Protein AF-0000000079705972 (afdb_homodimer)

pLDDT: mean 87.99, std 16.89, range [21.72, 98.88]

Secondary structure (DSSP, 8-state):
------TT---TTTTTT----S---SS---SS--TTTS-HHHHEEEEEEETT----TTPPP-----EEEEEEETEEEEEEEEEEESB---SSSSSEEEEEEE--EEETTS-EE-BTTTEEEEEEEEETTEEEEEEEPPSSEEEEEEPTT--EEEEEEEEEPTTPPSEEEEEEEEEEEE-THHHHTTTS--HHHHHHHHHHHHHHHHHHSTTTT--HHHHHHHHHHHHHHHHHHHTSTTTGGG---S-S--TTHHHHHHHH-EEEEEEEEEEEEE--SS-SS-EEEEEEHHHHHHHHTPPTTSHHHHHHHHHHHHHHHTTT-EEEEEEE-GGGBEEEES-SS-TTSHHHHHHHT-TT-S-EEPPSS-SS--TTTTTTHHHHHHHHHTTSGGGGGEEEE-BSS--SHHHHHHHHHHHHHHHHH-TTPPEEEEESS--SSS-SSSSHHHHHHHHHHHHTTT-SEEEEEHHHHTT-HHHHHHHHHH--GGGT-EEEEE-SS-S-TTSS---TT--HHHHHHHHHHHHHHT-SEEEES-SB-BPP-SSTTBPP-BPTTS-TTTTB-EE-GGGTSS--S-EEEHHHHHHHHHHHHHHHHHHHHHHH-HHHHHHHHHHTTSEEETTEE-SSHHHHHHHHHHHHHHHHTT-/------TT---TTTTTT----S---SS---SS--TTTS-GGGTEEEEEEETT----TTPPP-----EEEEEEETEEEEEEEEEEESB---SSSSSEEEEEEE--EEETTS-EE-BTTTEEEEEEEEETTEEEEEEEPPSSEEEEEEPTT--EEEEEEEEEPTTPPSEEEEEEEEEEEE-THHHHTTTS--HHHHHHHHHHHHHHHHHHSTTTT--HHHHHHHHHHHHHHHHHHHTSTTTGGG-----S--TTHHHHHHHH-EEEEEEEEEEEEE--SS-SS-EEEEEEHHHHHHHHTPPTTSHHHHHHHHHHHHHHHTTT-EEEEEEE-GGGBEEEES-SS-TTSHHHHHHHT-TT-S-EE--SS-SS--TTTTTTHHHHHHHHHTTSGGGGGEEEE-BSS--SHHHHHHHHHHHHHHHHH-TTPPEEEEESS--SSS-SSSSHHHHHHHHHHHHTTT-SEEEEEHHHHTT-HHHHHHHHHH--GGGT-EEEEE-SS-S-TTSS---TT--HHHHHHHHHHHHHHT-SEEEES-SB-BPP-SSTTBPP-BPTTS-TTTTB-EE-GGGTSS--S-EEEHHHHHHHHHHHHHHHHHHHHHHH-HHHHHHHHHHTTSEEETTEE-SSHHHHHHHHHHHHHHHHTT-

Foldseek 3Di:
DPPDDDDPPPPPVVPPPPPPPPLPQVDPCPDQHAQLPGFVVSFKAKAKAALLDFFAFQRDGDDHDAAEAEDEAQAKGKIKMKMATPAANAPDQFSFKKKKAWAWWAFPVGFTQGPPRFKFKFWFDDDVRTGWWTFGADPRIGMDTHHHNTMTMIMIMGGHHNPGDFDKIKTKMKMGTHHRCPPCQLADQPPVSVVVVVVLVVVLCVLQPPCPPDDPVSNVVSVVVSVVSVVCNCVDSSNVVPPCCVDPPPCVVVVVSVVRIDMHMYMYGYFHDHQDLAFQAAEEEEAELVQVCQAAVDDQPDPVSQVSLVQVCVVLLSLLYHYWYWDADPPQWIFIWSHLDALPDPVNCVRLVRRSHQATEDGLAHRDDDPPCGPCSLLVRCVNLVPDPSQVRYEYETGAADAAPVSLVVLLVSLVVNCVNPVPHAYEYEYAFAHPVDAPDDDGLVSSLCVVVVCPPSHQEYEYEPQNCVFPLVSLVSNVVSHDVVSNHFYEYEYFLDDDPPFQDLFGPHGLLSLLVVLVACLLSVHRYYYAHAACQFDGHNHLQDRTHHDPPGGHPGRHAWHQSNVPDPDRRIIGISSSVSNSVSSVVSSLLVLLCVPPNSVVSSVLCVVLQQDDTRNGGDSDCVSVVVSSVVSSVVNSVVD/DPPDDDDPPPDPVVPPPPPPPPLPQVDPCPDQHALLPGFVVSFKAKAKAALLDFFAFQRDGDDHDAAEAEDEAQAKGKIKMKMATPAANAPDQFSFKKKKAWAWWAFPVGFTQGKPRFKFKFWFDDDVRTGWWTFGADPRIGMDTHHHNTMTMIMIMGGHHNPGDFDKIKTKMKMGTHHRCPPPQLAPQPPVSVVVVVVLVVVLCVLQPPCPPPDPVSNVVSVVVSVVSVVCNCVDSSNVVVPCCVDDPPCPVVVVSVVRIDMHMYMYGYFHDHQDLAFQAAEEEEAELVQVCQAAVDDQPDPVSQVSLVQVQVVLLSLLYHYWYWDADPPQWIFIWSHLDALVDPVNCVRLVRRSHQATEDGLAHRDDDPPCRPCSLLVSCVRLVVDPSQVRYEYETGAADAAPVSLVVLLVSLVVNCVRPVPHAYEYEYAFAHPVDAPDDDGLVSRLCVVVVCPPSHQEYEYEPQNCVFPLVSLVSNVVSDDVVSNHFYEYEYFLDDDPPFQDLFGPHGLLSLLVVLVACLLSVHRYYYAHAACQFDGHNHLQDRTHHDPPGGHPGRHAWHQSNVPDPDRRIIGISSSVSNSVSSVVSSLLVLLCVVVNSVVSSVLCVVLQQDDTRNGGDSDCVSVVVSSVVSSVVNSVVD

Nearest PDB structures (foldseek):
  8k2h-assembly1_B  TM=9.665E-01  e=1.115E-96  Arabidopsis thaliana
  8k2i-assembly1_B  TM=9.690E-01  e=1.887E-95  Arabidopsis thaliana x Arabidopsis lyrata
  8k2m-assembly1_A  TM=6.759E-01  e=4.217E-25  Paenibacillus sp. TS12
  8k2n-assembly1_B  TM=6.410E-01  e=5.501E-26  Lacticaseibacillus yichunensis
  2btq-assembly1_A-2  TM=4.941E-01  e=9.091E+00  Prosthecobacter dejongeii

Structure (mmCIF, N/CA/C/O backbone):
data_AF-0000000079705972-model_v1
#
loop_
_entity.id
_entity.type
_entity.pdbx_description
1 polymer 'Glycoside hydrolase 123 catalytic domain-containing protein'
#
loop_
_atom_site.group_PDB
_atom_site.id
_atom_site.type_symbol
_atom_site.label_atom_id
_atom_site.label_alt_id
_atom_site.label_comp_id
_atom_site.label_asym_id
_atom_site.label_entity_id
_atom_site.label_seq_id
_atom_site.pdbx_PDB_ins_code
_atom_site.Cartn_x
_atom_site.Cartn_y
_atom_site.Cartn_z
_atom_site.occupancy
_atom_site.B_iso_or_equiv
_atom_site.auth_seq_id
_atom_site.auth_comp_id
_atom_site.auth_asym_id
_atom_site.auth_atom_id
_atom_site.pdbx_PDB_model_num
ATOM 1 N N . MET A 1 1 ? -22.734 -9.125 -24.344 1 21.72 1 MET A N 1
ATOM 2 C CA . MET A 1 1 ? -22.016 -9.766 -25.438 1 21.72 1 MET A CA 1
ATOM 3 C C . MET A 1 1 ? -20.516 -9.758 -25.172 1 21.72 1 MET A C 1
ATOM 5 O O . MET A 1 1 ? -19.906 -8.688 -25.031 1 21.72 1 MET A O 1
ATOM 9 N N . ALA A 1 2 ? -19.984 -10.836 -24.734 1 35.22 2 ALA A N 1
ATOM 10 C CA . ALA A 1 2 ? -18.547 -10.883 -24.453 1 35.22 2 ALA A CA 1
ATOM 11 C C . ALA A 1 2 ? -17.734 -10.539 -25.703 1 35.22 2 ALA A C 1
ATOM 13 O O . ALA A 1 2 ? -17.984 -11.086 -26.781 1 35.22 2 ALA A O 1
ATOM 14 N N . VAL A 1 3 ? -17.281 -9.281 -25.781 1 36.94 3 VAL A N 1
ATOM 15 C CA . VAL A 1 3 ? -16.422 -8.859 -26.875 1 36.94 3 VAL A CA 1
ATOM 16 C C . VAL A 1 3 ? -15.344 -9.906 -27.125 1 36.94 3 VAL A C 1
ATOM 18 O O . VAL A 1 3 ? -14.664 -10.352 -26.188 1 36.94 3 VAL A O 1
ATOM 21 N N . PRO A 1 4 ? -15.609 -10.547 -28.25 1 43.19 4 PRO A N 1
ATOM 22 C CA . PRO A 1 4 ? -14.547 -11.508 -28.578 1 43.19 4 PRO A CA 1
ATOM 23 C C . PRO A 1 4 ? -13.148 -10.938 -28.344 1 43.19 4 PRO A C 1
ATOM 25 O O . PRO A 1 4 ? -12.961 -9.719 -28.344 1 43.19 4 PRO A O 1
ATOM 28 N N . PRO A 1 5 ? -12.305 -11.602 -27.781 1 46.19 5 PRO A N 1
ATOM 29 C CA . PRO A 1 5 ? -10.938 -11.109 -27.641 1 46.19 5 PRO A CA 1
ATOM 30 C C . PRO A 1 5 ? -10.469 -10.328 -28.875 1 46.19 5 PRO A C 1
ATOM 32 O O . PRO A 1 5 ? -10.883 -10.625 -30 1 46.19 5 PRO A O 1
ATOM 35 N N . VAL A 1 6 ? -10.281 -9.062 -28.797 1 38.97 6 VAL A N 1
ATOM 36 C CA . VAL A 1 6 ? -9.789 -8.219 -29.891 1 38.97 6 VAL A CA 1
ATOM 37 C C . VAL A 1 6 ? -8.734 -8.977 -30.688 1 38.97 6 VAL A C 1
ATOM 39 O O . VAL A 1 6 ? -7.863 -9.625 -30.109 1 38.97 6 VAL A O 1
ATOM 42 N N . GLU A 1 7 ? -9 -9.023 -31.969 1 36.84 7 GLU A N 1
ATOM 43 C CA . GLU A 1 7 ? -8.203 -9.453 -33.094 1 36.84 7 GLU A CA 1
ATOM 44 C C . GLU A 1 7 ? -6.809 -8.844 -33.062 1 36.84 7 GLU A C 1
ATOM 46 O O . GLU A 1 7 ? -6.66 -7.637 -32.844 1 36.84 7 GLU A O 1
ATOM 51 N N . GLY A 1 8 ? -5.664 -9.57 -32.938 1 39.06 8 GLY A N 1
ATOM 52 C CA . GLY A 1 8 ? -4.262 -9.211 -33.094 1 39.06 8 GLY A CA 1
ATOM 53 C C . GLY A 1 8 ? -3.525 -9.109 -31.766 1 39.06 8 GLY A C 1
ATOM 54 O O . GLY A 1 8 ? -2.414 -8.578 -31.719 1 39.06 8 GLY A O 1
ATOM 55 N N . VAL A 1 9 ? -4.207 -8.938 -30.719 1 42.97 9 VAL A N 1
ATOM 56 C CA . VAL A 1 9 ? -3.344 -8.906 -29.531 1 42.97 9 VAL A CA 1
ATOM 57 C C . VAL A 1 9 ? -2.5 -10.172 -29.469 1 42.97 9 VAL A C 1
ATOM 59 O O . VAL A 1 9 ? -3.037 -11.281 -29.375 1 42.97 9 VAL A O 1
ATOM 62 N N . ALA A 1 10 ? -1.46 -10.203 -30.203 1 44.84 10 ALA A N 1
ATOM 63 C CA . ALA A 1 10 ? -0.44 -11.242 -30.141 1 44.84 10 ALA A CA 1
ATOM 64 C C . ALA A 1 10 ? -0.429 -11.906 -28.766 1 44.84 10 ALA A C 1
ATOM 66 O O . ALA A 1 10 ? -0.586 -11.234 -27.734 1 44.84 10 ALA A O 1
ATOM 67 N N . GLY A 1 11 ? -0.814 -13.125 -28.766 1 51.41 11 GLY A N 1
ATOM 68 C CA . GLY A 1 11 ? -0.733 -13.953 -27.562 1 51.41 11 GLY A CA 1
ATOM 69 C C . GLY A 1 11 ? 0.397 -13.547 -26.641 1 51.41 11 GLY A C 1
ATOM 70 O O . GLY A 1 11 ? 1.327 -12.852 -27.047 1 51.41 11 GLY A O 1
ATOM 71 N N . GLY A 1 12 ? 0.223 -13.516 -25.359 1 52.16 12 GLY A N 1
ATOM 72 C CA . GLY A 1 12 ? 1.134 -13.156 -24.281 1 52.16 12 GLY A CA 1
ATOM 73 C C . GLY A 1 12 ? 2.568 -13.578 -24.562 1 52.16 12 GLY A C 1
ATOM 74 O O . GLY A 1 12 ? 3.506 -12.938 -24.078 1 52.16 12 GLY A O 1
ATOM 75 N N . GLY A 1 13 ? 2.828 -14.586 -25.469 1 55 13 GLY A N 1
ATOM 76 C CA . GLY A 1 13 ? 4.176 -15.062 -25.734 1 55 13 GLY A CA 1
ATOM 77 C C . GLY A 1 13 ? 4.977 -14.133 -26.625 1 55 13 GLY A C 1
ATOM 78 O O . GLY A 1 13 ? 6.199 -14.047 -26.5 1 55 13 GLY A O 1
ATOM 79 N N . THR A 1 14 ? 4.258 -13.398 -27.531 1 54.53 14 THR A N 1
ATOM 80 C CA . THR A 1 14 ? 4.965 -12.594 -28.516 1 54.53 14 THR A CA 1
ATOM 81 C C . THR A 1 14 ? 5.312 -11.219 -27.953 1 54.53 14 THR A C 1
ATOM 83 O O . THR A 1 14 ? 6.09 -10.477 -28.547 1 54.53 14 THR A O 1
ATOM 86 N N . ALA A 1 15 ? 4.727 -10.859 -26.844 1 55.28 15 ALA A N 1
ATOM 87 C CA . ALA A 1 15 ? 4.957 -9.523 -26.297 1 55.28 15 ALA A CA 1
ATOM 88 C C . ALA A 1 15 ? 6.277 -9.469 -25.531 1 55.28 15 ALA A C 1
ATOM 90 O O . ALA A 1 15 ? 6.629 -8.43 -24.969 1 55.28 15 ALA A O 1
ATOM 91 N N . TYR A 1 16 ? 7.043 -10.492 -25.703 1 61.69 16 TYR A N 1
ATOM 92 C CA . TYR A 1 16 ? 8.273 -10.547 -24.922 1 61.69 16 TYR A CA 1
ATOM 93 C C . TYR A 1 16 ? 9.383 -9.734 -25.594 1 61.69 16 TYR A C 1
ATOM 95 O O . TYR A 1 16 ? 9.656 -9.906 -26.781 1 61.69 16 TYR A O 1
ATOM 103 N N . GLY A 1 17 ? 10.062 -8.922 -24.953 1 50.03 17 GLY A N 1
ATOM 104 C CA . GLY A 1 17 ? 11.289 -8.234 -25.344 1 50.03 17 GLY A CA 1
ATOM 105 C C . GLY A 1 17 ? 11.031 -6.906 -26.031 1 50.03 17 GLY A C 1
ATOM 106 O O . GLY A 1 17 ? 11.961 -6.258 -26.516 1 50.03 17 GLY A O 1
ATOM 107 N N . TRP A 1 18 ? 9.852 -6.488 -26.469 1 44.06 18 TRP A N 1
ATOM 108 C CA . TRP A 1 18 ? 9.609 -5.285 -27.266 1 44.06 18 TRP A CA 1
ATOM 109 C C . TRP A 1 18 ? 9.922 -4.031 -26.453 1 44.06 18 TRP A C 1
ATOM 111 O O . TRP A 1 18 ? 9.953 -2.926 -27 1 44.06 18 TRP A O 1
ATOM 121 N N . ASN A 1 19 ? 9.695 -4.008 -25.234 1 47.09 19 ASN A N 1
ATOM 122 C CA . ASN A 1 19 ? 9.906 -2.691 -24.641 1 47.09 19 ASN A CA 1
ATOM 123 C C . ASN A 1 19 ? 11.367 -2.455 -24.297 1 47.09 19 ASN A C 1
ATOM 125 O O . ASN A 1 19 ? 12.008 -3.299 -23.656 1 47.09 19 ASN A O 1
ATOM 129 N N . ASP A 1 20 ? 12.078 -1.792 -25.203 1 43.59 20 ASP A N 1
ATOM 130 C CA . ASP A 1 20 ? 13.422 -1.245 -25.062 1 43.59 20 ASP A CA 1
ATOM 131 C C . ASP A 1 20 ? 13.664 -0.762 -23.625 1 43.59 20 ASP A C 1
ATOM 133 O O . ASP A 1 20 ? 14.688 -0.144 -23.344 1 43.59 20 ASP A O 1
ATOM 137 N N . GLY A 1 21 ? 12.805 -0.431 -22.844 1 44.94 21 GLY A N 1
ATOM 138 C CA . GLY A 1 21 ? 13.117 0.232 -21.578 1 44.94 21 GLY A CA 1
ATOM 139 C C . GLY A 1 21 ? 13.844 -0.662 -20.594 1 44.94 21 GLY A C 1
ATOM 140 O O . GLY A 1 21 ? 13.719 -0.494 -19.391 1 44.94 21 GLY A O 1
ATOM 141 N N . GLY A 1 22 ? 14.336 -1.752 -21.156 1 47.47 22 GLY A N 1
ATOM 142 C CA . GLY A 1 22 ? 15.062 -2.656 -20.266 1 47.47 22 GLY A CA 1
ATOM 143 C C . GLY A 1 22 ? 16.156 -1.971 -19.484 1 47.47 22 GLY A C 1
ATOM 144 O O . GLY A 1 22 ? 16.594 -0.873 -19.828 1 47.47 22 GLY A O 1
ATOM 145 N N . LEU A 1 23 ? 16.281 -2.297 -18.219 1 51.44 23 LEU A N 1
ATOM 146 C CA . LEU A 1 23 ? 17.391 -1.844 -17.375 1 51.44 23 LEU A CA 1
ATOM 147 C C . LEU A 1 23 ? 18.719 -1.957 -18.109 1 51.44 23 LEU A C 1
ATOM 149 O O . LEU A 1 23 ? 19.172 -3.061 -18.422 1 51.44 23 LEU A O 1
ATOM 153 N N . ASN A 1 24 ? 19.062 -1.037 -19.031 1 46.81 24 ASN A N 1
ATOM 154 C CA . ASN A 1 24 ? 20.422 -1.027 -19.547 1 46.81 24 ASN A CA 1
ATOM 155 C C . ASN A 1 24 ? 21.438 -0.877 -18.406 1 46.81 24 ASN A C 1
ATOM 157 O O . ASN A 1 24 ? 21.562 0.199 -17.812 1 46.81 24 ASN A O 1
ATOM 161 N N . VAL A 1 25 ? 21.594 -1.902 -17.672 1 49.78 25 VAL A N 1
ATOM 162 C CA . VAL A 1 25 ? 22.703 -1.846 -16.719 1 49.78 25 VAL A CA 1
ATOM 163 C C . VAL A 1 25 ? 24.031 -1.86 -17.469 1 49.78 25 VAL A C 1
ATOM 165 O O . VAL A 1 25 ? 24.234 -2.67 -18.375 1 49.78 25 VAL A O 1
ATOM 168 N N . SER A 1 26 ? 24.719 -0.777 -17.578 1 45.28 26 SER A N 1
ATOM 169 C CA . SER A 1 26 ? 26 -0.663 -18.281 1 45.28 26 SER A CA 1
ATOM 170 C C . SER A 1 26 ? 26.828 -1.93 -18.109 1 45.28 26 SER A C 1
ATOM 172 O O . SER A 1 26 ? 27.453 -2.395 -19.078 1 45.28 26 SER A O 1
ATOM 174 N N . ASN A 1 27 ? 27.281 -2.279 -16.75 1 48.12 27 ASN A N 1
ATOM 175 C CA . ASN A 1 27 ? 28.125 -3.439 -16.484 1 48.12 27 ASN A CA 1
ATOM 176 C C . ASN A 1 27 ? 27.297 -4.633 -16 1 48.12 27 ASN A C 1
ATOM 178 O O . ASN A 1 27 ? 26.391 -4.477 -15.195 1 48.12 27 ASN A O 1
ATOM 182 N N . PRO A 1 28 ? 27.312 -5.738 -16.75 1 52.31 28 PRO A N 1
ATOM 183 C CA . PRO A 1 28 ? 26.516 -6.938 -16.453 1 52.31 28 PRO A CA 1
ATOM 184 C C . PRO A 1 28 ? 26.5 -7.293 -14.977 1 52.31 28 PRO A C 1
ATOM 186 O O . PRO A 1 28 ? 27.562 -7.477 -14.367 1 52.31 28 PRO A O 1
ATOM 189 N N . LEU A 1 29 ? 25.578 -6.773 -14.117 1 59.22 29 LEU A N 1
ATOM 190 C CA . LEU A 1 29 ? 25.344 -7.141 -12.719 1 59.22 29 LEU A CA 1
ATOM 191 C C . LEU A 1 29 ? 25.188 -8.648 -12.57 1 59.22 29 LEU A C 1
ATOM 193 O O . LEU A 1 29 ? 24.062 -9.164 -12.602 1 59.22 29 LEU A O 1
ATOM 197 N N . LYS A 1 30 ? 26.203 -9.445 -13.211 1 57.03 30 LYS A N 1
ATOM 198 C CA . LYS A 1 30 ? 26.156 -10.891 -13.055 1 57.03 30 LYS A CA 1
ATOM 199 C C . LYS A 1 30 ? 26.484 -11.305 -11.625 1 57.03 30 LYS A C 1
ATOM 201 O O . LYS A 1 30 ? 27.484 -10.852 -11.055 1 57.03 30 LYS A O 1
ATOM 206 N N . GLY A 1 31 ? 25.625 -12.062 -10.883 1 61.81 31 GLY A N 1
ATOM 207 C CA . GLY A 1 31 ? 25.844 -12.602 -9.547 1 61.81 31 GLY A CA 1
ATOM 208 C C . GLY A 1 31 ? 25.359 -11.688 -8.445 1 61.81 31 GLY A C 1
ATOM 209 O O . GLY A 1 31 ? 24.328 -11.016 -8.602 1 61.81 31 GLY A O 1
ATOM 210 N N . SER A 1 32 ? 25.953 -11.758 -7.285 1 72.81 32 SER A N 1
ATOM 211 C CA . SER A 1 32 ? 25.672 -10.906 -6.133 1 72.81 32 SER A CA 1
ATOM 212 C C . SER A 1 32 ? 26.125 -9.469 -6.379 1 72.81 32 SER A C 1
ATOM 214 O O . SER A 1 32 ? 27.25 -9.242 -6.836 1 72.81 32 SER A O 1
ATOM 216 N N . ILE A 1 33 ? 25.25 -8.578 -6.344 1 84.62 33 ILE A N 1
ATOM 217 C CA . ILE A 1 33 ? 25.516 -7.172 -6.637 1 84.62 33 ILE A CA 1
ATOM 218 C C . ILE A 1 33 ? 26.156 -6.504 -5.422 1 84.62 33 ILE A C 1
ATOM 220 O O . ILE A 1 33 ? 25.609 -6.547 -4.32 1 84.62 33 ILE A O 1
ATOM 224 N N . ASP A 1 34 ? 27.344 -6.012 -5.582 1 85.12 34 ASP A N 1
ATOM 225 C CA . ASP A 1 34 ? 28 -5.16 -4.594 1 85.12 34 ASP A CA 1
ATOM 226 C C . ASP A 1 34 ? 27.734 -3.684 -4.875 1 85.12 34 ASP A C 1
ATOM 228 O O . ASP A 1 34 ? 28.312 -3.111 -5.809 1 85.12 34 ASP A O 1
ATOM 232 N N . PRO A 1 35 ? 26.906 -3.107 -4.121 1 88.81 35 PRO A N 1
ATOM 233 C CA . PRO A 1 35 ? 26.5 -1.733 -4.418 1 88.81 35 PRO A CA 1
ATOM 234 C C . PRO A 1 35 ? 27.656 -0.747 -4.371 1 88.81 35 PRO A C 1
ATOM 236 O O . PRO A 1 35 ? 27.547 0.369 -4.887 1 88.81 35 PRO A O 1
ATOM 239 N N . THR A 1 36 ? 28.781 -1.089 -3.785 1 83.06 36 THR A N 1
ATOM 240 C CA . THR A 1 36 ? 29.922 -0.181 -3.684 1 83.06 36 THR A CA 1
ATOM 241 C C . THR A 1 36 ? 30.734 -0.177 -4.977 1 83.06 36 THR A C 1
ATOM 243 O O . THR A 1 36 ? 31.594 0.68 -5.176 1 83.06 36 THR A O 1
ATOM 246 N N . GLU A 1 37 ? 30.406 -1.107 -5.852 1 85.44 37 GLU A N 1
ATOM 247 C CA . GLU A 1 37 ? 31.172 -1.223 -7.098 1 85.44 37 GLU A CA 1
ATOM 248 C C . GLU A 1 37 ? 30.297 -0.855 -8.305 1 85.44 37 GLU A C 1
ATOM 250 O O . GLU A 1 37 ? 30.766 -0.896 -9.445 1 85.44 37 GLU A O 1
ATOM 255 N N . VAL A 1 38 ? 29.172 -0.583 -8.055 1 88.88 38 VAL A N 1
ATOM 256 C CA . VAL A 1 38 ? 28.219 -0.274 -9.125 1 88.88 38 VAL A CA 1
ATOM 257 C C . VAL A 1 38 ? 27.641 1.117 -8.914 1 88.88 38 VAL A C 1
ATOM 259 O O . VAL A 1 38 ? 27.328 1.499 -7.781 1 88.88 38 VAL A O 1
ATOM 262 N N . PRO A 1 39 ? 27.609 1.905 -10.031 1 92.94 39 PRO A N 1
ATOM 263 C CA . PRO A 1 39 ? 26.969 3.211 -9.875 1 92.94 39 PRO A CA 1
ATOM 264 C C . PRO A 1 39 ? 25.562 3.105 -9.273 1 92.94 39 PRO A C 1
ATOM 266 O O . PRO A 1 39 ? 24.766 2.258 -9.688 1 92.94 39 PRO A O 1
ATOM 269 N N . THR A 1 40 ? 25.234 3.893 -8.352 1 95.31 40 THR A N 1
ATOM 270 C CA . THR A 1 40 ? 23.938 3.908 -7.699 1 95.31 40 THR A CA 1
ATOM 271 C C . THR A 1 40 ? 22.812 4.086 -8.727 1 95.31 40 THR A C 1
ATOM 273 O O . THR A 1 40 ? 21.734 3.518 -8.578 1 95.31 40 THR A O 1
ATOM 276 N N . ALA A 1 41 ? 23.078 4.809 -9.797 1 95.31 41 ALA A N 1
ATOM 277 C CA . ALA A 1 41 ? 22.094 5.078 -10.844 1 95.31 41 ALA A CA 1
ATOM 278 C C . ALA A 1 41 ? 21.656 3.787 -11.539 1 95.31 41 ALA A C 1
ATOM 280 O O . ALA A 1 41 ? 20.594 3.732 -12.148 1 95.31 41 ALA A O 1
ATOM 281 N N . ASP A 1 42 ? 22.469 2.744 -11.438 1 93.69 42 ASP A N 1
ATOM 282 C CA . ASP A 1 42 ? 22.125 1.457 -12.039 1 93.69 42 ASP A CA 1
ATOM 283 C C . ASP A 1 42 ? 21.266 0.623 -11.094 1 93.69 42 ASP A C 1
ATOM 285 O O . ASP A 1 42 ? 20.656 -0.357 -11.508 1 93.69 42 ASP A O 1
ATOM 289 N N . LEU A 1 43 ? 21.219 1.005 -9.844 1 95.62 43 LEU A N 1
ATOM 290 C CA . LEU A 1 43 ? 20.531 0.205 -8.836 1 95.62 43 LEU A CA 1
ATOM 291 C C . LEU A 1 43 ? 19.172 0.814 -8.484 1 95.62 43 LEU A C 1
ATOM 293 O O . LEU A 1 43 ? 18.266 0.107 -8.039 1 95.62 43 LEU A O 1
ATOM 297 N N . VAL A 1 44 ? 19.109 2.172 -8.68 1 97.5 44 VAL A N 1
ATOM 298 C CA . VAL A 1 44 ? 17.859 2.812 -8.258 1 97.5 44 VAL A CA 1
ATOM 299 C C . VAL A 1 44 ? 17.438 3.85 -9.297 1 97.5 44 VAL A C 1
ATOM 301 O O . VAL A 1 44 ? 18.281 4.379 -10.031 1 97.5 44 VAL A O 1
ATOM 304 N N . HIS A 1 45 ? 16.109 4.043 -9.406 1 97.75 45 HIS A N 1
ATOM 305 C CA . HIS A 1 45 ? 15.547 5.242 -10.016 1 97.75 45 HIS A CA 1
ATOM 306 C C . HIS A 1 45 ? 15.438 6.375 -9.008 1 97.75 45 HIS A C 1
ATOM 308 O O . HIS A 1 45 ? 15.023 6.156 -7.863 1 97.75 45 HIS A O 1
ATOM 314 N N . VAL A 1 46 ? 15.883 7.566 -9.383 1 98.44 46 VAL A N 1
ATOM 315 C CA . VAL A 1 46 ? 15.734 8.758 -8.562 1 98.44 46 VAL A CA 1
ATOM 316 C C . VAL A 1 46 ? 15.102 9.875 -9.383 1 98.44 46 VAL A C 1
ATOM 318 O O . VAL A 1 46 ? 15.508 10.125 -10.523 1 98.44 46 VAL A O 1
ATOM 321 N N . TRP A 1 47 ? 14.07 10.508 -8.883 1 98.56 47 TRP A N 1
ATOM 322 C CA . TRP A 1 47 ? 13.461 11.664 -9.539 1 98.56 47 TRP A CA 1
ATOM 323 C C . TRP A 1 47 ? 12.758 12.555 -8.531 1 98.56 47 TRP A C 1
ATOM 325 O O . TRP A 1 47 ? 12.711 12.242 -7.336 1 98.56 47 TRP A O 1
ATOM 335 N N . CYS A 1 48 ? 12.336 13.703 -8.961 1 98.38 48 CYS A N 1
ATOM 336 C CA . CYS A 1 48 ? 11.711 14.664 -8.055 1 98.38 48 CYS A CA 1
ATOM 337 C C . CYS A 1 48 ? 10.281 14.961 -8.484 1 98.38 48 CYS A C 1
ATOM 339 O O . CYS A 1 48 ? 9.938 14.828 -9.656 1 98.38 48 CYS A O 1
ATOM 341 N N . LEU A 1 49 ? 9.484 15.242 -7.512 1 98.25 49 LEU A N 1
ATOM 342 C CA . LEU A 1 49 ? 8.102 15.656 -7.715 1 98.25 49 LEU A CA 1
ATOM 343 C C . LEU A 1 49 ? 7.773 16.891 -6.875 1 98.25 49 LEU A C 1
ATOM 345 O O . LEU A 1 49 ? 8.398 17.125 -5.836 1 98.25 49 LEU A O 1
ATOM 349 N N . PRO A 1 50 ? 6.809 17.703 -7.355 1 98.12 50 PRO A N 1
ATOM 350 C CA . PRO A 1 50 ? 6.434 18.875 -6.574 1 98.12 50 PRO A CA 1
ATOM 351 C C . PRO A 1 50 ? 5.73 18.516 -5.266 1 98.12 50 PRO A C 1
ATOM 353 O O . PRO A 1 50 ? 5.32 17.375 -5.078 1 98.12 50 PRO A O 1
ATOM 356 N N . SER A 1 51 ? 5.641 19.484 -4.375 1 98.19 51 SER A N 1
ATOM 357 C CA . SER A 1 51 ? 5.051 19.297 -3.055 1 98.19 51 SER A CA 1
ATOM 358 C C . SER A 1 51 ? 3.561 19 -3.152 1 98.19 51 SER A C 1
ATOM 360 O O . SER A 1 51 ? 2.953 18.516 -2.195 1 98.19 51 SER A O 1
ATOM 362 N N . THR A 1 52 ? 2.895 19.219 -4.293 1 98.44 52 THR A N 1
ATOM 363 C CA . THR A 1 52 ? 1.459 19 -4.441 1 98.44 52 THR A CA 1
ATOM 364 C C . THR A 1 52 ? 1.169 17.562 -4.875 1 98.44 52 THR A C 1
ATOM 366 O O . THR A 1 52 ? 0.015 17.141 -4.875 1 98.44 52 THR A O 1
ATOM 369 N N . ALA A 1 53 ? 2.195 16.828 -5.176 1 98.06 53 ALA A N 1
ATOM 370 C CA . ALA A 1 53 ? 1.987 15.461 -5.668 1 98.06 53 ALA A CA 1
ATOM 371 C C . ALA A 1 53 ? 1.795 14.484 -4.516 1 98.06 53 ALA A C 1
ATOM 373 O O . ALA A 1 53 ? 2.473 14.586 -3.49 1 98.06 53 ALA A O 1
ATOM 374 N N . ASN A 1 54 ? 0.781 13.609 -4.652 1 97.69 54 ASN A N 1
ATOM 375 C CA . ASN A 1 54 ? 0.715 12.43 -3.795 1 97.69 54 ASN A CA 1
ATOM 376 C C . ASN A 1 54 ? 1.584 11.297 -4.332 1 97.69 54 ASN A C 1
ATOM 378 O O . ASN A 1 54 ? 1.265 10.695 -5.363 1 97.69 54 ASN A O 1
ATOM 382 N N . VAL A 1 55 ? 2.676 11.008 -3.68 1 98 55 VAL A N 1
ATOM 383 C CA . VAL A 1 55 ? 3.617 9.992 -4.148 1 98 55 VAL A CA 1
ATOM 384 C C . VAL A 1 55 ? 3.396 8.688 -3.389 1 98 55 VAL A C 1
ATOM 386 O O . VAL A 1 55 ? 3.859 8.539 -2.256 1 98 55 VAL A O 1
ATOM 389 N N . GLY A 1 56 ? 2.727 7.734 -3.992 1 95.5 56 GLY A N 1
ATOM 390 C CA . GLY A 1 56 ? 2.498 6.43 -3.391 1 95.5 56 GLY A CA 1
ATOM 391 C C . GLY A 1 56 ? 3.559 5.41 -3.758 1 95.5 56 GLY A C 1
ATOM 392 O O . GLY A 1 56 ? 4.449 5.695 -4.562 1 95.5 56 GLY A O 1
ATOM 393 N N . PRO A 1 57 ? 3.402 4.219 -3.213 1 95.19 57 PRO A N 1
ATOM 394 C CA . PRO A 1 57 ? 4.398 3.172 -3.451 1 95.19 57 PRO A CA 1
ATOM 395 C C . PRO A 1 57 ? 4.449 2.73 -4.914 1 95.19 57 PRO A C 1
ATOM 397 O O . PRO A 1 57 ? 5.449 2.152 -5.352 1 95.19 57 PRO A O 1
ATOM 400 N N . GLN A 1 58 ? 3.455 2.979 -5.68 1 95.19 58 GLN A N 1
ATOM 401 C CA . GLN A 1 58 ? 3.43 2.498 -7.055 1 95.19 58 GLN A CA 1
ATOM 402 C C . GLN A 1 58 ? 3.674 3.637 -8.039 1 95.19 58 GLN A C 1
ATOM 404 O O . GLN A 1 58 ? 3.398 3.504 -9.234 1 95.19 58 GLN A O 1
ATOM 409 N N . GLU A 1 59 ? 4.113 4.754 -7.445 1 96.56 59 GLU A N 1
ATOM 410 C CA . GLU A 1 59 ? 4.484 5.859 -8.32 1 96.56 59 GLU A CA 1
ATOM 411 C C . GLU A 1 59 ? 5.523 5.422 -9.352 1 96.56 59 GLU A C 1
ATOM 413 O O . GLU A 1 59 ? 6.492 4.738 -9.008 1 96.56 59 GLU A O 1
ATOM 418 N N . VAL A 1 60 ? 5.359 5.809 -10.641 1 94.94 60 VAL A N 1
ATOM 419 C CA . VAL A 1 60 ? 6.195 5.355 -11.742 1 94.94 60 VAL A CA 1
ATOM 420 C C . VAL A 1 60 ? 7.418 6.258 -11.875 1 94.94 60 VAL A C 1
ATOM 422 O O . VAL A 1 60 ? 7.297 7.488 -11.836 1 94.94 60 VAL A O 1
ATOM 425 N N . PRO A 1 61 ? 8.57 5.648 -11.992 1 96.62 61 PRO A N 1
ATOM 426 C CA . PRO A 1 61 ? 9.805 6.43 -12.117 1 96.62 61 PRO A CA 1
ATOM 427 C C . PRO A 1 61 ? 9.797 7.352 -13.336 1 96.62 61 PRO A C 1
ATOM 429 O O . PRO A 1 61 ? 9.219 7.008 -14.375 1 96.62 61 PRO A O 1
ATOM 432 N N . ARG A 1 62 ? 10.445 8.445 -13.203 1 96.56 62 ARG A N 1
ATOM 433 C CA . ARG A 1 62 ? 10.695 9.43 -14.25 1 96.56 62 ARG A CA 1
ATOM 434 C C . ARG A 1 62 ? 12.172 9.812 -14.297 1 96.56 62 ARG A C 1
ATOM 436 O O . ARG A 1 62 ? 12.984 9.266 -13.539 1 96.56 62 ARG A O 1
ATOM 443 N N . ASN A 1 63 ? 12.484 10.672 -15.242 1 95.75 63 ASN A N 1
ATOM 444 C CA . ASN A 1 63 ? 13.859 11.148 -15.328 1 95.75 63 ASN A CA 1
ATOM 445 C C . ASN A 1 63 ? 14.172 12.156 -14.227 1 95.75 63 ASN A C 1
ATOM 447 O O . ASN A 1 63 ? 13.312 12.953 -13.844 1 95.75 63 ASN A O 1
ATOM 451 N N . LEU A 1 64 ? 15.391 12.078 -13.773 1 96.94 64 LEU A N 1
ATOM 452 C CA . LEU A 1 64 ? 15.836 13.031 -12.766 1 96.94 64 LEU A CA 1
ATOM 453 C C . LEU A 1 64 ? 16.078 14.406 -13.383 1 96.94 64 LEU A C 1
ATOM 455 O O . LEU A 1 64 ? 16.844 14.539 -14.344 1 96.94 64 LEU A O 1
ATOM 459 N N . GLU A 1 65 ? 15.375 15.359 -12.961 1 95.19 65 GLU A N 1
ATOM 460 C CA . GLU A 1 65 ? 15.555 16.75 -13.367 1 95.19 65 GLU A CA 1
ATOM 461 C C . GLU A 1 65 ? 15.984 17.625 -12.188 1 95.19 65 GLU A C 1
ATOM 463 O O . GLU A 1 65 ? 15.672 17.312 -11.031 1 95.19 65 GLU A O 1
ATOM 468 N N . PRO A 1 66 ? 16.781 18.656 -12.5 1 94.31 66 PRO A N 1
ATOM 469 C CA . PRO A 1 66 ? 17.109 19.578 -11.414 1 94.31 66 PRO A CA 1
ATOM 470 C C . PRO A 1 66 ? 15.883 20.25 -10.797 1 94.31 66 PRO A C 1
ATOM 472 O O . PRO A 1 66 ? 14.875 20.438 -11.484 1 94.31 66 PRO A O 1
ATOM 475 N N . VAL A 1 67 ? 16.062 20.594 -9.578 1 97.12 67 VAL A N 1
ATOM 476 C CA . VAL A 1 67 ? 14.969 21.234 -8.859 1 97.12 67 VAL A CA 1
ATOM 477 C C . VAL A 1 67 ? 15.227 22.734 -8.742 1 97.12 67 VAL A C 1
ATOM 479 O O . VAL A 1 67 ? 16.281 23.141 -8.258 1 97.12 67 VAL A O 1
ATOM 482 N N . ASN A 1 68 ? 14.352 23.516 -9.234 1 97.25 68 ASN A N 1
ATOM 483 C CA . ASN A 1 68 ? 14.383 24.969 -9.094 1 97.25 68 ASN A CA 1
ATOM 484 C C . ASN A 1 68 ? 13.211 25.469 -8.266 1 97.25 68 ASN A C 1
ATOM 486 O O . ASN A 1 68 ? 12.055 25.281 -8.633 1 97.25 68 ASN A O 1
ATOM 490 N N . LEU A 1 69 ? 13.547 26.172 -7.195 1 98.06 69 LEU A N 1
ATOM 491 C CA . LEU A 1 69 ? 12.523 26.688 -6.293 1 98.06 69 LEU A CA 1
ATOM 492 C C . LEU A 1 69 ? 12.617 28.203 -6.148 1 98.06 69 LEU A C 1
ATOM 494 O O . LEU A 1 69 ? 13.68 28.781 -6.379 1 98.06 69 LEU A O 1
ATOM 498 N N . LEU A 1 70 ? 11.555 28.812 -5.879 1 97.56 70 LEU A N 1
ATOM 499 C CA . LEU A 1 70 ? 11.422 30.219 -5.555 1 97.56 70 LEU A CA 1
ATOM 500 C C . LEU A 1 70 ? 10.797 30.406 -4.176 1 97.56 70 LEU A C 1
ATOM 502 O O . LEU A 1 70 ? 9.781 29.781 -3.859 1 97.56 70 LEU A O 1
ATOM 506 N N . ALA A 1 71 ? 11.461 31.219 -3.281 1 98.19 71 ALA A N 1
ATOM 507 C CA . ALA A 1 71 ? 10.906 31.469 -1.954 1 98.19 71 ALA A CA 1
ATOM 508 C C . ALA A 1 71 ? 11.188 32.875 -1.489 1 98.19 71 ALA A C 1
ATOM 510 O O . ALA A 1 71 ? 12.25 33.438 -1.775 1 98.19 71 ALA A O 1
ATOM 511 N N . ALA A 1 72 ? 10.227 33.469 -0.8 1 97.88 72 ALA A N 1
ATOM 512 C CA . ALA A 1 72 ? 10.453 34.719 -0.061 1 97.88 72 ALA A CA 1
ATOM 513 C C . ALA A 1 72 ? 11.211 34.469 1.235 1 97.88 72 ALA A C 1
ATOM 515 O O . ALA A 1 72 ? 11.484 33.312 1.58 1 97.88 72 ALA A O 1
ATOM 516 N N . ARG A 1 73 ? 11.672 35.531 1.822 1 97.88 73 ARG A N 1
ATOM 517 C CA . ARG A 1 73 ? 12.195 35.438 3.178 1 97.88 73 ARG A CA 1
ATOM 518 C C . ARG A 1 73 ? 11.078 35.156 4.18 1 97.88 73 ARG A C 1
ATOM 520 O O . ARG A 1 73 ? 9.969 35.656 4.027 1 97.88 73 ARG A O 1
ATOM 527 N N . ASN A 1 74 ? 11.391 34.281 5.211 1 98 74 ASN A N 1
ATOM 528 C CA . ASN A 1 74 ? 10.43 33.812 6.195 1 98 74 ASN A CA 1
ATOM 529 C C . ASN A 1 74 ? 9.398 32.875 5.562 1 98 74 ASN A C 1
ATOM 531 O O . ASN A 1 74 ? 8.219 32.906 5.926 1 98 74 ASN A O 1
ATOM 535 N N . GLU A 1 75 ? 9.781 32.188 4.562 1 98.44 75 GLU A N 1
ATOM 536 C CA . GLU A 1 75 ? 8.93 31.234 3.855 1 98.44 75 GLU A CA 1
ATOM 537 C C . GLU A 1 75 ? 9.539 29.828 3.846 1 98.44 75 GLU A C 1
ATOM 539 O O . GLU A 1 75 ? 10.766 29.688 3.936 1 98.44 75 GLU A O 1
ATOM 544 N N . ARG A 1 76 ? 8.711 28.828 3.854 1 98.56 76 ARG A N 1
ATOM 545 C CA . ARG A 1 76 ? 9.117 27.438 3.66 1 98.56 76 ARG A CA 1
ATOM 546 C C . ARG A 1 76 ? 8.68 26.922 2.295 1 98.56 76 ARG A C 1
ATOM 548 O O . ARG A 1 76 ? 7.52 27.094 1.904 1 98.56 76 ARG A O 1
ATOM 555 N N . GLU A 1 77 ? 9.523 26.391 1.583 1 98.31 77 GLU A N 1
ATOM 556 C CA . GLU A 1 77 ? 9.219 25.703 0.332 1 98.31 77 GLU A CA 1
ATOM 557 C C . GLU A 1 77 ? 9.688 24.25 0.375 1 98.31 77 GLU A C 1
ATOM 559 O O . GLU A 1 77 ? 10.648 23.922 1.071 1 98.31 77 GLU A O 1
ATOM 564 N N . SER A 1 78 ? 8.93 23.406 -0.324 1 98.56 78 SER A N 1
ATOM 565 C CA . SER A 1 78 ? 9.234 21.984 -0.225 1 98.56 78 SER A CA 1
ATOM 566 C C . SER A 1 78 ? 9.18 21.312 -1.593 1 98.56 78 SER A C 1
ATOM 568 O O . SER A 1 78 ? 8.57 21.828 -2.525 1 98.56 78 SER A O 1
ATOM 570 N N . VAL A 1 79 ? 9.836 20.234 -1.742 1 98.5 79 VAL A N 1
ATOM 571 C CA . VAL A 1 79 ? 9.852 19.344 -2.898 1 98.5 79 VAL A CA 1
ATOM 572 C C . VAL A 1 79 ? 9.977 17.906 -2.432 1 98.5 79 VAL A C 1
ATOM 574 O O . VAL A 1 79 ? 10.25 17.641 -1.258 1 98.5 79 VAL A O 1
ATOM 577 N N . GLN A 1 80 ? 9.656 16.984 -3.285 1 98.62 80 GLN A N 1
ATOM 578 C CA . GLN A 1 80 ? 9.742 15.578 -2.914 1 98.62 80 GLN A CA 1
ATOM 579 C C . GLN A 1 80 ? 10.781 14.852 -3.766 1 98.62 80 GLN A C 1
ATOM 581 O O . GLN A 1 80 ? 10.891 15.102 -4.969 1 98.62 80 GLN A O 1
ATOM 586 N N . LEU A 1 81 ? 11.539 14.047 -3.145 1 98.5 81 LEU A N 1
ATOM 587 C CA . LEU A 1 81 ? 12.477 13.125 -3.781 1 98.5 81 LEU A CA 1
ATOM 588 C C . LEU A 1 81 ? 11.938 11.695 -3.758 1 98.5 81 LEU A C 1
ATOM 590 O O . LEU A 1 81 ? 11.547 11.195 -2.701 1 98.5 81 LEU A O 1
ATOM 594 N N . ALA A 1 82 ? 11.828 11.047 -4.902 1 98.75 82 ALA A N 1
ATOM 595 C CA . ALA A 1 82 ? 11.344 9.672 -5.008 1 98.75 82 ALA A CA 1
ATOM 596 C C . ALA A 1 82 ? 12.469 8.719 -5.395 1 98.75 82 ALA A C 1
ATOM 598 O O . ALA A 1 82 ? 13.312 9.055 -6.227 1 98.75 82 ALA A O 1
ATOM 599 N N . ILE A 1 83 ? 12.562 7.559 -4.734 1 98.69 83 ILE A N 1
ATOM 600 C CA . ILE A 1 83 ? 13.578 6.539 -4.98 1 98.69 83 ILE A CA 1
ATOM 601 C C . ILE A 1 83 ? 12.906 5.176 -5.148 1 98.69 83 ILE A C 1
ATOM 603 O O . ILE A 1 83 ? 12.055 4.793 -4.344 1 98.69 83 ILE A O 1
ATOM 607 N N . ARG A 1 84 ? 13.242 4.465 -6.156 1 98.12 84 ARG A N 1
ATOM 608 C CA . ARG A 1 84 ? 12.727 3.123 -6.398 1 98.12 84 ARG A CA 1
ATOM 609 C C . ARG A 1 84 ? 13.828 2.178 -6.852 1 98.12 84 ARG A C 1
ATOM 611 O O . ARG A 1 84 ? 14.586 2.496 -7.773 1 98.12 84 ARG A O 1
ATOM 618 N N . PRO A 1 85 ? 13.961 1.033 -6.277 1 97 85 PRO A N 1
ATOM 619 C CA . PRO A 1 85 ? 15.016 0.112 -6.703 1 97 85 PRO A CA 1
ATOM 620 C C . PRO A 1 85 ? 14.766 -0.476 -8.086 1 97 85 PRO A C 1
ATOM 622 O O . PRO A 1 85 ? 13.633 -0.84 -8.414 1 97 85 PRO A O 1
ATOM 625 N N . LYS A 1 86 ? 15.82 -0.512 -8.859 1 96.19 86 LYS A N 1
ATOM 626 C CA . LYS A 1 86 ? 15.805 -1.221 -10.141 1 96.19 86 LYS A CA 1
ATOM 627 C C . LYS A 1 86 ? 16.062 -2.713 -9.938 1 96.19 86 LYS A C 1
ATOM 629 O O . LYS A 1 86 ? 15.516 -3.543 -10.672 1 96.19 86 LYS A O 1
ATOM 634 N N . VAL A 1 87 ? 16.922 -3 -8.992 1 95.19 87 VAL A N 1
ATOM 635 C CA . VAL A 1 87 ? 17.344 -4.352 -8.641 1 95.19 87 VAL A CA 1
ATOM 636 C C . VAL A 1 87 ? 17.469 -4.473 -7.125 1 95.19 87 VAL A C 1
ATOM 638 O O . VAL A 1 87 ? 17.625 -3.471 -6.422 1 95.19 87 VAL A O 1
ATOM 641 N N . SER A 1 88 ? 17.266 -5.66 -6.664 1 94.69 88 SER A N 1
ATOM 642 C CA . SER A 1 88 ? 17.562 -5.93 -5.258 1 94.69 88 SER A CA 1
ATOM 643 C C . SER A 1 88 ? 19.031 -6.281 -5.055 1 94.69 88 SER A C 1
ATOM 645 O O . SER A 1 88 ? 19.609 -7.031 -5.844 1 94.69 88 SER A O 1
ATOM 647 N N . TRP A 1 89 ? 19.641 -5.633 -4.082 1 92.44 89 TRP A N 1
ATOM 648 C CA . TRP A 1 89 ? 21.047 -5.945 -3.85 1 92.44 89 TRP A CA 1
ATOM 649 C C . TRP A 1 89 ? 21.297 -6.352 -2.398 1 92.44 89 TRP A C 1
ATOM 651 O O . TRP A 1 89 ? 22.422 -6.59 -1.99 1 92.44 89 TRP A O 1
ATOM 661 N N . SER A 1 90 ? 20.094 -6.367 -1.662 1 83.44 90 SER A N 1
ATOM 662 C CA . SER A 1 90 ? 20.219 -6.805 -0.276 1 83.44 90 SER A CA 1
ATOM 663 C C . SER A 1 90 ? 19.812 -8.273 -0.123 1 83.44 90 SER A C 1
ATOM 665 O O . SER A 1 90 ? 19.078 -8.812 -0.952 1 83.44 90 SER A O 1
ATOM 667 N N . GLY A 1 91 ? 20.484 -9.102 0.696 1 69.44 91 GLY A N 1
ATOM 668 C CA . GLY A 1 91 ? 20.188 -10.508 0.908 1 69.44 91 GLY A CA 1
ATOM 669 C C . GLY A 1 91 ? 19.062 -10.742 1.895 1 69.44 91 GLY A C 1
ATOM 670 O O . GLY A 1 91 ? 18.828 -11.875 2.318 1 69.44 91 GLY A O 1
ATOM 671 N N . SER A 1 92 ? 18.406 -9.641 2.305 1 70.75 92 SER A N 1
ATOM 672 C CA . SER A 1 92 ? 17.375 -9.797 3.32 1 70.75 92 SER A CA 1
ATOM 673 C C . SER A 1 92 ? 16 -9.367 2.791 1 70.75 92 SER A C 1
ATOM 675 O O . SER A 1 92 ? 15.789 -9.336 1.578 1 70.75 92 SER A O 1
ATOM 677 N N . SER A 1 93 ? 15.016 -9.047 3.721 1 76.44 93 SER A N 1
ATOM 678 C CA . SER A 1 93 ? 13.594 -8.758 3.52 1 76.44 93 SER A CA 1
ATOM 679 C C . SER A 1 93 ? 13.398 -7.449 2.76 1 76.44 93 SER A C 1
ATOM 681 O O . SER A 1 93 ? 12.289 -7.152 2.307 1 76.44 93 SER A O 1
ATOM 683 N N . VAL A 1 94 ? 14.539 -6.703 2.416 1 87.88 94 VAL A N 1
ATOM 684 C CA . VAL A 1 94 ? 14.406 -5.453 1.671 1 87.88 94 VAL A CA 1
ATOM 685 C C . VAL A 1 94 ? 15.188 -5.555 0.362 1 87.88 94 VAL A C 1
ATOM 687 O O . VAL A 1 94 ? 16.047 -6.426 0.205 1 87.88 94 VAL A O 1
ATOM 690 N N . ALA A 1 95 ? 14.875 -4.711 -0.637 1 93.69 95 ALA A N 1
ATOM 691 C CA . ALA A 1 95 ? 15.625 -4.664 -1.889 1 93.69 95 ALA A CA 1
ATOM 692 C C . ALA A 1 95 ? 17.047 -4.164 -1.656 1 93.69 95 ALA A C 1
ATOM 694 O O . ALA A 1 95 ? 18 -4.68 -2.244 1 93.69 95 ALA A O 1
ATOM 695 N N . GLY A 1 96 ? 17.141 -3.113 -0.848 1 93.62 96 GLY A N 1
ATOM 696 C CA . GLY A 1 96 ? 18.422 -2.52 -0.511 1 93.62 96 GLY A CA 1
ATOM 697 C C . GLY A 1 96 ? 18.297 -1.281 0.356 1 93.62 96 GLY A C 1
ATOM 698 O O . GLY A 1 96 ? 17.203 -0.89 0.734 1 93.62 96 GLY A O 1
ATOM 699 N N . VAL A 1 97 ? 19.5 -0.769 0.783 1 93.25 97 VAL A N 1
ATOM 700 C CA . VAL A 1 97 ? 19.547 0.428 1.616 1 93.25 97 VAL A CA 1
ATOM 701 C C . VAL A 1 97 ? 20.297 1.537 0.886 1 93.25 97 VAL A C 1
ATOM 703 O O . VAL A 1 97 ? 21.328 1.285 0.251 1 93.25 97 VAL A O 1
ATOM 706 N N . VAL A 1 98 ? 19.75 2.697 0.93 1 95.62 98 VAL A N 1
ATOM 707 C CA . VAL A 1 98 ? 20.438 3.848 0.366 1 95.62 98 VAL A CA 1
ATOM 708 C C . VAL A 1 98 ? 20.781 4.844 1.475 1 95.62 98 VAL A C 1
ATOM 710 O O . VAL A 1 98 ? 20.047 4.953 2.461 1 95.62 98 VAL A O 1
ATOM 713 N N . GLN A 1 99 ? 21.891 5.449 1.321 1 94 99 GLN A N 1
ATOM 714 C CA . GLN A 1 99 ? 22.281 6.598 2.137 1 94 99 GLN A CA 1
ATOM 715 C C . GLN A 1 99 ? 21.938 7.906 1.437 1 94 99 GLN A C 1
ATOM 717 O O . GLN A 1 99 ? 22.281 8.102 0.268 1 94 99 GLN A O 1
ATOM 722 N N . VAL A 1 100 ? 21.266 8.75 2.1 1 95.88 100 VAL A N 1
ATOM 723 C CA . VAL A 1 100 ? 20.891 10.062 1.581 1 95.88 100 VAL A CA 1
ATOM 724 C C . VAL A 1 100 ? 21.594 11.156 2.381 1 95.88 100 VAL A C 1
ATOM 726 O O . VAL A 1 100 ? 21.406 11.273 3.592 1 95.88 100 VAL A O 1
ATOM 729 N N . GLN A 1 101 ? 22.422 11.883 1.718 1 93.25 101 GLN A N 1
ATOM 730 C CA . GLN A 1 101 ? 23.172 12.961 2.346 1 93.25 101 GLN A CA 1
ATOM 731 C C . GLN A 1 101 ? 22.703 14.32 1.832 1 93.25 101 GLN A C 1
ATOM 733 O O . GLN A 1 101 ? 22.688 14.562 0.624 1 93.25 101 GLN A O 1
ATOM 738 N N . CYS A 1 102 ? 22.328 15.133 2.721 1 94.19 102 CYS A N 1
ATOM 739 C CA . CYS A 1 102 ? 21.891 16.484 2.396 1 94.19 102 CYS A CA 1
ATOM 740 C C . CYS A 1 102 ? 23 17.5 2.656 1 94.19 102 CYS A C 1
ATOM 742 O O . CYS A 1 102 ? 23.656 17.453 3.699 1 94.19 102 CYS A O 1
ATOM 744 N N . CYS A 1 103 ? 23.219 18.406 1.694 1 93.25 103 CYS A N 1
ATOM 745 C CA . CYS A 1 103 ? 24.219 19.453 1.83 1 93.25 103 CYS A CA 1
ATOM 746 C C . CYS A 1 103 ? 23.578 20.828 2.012 1 93.25 103 CYS A C 1
ATOM 748 O O . CYS A 1 103 ? 22.422 21.016 1.661 1 93.25 103 CYS A O 1
ATOM 750 N N . ASP A 1 104 ? 24.375 21.734 2.6 1 96.31 104 ASP A N 1
ATOM 751 C CA . ASP A 1 104 ? 23.906 23.109 2.715 1 96.31 104 ASP A CA 1
ATOM 752 C C . ASP A 1 104 ? 23.656 23.734 1.338 1 96.31 104 ASP A C 1
ATOM 754 O O . ASP A 1 104 ? 24.266 23.297 0.347 1 96.31 104 ASP A O 1
ATOM 758 N N . LEU A 1 105 ? 22.734 24.625 1.284 1 98.12 105 LEU A N 1
ATOM 759 C CA . LEU A 1 105 ? 22.625 25.469 0.105 1 98.12 105 LEU A CA 1
ATOM 760 C C . LEU A 1 105 ? 23.469 26.734 0.264 1 98.12 105 LEU A C 1
ATOM 762 O O . LEU A 1 105 ? 23.406 27.406 1.298 1 98.12 105 LEU A O 1
ATOM 766 N N . CYS A 1 106 ? 24.25 27.047 -0.746 1 97.56 106 CYS A N 1
ATOM 767 C CA . CYS A 1 106 ? 25.188 28.156 -0.647 1 97.56 106 CYS A CA 1
ATOM 768 C C . CYS A 1 106 ? 24.969 29.156 -1.775 1 97.56 106 CYS A C 1
ATOM 770 O O . CYS A 1 106 ? 24.656 28.766 -2.902 1 97.56 106 CYS A O 1
ATOM 772 N N . SER A 1 107 ? 25.172 30.375 -1.412 1 97.06 107 SER A N 1
ATOM 773 C CA . SER A 1 107 ? 25.156 31.438 -2.428 1 97.06 107 SER A CA 1
ATOM 774 C C . SER A 1 107 ? 26.562 31.75 -2.914 1 97.06 107 SER A C 1
ATOM 776 O O . SER A 1 107 ? 27.547 31.328 -2.307 1 97.06 107 SER A O 1
ATOM 778 N N . ALA A 1 108 ? 26.641 32.562 -3.953 1 93.75 108 ALA A N 1
ATOM 779 C CA . ALA A 1 108 ? 27.938 32.969 -4.484 1 93.75 108 ALA A CA 1
ATOM 780 C C . ALA A 1 108 ? 28.656 33.875 -3.496 1 93.75 108 ALA A C 1
ATOM 782 O O . ALA A 1 108 ? 29.891 33.906 -3.449 1 93.75 108 ALA A O 1
ATOM 783 N N . SER A 1 109 ? 27.938 34.594 -2.701 1 93.38 109 SER A N 1
ATOM 784 C CA . SER A 1 109 ? 28.5 35.531 -1.741 1 93.38 109 SER A CA 1
ATOM 785 C C . SER A 1 109 ? 28.953 34.812 -0.469 1 93.38 109 SER A C 1
ATOM 787 O O . SER A 1 109 ? 29.594 35.406 0.391 1 93.38 109 SER A O 1
ATOM 789 N N . GLY A 1 110 ? 28.531 33.562 -0.326 1 93.12 110 GLY A N 1
ATOM 790 C CA . GLY A 1 110 ? 28.984 32.781 0.817 1 93.12 110 GLY A CA 1
ATOM 791 C C . GLY A 1 110 ? 27.906 32.562 1.857 1 93.12 110 GLY A C 1
ATOM 792 O O . GLY A 1 110 ? 28.141 31.875 2.857 1 93.12 110 GLY A O 1
ATOM 793 N N . ASP A 1 111 ? 26.766 33.125 1.719 1 96.25 111 ASP A N 1
ATOM 794 C CA . ASP A 1 111 ? 25.641 32.875 2.619 1 96.25 111 ASP A CA 1
ATOM 795 C C . ASP A 1 111 ? 25.156 31.438 2.496 1 96.25 111 ASP A C 1
ATOM 797 O O . ASP A 1 111 ? 25.266 30.812 1.431 1 96.25 111 ASP A O 1
ATOM 801 N N . ARG A 1 112 ? 24.625 30.922 3.613 1 96.5 112 ARG A N 1
ATOM 802 C CA . ARG A 1 112 ? 24.281 29.5 3.6 1 96.5 112 ARG A CA 1
ATOM 803 C C . ARG A 1 112 ? 22.906 29.25 4.223 1 96.5 112 ARG A C 1
ATOM 805 O O . ARG A 1 112 ? 22.484 29.984 5.121 1 96.5 112 ARG A O 1
ATOM 812 N N . LEU A 1 113 ? 22.156 28.391 3.707 1 97.88 113 LEU A N 1
ATOM 813 C CA . LEU A 1 113 ? 21.031 27.703 4.352 1 97.88 113 LEU A CA 1
ATOM 814 C C . LEU A 1 113 ? 21.469 26.344 4.883 1 97.88 113 LEU A C 1
ATOM 816 O O . LEU A 1 113 ? 21.719 25.422 4.109 1 97.88 113 LEU A O 1
ATOM 820 N N . ILE A 1 114 ? 21.469 26.172 6.156 1 96.06 114 ILE A N 1
ATOM 821 C CA . ILE A 1 114 ? 22.203 25.109 6.828 1 96.06 114 ILE A CA 1
ATOM 822 C C . ILE A 1 114 ? 21.312 23.906 7.023 1 96.06 114 ILE A C 1
ATOM 824 O O . ILE A 1 114 ? 20.156 24.031 7.453 1 96.06 114 ILE A O 1
ATOM 828 N N . VAL A 1 115 ? 21.891 22.734 6.773 1 95.12 115 VAL A N 1
ATOM 829 C CA . VAL A 1 115 ? 21.203 21.453 7.008 1 95.12 115 VAL A CA 1
ATOM 830 C C . VAL A 1 115 ? 20.875 21.328 8.492 1 95.12 115 VAL A C 1
ATOM 832 O O . VAL A 1 115 ? 21.703 21.609 9.352 1 95.12 115 VAL A O 1
ATOM 835 N N . GLY A 1 116 ? 19.672 20.922 8.828 1 93.44 116 GLY A N 1
ATOM 836 C CA . GLY A 1 116 ? 19.234 20.766 10.203 1 93.44 116 GLY A CA 1
ATOM 837 C C . GLY A 1 116 ? 18.531 22 10.734 1 93.44 116 GLY A C 1
ATOM 838 O O . GLY A 1 116 ? 17.672 21.891 11.625 1 93.44 116 GLY A O 1
ATOM 839 N N . GLN A 1 117 ? 18.859 23.109 10.188 1 94.31 117 GLN A N 1
ATOM 840 C CA . GLN A 1 117 ? 18.219 24.359 10.586 1 94.31 117 GLN A CA 1
ATOM 841 C C . GLN A 1 117 ? 17.25 24.844 9.516 1 94.31 117 GLN A C 1
ATOM 843 O O . GLN A 1 117 ? 16.062 25.016 9.781 1 94.31 117 GLN A O 1
ATOM 848 N N . SER A 1 118 ? 17.734 24.938 8.289 1 97.5 118 SER A N 1
ATOM 849 C CA . SER A 1 118 ? 16.906 25.422 7.18 1 97.5 118 SER A CA 1
ATOM 850 C C . SER A 1 118 ? 16.438 24.266 6.293 1 97.5 118 SER A C 1
ATOM 852 O O . SER A 1 118 ? 15.367 24.344 5.703 1 97.5 118 SER A O 1
ATOM 854 N N . LEU A 1 119 ? 17.328 23.297 6.18 1 97.31 119 LEU A N 1
ATOM 855 C CA . LEU A 1 119 ? 17 22.156 5.32 1 97.31 119 LEU A CA 1
ATOM 856 C C . LEU A 1 119 ? 16.641 20.938 6.152 1 97.31 119 LEU A C 1
ATOM 858 O O . LEU A 1 119 ? 17.422 20.516 7.012 1 97.31 119 LEU A O 1
ATOM 862 N N . LYS A 1 120 ? 15.469 20.328 5.879 1 97.38 120 LYS A N 1
ATOM 863 C CA . LYS A 1 120 ? 15 19.141 6.586 1 97.38 120 LYS A CA 1
ATOM 864 C C . LYS A 1 120 ? 14.547 18.062 5.605 1 97.38 120 LYS A C 1
ATOM 866 O O . LYS A 1 120 ? 13.984 18.375 4.551 1 97.38 120 LYS A O 1
ATOM 871 N N . LEU A 1 121 ? 14.867 16.859 5.941 1 97.88 121 LEU A N 1
ATOM 872 C CA . LEU A 1 121 ? 14.398 15.695 5.199 1 97.88 121 LEU A CA 1
ATOM 873 C C . LEU A 1 121 ? 13.453 14.852 6.051 1 97.88 121 LEU A C 1
ATOM 875 O O . LEU A 1 121 ? 13.734 14.594 7.227 1 97.88 121 LEU A O 1
ATOM 879 N N . ARG A 1 122 ? 12.336 14.484 5.492 1 97.94 122 ARG A N 1
ATOM 880 C CA . ARG A 1 122 ? 11.375 13.617 6.164 1 97.94 122 ARG A CA 1
ATOM 881 C C . ARG A 1 122 ? 10.883 12.516 5.23 1 97.94 122 ARG A C 1
ATOM 883 O O . ARG A 1 122 ? 10.672 12.75 4.039 1 97.94 122 ARG A O 1
ATOM 890 N N . ARG A 1 123 ? 10.758 11.359 5.75 1 97.12 123 ARG A N 1
ATOM 891 C CA . ARG A 1 123 ? 10.188 10.258 4.988 1 97.12 123 ARG A CA 1
ATOM 892 C C . ARG A 1 123 ? 8.664 10.352 4.945 1 97.12 123 ARG A C 1
ATOM 894 O O . ARG A 1 123 ? 8.023 10.609 5.965 1 97.12 123 ARG A O 1
ATOM 901 N N . VAL A 1 124 ? 8.086 10.164 3.768 1 98 124 VAL A N 1
ATOM 902 C CA . VAL A 1 124 ? 6.629 10.156 3.633 1 98 124 VAL A CA 1
ATOM 903 C C . VAL A 1 124 ? 6.094 8.766 3.965 1 98 124 VAL A C 1
ATOM 905 O O . VAL A 1 124 ? 6.387 7.793 3.262 1 98 124 VAL A O 1
ATOM 908 N N . VAL A 1 125 ? 5.355 8.656 5.004 1 96.69 125 VAL A N 1
ATOM 909 C CA . VAL A 1 125 ? 4.816 7.383 5.477 1 96.69 125 VAL A CA 1
ATOM 910 C C . VAL A 1 125 ? 3.301 7.359 5.285 1 96.69 125 VAL A C 1
ATOM 912 O O . VAL A 1 125 ? 2.621 8.359 5.551 1 96.69 125 VAL A O 1
ATOM 915 N N . PRO A 1 126 ? 2.766 6.27 4.859 1 95.06 126 PRO A N 1
ATOM 916 C CA . PRO A 1 126 ? 1.322 6.219 4.621 1 95.06 126 PRO A CA 1
ATOM 917 C C . PRO A 1 126 ? 0.513 6.125 5.91 1 95.06 126 PRO A C 1
ATOM 919 O O . PRO A 1 126 ? 0.957 5.504 6.879 1 95.06 126 PRO A O 1
ATOM 922 N N . ILE A 1 127 ? -0.591 6.754 5.953 1 96.69 127 ILE A N 1
ATOM 923 C CA . ILE A 1 127 ? -1.667 6.617 6.93 1 96.69 127 ILE A CA 1
ATOM 924 C C . ILE A 1 127 ? -2.922 6.082 6.242 1 96.69 127 ILE A C 1
ATOM 926 O O . ILE A 1 127 ? -3.463 6.727 5.34 1 96.69 127 ILE A O 1
ATOM 930 N N . LEU A 1 128 ? -3.361 4.926 6.637 1 94.69 128 LEU A N 1
ATOM 931 C CA . LEU A 1 128 ? -4.473 4.246 5.977 1 94.69 128 LEU A CA 1
ATOM 932 C C . LEU A 1 128 ? -4.168 4.016 4.5 1 94.69 128 LEU A C 1
ATOM 934 O O . LEU A 1 128 ? -5.031 4.223 3.646 1 94.69 128 LEU A O 1
ATOM 938 N N . GLY A 1 129 ? -2.953 3.791 4.25 1 92.81 129 GLY A N 1
ATOM 939 C CA . GLY A 1 129 ? -2.549 3.455 2.893 1 92.81 129 GLY A CA 1
ATOM 940 C C . GLY A 1 129 ? -2.303 4.676 2.025 1 92.81 129 GLY A C 1
ATOM 941 O O . GLY A 1 129 ? -1.928 4.547 0.858 1 92.81 129 GLY A O 1
ATOM 942 N N . VAL A 1 130 ? -2.449 5.867 2.557 1 95.5 130 VAL A N 1
ATOM 943 C CA . VAL A 1 130 ? -2.295 7.117 1.817 1 95.5 130 VAL A CA 1
ATOM 944 C C . VAL A 1 130 ? -1.083 7.883 2.342 1 95.5 130 VAL A C 1
ATOM 946 O O . VAL A 1 130 ? -0.928 8.062 3.551 1 95.5 130 VAL A O 1
ATOM 949 N N . PRO A 1 131 ? -0.193 8.352 1.408 1 97.44 131 PRO A N 1
ATOM 950 C CA . PRO A 1 131 ? 0.94 9.133 1.899 1 97.44 131 PRO A CA 1
ATOM 951 C C . PRO A 1 131 ? 0.504 10.367 2.691 1 97.44 131 PRO A C 1
ATOM 953 O O . PRO A 1 131 ? -0.28 11.18 2.193 1 97.44 131 PRO A O 1
ATOM 956 N N . ASP A 1 132 ? 1.047 10.469 3.965 1 98.25 132 ASP A N 1
ATOM 957 C CA . ASP A 1 132 ? 0.56 11.625 4.719 1 98.25 132 ASP A CA 1
ATOM 958 C C . ASP A 1 132 ? 1.535 12.008 5.828 1 98.25 132 ASP A C 1
ATOM 960 O O . ASP A 1 132 ? 1.896 13.18 5.969 1 98.25 132 ASP A O 1
ATOM 964 N N . ALA A 1 133 ? 2.01 11.109 6.645 1 97.88 133 ALA A N 1
ATOM 965 C CA . ALA A 1 133 ? 2.883 11.414 7.773 1 97.88 133 ALA A CA 1
ATOM 966 C C . ALA A 1 133 ? 4.297 11.742 7.301 1 97.88 133 ALA A C 1
ATOM 968 O O . ALA A 1 133 ? 4.867 11.016 6.484 1 97.88 133 ALA A O 1
ATOM 969 N N . LEU A 1 134 ? 4.859 12.773 7.762 1 98.25 134 LEU A N 1
ATOM 970 C CA . LEU A 1 134 ? 6.219 13.195 7.426 1 98.25 134 LEU A CA 1
ATOM 971 C C . LEU A 1 134 ? 7.172 12.914 8.578 1 98.25 134 LEU A C 1
ATOM 973 O O . LEU A 1 134 ? 7.418 13.789 9.414 1 98.25 134 LEU A O 1
ATOM 977 N N . VAL A 1 135 ? 7.734 11.773 8.578 1 97.06 135 VAL A N 1
ATOM 978 C CA . VAL A 1 135 ? 8.57 11.305 9.688 1 97.06 135 VAL A CA 1
ATOM 979 C C . VAL A 1 135 ? 10 11.812 9.5 1 97.06 135 VAL A C 1
ATOM 981 O O . VAL A 1 135 ? 10.633 11.539 8.484 1 97.06 135 VAL A O 1
ATOM 984 N N . PRO A 1 136 ? 10.57 12.5 10.422 1 96.12 136 PRO A N 1
ATOM 985 C CA . PRO A 1 136 ? 11.898 13.094 10.273 1 96.12 136 PRO A CA 1
ATOM 986 C C . PRO A 1 136 ? 12.984 12.047 10.016 1 96.12 136 PRO A C 1
ATOM 988 O O . PRO A 1 136 ? 12.945 10.953 10.586 1 96.12 136 PRO A O 1
ATOM 991 N N . LEU A 1 137 ? 13.883 12.359 9.156 1 94.56 137 LEU A N 1
ATOM 992 C CA . LEU A 1 137 ? 15.094 11.578 8.922 1 94.56 137 LEU A CA 1
ATOM 993 C C . LEU A 1 137 ? 16.297 12.203 9.625 1 94.56 137 LEU A C 1
ATOM 995 O O . LEU A 1 137 ? 16.312 13.414 9.852 1 94.56 137 LEU A O 1
ATOM 999 N N . ASP A 1 138 ? 17.234 11.375 9.898 1 89.19 138 ASP A N 1
ATOM 1000 C CA . ASP A 1 138 ? 18.484 11.898 10.469 1 89.19 138 ASP A CA 1
ATOM 1001 C C . ASP A 1 138 ? 19.203 12.805 9.469 1 89.19 138 ASP A C 1
ATOM 1003 O O . ASP A 1 138 ? 19.172 12.547 8.266 1 89.19 138 ASP A O 1
ATOM 1007 N N . LEU A 1 139 ? 19.75 13.828 9.93 1 90.69 139 LEU A N 1
ATOM 1008 C CA . LEU A 1 139 ? 20.547 14.75 9.117 1 90.69 139 LEU A CA 1
ATOM 1009 C C . LEU A 1 139 ? 21.969 14.867 9.648 1 90.69 139 LEU A C 1
ATOM 1011 O O . LEU A 1 139 ? 22.188 14.742 10.859 1 90.69 139 LEU A O 1
ATOM 1015 N N . PRO A 1 140 ? 22.969 15.062 8.867 1 92.44 140 PRO A N 1
ATOM 1016 C CA . PRO A 1 140 ? 22.891 15.32 7.426 1 92.44 140 PRO A CA 1
ATOM 1017 C C . PRO A 1 140 ? 22.812 14.031 6.605 1 92.44 140 PRO A C 1
ATOM 1019 O O . PRO A 1 140 ? 22.578 14.078 5.395 1 92.44 140 PRO A O 1
ATOM 1022 N N . ILE A 1 141 ? 23.078 12.859 7.277 1 91.19 141 ILE A N 1
ATOM 1023 C CA . ILE A 1 141 ? 23.094 11.578 6.59 1 91.19 141 ILE A CA 1
ATOM 1024 C C . ILE A 1 141 ? 22.016 10.664 7.172 1 91.19 141 ILE A C 1
ATOM 1026 O O . ILE A 1 141 ? 21.875 10.555 8.391 1 91.19 141 ILE A O 1
ATOM 1030 N N . SER A 1 142 ? 21.219 10.141 6.305 1 91.19 142 SER A N 1
ATOM 1031 C CA . SER A 1 142 ? 20.188 9.18 6.707 1 91.19 142 SER A CA 1
ATOM 1032 C C . SER A 1 142 ? 20.25 7.922 5.848 1 91.19 142 SER A C 1
ATOM 1034 O O . SER A 1 142 ? 20.766 7.949 4.73 1 91.19 142 SER A O 1
ATOM 1036 N N . GLN A 1 143 ? 19.812 6.82 6.398 1 90.75 143 GLN A N 1
ATOM 1037 C CA . GLN A 1 143 ? 19.656 5.57 5.664 1 90.75 143 GLN A CA 1
ATOM 1038 C C . GLN A 1 143 ? 18.188 5.234 5.445 1 90.75 143 GLN A C 1
ATOM 1040 O O . GLN A 1 143 ? 17.359 5.414 6.344 1 90.75 143 GLN A O 1
ATOM 1045 N N . ILE A 1 144 ? 17.875 4.809 4.27 1 93.69 144 ILE A N 1
ATOM 1046 C CA . ILE A 1 144 ? 16.5 4.438 3.918 1 93.69 144 ILE A CA 1
ATOM 1047 C C . ILE A 1 144 ? 16.484 3.035 3.314 1 93.69 144 ILE A C 1
ATOM 1049 O O . ILE A 1 144 ? 17.219 2.754 2.363 1 93.69 144 ILE A O 1
ATOM 1053 N N . SER A 1 145 ? 15.703 2.117 3.889 1 92.06 145 SER A N 1
ATOM 1054 C CA . SER A 1 145 ? 15.492 0.79 3.318 1 92.06 145 SER A CA 1
ATOM 1055 C C . SER A 1 145 ? 14.453 0.824 2.205 1 92.06 145 SER A C 1
ATOM 1057 O O . SER A 1 145 ? 13.367 1.386 2.377 1 92.06 145 SER A O 1
ATOM 1059 N N . LEU A 1 146 ? 14.828 0.252 1.081 1 95.5 146 LEU A N 1
ATOM 1060 C CA . LEU A 1 146 ? 13.93 0.213 -0.071 1 95.5 146 LEU A CA 1
ATOM 1061 C C . LEU A 1 146 ? 13.305 -1.168 -0.224 1 95.5 146 LEU A C 1
ATOM 1063 O O . LEU A 1 146 ? 13.969 -2.184 -0.008 1 95.5 146 LEU A O 1
ATOM 1067 N N . GLN A 1 147 ? 12.031 -1.188 -0.555 1 93.69 147 GLN A N 1
ATOM 1068 C CA . GLN A 1 147 ? 11.32 -2.441 -0.787 1 93.69 147 GLN A CA 1
ATOM 1069 C C . GLN A 1 147 ? 11.25 -2.764 -2.277 1 93.69 147 GLN A C 1
ATOM 1071 O O . GLN A 1 147 ? 11.094 -1.864 -3.105 1 93.69 147 GLN A O 1
ATOM 1076 N N . PRO A 1 148 ? 11.32 -4.035 -2.607 1 94.62 148 PRO A N 1
ATOM 1077 C CA . PRO A 1 148 ? 11.227 -4.387 -4.027 1 94.62 148 PRO A CA 1
ATOM 1078 C C . PRO A 1 148 ? 9.914 -3.924 -4.66 1 94.62 148 PRO A C 1
ATOM 1080 O O . PRO A 1 148 ? 8.836 -4.219 -4.141 1 94.62 148 PRO A O 1
ATOM 1083 N N . GLY A 1 149 ? 10.07 -3.184 -5.703 1 94.38 149 GLY A N 1
ATOM 1084 C CA . GLY A 1 149 ? 8.914 -2.803 -6.496 1 94.38 149 GLY A CA 1
ATOM 1085 C C . GLY A 1 149 ? 8.164 -1.612 -5.926 1 94.38 149 GLY A C 1
ATOM 1086 O O . GLY A 1 149 ? 7.078 -1.271 -6.398 1 94.38 149 GLY A O 1
ATOM 1087 N N . GLU A 1 150 ? 8.727 -0.975 -4.922 1 95.94 150 GLU A N 1
ATOM 1088 C CA . GLU A 1 150 ? 7.992 0.118 -4.289 1 95.94 150 GLU A CA 1
ATOM 1089 C C . GLU A 1 150 ? 8.781 1.424 -4.363 1 95.94 150 GLU A C 1
ATOM 1091 O O . GLU A 1 150 ? 10.008 1.423 -4.25 1 95.94 150 GLU A O 1
ATOM 1096 N N . THR A 1 151 ? 8.062 2.514 -4.559 1 98.12 151 THR A N 1
ATOM 1097 C CA . THR A 1 151 ? 8.641 3.855 -4.547 1 98.12 151 THR A CA 1
ATOM 1098 C C . THR A 1 151 ? 8.617 4.438 -3.137 1 98.12 151 THR A C 1
ATOM 1100 O O . THR A 1 151 ? 7.602 4.363 -2.443 1 98.12 151 THR A O 1
ATOM 1103 N N . THR A 1 152 ? 9.758 4.938 -2.699 1 97.75 152 THR A N 1
ATOM 1104 C CA . THR A 1 152 ? 9.875 5.656 -1.437 1 97.75 152 THR A CA 1
ATOM 1105 C C . THR A 1 152 ? 10.008 7.156 -1.682 1 97.75 152 THR A C 1
ATOM 1107 O O . THR A 1 152 ? 10.766 7.582 -2.561 1 97.75 152 THR A O 1
ATOM 1110 N N . ALA A 1 153 ? 9.258 7.918 -0.91 1 98.38 153 ALA A N 1
ATOM 1111 C CA . ALA A 1 153 ? 9.297 9.367 -1.085 1 98.38 153 ALA A CA 1
ATOM 1112 C C . ALA A 1 153 ? 9.93 10.055 0.123 1 98.38 153 ALA A C 1
ATOM 1114 O O . ALA A 1 153 ? 9.688 9.656 1.267 1 98.38 153 ALA A O 1
ATOM 1115 N N . VAL A 1 154 ? 10.734 11.039 -0.119 1 98.5 154 VAL A N 1
ATOM 1116 C CA . VAL A 1 154 ? 11.344 11.906 0.886 1 98.5 154 VAL A CA 1
ATOM 1117 C C . VAL A 1 154 ? 10.883 13.344 0.675 1 98.5 154 VAL A C 1
ATOM 1119 O O . VAL A 1 154 ? 11.031 13.898 -0.417 1 98.5 154 VAL A O 1
ATOM 1122 N N . TRP A 1 155 ? 10.312 13.906 1.684 1 98.69 155 TRP A N 1
ATOM 1123 C CA . TRP A 1 155 ? 9.875 15.305 1.687 1 98.69 155 TRP A CA 1
ATOM 1124 C C . TRP A 1 155 ? 11.023 16.234 2.086 1 98.69 155 TRP A C 1
ATOM 1126 O O . TRP A 1 155 ? 11.547 16.141 3.199 1 98.69 155 TRP A O 1
ATOM 1136 N N . VAL A 1 156 ? 11.391 17.109 1.21 1 98.56 156 VAL A N 1
ATOM 1137 C CA . VAL A 1 156 ? 12.469 18.062 1.446 1 98.56 156 VAL A CA 1
ATOM 1138 C C . VAL A 1 156 ? 11.891 19.453 1.698 1 98.56 156 VAL A C 1
ATOM 1140 O O . VAL A 1 156 ? 11.242 20.031 0.822 1 98.56 156 VAL A O 1
ATOM 1143 N N . SER A 1 157 ? 12.148 19.969 2.871 1 98.44 157 SER A N 1
ATOM 1144 C CA . SER A 1 157 ? 11.68 21.297 3.207 1 98.44 157 SER A CA 1
ATOM 1145 C C . SER A 1 157 ? 12.844 22.266 3.379 1 98.44 157 SER A C 1
ATOM 1147 O O . SER A 1 157 ? 13.867 21.922 3.975 1 98.44 157 SER A O 1
ATOM 1149 N N . ILE A 1 158 ? 12.719 23.438 2.855 1 98.69 158 ILE A N 1
ATOM 1150 C CA . ILE A 1 158 ? 13.688 24.5 3.02 1 98.69 158 ILE A CA 1
ATOM 1151 C C . ILE A 1 158 ? 13.023 25.703 3.691 1 98.69 158 ILE A C 1
ATOM 1153 O O . ILE A 1 158 ? 12.148 26.344 3.104 1 98.69 158 ILE A O 1
ATOM 1157 N N . ASP A 1 159 ? 13.453 26.016 4.902 1 98.44 159 ASP A N 1
ATOM 1158 C CA . ASP A 1 159 ? 13.016 27.203 5.625 1 98.44 159 ASP A CA 1
ATOM 1159 C C . ASP A 1 159 ? 13.977 28.375 5.383 1 98.44 159 ASP A C 1
ATOM 1161 O O . ASP A 1 159 ? 15.156 28.297 5.73 1 98.44 159 ASP A O 1
ATOM 1165 N N . VAL A 1 160 ? 13.477 29.422 4.848 1 98.62 160 VAL A N 1
ATOM 1166 C CA . VAL A 1 160 ? 14.281 30.609 4.609 1 98.62 160 VAL A CA 1
ATOM 1167 C C . VAL A 1 160 ? 14.117 31.578 5.77 1 98.62 160 VAL A C 1
ATOM 1169 O O . VAL A 1 160 ? 13.023 32.094 6.004 1 98.62 160 VAL A O 1
ATOM 1172 N N . PRO A 1 161 ? 15.164 31.875 6.457 1 97.5 161 PRO A N 1
ATOM 1173 C CA . PRO A 1 161 ? 15.055 32.812 7.57 1 97.5 161 PRO A CA 1
ATOM 1174 C C . PRO A 1 161 ? 14.711 34.219 7.117 1 97.5 161 PRO A C 1
ATOM 1176 O O . PRO A 1 161 ? 14.953 34.594 5.965 1 97.5 161 PRO A O 1
ATOM 1179 N N . ASN A 1 162 ? 14.289 35.062 8.078 1 95.44 162 ASN A N 1
ATOM 1180 C CA . ASN A 1 162 ? 13.922 36.438 7.836 1 95.44 162 ASN A CA 1
ATOM 1181 C C . ASN A 1 162 ? 15.109 37.25 7.332 1 95.44 162 ASN A C 1
ATOM 1183 O O . ASN A 1 162 ? 14.945 38.156 6.488 1 95.44 162 ASN A O 1
ATOM 1187 N N . GLU A 1 163 ? 16.25 36.938 7.828 1 95.44 163 GLU A N 1
ATOM 1188 C CA . GLU A 1 163 ? 17.438 37.781 7.574 1 95.44 163 GLU A CA 1
ATOM 1189 C C . GLU A 1 163 ? 18.25 37.219 6.41 1 95.44 163 GLU A C 1
ATOM 1191 O O . GLU A 1 163 ? 19.297 37.781 6.07 1 95.44 163 GLU A O 1
ATOM 1196 N N . GLN A 1 164 ? 17.781 36.188 5.801 1 96.69 164 GLN A N 1
ATOM 1197 C CA . GLN A 1 164 ? 18.547 35.562 4.73 1 96.69 164 GLN A CA 1
ATOM 1198 C C . GLN A 1 164 ? 18.719 36.5 3.547 1 96.69 164 GLN A C 1
ATOM 1200 O O . GLN A 1 164 ? 17.734 37 3.004 1 96.69 164 GLN A O 1
ATOM 1205 N N . PRO A 1 165 ? 19.953 36.812 3.082 1 97.06 165 PRO A N 1
ATOM 1206 C CA . PRO A 1 165 ? 20.125 37.688 1.915 1 97.06 165 PRO A CA 1
ATOM 1207 C C . PRO A 1 165 ? 19.5 37.125 0.65 1 97.06 165 PRO A C 1
ATOM 1209 O O . PRO A 1 165 ? 19.578 35.906 0.413 1 97.06 165 PRO A O 1
ATOM 1212 N N . PRO A 1 166 ? 18.781 38 -0.096 1 96.75 166 PRO A N 1
ATOM 1213 C CA . PRO A 1 166 ? 18.266 37.531 -1.376 1 96.75 166 PRO A CA 1
ATOM 1214 C C . PRO A 1 166 ? 19.359 37.031 -2.322 1 96.75 166 PRO A C 1
ATOM 1216 O O . PRO A 1 166 ? 20.484 37.531 -2.271 1 96.75 166 PRO A O 1
ATOM 1219 N N . GLY A 1 167 ? 19.047 36.062 -3.154 1 96.81 167 GLY A N 1
ATOM 1220 C CA . GLY A 1 167 ? 20 35.531 -4.109 1 96.81 167 GLY A CA 1
ATOM 1221 C C . GLY A 1 167 ? 19.734 34.062 -4.453 1 96.81 167 GLY A C 1
ATOM 1222 O O . GLY A 1 167 ? 18.703 33.5 -4.07 1 96.81 167 GLY A O 1
ATOM 1223 N N . LEU A 1 168 ? 20.594 33.625 -5.309 1 97.94 168 LEU A N 1
ATOM 1224 C CA . LEU A 1 168 ? 20.516 32.25 -5.727 1 97.94 168 LEU A CA 1
ATOM 1225 C C . LEU A 1 168 ? 21.344 31.344 -4.793 1 97.94 168 LEU A C 1
ATOM 1227 O O . LEU A 1 168 ? 22.5 31.641 -4.523 1 97.94 168 LEU A O 1
ATOM 1231 N N . TYR A 1 169 ? 20.734 30.359 -4.234 1 98.56 169 TYR A N 1
ATOM 1232 C CA . TYR A 1 169 ? 21.375 29.375 -3.367 1 98.56 169 TYR A CA 1
ATOM 1233 C C . TYR A 1 169 ? 21.375 28 -4.02 1 98.56 169 TYR A C 1
ATOM 1235 O O . TYR A 1 169 ? 20.344 27.531 -4.512 1 98.56 169 TYR A O 1
ATOM 1243 N N . GLU A 1 170 ? 22.484 27.344 -4.035 1 98.06 170 GLU A N 1
ATOM 1244 C CA . GLU A 1 170 ? 22.609 26.062 -4.703 1 98.06 170 GLU A CA 1
ATOM 1245 C C . GLU A 1 170 ? 23.219 25 -3.77 1 98.06 170 GLU A C 1
ATOM 1247 O O . GLU A 1 170 ? 24.047 25.328 -2.914 1 98.06 170 GLU A O 1
ATOM 1252 N N . GLY A 1 171 ? 22.719 23.781 -3.914 1 97.31 171 GLY A N 1
ATOM 1253 C CA . GLY A 1 171 ? 23.203 22.625 -3.186 1 97.31 171 GLY A CA 1
ATOM 1254 C C . GLY A 1 171 ? 22.766 21.312 -3.809 1 97.31 171 GLY A C 1
ATOM 1255 O O . GLY A 1 171 ? 22.344 21.266 -4.961 1 97.31 171 GLY A O 1
ATOM 1256 N N . GLU A 1 172 ? 23.078 20.266 -3.086 1 96.38 172 GLU A N 1
ATOM 1257 C CA . GLU A 1 172 ? 22.75 18.969 -3.666 1 96.38 172 GLU A CA 1
ATOM 1258 C C . GLU A 1 172 ? 22.359 17.953 -2.582 1 96.38 172 GLU A C 1
ATOM 1260 O O . GLU A 1 172 ? 22.688 18.141 -1.41 1 96.38 172 GLU A O 1
ATOM 1265 N N . ILE A 1 173 ? 21.609 17.031 -2.908 1 97.75 173 ILE A N 1
ATOM 1266 C CA . ILE A 1 173 ? 21.359 15.812 -2.145 1 97.75 173 ILE A CA 1
ATOM 1267 C C . ILE A 1 173 ? 22.047 14.633 -2.818 1 97.75 173 ILE A C 1
ATOM 1269 O O . ILE A 1 173 ? 21.859 14.391 -4.012 1 97.75 173 ILE A O 1
ATOM 1273 N N . ILE A 1 174 ? 22.875 13.914 -2.082 1 96.44 174 ILE A N 1
ATOM 1274 C CA . ILE A 1 174 ? 23.656 12.812 -2.615 1 96.44 174 ILE A CA 1
ATOM 1275 C C . ILE A 1 174 ? 23.062 11.484 -2.156 1 96.44 174 ILE A C 1
ATOM 1277 O O . ILE A 1 174 ? 22.844 11.273 -0.961 1 96.44 174 ILE A O 1
ATOM 1281 N N . ILE A 1 175 ? 22.797 10.602 -3.053 1 97.62 175 ILE A N 1
ATOM 1282 C CA . ILE A 1 175 ? 22.234 9.289 -2.766 1 97.62 175 ILE A CA 1
ATOM 1283 C C . ILE A 1 175 ? 23.234 8.195 -3.141 1 97.62 175 ILE A C 1
ATOM 1285 O O . ILE A 1 175 ? 23.734 8.164 -4.27 1 97.62 175 ILE A O 1
ATOM 1289 N N . ASN A 1 176 ? 23.516 7.312 -2.238 1 94.44 176 ASN A N 1
ATOM 1290 C CA . ASN A 1 176 ? 24.422 6.195 -2.451 1 94.44 176 ASN A CA 1
ATOM 1291 C C . ASN A 1 176 ? 23.812 4.875 -1.999 1 94.44 176 ASN A C 1
ATOM 1293 O O . ASN A 1 176 ? 23.312 4.77 -0.882 1 94.44 176 ASN A O 1
ATOM 1297 N N . ALA A 1 177 ? 23.797 3.943 -2.885 1 94.69 177 ALA A N 1
ATOM 1298 C CA . ALA A 1 177 ? 23.453 2.592 -2.457 1 94.69 177 ALA A CA 1
ATOM 1299 C C . ALA A 1 177 ? 24.516 2.008 -1.544 1 94.69 177 ALA A C 1
ATOM 1301 O O . ALA A 1 177 ? 25.719 2.189 -1.785 1 94.69 177 ALA A O 1
ATOM 1302 N N . THR A 1 178 ? 24.031 1.363 -0.454 1 89.75 178 THR A N 1
ATOM 1303 C CA . THR A 1 178 ? 25 0.837 0.507 1 89.75 178 THR A CA 1
ATOM 1304 C C . THR A 1 178 ? 24.766 -0.653 0.741 1 89.75 178 THR A C 1
ATOM 1306 O O . THR A 1 178 ? 23.734 -1.195 0.354 1 89.75 178 THR A O 1
ATOM 1309 N N . LYS A 1 179 ? 25.719 -1.406 1.097 1 78.25 179 LYS A N 1
ATOM 1310 C CA . LYS A 1 179 ? 25.578 -2.812 1.463 1 78.25 179 LYS A CA 1
ATOM 1311 C C . LYS A 1 179 ? 24.766 -2.973 2.744 1 78.25 179 LYS A C 1
ATOM 1313 O O . LYS A 1 179 ? 24.859 -2.146 3.654 1 78.25 179 LYS A O 1
ATOM 1318 N N . ALA A 1 180 ? 23.531 -3.502 2.59 1 60.41 180 ALA A N 1
ATOM 1319 C CA . ALA A 1 180 ? 22.594 -3.68 3.691 1 60.41 180 ALA A CA 1
ATOM 1320 C C . ALA A 1 180 ? 23.328 -3.846 5.02 1 60.41 180 ALA A C 1
ATOM 1322 O O . ALA A 1 180 ? 22.828 -3.436 6.066 1 60.41 180 ALA A O 1
ATOM 1323 N N . ASP A 1 181 ? 24.391 -4.648 4.977 1 49.66 181 ASP A N 1
ATOM 1324 C CA . ASP A 1 181 ? 25.031 -4.996 6.238 1 49.66 181 ASP A CA 1
ATOM 1325 C C . ASP A 1 181 ? 25.547 -3.754 6.953 1 49.66 181 ASP A C 1
ATOM 1327 O O . ASP A 1 181 ? 26.156 -3.852 8.023 1 49.66 181 ASP A O 1
ATOM 1331 N N . THR A 1 182 ? 25.703 -2.707 6.148 1 39.66 182 THR A N 1
ATOM 1332 C CA . THR A 1 182 ? 26.391 -1.585 6.773 1 39.66 182 THR A CA 1
ATOM 1333 C C . THR A 1 182 ? 25.562 -1.005 7.914 1 39.66 182 THR A C 1
ATOM 1335 O O . THR A 1 182 ? 26.047 -0.173 8.688 1 39.66 182 THR A O 1
ATOM 1338 N N . GLU A 1 183 ? 24.344 -0.975 7.609 1 37.91 183 GLU A N 1
ATOM 1339 C CA . GLU A 1 183 ? 23.766 -0.295 8.766 1 37.91 183 GLU A CA 1
ATOM 1340 C C . GLU A 1 183 ? 24.281 -0.899 10.07 1 37.91 183 GLU A C 1
ATOM 1342 O O . GLU A 1 183 ? 24.734 -0.174 10.969 1 37.91 183 GLU A O 1
ATOM 1347 N N . SER A 1 184 ? 23.547 -2.152 10.336 1 35.81 184 SER A N 1
ATOM 1348 C CA . SER A 1 184 ? 23.812 -2.66 11.68 1 35.81 184 SER A CA 1
ATOM 1349 C C . SER A 1 184 ? 25.219 -3.225 11.797 1 35.81 184 SER A C 1
ATOM 1351 O O . SER A 1 184 ? 25.766 -3.348 12.898 1 35.81 184 SER A O 1
ATOM 1353 N N . SER A 1 185 ? 25.688 -3.857 10.695 1 33.66 185 SER A N 1
ATOM 1354 C CA . SER A 1 185 ? 26.859 -4.719 10.844 1 33.66 185 SER A CA 1
ATOM 1355 C C . SER A 1 185 ? 28.141 -3.895 10.977 1 33.66 185 SER A C 1
ATOM 1357 O O . SER A 1 185 ? 29.172 -4.402 11.438 1 33.66 185 SER A O 1
ATOM 1359 N N . SER A 1 186 ? 28.344 -2.979 10.07 1 34.25 186 SER A N 1
ATOM 1360 C CA . SER A 1 186 ? 29.656 -2.4 10.266 1 34.25 186 SER A CA 1
ATOM 1361 C C . SER A 1 186 ? 29.906 -2.047 11.727 1 34.25 186 SER A C 1
ATOM 1363 O O . SER A 1 186 ? 31.047 -1.934 12.164 1 34.25 186 SER A O 1
ATOM 1365 N N . GLN A 1 187 ? 28.828 -1.564 12.266 1 37.62 187 GLN A N 1
ATOM 1366 C CA . GLN A 1 187 ? 29.094 -1.169 13.641 1 37.62 187 GLN A CA 1
ATOM 1367 C C . GLN A 1 187 ? 28.875 -2.334 14.602 1 37.62 187 GLN A C 1
ATOM 1369 O O . GLN A 1 187 ? 29.234 -2.254 15.781 1 37.62 187 GLN A O 1
ATOM 1374 N N . CYS A 1 188 ? 28.062 -3.336 14.172 1 39.5 188 CYS A N 1
ATOM 1375 C CA . CYS A 1 188 ? 27.781 -4.359 15.172 1 39.5 188 CYS A CA 1
ATOM 1376 C C . CYS A 1 188 ? 28.484 -5.668 14.836 1 39.5 188 CYS A C 1
ATOM 1378 O O . CYS A 1 188 ? 28.594 -6.035 13.664 1 39.5 188 CYS A O 1
ATOM 1380 N N . LEU A 1 189 ? 29.359 -6.102 15.531 1 47.72 189 LEU A N 1
ATOM 1381 C CA . LEU A 1 189 ? 29.969 -7.422 15.477 1 47.72 189 LEU A CA 1
ATOM 1382 C C . LEU A 1 189 ? 28.922 -8.516 15.391 1 47.72 189 LEU A C 1
ATOM 1384 O O . LEU A 1 189 ? 28.078 -8.648 16.281 1 47.72 189 LEU A O 1
ATOM 1388 N N . GLY A 1 190 ? 28.531 -9.031 14.219 1 46.69 190 GLY A N 1
ATOM 1389 C CA . GLY A 1 190 ? 27.625 -10.164 14.109 1 46.69 190 GLY A CA 1
ATOM 1390 C C . GLY A 1 190 ? 27.828 -11.211 15.188 1 46.69 190 GLY A C 1
ATOM 1391 O O . GLY A 1 190 ? 28.844 -11.195 15.891 1 46.69 190 GLY A O 1
ATOM 1392 N N . LYS A 1 191 ? 26.906 -12.148 15.352 1 50.19 191 LYS A N 1
ATOM 1393 C CA . LYS A 1 191 ? 27.031 -13.141 16.406 1 50.19 191 LYS A CA 1
ATOM 1394 C C . LYS A 1 191 ? 28.281 -13.992 16.219 1 50.19 191 LYS A C 1
ATOM 1396 O O . LYS A 1 191 ? 29 -14.273 17.188 1 50.19 191 LYS A O 1
ATOM 1401 N N . ALA A 1 192 ? 28.484 -14.336 15 1 53.56 192 ALA A N 1
ATOM 1402 C CA . ALA A 1 192 ? 29.672 -15.156 14.742 1 53.56 192 ALA A CA 1
ATOM 1403 C C . ALA A 1 192 ? 30.953 -14.352 14.977 1 53.56 192 ALA A C 1
ATOM 1405 O O . ALA A 1 192 ? 31.906 -14.852 15.57 1 53.56 192 ALA A O 1
ATOM 1406 N N . GLU A 1 193 ? 30.75 -13.141 14.453 1 60.31 193 GLU A N 1
ATOM 1407 C CA . GLU A 1 193 ? 31.906 -12.273 14.656 1 60.31 193 GLU A CA 1
ATOM 1408 C C . GLU A 1 193 ? 32.031 -11.875 16.125 1 60.31 193 GLU A C 1
ATOM 1410 O O . GLU A 1 193 ? 33.156 -11.805 16.656 1 60.31 193 GLU A O 1
ATOM 1415 N N . LYS A 1 194 ? 30.984 -11.656 16.672 1 61.75 194 LYS A N 1
ATOM 1416 C CA . LYS A 1 194 ? 30.953 -11.375 18.109 1 61.75 194 LYS A CA 1
ATOM 1417 C C . LYS A 1 194 ? 31.438 -12.578 18.922 1 61.75 194 LYS A C 1
ATOM 1419 O O . LYS A 1 194 ? 32.188 -12.422 19.891 1 61.75 194 LYS A O 1
ATOM 1424 N N . HIS A 1 195 ? 30.875 -13.641 18.422 1 67.12 195 HIS A N 1
ATOM 1425 C CA . HIS A 1 195 ? 31.328 -14.867 19.062 1 67.12 195 HIS A CA 1
ATOM 1426 C C . HIS A 1 195 ? 32.812 -15.094 18.844 1 67.12 195 HIS A C 1
ATOM 1428 O O . HIS A 1 195 ? 33.531 -15.492 19.75 1 67.12 195 HIS A O 1
ATOM 1434 N N . GLN A 1 196 ? 33.125 -14.82 17.625 1 71.19 196 GLN A N 1
ATOM 1435 C CA . GLN A 1 196 ? 34.562 -14.922 17.328 1 71.19 196 GLN A CA 1
ATOM 1436 C C . GLN A 1 196 ? 35.344 -13.922 18.156 1 71.19 196 GLN A C 1
ATOM 1438 O O . GLN A 1 196 ? 36.406 -14.266 18.688 1 71.19 196 GLN A O 1
ATOM 1443 N N . LEU A 1 197 ? 34.75 -12.758 18.25 1 71.94 197 LEU A N 1
ATOM 1444 C CA . LEU A 1 197 ? 35.406 -11.727 19.062 1 71.94 197 LEU A CA 1
ATOM 1445 C C . LEU A 1 197 ? 35.406 -12.117 20.531 1 71.94 197 LEU A C 1
ATOM 1447 O O . LEU A 1 197 ? 36.438 -11.977 21.219 1 71.94 197 LEU A O 1
ATOM 1451 N N . PHE A 1 198 ? 34.344 -12.633 20.891 1 73.06 198 PHE A N 1
ATOM 1452 C CA . PHE A 1 198 ? 34.219 -13.125 22.266 1 73.06 198 PHE A CA 1
ATOM 1453 C C . PHE A 1 198 ? 35.219 -14.242 22.531 1 73.06 198 PHE A C 1
ATOM 1455 O O . PHE A 1 198 ? 35.938 -14.234 23.531 1 73.06 198 PHE A O 1
ATOM 1462 N N . THR A 1 199 ? 35.188 -15.141 21.578 1 76.44 199 THR A N 1
ATOM 1463 C CA . THR A 1 199 ? 36.094 -16.281 21.719 1 76.44 199 THR A CA 1
ATOM 1464 C C . THR A 1 199 ? 37.531 -15.836 21.703 1 76.44 199 THR A C 1
ATOM 1466 O O . THR A 1 199 ? 38.344 -16.312 22.516 1 76.44 199 THR A O 1
ATOM 1469 N N . GLU A 1 200 ? 37.781 -14.883 20.891 1 77.06 200 GLU A N 1
ATOM 1470 C CA . GLU A 1 200 ? 39.156 -14.391 20.797 1 77.06 200 GLU A CA 1
ATOM 1471 C C . GLU A 1 200 ? 39.531 -13.609 22.047 1 77.06 200 GLU A C 1
ATOM 1473 O O . GLU A 1 200 ? 40.656 -13.766 22.547 1 77.06 200 GLU A O 1
ATOM 1478 N N . LEU A 1 201 ? 38.594 -12.898 22.5 1 79 201 LEU A N 1
ATOM 1479 C CA . LEU A 1 201 ? 38.875 -12.109 23.703 1 79 201 LEU A CA 1
ATOM 1480 C C . LEU A 1 201 ? 38.938 -13 24.938 1 79 201 LEU A C 1
ATOM 1482 O O . LEU A 1 201 ? 39.75 -12.773 25.828 1 79 201 LEU A O 1
ATOM 1486 N N . ARG A 1 202 ? 38.094 -13.977 24.906 1 78.69 202 ARG A N 1
ATOM 1487 C CA . ARG A 1 202 ? 38.125 -14.953 25.984 1 78.69 202 ARG A CA 1
ATOM 1488 C C . ARG A 1 202 ? 39.438 -15.727 25.969 1 78.69 202 ARG A C 1
ATOM 1490 O O . ARG A 1 202 ? 40.031 -15.969 27.016 1 78.69 202 ARG A O 1
ATOM 1497 N N . ASN A 1 203 ? 39.875 -16.078 24.828 1 78.81 203 ASN A N 1
ATOM 1498 C CA . ASN A 1 203 ? 41.156 -16.75 24.688 1 78.81 203 ASN A CA 1
ATOM 1499 C C . ASN A 1 203 ? 42.312 -15.867 25.172 1 78.81 203 ASN A C 1
ATOM 1501 O O . ASN A 1 203 ? 43.25 -16.359 25.812 1 78.81 203 ASN A O 1
ATOM 1505 N N . CYS A 1 204 ? 42.188 -14.578 24.875 1 79 204 CYS A N 1
ATOM 1506 C CA . CYS A 1 204 ? 43.156 -13.625 25.359 1 79 204 CYS A CA 1
ATOM 1507 C C . CYS A 1 204 ? 43.188 -13.555 26.875 1 79 204 CYS A C 1
ATOM 1509 O O . CYS A 1 204 ? 44.25 -13.547 27.5 1 79 204 CYS A O 1
ATOM 1511 N N . LEU A 1 205 ? 42 -13.578 27.391 1 79.75 205 LEU A N 1
ATOM 1512 C CA . LEU A 1 205 ? 41.875 -13.523 28.844 1 79.75 205 LEU A CA 1
ATOM 1513 C C . LEU A 1 205 ? 42.406 -14.781 29.5 1 79.75 205 LEU A C 1
ATOM 1515 O O . LEU A 1 205 ? 43.125 -14.711 30.5 1 79.75 205 LEU A O 1
ATOM 1519 N N . ASP A 1 206 ? 42.094 -15.883 28.922 1 80.62 206 ASP A N 1
ATOM 1520 C CA . ASP A 1 206 ? 42.531 -17.172 29.453 1 80.62 206 ASP A CA 1
ATOM 1521 C C . ASP A 1 206 ? 44.062 -17.281 29.375 1 80.62 206 ASP A C 1
ATOM 1523 O O . ASP A 1 206 ? 44.656 -17.938 30.219 1 80.62 206 ASP A O 1
ATOM 1527 N N . ALA A 1 207 ? 44.594 -16.625 28.453 1 80.75 207 ALA A N 1
ATOM 1528 C CA . ALA A 1 207 ? 46.062 -16.641 28.297 1 80.75 207 ALA A CA 1
ATOM 1529 C C . ALA A 1 207 ? 46.719 -15.719 29.312 1 80.75 207 ALA A C 1
ATOM 1531 O O . ALA A 1 207 ? 47.812 -16.016 29.797 1 80.75 207 ALA A O 1
ATOM 1532 N N . LEU A 1 208 ? 46 -14.664 29.656 1 80.81 208 LEU A N 1
ATOM 1533 C CA . LEU A 1 208 ? 46.625 -13.625 30.469 1 80.81 208 LEU A CA 1
ATOM 1534 C C . LEU A 1 208 ? 46.344 -13.875 31.953 1 80.81 208 LEU A C 1
ATOM 1536 O O . LEU A 1 208 ? 47.094 -13.422 32.812 1 80.81 208 LEU A O 1
ATOM 1540 N N . GLU A 1 209 ? 45.344 -14.641 32.312 1 77.31 209 GLU A N 1
ATOM 1541 C CA . GLU A 1 209 ? 44.875 -14.758 33.688 1 77.31 209 GLU A CA 1
ATOM 1542 C C . GLU A 1 209 ? 45.844 -15.578 34.531 1 77.31 209 GLU A C 1
ATOM 1544 O O . GLU A 1 209 ? 46.219 -15.188 35.625 1 77.31 209 GLU A O 1
ATOM 1549 N N . PRO A 1 210 ? 46.281 -16.719 34.062 1 77.25 210 PRO A N 1
ATOM 1550 C CA . PRO A 1 210 ? 47.156 -17.516 34.938 1 77.25 210 PRO A CA 1
ATOM 1551 C C . PRO A 1 210 ? 48.625 -17 34.906 1 77.25 210 PRO A C 1
ATOM 1553 O O . PRO A 1 210 ? 49.5 -17.688 34.375 1 77.25 210 PRO A O 1
ATOM 1556 N N . ILE A 1 211 ? 48.875 -15.75 35.406 1 74.5 211 ILE A N 1
ATOM 1557 C CA . ILE A 1 211 ? 50.219 -15.219 35.312 1 74.5 211 ILE A CA 1
ATOM 1558 C C . ILE A 1 211 ? 50.844 -15.148 36.688 1 74.5 211 ILE A C 1
ATOM 1560 O O . ILE A 1 211 ? 52.062 -14.953 36.812 1 74.5 211 ILE A O 1
ATOM 1564 N N . ASP A 1 212 ? 50.125 -15.43 37.781 1 74.88 212 ASP A N 1
ATOM 1565 C CA . ASP A 1 212 ? 50.688 -15.344 39.125 1 74.88 212 ASP A CA 1
ATOM 1566 C C . ASP A 1 212 ? 51.75 -16.438 39.344 1 74.88 212 ASP A C 1
ATOM 1568 O O . ASP A 1 212 ? 51.5 -17.609 39.094 1 74.88 212 ASP A O 1
ATOM 1572 N N . GLY A 1 213 ? 53.031 -16.125 39.75 1 75.94 213 GLY A N 1
ATOM 1573 C CA . GLY A 1 213 ? 54.125 -17.031 40.094 1 75.94 213 GLY A CA 1
ATOM 1574 C C . GLY A 1 213 ? 54.938 -17.469 38.875 1 75.94 213 GLY A C 1
ATOM 1575 O O . GLY A 1 213 ? 55.875 -18.266 39.031 1 75.94 213 GLY A O 1
ATOM 1576 N N . LYS A 1 214 ? 54.594 -16.969 37.688 1 81.06 214 LYS A N 1
ATOM 1577 C CA . LYS A 1 214 ? 55.344 -17.359 36.5 1 81.06 214 LYS A CA 1
ATOM 1578 C C . LYS A 1 214 ? 56.531 -16.438 36.25 1 81.06 214 LYS A C 1
ATOM 1580 O O . LYS A 1 214 ? 56.531 -15.281 36.656 1 81.06 214 LYS A O 1
ATOM 1585 N N . PRO A 1 215 ? 57.625 -17.047 35.75 1 83.81 215 PRO A N 1
ATOM 1586 C CA . PRO A 1 215 ? 58.812 -16.234 35.469 1 83.81 215 PRO A CA 1
ATOM 1587 C C . PRO A 1 215 ? 58.562 -15.156 34.438 1 83.81 215 PRO A C 1
ATOM 1589 O O . PRO A 1 215 ? 57.594 -15.25 33.656 1 83.81 215 PRO A O 1
ATOM 1592 N N . LEU A 1 216 ? 59.25 -14.094 34.469 1 83.56 216 LEU A N 1
ATOM 1593 C CA . LEU A 1 216 ? 59.094 -12.906 33.625 1 83.56 216 LEU A CA 1
ATOM 1594 C C . LEU A 1 216 ? 59.062 -13.281 32.156 1 83.56 216 LEU A C 1
ATOM 1596 O O . LEU A 1 216 ? 58.25 -12.766 31.391 1 83.56 216 LEU A O 1
ATOM 1600 N N . ASP A 1 217 ? 59.938 -14.156 31.75 1 81.5 217 ASP A N 1
ATOM 1601 C CA . ASP A 1 217 ? 60.031 -14.531 30.344 1 81.5 217 ASP A CA 1
ATOM 1602 C C . ASP A 1 217 ? 58.75 -15.188 29.875 1 81.5 217 ASP A C 1
ATOM 1604 O O . ASP A 1 217 ? 58.281 -14.93 28.75 1 81.5 217 ASP A O 1
ATOM 1608 N N . GLU A 1 218 ? 58.125 -15.852 30.688 1 82 218 GLU A N 1
ATOM 1609 C CA . GLU A 1 218 ? 56.875 -16.516 30.359 1 82 218 GLU A CA 1
ATOM 1610 C C . GLU A 1 218 ? 55.719 -15.523 30.344 1 82 218 GLU A C 1
ATOM 1612 O O . GLU A 1 218 ? 54.844 -15.594 29.469 1 82 218 GLU A O 1
ATOM 1617 N N . VAL A 1 219 ? 55.781 -14.688 31.234 1 83.12 219 VAL A N 1
ATOM 1618 C CA . VAL A 1 219 ? 54.75 -13.664 31.297 1 83.12 219 VAL A CA 1
ATOM 1619 C C . VAL A 1 219 ? 54.812 -12.766 30.062 1 83.12 219 VAL A C 1
ATOM 1621 O O . VAL A 1 219 ? 53.812 -12.445 29.453 1 83.12 219 VAL A O 1
ATOM 1624 N N . VAL A 1 220 ? 55.938 -12.508 29.75 1 83 220 VAL A N 1
ATOM 1625 C CA . VAL A 1 220 ? 56.156 -11.641 28.594 1 83 220 VAL A CA 1
ATOM 1626 C C . VAL A 1 220 ? 55.719 -12.352 27.328 1 83 220 VAL A C 1
ATOM 1628 O O . VAL A 1 220 ? 55.094 -11.742 26.453 1 83 220 VAL A O 1
ATOM 1631 N N . GLU A 1 221 ? 56 -13.531 27.25 1 81.56 221 GLU A N 1
ATOM 1632 C CA . GLU A 1 221 ? 55.562 -14.312 26.078 1 81.56 221 GLU A CA 1
ATOM 1633 C C . GLU A 1 221 ? 54.062 -14.391 26 1 81.56 221 GLU A C 1
ATOM 1635 O O . GLU A 1 221 ? 53.5 -14.273 24.906 1 81.56 221 GLU A O 1
ATOM 1640 N N . ARG A 1 222 ? 53.406 -14.531 27 1 82 222 ARG A N 1
ATOM 1641 C CA . ARG A 1 222 ? 51.938 -14.57 27.047 1 82 222 ARG A CA 1
ATOM 1642 C C . ARG A 1 222 ? 51.344 -13.211 26.688 1 82 222 ARG A C 1
ATOM 1644 O O . ARG A 1 222 ? 50.344 -13.133 25.984 1 82 222 ARG A O 1
ATOM 1651 N N . VAL A 1 223 ? 51.969 -12.273 27.188 1 83.94 223 VAL A N 1
ATOM 1652 C CA . VAL A 1 223 ? 51.5 -10.922 26.891 1 83.94 223 VAL A CA 1
ATOM 1653 C C . VAL A 1 223 ? 51.688 -10.625 25.406 1 83.94 223 VAL A C 1
ATOM 1655 O O . VAL A 1 223 ? 50.812 -10.062 24.75 1 83.94 223 VAL A O 1
ATOM 1658 N N . LYS A 1 224 ? 52.812 -11 24.938 1 81.12 224 LYS A N 1
ATOM 1659 C CA . LYS A 1 224 ? 53.094 -10.773 23.516 1 81.12 224 LYS A CA 1
ATOM 1660 C C . LYS A 1 224 ? 52.094 -11.539 22.641 1 81.12 224 LYS A C 1
ATOM 1662 O O . LYS A 1 224 ? 51.594 -11.008 21.641 1 81.12 224 LYS A O 1
ATOM 1667 N N . SER A 1 225 ? 51.875 -12.695 23.016 1 80.94 225 SER A N 1
ATOM 1668 C CA . SER A 1 225 ? 50.875 -13.5 22.297 1 80.94 225 SER A CA 1
ATOM 1669 C C . SER A 1 225 ? 49.5 -12.875 22.375 1 80.94 225 SER A C 1
ATOM 1671 O O . SER A 1 225 ? 48.781 -12.805 21.375 1 80.94 225 SER A O 1
ATOM 1673 N N . SER A 1 226 ? 49.125 -12.438 23.5 1 82.12 226 SER A N 1
ATOM 1674 C CA . SER A 1 226 ? 47.812 -11.82 23.703 1 82.12 226 SER A CA 1
ATOM 1675 C C . SER A 1 226 ? 47.719 -10.477 23 1 82.12 226 SER A C 1
ATOM 1677 O O . SER A 1 226 ? 46.688 -10.133 22.438 1 82.12 226 SER A O 1
ATOM 1679 N N . THR A 1 227 ? 48.75 -9.727 23.031 1 82.62 227 THR A N 1
ATOM 1680 C CA . THR A 1 227 ? 48.781 -8.445 22.328 1 82.62 227 THR A CA 1
ATOM 1681 C C . THR A 1 227 ? 48.656 -8.648 20.828 1 82.62 227 THR A C 1
ATOM 1683 O O . THR A 1 227 ? 48 -7.863 20.141 1 82.62 227 THR A O 1
ATOM 1686 N N . THR A 1 228 ? 49.312 -9.625 20.344 1 80.19 228 THR A N 1
ATOM 1687 C CA . THR A 1 228 ? 49.156 -9.961 18.938 1 80.19 228 THR A CA 1
ATOM 1688 C C . THR A 1 228 ? 47.719 -10.312 18.594 1 80.19 228 THR A C 1
ATOM 1690 O O . THR A 1 228 ? 47.188 -9.875 17.562 1 80.19 228 THR A O 1
ATOM 1693 N N . SER A 1 229 ? 47.125 -11.031 19.406 1 79.19 229 SER A N 1
ATOM 1694 C CA . SER A 1 229 ? 45.719 -11.406 19.219 1 79.19 229 SER A CA 1
ATOM 1695 C C . SER A 1 229 ? 44.812 -10.188 19.312 1 79.19 229 SER A C 1
ATOM 1697 O O . SER A 1 229 ? 43.875 -10.047 18.516 1 79.19 229 SER A O 1
ATOM 1699 N N . LEU A 1 230 ? 45 -9.398 20.234 1 79.88 230 LEU A N 1
ATOM 1700 C CA . LEU A 1 230 ? 44.219 -8.188 20.422 1 79.88 230 LEU A CA 1
ATOM 1701 C C . LEU A 1 230 ? 44.406 -7.242 19.234 1 79.88 230 LEU A C 1
ATOM 1703 O O . LEU A 1 230 ? 43.438 -6.621 18.781 1 79.88 230 LEU A O 1
ATOM 1707 N N . ARG A 1 231 ? 45.625 -7.109 18.781 1 77.94 231 ARG A N 1
ATOM 1708 C CA . ARG A 1 231 ? 45.875 -6.328 17.578 1 77.94 231 ARG A CA 1
ATOM 1709 C C . ARG A 1 231 ? 45.094 -6.871 16.391 1 77.94 231 ARG A C 1
ATOM 1711 O O . ARG A 1 231 ? 44.531 -6.102 15.602 1 77.94 231 ARG A O 1
ATOM 1718 N N . LYS A 1 232 ? 45.125 -8.094 16.281 1 77.25 232 LYS A N 1
ATOM 1719 C CA . LYS A 1 232 ? 44.375 -8.75 15.211 1 77.25 232 LYS A CA 1
ATOM 1720 C C . LYS A 1 232 ? 42.906 -8.461 15.32 1 77.25 232 LYS A C 1
ATOM 1722 O O . LYS A 1 232 ? 42.219 -8.211 14.312 1 77.25 232 LYS A O 1
ATOM 1727 N N . VAL A 1 233 ? 42.406 -8.547 16.484 1 76.56 233 VAL A N 1
ATOM 1728 C CA . VAL A 1 233 ? 41 -8.258 16.734 1 76.56 233 VAL A CA 1
ATOM 1729 C C . VAL A 1 233 ? 40.688 -6.805 16.375 1 76.56 233 VAL A C 1
ATOM 1731 O O . VAL A 1 233 ? 39.688 -6.52 15.719 1 76.56 233 VAL A O 1
ATOM 1734 N N . LEU A 1 234 ? 41.531 -5.938 16.844 1 74.69 234 LEU A N 1
ATOM 1735 C CA . LEU A 1 234 ? 41.312 -4.508 16.625 1 74.69 234 LEU A CA 1
ATOM 1736 C C . LEU A 1 234 ? 41.469 -4.156 15.156 1 74.69 234 LEU A C 1
ATOM 1738 O O . LEU A 1 234 ? 40.844 -3.193 14.68 1 74.69 234 LEU A O 1
ATOM 1742 N N . LEU A 1 235 ? 42.281 -4.906 14.477 1 66 235 LEU A N 1
ATOM 1743 C CA . LEU A 1 235 ? 42.531 -4.68 13.055 1 66 235 LEU A CA 1
ATOM 1744 C C . LEU A 1 235 ? 41.5 -5.43 12.203 1 66 235 LEU A C 1
ATOM 1746 O O . LEU A 1 235 ? 41.5 -5.332 10.977 1 66 235 LEU A O 1
ATOM 1750 N N . SER A 1 236 ? 40.75 -6.102 12.898 1 66.19 236 SER A N 1
ATOM 1751 C CA . SER A 1 236 ? 39.719 -6.855 12.18 1 66.19 236 SER A CA 1
ATOM 1752 C C . SER A 1 236 ? 38.75 -5.922 11.477 1 66.19 236 SER A C 1
ATOM 1754 O O . SER A 1 236 ? 38.625 -4.754 11.836 1 66.19 236 SER A O 1
ATOM 1756 N N . SER A 1 237 ? 38.156 -6.41 10.5 1 64.69 237 SER A N 1
ATOM 1757 C CA . SER A 1 237 ? 37.219 -5.641 9.688 1 64.69 237 SER A CA 1
ATOM 1758 C C . SER A 1 237 ? 36.094 -5.066 10.531 1 64.69 237 SER A C 1
ATOM 1760 O O . SER A 1 237 ? 35.531 -4.023 10.195 1 64.69 237 SER A O 1
ATOM 1762 N N . SER A 1 238 ? 35.969 -5.617 11.703 1 61.25 238 SER A N 1
ATOM 1763 C CA . SER A 1 238 ? 34.875 -5.215 12.609 1 61.25 238 SER A CA 1
ATOM 1764 C C . SER A 1 238 ? 35.188 -3.861 13.242 1 61.25 238 SER A C 1
ATOM 1766 O O . SER A 1 238 ? 34.25 -3.127 13.602 1 61.25 238 SER A O 1
ATOM 1768 N N . PHE A 1 239 ? 36.531 -3.621 13.438 1 61.31 239 PHE A N 1
ATOM 1769 C CA . PHE A 1 239 ? 36.938 -2.395 14.109 1 61.31 239 PHE A CA 1
ATOM 1770 C C . PHE A 1 239 ? 37.625 -1.442 13.141 1 61.31 239 PHE A C 1
ATOM 1772 O O . PHE A 1 239 ? 38.25 -0.455 13.555 1 61.31 239 PHE A O 1
ATOM 1779 N N . SER A 1 240 ? 37.688 -1.801 11.953 1 58.75 240 SER A N 1
ATOM 1780 C CA . SER A 1 240 ? 38.469 -1.054 10.961 1 58.75 240 SER A CA 1
ATOM 1781 C C . SER A 1 240 ? 38.062 0.418 10.945 1 58.75 240 SER A C 1
ATOM 1783 O O . SER A 1 240 ? 38.875 1.288 10.656 1 58.75 240 SER A O 1
ATOM 1785 N N . GLU A 1 241 ? 36.906 0.65 11.367 1 55.41 241 GLU A N 1
ATOM 1786 C CA . GLU A 1 241 ? 36.406 2.018 11.312 1 55.41 241 GLU A CA 1
ATOM 1787 C C . GLU A 1 241 ? 37.062 2.893 12.375 1 55.41 241 GLU A C 1
ATOM 1789 O O . GLU A 1 241 ? 37.031 4.121 12.273 1 55.41 241 GLU A O 1
ATOM 1794 N N . PHE A 1 242 ? 37.625 2.328 13.352 1 51.84 242 PHE A N 1
ATOM 1795 C CA . PHE A 1 242 ? 38.156 3.107 14.461 1 51.84 242 PHE A CA 1
ATOM 1796 C C . PHE A 1 242 ? 39.656 3.334 14.297 1 51.84 242 PHE A C 1
ATOM 1798 O O . PHE A 1 242 ? 40.25 4.027 15.102 1 51.84 242 PHE A O 1
ATOM 1805 N N . PHE A 1 243 ? 40.344 2.629 13.5 1 43.75 243 PHE A N 1
ATOM 1806 C CA . PHE A 1 243 ? 41.781 2.814 13.281 1 43.75 243 PHE A CA 1
ATOM 1807 C C . PHE A 1 243 ? 42.031 4.07 12.453 1 43.75 243 PHE A C 1
ATOM 1809 O O . PHE A 1 243 ? 43.188 4.406 12.172 1 43.75 243 PHE A O 1
ATOM 1816 N N . SER A 1 244 ? 41.125 4.766 11.906 1 38.06 244 SER A N 1
ATOM 1817 C CA . SER A 1 244 ? 41.656 5.797 11.016 1 38.06 244 SER A CA 1
ATOM 1818 C C . SER A 1 244 ? 42.625 6.707 11.758 1 38.06 244 SER A C 1
ATOM 1820 O O . SER A 1 244 ? 42.219 7.516 12.594 1 38.06 244 SER A O 1
ATOM 1822 N N . ASP A 1 245 ? 43.656 6.328 12.43 1 34.06 245 ASP A N 1
ATOM 1823 C CA . ASP A 1 245 ? 44.625 7.391 12.25 1 34.06 245 ASP A CA 1
ATOM 1824 C C . ASP A 1 245 ? 44.562 7.953 10.828 1 34.06 245 ASP A C 1
ATOM 1826 O O . ASP A 1 245 ? 45.562 8.539 10.352 1 34.06 245 ASP A O 1
ATOM 1830 N N . ASN A 1 246 ? 44.062 7.094 9.984 1 31.27 246 ASN A N 1
ATOM 1831 C CA . ASN A 1 246 ? 44.188 7.59 8.625 1 31.27 246 ASN A CA 1
ATOM 1832 C C . ASN A 1 246 ? 43.781 9.047 8.508 1 31.27 246 ASN A C 1
ATOM 1834 O O . ASN A 1 246 ? 42.844 9.484 9.172 1 31.27 246 ASN A O 1
ATOM 1838 N N . GLY A 1 247 ? 44.75 9.938 8.43 1 30.45 247 GLY A N 1
ATOM 1839 C CA . GLY A 1 247 ? 44.5 11.273 7.914 1 30.45 247 GLY A CA 1
ATOM 1840 C C . GLY A 1 247 ? 43.156 11.406 7.215 1 30.45 247 GLY A C 1
ATOM 1841 O O . GLY A 1 247 ? 42.469 10.414 7.023 1 30.45 247 GLY A O 1
ATOM 1842 N N . PRO A 1 248 ? 42.75 12.672 7.016 1 28.36 248 PRO A N 1
ATOM 1843 C CA . PRO A 1 248 ? 41.5 12.891 6.266 1 28.36 248 PRO A CA 1
ATOM 1844 C C . PRO A 1 248 ? 41.281 11.836 5.184 1 28.36 248 PRO A C 1
ATOM 1846 O O . PRO A 1 248 ? 42.25 11.352 4.582 1 28.36 248 PRO A O 1
ATOM 1849 N N . VAL A 1 249 ? 40.469 10.891 5.375 1 31.03 249 VAL A N 1
ATOM 1850 C CA . VAL A 1 249 ? 40.125 10.086 4.199 1 31.03 249 VAL A CA 1
ATOM 1851 C C . VAL A 1 249 ? 40.625 10.797 2.938 1 31.03 249 VAL A C 1
ATOM 1853 O O . VAL A 1 249 ? 40.281 11.961 2.699 1 31.03 249 VAL A O 1
ATOM 1856 N N . ASP A 1 250 ? 41.781 10.578 2.604 1 29.75 250 ASP A N 1
ATOM 1857 C CA . ASP A 1 250 ? 42.312 11.156 1.362 1 29.75 250 ASP A CA 1
ATOM 1858 C C . ASP A 1 250 ? 41.156 11.414 0.373 1 29.75 250 ASP A C 1
ATOM 1860 O O . ASP A 1 250 ? 40.281 10.578 0.219 1 29.75 250 ASP A O 1
ATOM 1864 N N . MET A 1 251 ? 40.812 12.625 0.026 1 30.75 251 MET A N 1
ATOM 1865 C CA . MET A 1 251 ? 39.969 13.289 -0.967 1 30.75 251 MET A CA 1
ATOM 1866 C C . MET A 1 251 ? 39.906 12.492 -2.266 1 30.75 251 MET A C 1
ATOM 1868 O O . MET A 1 251 ? 39.219 12.875 -3.213 1 30.75 251 MET A O 1
ATOM 1872 N N . MET A 1 252 ? 40.844 11.672 -2.539 1 31.34 252 MET A N 1
ATOM 1873 C CA . MET A 1 252 ? 40.875 10.93 -3.795 1 31.34 252 MET A CA 1
ATOM 1874 C C . MET A 1 252 ? 39.812 9.852 -3.832 1 31.34 252 MET A C 1
ATOM 1876 O O . MET A 1 252 ? 39.375 9.438 -4.906 1 31.34 252 MET A O 1
ATOM 1880 N N . ASP A 1 253 ? 39.531 9.094 -2.809 1 34.31 253 ASP A N 1
ATOM 1881 C CA . ASP A 1 253 ? 38.469 8.086 -2.809 1 34.31 253 ASP A CA 1
ATOM 1882 C C . ASP A 1 253 ? 37.094 8.742 -2.736 1 34.31 253 ASP A C 1
ATOM 1884 O O . ASP A 1 253 ? 36.062 8.047 -2.74 1 34.31 253 ASP A O 1
ATOM 1888 N N . GLU A 1 254 ? 36.969 9.797 -2.197 1 38.03 254 GLU A N 1
ATOM 1889 C CA . GLU A 1 254 ? 35.844 10.703 -2.408 1 38.03 254 GLU A CA 1
ATOM 1890 C C . GLU A 1 254 ? 35.5 10.828 -3.891 1 38.03 254 GLU A C 1
ATOM 1892 O O . GLU A 1 254 ? 34.344 10.977 -4.258 1 38.03 254 GLU A O 1
ATOM 1897 N N . ASP A 1 255 ? 36.531 10.805 -4.574 1 37.25 255 ASP A N 1
ATOM 1898 C CA . ASP A 1 255 ? 36.312 10.898 -6.012 1 37.25 255 ASP A CA 1
ATOM 1899 C C . ASP A 1 255 ? 35.594 9.648 -6.531 1 37.25 255 ASP A C 1
ATOM 1901 O O . ASP A 1 255 ? 34.75 9.727 -7.43 1 37.25 255 ASP A O 1
ATOM 1905 N N . ALA A 1 256 ? 36.062 8.461 -6.09 1 37.38 256 ALA A N 1
ATOM 1906 C CA . ALA A 1 256 ? 35.469 7.227 -6.59 1 37.38 256 ALA A CA 1
ATOM 1907 C C . ALA A 1 256 ? 34 7.09 -6.105 1 37.38 256 ALA A C 1
ATOM 1909 O O . ALA A 1 256 ? 33.125 6.652 -6.859 1 37.38 256 ALA A O 1
ATOM 1910 N N . ILE A 1 257 ? 33.75 7.25 -4.719 1 49.75 257 ILE A N 1
ATOM 1911 C CA . ILE A 1 257 ? 32.375 7.242 -4.242 1 49.75 257 ILE A CA 1
ATOM 1912 C C . ILE A 1 257 ? 31.562 8.305 -4.98 1 49.75 257 ILE A C 1
ATOM 1914 O O . ILE A 1 257 ? 30.391 8.086 -5.316 1 49.75 257 ILE A O 1
ATOM 1918 N N . SER A 1 258 ? 32.25 9.469 -5.227 1 57.34 258 SER A N 1
ATOM 1919 C CA . SER A 1 258 ? 31.578 10.586 -5.875 1 57.34 258 SER A CA 1
ATOM 1920 C C . SER A 1 258 ? 31.062 10.188 -7.258 1 57.34 258 SER A C 1
ATOM 1922 O O . SER A 1 258 ? 29.969 10.578 -7.648 1 57.34 258 SER A O 1
ATOM 1924 N N . ASN A 1 259 ? 31.828 9.18 -7.812 1 68.12 259 ASN A N 1
ATOM 1925 C CA . ASN A 1 259 ? 31.438 8.898 -9.188 1 68.12 259 ASN A CA 1
ATOM 1926 C C . ASN A 1 259 ? 30.297 7.887 -9.25 1 68.12 259 ASN A C 1
ATOM 1928 O O . ASN A 1 259 ? 29.641 7.758 -10.281 1 68.12 259 ASN A O 1
ATOM 1932 N N . LEU A 1 260 ? 30 7.348 -8.078 1 85.5 260 LEU A N 1
ATOM 1933 C CA . LEU A 1 260 ? 28.984 6.305 -8.109 1 85.5 260 LEU A CA 1
ATOM 1934 C C . LEU A 1 260 ? 27.641 6.824 -7.578 1 85.5 260 LEU A C 1
ATOM 1936 O O . LEU A 1 260 ? 26.609 6.191 -7.77 1 85.5 260 LEU A O 1
ATOM 1940 N N . SER A 1 261 ? 27.734 8.062 -7.133 1 92.75 261 SER A N 1
ATOM 1941 C CA . SER A 1 261 ? 26.562 8.586 -6.445 1 92.75 261 SER A CA 1
ATOM 1942 C C . SER A 1 261 ? 25.594 9.234 -7.426 1 92.75 261 SER A C 1
ATOM 1944 O O . SER A 1 261 ? 25.984 9.672 -8.508 1 92.75 261 SER A O 1
ATOM 1946 N N . VAL A 1 262 ? 24.328 9.148 -7.082 1 96.62 262 VAL A N 1
ATOM 1947 C CA . VAL A 1 262 ? 23.344 9.992 -7.754 1 96.62 262 VAL A CA 1
ATOM 1948 C C . VAL A 1 262 ? 23.25 11.344 -7.047 1 96.62 262 VAL A C 1
ATOM 1950 O O . VAL A 1 262 ? 23.078 11.398 -5.824 1 96.62 262 VAL A O 1
ATOM 1953 N N . ARG A 1 263 ? 23.422 12.438 -7.766 1 96.31 263 ARG A N 1
ATOM 1954 C CA . ARG A 1 263 ? 23.391 13.781 -7.195 1 96.31 263 ARG A CA 1
ATOM 1955 C C . ARG A 1 263 ? 22.156 14.547 -7.668 1 96.31 263 ARG A C 1
ATOM 1957 O O . ARG A 1 263 ? 21.953 14.727 -8.867 1 96.31 263 ARG A O 1
ATOM 1964 N N . VAL A 1 264 ? 21.359 14.93 -6.773 1 97.81 264 VAL A N 1
ATOM 1965 C CA . VAL A 1 264 ? 20.188 15.75 -7.051 1 97.81 264 VAL A CA 1
ATOM 1966 C C . VAL A 1 264 ? 20.516 17.219 -6.801 1 97.81 264 VAL A C 1
ATOM 1968 O O . VAL A 1 264 ? 20.719 17.625 -5.656 1 97.81 264 VAL A O 1
ATOM 1971 N N . LYS A 1 265 ? 20.484 18.016 -7.82 1 97.62 265 LYS A N 1
ATOM 1972 C CA . LYS A 1 265 ? 20.812 19.438 -7.711 1 97.62 265 LYS A CA 1
ATOM 1973 C C . LYS A 1 265 ? 19.609 20.25 -7.266 1 97.62 265 LYS A C 1
ATOM 1975 O O . LYS A 1 265 ? 18.516 20.094 -7.82 1 97.62 265 LYS A O 1
ATOM 1980 N N . LEU A 1 266 ? 19.812 21.016 -6.281 1 97.88 266 LEU A N 1
ATOM 1981 C CA . LEU A 1 266 ? 18.781 21.922 -5.762 1 97.88 266 LEU A CA 1
ATOM 1982 C C . LEU A 1 266 ? 19.188 23.375 -5.949 1 97.88 266 LEU A C 1
ATOM 1984 O O . LEU A 1 266 ? 20.312 23.75 -5.629 1 97.88 266 LEU A O 1
ATOM 1988 N N . SER A 1 267 ? 18.344 24.109 -6.539 1 98 267 SER A N 1
ATOM 1989 C CA . SER A 1 267 ? 18.5 25.547 -6.676 1 98 267 SER A CA 1
ATOM 1990 C C . SER A 1 267 ? 17.328 26.297 -6.082 1 98 267 SER A C 1
ATOM 1992 O O . SER A 1 267 ? 16.172 26 -6.391 1 98 267 SER A O 1
ATOM 1994 N N . LEU A 1 268 ? 17.625 27.219 -5.188 1 98.44 268 LEU A N 1
ATOM 1995 C CA . LEU A 1 268 ? 16.609 28.047 -4.57 1 98.44 268 LEU A CA 1
ATOM 1996 C C . LEU A 1 268 ? 16.891 29.531 -4.801 1 98.44 268 LEU A C 1
ATOM 1998 O O . LEU A 1 268 ? 17.969 30.016 -4.453 1 98.44 268 LEU A O 1
ATOM 2002 N N . THR A 1 269 ? 16 30.203 -5.445 1 98 269 THR A N 1
ATOM 2003 C CA . THR A 1 269 ? 16.047 31.656 -5.539 1 98 269 THR A CA 1
ATOM 2004 C C . THR A 1 269 ? 15.32 32.312 -4.371 1 98 269 THR A C 1
ATOM 2006 O O . THR A 1 269 ? 14.102 32.156 -4.23 1 98 269 THR A O 1
ATOM 2009 N N . VAL A 1 270 ? 16.031 33 -3.51 1 97.81 270 VAL A N 1
ATOM 2010 C CA . VAL A 1 270 ? 15.43 33.781 -2.432 1 97.81 270 VAL A CA 1
ATOM 2011 C C . VAL A 1 270 ? 15.188 35.219 -2.898 1 97.81 270 VAL A C 1
ATOM 2013 O O . VAL A 1 270 ? 16.125 35.906 -3.268 1 97.81 270 VAL A O 1
ATOM 2016 N N . TRP A 1 271 ? 13.961 35.625 -2.949 1 93.62 271 TRP A N 1
ATOM 2017 C CA . TRP A 1 271 ? 13.695 36.969 -3.449 1 93.62 271 TRP A CA 1
ATOM 2018 C C . TRP A 1 271 ? 13.531 37.969 -2.297 1 93.62 271 TRP A C 1
ATOM 2020 O O . TRP A 1 271 ? 13.461 37.562 -1.133 1 93.62 271 TRP A O 1
ATOM 2030 N N . ASP A 1 272 ? 13.578 39.219 -2.602 1 93.12 272 ASP A N 1
ATOM 2031 C CA . ASP A 1 272 ? 13.586 40.281 -1.598 1 93.12 272 ASP A CA 1
ATOM 2032 C C . ASP A 1 272 ? 12.172 40.656 -1.185 1 93.12 272 ASP A C 1
ATOM 2034 O O . ASP A 1 272 ? 11.742 41.812 -1.393 1 93.12 272 ASP A O 1
ATOM 2038 N N . PHE A 1 273 ? 11.461 39.875 -0.724 1 94.62 273 PHE A N 1
ATOM 2039 C CA . PHE A 1 273 ? 10.148 40 -0.087 1 94.62 273 PHE A CA 1
ATOM 2040 C C . PHE A 1 273 ? 10.117 39.219 1.219 1 94.62 273 PHE A C 1
ATOM 2042 O O . PHE A 1 273 ? 10.461 38.031 1.249 1 94.62 273 PHE A O 1
ATOM 2049 N N . ILE A 1 274 ? 9.766 39.844 2.225 1 96.75 274 ILE A N 1
ATOM 2050 C CA . ILE A 1 274 ? 9.664 39.188 3.514 1 96.75 274 ILE A CA 1
ATOM 2051 C C . ILE A 1 274 ? 8.195 38.938 3.846 1 96.75 274 ILE A C 1
ATOM 2053 O O . ILE A 1 274 ? 7.41 39.875 3.99 1 96.75 274 ILE A O 1
ATOM 2057 N N . ILE A 1 275 ? 7.836 37.688 3.916 1 97.12 275 ILE A N 1
ATOM 2058 C CA . ILE A 1 275 ? 6.496 37.344 4.391 1 97.12 275 ILE A CA 1
ATOM 2059 C C . ILE A 1 275 ? 6.32 37.844 5.824 1 97.12 275 ILE A C 1
ATOM 2061 O O . ILE A 1 275 ? 7.18 37.594 6.68 1 97.12 275 ILE A O 1
ATOM 2065 N N . PRO A 1 276 ? 5.254 38.5 6.066 1 97.75 276 PRO A N 1
ATOM 2066 C CA . PRO A 1 276 ? 5.055 39.031 7.41 1 97.75 276 PRO A CA 1
ATOM 2067 C C . PRO A 1 276 ? 5.051 37.969 8.492 1 97.75 276 PRO A C 1
ATOM 2069 O O . PRO A 1 276 ? 4.523 36.875 8.266 1 97.75 276 PRO A O 1
ATOM 2072 N N . THR A 1 277 ? 5.598 38.344 9.602 1 97.44 277 THR A N 1
ATOM 2073 C CA . THR A 1 277 ? 5.629 37.406 10.727 1 97.44 277 THR A CA 1
ATOM 2074 C C . THR A 1 277 ? 4.219 37.094 11.219 1 97.44 277 THR A C 1
ATOM 2076 O O . THR A 1 277 ? 3.883 35.938 11.508 1 97.44 277 THR A O 1
ATOM 2079 N N . THR A 1 278 ? 3.436 38.188 11.422 1 98.19 278 THR A N 1
ATOM 2080 C CA . THR A 1 278 ? 2.021 37.969 11.727 1 98.19 278 THR A CA 1
ATOM 2081 C C . THR A 1 278 ? 1.227 37.719 10.453 1 98.19 278 THR A C 1
ATOM 2083 O O . THR A 1 278 ? 1.216 38.531 9.531 1 98.19 278 THR A O 1
ATOM 2086 N N . PRO A 1 279 ? 0.64 36.594 10.383 1 98.38 279 PRO A N 1
ATOM 2087 C CA . PRO A 1 279 ? -0.128 36.281 9.172 1 98.38 279 PRO A CA 1
ATOM 2088 C C . PRO A 1 279 ? -1.202 37.344 8.875 1 98.38 279 PRO A C 1
ATOM 2090 O O . PRO A 1 279 ? -1.85 37.844 9.789 1 98.38 279 PRO A O 1
ATOM 2093 N N . SER A 1 280 ? -1.36 37.625 7.602 1 97.88 280 SER A N 1
ATOM 2094 C CA . SER A 1 280 ? -2.373 38.594 7.168 1 97.88 280 SER A CA 1
ATOM 2095 C C . SER A 1 280 ? -3.777 38 7.328 1 97.88 280 SER A C 1
ATOM 2097 O O . SER A 1 280 ? -4.746 38.75 7.48 1 97.88 280 SER A O 1
ATOM 2099 N N . LEU A 1 281 ? -3.855 36.75 7.23 1 98.31 281 LEU A N 1
ATOM 2100 C CA . LEU A 1 281 ? -5.113 36.031 7.453 1 98.31 281 LEU A CA 1
ATOM 2101 C C . LEU A 1 281 ? -5.082 35.281 8.773 1 98.31 281 LEU A C 1
ATOM 2103 O O . LEU A 1 281 ? -4.348 34.312 8.914 1 98.31 281 LEU A O 1
ATOM 2107 N N . PRO A 1 282 ? -5.891 35.75 9.758 1 98.5 282 PRO A N 1
ATOM 2108 C CA . PRO A 1 282 ? -6 34.906 10.953 1 98.5 282 PRO A CA 1
ATOM 2109 C C . PRO A 1 282 ? -6.551 33.5 10.648 1 98.5 282 PRO A C 1
ATOM 2111 O O . PRO A 1 282 ? -7.703 33.375 10.234 1 98.5 282 PRO A O 1
ATOM 2114 N N . ALA A 1 283 ? -5.727 32.531 10.727 1 98.81 283 ALA A N 1
ATOM 2115 C CA . ALA A 1 283 ? -6.121 31.141 10.648 1 98.81 283 ALA A CA 1
ATOM 2116 C C . ALA A 1 283 ? -6.051 30.469 12.016 1 98.81 283 ALA A C 1
ATOM 2118 O O . ALA A 1 283 ? -4.965 30.234 12.539 1 98.81 283 ALA A O 1
ATOM 2119 N N . VAL A 1 284 ? -7.219 30.188 12.594 1 98.75 284 VAL A N 1
ATOM 2120 C CA . VAL A 1 284 ? -7.25 29.625 13.938 1 98.75 284 VAL A CA 1
ATOM 2121 C C . VAL A 1 284 ? -7.613 28.141 13.867 1 98.75 284 VAL A C 1
ATOM 2123 O O . VAL A 1 284 ? -8.57 27.766 13.195 1 98.75 284 VAL A O 1
ATOM 2126 N N . PHE A 1 285 ? -6.805 27.281 14.477 1 98.69 285 PHE A N 1
ATOM 2127 C CA . PHE A 1 285 ? -7 25.828 14.445 1 98.69 285 PHE A CA 1
ATOM 2128 C C . PHE A 1 285 ? -7.141 25.281 15.852 1 98.69 285 PHE A C 1
ATOM 2130 O O . PHE A 1 285 ? -6.348 25.594 16.734 1 98.69 285 PHE A O 1
ATOM 2137 N N . GLY A 1 286 ? -8.117 24.422 15.992 1 97.75 286 GLY A N 1
ATOM 2138 C CA . GLY A 1 286 ? -8.375 23.844 17.297 1 97.75 286 GLY A CA 1
ATOM 2139 C C . GLY A 1 286 ? -7.453 22.672 17.625 1 97.75 286 GLY A C 1
ATOM 2140 O O . GLY A 1 286 ? -7.102 21.891 16.75 1 97.75 286 GLY A O 1
ATOM 2141 N N . ILE A 1 287 ? -7.02 22.625 18.906 1 98 287 ILE A N 1
ATOM 2142 C CA . ILE A 1 287 ? -6.32 21.484 19.5 1 98 287 ILE A CA 1
ATOM 2143 C C . ILE A 1 287 ? -7.121 20.953 20.688 1 98 287 ILE A C 1
ATOM 2145 O O . ILE A 1 287 ? -7.395 21.688 21.641 1 98 287 ILE A O 1
ATOM 2149 N N . SER A 1 288 ? -7.453 19.734 20.625 1 96.31 288 SER A N 1
ATOM 2150 C CA . SER A 1 288 ? -8.203 19.172 21.734 1 96.31 288 SER A CA 1
ATOM 2151 C C . SER A 1 288 ? -7.289 18.859 22.922 1 96.31 288 SER A C 1
ATOM 2153 O O . SER A 1 288 ? -6.445 17.953 22.828 1 96.31 288 SER A O 1
ATOM 2155 N N . ASP A 1 289 ? -7.523 19.562 24 1 96 289 ASP A N 1
ATOM 2156 C CA . ASP A 1 289 ? -6.684 19.297 25.172 1 96 289 ASP A CA 1
ATOM 2157 C C . ASP A 1 289 ? -7.051 17.969 25.828 1 96 289 ASP A C 1
ATOM 2159 O O . ASP A 1 289 ? -6.211 17.344 26.484 1 96 289 ASP A O 1
ATOM 2163 N N . THR A 1 290 ? -8.32 17.5 25.641 1 93.94 290 THR A N 1
ATOM 2164 C CA . THR A 1 290 ? -8.734 16.203 26.156 1 93.94 290 THR A CA 1
ATOM 2165 C C . THR A 1 290 ? -7.965 15.078 25.469 1 93.94 290 THR A C 1
ATOM 2167 O O . THR A 1 290 ? -7.598 14.094 26.109 1 93.94 290 THR A O 1
ATOM 2170 N N . VAL A 1 291 ? -7.75 15.195 24.188 1 95.44 291 VAL A N 1
ATOM 2171 C CA . VAL A 1 291 ? -6.988 14.203 23.438 1 95.44 291 VAL A CA 1
ATOM 2172 C C . VAL A 1 291 ? -5.551 14.156 23.953 1 95.44 291 VAL A C 1
ATOM 2174 O O . VAL A 1 291 ? -4.961 13.086 24.078 1 95.44 291 VAL A O 1
ATOM 2177 N N . ILE A 1 292 ? -4.992 15.359 24.234 1 96.75 292 ILE A N 1
ATOM 2178 C CA . ILE A 1 292 ? -3.646 15.422 24.797 1 96.75 292 ILE A CA 1
ATOM 2179 C C . ILE A 1 292 ? -3.602 14.688 26.141 1 96.75 292 ILE A C 1
ATOM 2181 O O . ILE A 1 292 ? -2.693 13.891 26.375 1 96.75 292 ILE A O 1
ATOM 2185 N N . GLU A 1 293 ? -4.59 14.961 27 1 95.44 293 GLU A N 1
ATOM 2186 C CA . GLU A 1 293 ? -4.648 14.32 28.297 1 95.44 293 GLU A CA 1
ATOM 2187 C C . GLU A 1 293 ? -4.691 12.797 28.172 1 95.44 293 GLU A C 1
ATOM 2189 O O . GLU A 1 293 ? -3.898 12.094 28.797 1 95.44 293 GLU A O 1
ATOM 2194 N N . ASP A 1 294 ? -5.547 12.32 27.375 1 93.75 294 ASP A N 1
ATOM 2195 C CA . ASP A 1 294 ? -5.742 10.875 27.219 1 93.75 294 ASP A CA 1
ATOM 2196 C C . ASP A 1 294 ? -4.543 10.227 26.547 1 93.75 294 ASP A C 1
ATOM 2198 O O . ASP A 1 294 ? -4.008 9.234 27.031 1 93.75 294 ASP A O 1
ATOM 2202 N N . ARG A 1 295 ? -4.074 10.742 25.438 1 94.5 295 ARG A N 1
ATOM 2203 C CA . ARG A 1 295 ? -3.035 10.141 24.609 1 94.5 295 ARG A CA 1
ATOM 2204 C C . ARG A 1 295 ? -1.706 10.086 25.359 1 94.5 295 ARG A C 1
ATOM 2206 O O . ARG A 1 295 ? -0.979 9.094 25.266 1 94.5 295 ARG A O 1
ATOM 2213 N N . PHE A 1 296 ? -1.425 11.141 26.109 1 94.5 296 PHE A N 1
ATOM 2214 C CA . PHE A 1 296 ? -0.111 11.242 26.734 1 94.5 296 PHE A CA 1
ATOM 2215 C C . PHE A 1 296 ? -0.198 10.969 28.234 1 94.5 296 PHE A C 1
ATOM 2217 O O . PHE A 1 296 ? 0.811 11.023 28.938 1 94.5 296 PHE A O 1
ATOM 2224 N N . GLY A 1 297 ? -1.373 10.719 28.781 1 92.25 297 GLY A N 1
ATOM 2225 C CA . GLY A 1 297 ? -1.57 10.344 30.172 1 92.25 297 GLY A CA 1
ATOM 2226 C C . GLY A 1 297 ? -1.206 11.453 31.141 1 92.25 297 GLY A C 1
ATOM 2227 O O . GLY A 1 297 ? -0.613 11.195 32.188 1 92.25 297 GLY A O 1
ATOM 2228 N N . VAL A 1 298 ? -1.479 12.648 30.734 1 94.19 298 VAL A N 1
ATOM 2229 C CA . VAL A 1 298 ? -1.144 13.766 31.609 1 94.19 298 VAL A CA 1
ATOM 2230 C C . VAL A 1 298 ? -2.4 14.258 32.312 1 94.19 298 VAL A C 1
ATOM 2232 O O . VAL A 1 298 ? -3.479 14.312 31.734 1 94.19 298 VAL A O 1
ATOM 2235 N N . GLY A 1 299 ? -2.268 14.586 33.594 1 94.5 299 GLY A N 1
ATOM 2236 C CA . GLY A 1 299 ? -3.391 15.086 34.375 1 94.5 299 GLY A CA 1
ATOM 2237 C C . GLY A 1 299 ? -3.717 16.531 34.062 1 94.5 299 GLY A C 1
ATOM 2238 O O . GLY A 1 299 ? -2.816 17.375 33.938 1 94.5 299 GLY A O 1
ATOM 2239 N N . HIS A 1 300 ? -4.969 16.875 34 1 94.88 300 HIS A N 1
ATOM 2240 C CA . HIS A 1 300 ? -5.434 18.234 33.75 1 94.88 300 HIS A CA 1
ATOM 2241 C C . HIS A 1 300 ? -4.875 19.203 34.781 1 94.88 300 HIS A C 1
ATOM 2243 O O . HIS A 1 300 ? -5.012 18.984 35.969 1 94.88 300 HIS A O 1
ATOM 2249 N N . GLY A 1 301 ? -4.234 20.203 34.312 1 95 301 GLY A N 1
ATOM 2250 C CA . GLY A 1 301 ? -3.699 21.219 35.219 1 95 301 GLY A CA 1
ATOM 2251 C C . GLY A 1 301 ? -2.355 20.844 35.812 1 95 301 GLY A C 1
ATOM 2252 O O . GLY A 1 301 ? -1.788 21.609 36.594 1 95 301 GLY A O 1
ATOM 2253 N N . SER A 1 302 ? -1.804 19.688 35.531 1 95.94 302 SER A N 1
ATOM 2254 C CA . SER A 1 302 ? -0.483 19.281 36 1 95.94 302 SER A CA 1
ATOM 2255 C C . SER A 1 302 ? 0.622 20 35.219 1 95.94 302 SER A C 1
ATOM 2257 O O . SER A 1 302 ? 0.361 20.641 34.219 1 95.94 302 SER A O 1
ATOM 2259 N N . SER A 1 303 ? 1.834 20 35.781 1 96.31 303 SER A N 1
ATOM 2260 C CA . SER A 1 303 ? 2.971 20.625 35.125 1 96.31 303 SER A CA 1
ATOM 2261 C C . SER A 1 303 ? 3.205 20 33.75 1 96.31 303 SER A C 1
ATOM 2263 O O . SER A 1 303 ? 3.51 20.719 32.781 1 96.31 303 SER A O 1
ATOM 2265 N N . GLU A 1 304 ? 3.002 18.688 33.656 1 96.06 304 GLU A N 1
ATOM 2266 C CA . GLU A 1 304 ? 3.186 18 32.375 1 96.06 304 GLU A CA 1
ATOM 2267 C C . GLU A 1 304 ? 2.117 18.406 31.375 1 96.06 304 GLU A C 1
ATOM 2269 O O . GLU A 1 304 ? 2.377 18.438 30.172 1 96.06 304 GLU A O 1
ATOM 2274 N N . TRP A 1 305 ? 0.955 18.688 31.891 1 97.12 305 TRP A N 1
ATOM 2275 C CA . TRP A 1 305 ? -0.141 19.141 31.047 1 97.12 305 TRP A CA 1
ATOM 2276 C C . TRP A 1 305 ? 0.192 20.484 30.406 1 97.12 305 TRP A C 1
ATOM 2278 O O . TRP A 1 305 ? 0.058 20.641 29.188 1 97.12 305 TRP A O 1
ATOM 2288 N N . TYR A 1 306 ? 0.685 21.438 31.156 1 97.5 306 TYR A N 1
ATOM 2289 C CA . TYR A 1 306 ? 1.067 22.734 30.641 1 97.5 306 TYR A CA 1
ATOM 2290 C C . TYR A 1 306 ? 2.186 22.609 29.609 1 97.5 306 TYR A C 1
ATOM 2292 O O . TYR A 1 306 ? 2.162 23.281 28.578 1 97.5 306 TYR A O 1
ATOM 2300 N N . ASP A 1 307 ? 3.113 21.734 29.953 1 97.19 307 ASP A N 1
ATOM 2301 C CA . ASP A 1 307 ? 4.227 21.516 29.031 1 97.19 307 ASP A CA 1
ATOM 2302 C C . ASP A 1 307 ? 3.732 20.953 27.703 1 97.19 307 ASP A C 1
ATOM 2304 O O . ASP A 1 307 ? 4.191 21.375 26.641 1 97.19 307 ASP A O 1
ATOM 2308 N N . ALA A 1 308 ? 2.84 19.969 27.797 1 97.56 308 ALA A N 1
ATOM 2309 C CA . ALA A 1 308 ? 2.289 19.359 26.578 1 97.56 308 ALA A CA 1
ATOM 2310 C C . ALA A 1 308 ? 1.538 20.391 25.75 1 97.56 308 ALA A C 1
ATOM 2312 O O . ALA A 1 308 ? 1.687 20.438 24.516 1 97.56 308 ALA A O 1
ATOM 2313 N N . LEU A 1 309 ? 0.736 21.234 26.344 1 98.19 309 LEU A N 1
ATOM 2314 C CA . LEU A 1 309 ? 0.001 22.266 25.625 1 98.19 309 LEU A CA 1
ATOM 2315 C C . LEU A 1 309 ? 0.958 23.234 24.938 1 98.19 309 LEU A C 1
ATOM 2317 O O . LEU A 1 309 ? 0.736 23.625 23.797 1 98.19 309 LEU A O 1
ATOM 2321 N N . GLU A 1 310 ? 1.974 23.594 25.672 1 97.69 310 GLU A N 1
ATOM 2322 C CA . GLU A 1 310 ? 2.949 24.516 25.094 1 97.69 310 GLU A CA 1
ATOM 2323 C C . GLU A 1 310 ? 3.617 23.938 23.859 1 97.69 310 GLU A C 1
ATOM 2325 O O . GLU A 1 310 ? 3.859 24.641 22.875 1 97.69 310 GLU A O 1
ATOM 2330 N N . GLN A 1 311 ? 3.934 22.672 23.938 1 97.44 311 GLN A N 1
ATOM 2331 C CA . GLN A 1 311 ? 4.551 22 22.797 1 97.44 311 GLN A CA 1
ATOM 2332 C C . GLN A 1 311 ? 3.641 22.047 21.562 1 97.44 311 GLN A C 1
ATOM 2334 O O . GLN A 1 311 ? 4.094 22.344 20.469 1 97.44 311 GLN A O 1
ATOM 2339 N N . HIS A 1 312 ? 2.406 21.75 21.766 1 98.19 312 HIS A N 1
ATOM 2340 C CA . HIS A 1 312 ? 1.457 21.719 20.656 1 98.19 312 HIS A CA 1
ATOM 2341 C C . HIS A 1 312 ? 1.178 23.125 20.141 1 98.19 312 HIS A C 1
ATOM 2343 O O . HIS A 1 312 ? 0.999 23.328 18.938 1 98.19 312 HIS A O 1
ATOM 2349 N N . PHE A 1 313 ? 1.171 24.109 21.109 1 98.25 313 PHE A N 1
ATOM 2350 C CA . PHE A 1 313 ? 1.02 25.516 20.734 1 98.25 313 PHE A CA 1
ATOM 2351 C C . PHE A 1 313 ? 2.15 25.953 19.812 1 98.25 313 PHE A C 1
ATOM 2353 O O . PHE A 1 313 ? 1.904 26.469 18.719 1 98.25 313 PHE A O 1
ATOM 2360 N N . LYS A 1 314 ? 3.328 25.656 20.203 1 97.69 314 LYS A N 1
ATOM 2361 C CA . LYS A 1 314 ? 4.504 26.047 19.422 1 97.69 314 LYS A CA 1
ATOM 2362 C C . LYS A 1 314 ? 4.562 25.297 18.094 1 97.69 314 LYS A C 1
ATOM 2364 O O . LYS A 1 314 ? 5.027 25.844 17.094 1 97.69 314 LYS A O 1
ATOM 2369 N N . TRP A 1 315 ? 4.094 24.109 18.109 1 97.94 315 TRP A N 1
ATOM 2370 C CA . TRP A 1 315 ? 4.09 23.281 16.906 1 97.94 315 TRP A CA 1
ATOM 2371 C C . TRP A 1 315 ? 3.281 23.938 15.789 1 97.94 315 TRP A C 1
ATOM 2373 O O . TRP A 1 315 ? 3.766 24.078 14.664 1 97.94 315 TRP A O 1
ATOM 2383 N N . LEU A 1 316 ? 2.094 24.406 16.047 1 98.5 316 LEU A N 1
ATOM 2384 C CA . LEU A 1 316 ? 1.223 24.938 15.008 1 98.5 316 LEU A CA 1
ATOM 2385 C C . LEU A 1 316 ? 1.648 26.359 14.617 1 98.5 316 LEU A C 1
ATOM 2387 O O . LEU A 1 316 ? 1.432 26.781 13.484 1 98.5 316 LEU A O 1
ATOM 2391 N N . LEU A 1 317 ? 2.303 27.094 15.531 1 98 317 LEU A N 1
ATOM 2392 C CA . LEU A 1 317 ? 2.758 28.438 15.219 1 98 317 LEU A CA 1
ATOM 2393 C C . LEU A 1 317 ? 3.734 28.422 14.047 1 98 317 LEU A C 1
ATOM 2395 O O . LEU A 1 317 ? 3.777 29.375 13.258 1 98 317 LEU A O 1
ATOM 2399 N N . GLN A 1 318 ? 4.453 27.328 13.891 1 96.31 318 GLN A N 1
ATOM 2400 C CA . GLN A 1 318 ? 5.453 27.234 12.828 1 96.31 318 GLN A CA 1
ATOM 2401 C C . GLN A 1 318 ? 4.789 27.125 11.453 1 96.31 318 GLN A C 1
ATOM 2403 O O . GLN A 1 318 ? 5.445 27.297 10.43 1 96.31 318 GLN A O 1
ATOM 2408 N N . TYR A 1 319 ? 3.561 26.891 11.414 1 98.56 319 TYR A N 1
ATOM 2409 C CA . TYR A 1 319 ? 2.838 26.719 10.156 1 98.56 319 TYR A CA 1
ATOM 2410 C C . TYR A 1 319 ? 1.933 27.906 9.875 1 98.56 319 TYR A C 1
ATOM 2412 O O . TYR A 1 319 ? 0.982 27.812 9.094 1 98.56 319 TYR A O 1
ATOM 2420 N N . ARG A 1 320 ? 2.168 29.016 10.578 1 98.44 320 ARG A N 1
ATOM 2421 C CA . ARG A 1 320 ? 1.437 30.266 10.414 1 98.44 320 ARG A CA 1
ATOM 2422 C C . ARG A 1 320 ? -0.018 30.109 10.844 1 98.44 320 ARG A C 1
ATOM 2424 O O . ARG A 1 320 ? -0.915 30.703 10.242 1 98.44 320 ARG A O 1
ATOM 2431 N N . ILE A 1 321 ? -0.199 29.219 11.812 1 98.75 321 ILE A N 1
ATOM 2432 C CA . ILE A 1 321 ? -1.514 28.938 12.375 1 98.75 321 ILE A CA 1
ATOM 2433 C C . ILE A 1 321 ? -1.585 29.484 13.805 1 98.75 321 ILE A C 1
ATOM 2435 O O . ILE A 1 321 ? -0.617 29.375 14.562 1 98.75 321 ILE A O 1
ATOM 2439 N N . SER A 1 322 ? -2.688 30.172 14.109 1 98.75 322 SER A N 1
ATOM 2440 C CA . SER A 1 322 ? -2.975 30.578 15.477 1 98.75 322 SER A CA 1
ATOM 2441 C C . SER A 1 322 ? -3.793 29.516 16.203 1 98.75 322 SER A C 1
ATOM 2443 O O . SER A 1 322 ? -5.016 29.453 16.062 1 98.75 322 SER A O 1
ATOM 2445 N N . PRO A 1 323 ? -3.131 28.734 17.047 1 98.56 323 PRO A N 1
ATOM 2446 C CA . PRO A 1 323 ? -3.852 27.625 17.672 1 98.56 323 PRO A CA 1
ATOM 2447 C C . PRO A 1 323 ? -4.754 28.078 18.828 1 98.56 323 PRO A C 1
ATOM 2449 O O . PRO A 1 323 ? -4.457 29.078 19.484 1 98.56 323 PRO A O 1
ATOM 2452 N N . TYR A 1 324 ? -5.805 27.453 19.016 1 98.31 324 TYR A N 1
ATOM 2453 C CA . TYR A 1 324 ? -6.59 27.516 20.25 1 98.31 324 TYR A CA 1
ATOM 2454 C C . TYR A 1 324 ? -6.867 26.125 20.797 1 98.31 324 TYR A C 1
ATOM 2456 O O . TYR A 1 324 ? -7.012 25.172 20.031 1 98.31 324 TYR A O 1
ATOM 2464 N N . PHE A 1 325 ? -6.867 26.031 22.062 1 98.06 325 PHE A N 1
ATOM 2465 C CA . PHE A 1 325 ? -7.242 24.781 22.719 1 98.06 325 PHE A CA 1
ATOM 2466 C C . PHE A 1 325 ? -8.75 24.703 22.922 1 98.06 325 PHE A C 1
ATOM 2468 O O . PHE A 1 325 ? -9.406 25.734 23.109 1 98.06 325 PHE A O 1
ATOM 2475 N N . CYS A 1 326 ? -9.25 23.516 22.844 1 94.12 326 CYS A N 1
ATOM 2476 C CA . CYS A 1 326 ? -10.688 23.375 23.031 1 94.12 326 CYS A CA 1
ATOM 2477 C C . CYS A 1 326 ? -11.016 22.156 23.875 1 94.12 326 CYS A C 1
ATOM 2479 O O . CYS A 1 326 ? -10.297 21.156 23.828 1 94.12 326 CYS A O 1
ATOM 2481 N N . ARG A 1 327 ? -11.961 22.266 24.672 1 89.81 327 ARG A N 1
ATOM 2482 C CA . ARG A 1 327 ? -12.562 21.219 25.484 1 89.81 327 ARG A CA 1
ATOM 2483 C C . ARG A 1 327 ? -14.078 21.172 25.281 1 89.81 327 ARG A C 1
ATOM 2485 O O . ARG A 1 327 ? -14.781 22.141 25.578 1 89.81 327 ARG A O 1
ATOM 2492 N N . TRP A 1 328 ? -14.484 20.016 24.766 1 81.56 328 TRP A N 1
ATOM 2493 C CA . TRP A 1 328 ? -15.898 19.906 24.422 1 81.56 328 TRP A CA 1
ATOM 2494 C C . TRP A 1 328 ? -16.719 19.516 25.641 1 81.56 328 TRP A C 1
ATOM 2496 O O . TRP A 1 328 ? -16.297 18.688 26.453 1 81.56 328 TRP A O 1
ATOM 2506 N N . GLY A 1 329 ? -17.719 20.328 25.922 1 70.69 329 GLY A N 1
ATOM 2507 C CA . GLY A 1 329 ? -18.656 20.047 27 1 70.69 329 GLY A CA 1
ATOM 2508 C C . GLY A 1 329 ? -19.953 19.438 26.531 1 70.69 329 GLY A C 1
ATOM 2509 O O . GLY A 1 329 ? -19.984 18.75 25.5 1 70.69 329 GLY A O 1
ATOM 2510 N N . ASP A 1 330 ? -20.953 19.594 27.406 1 63.62 330 ASP A N 1
ATOM 2511 C CA . ASP A 1 330 ? -22.281 19.094 27.062 1 63.62 330 ASP A CA 1
ATOM 2512 C C . ASP A 1 330 ? -22.906 19.938 25.938 1 63.62 330 ASP A C 1
ATOM 2514 O O . ASP A 1 330 ? -22.703 21.141 25.875 1 63.62 330 ASP A O 1
ATOM 2518 N N . SER A 1 331 ? -23.688 19.406 25.109 1 57.62 331 SER A N 1
ATOM 2519 C CA . SER A 1 331 ? -24.531 20 24.078 1 57.62 331 SER A CA 1
ATOM 2520 C C . SER A 1 331 ? -23.719 20.906 23.156 1 57.62 331 SER A C 1
ATOM 2522 O O . SER A 1 331 ? -24.125 22.031 22.859 1 57.62 331 SER A O 1
ATOM 2524 N N . MET A 1 332 ? -22.547 20.688 22.875 1 65.5 332 MET A N 1
ATOM 2525 C CA . MET A 1 332 ? -21.688 21.359 21.906 1 65.5 332 MET A CA 1
ATOM 2526 C C . MET A 1 332 ? -21.109 22.641 22.484 1 65.5 332 MET A C 1
ATOM 2528 O O . MET A 1 332 ? -20.594 23.484 21.75 1 65.5 332 MET A O 1
ATOM 2532 N N . ARG A 1 333 ? -21.391 22.891 23.75 1 71.56 333 ARG A N 1
ATOM 2533 C CA . ARG A 1 333 ? -20.625 23.938 24.406 1 71.56 333 ARG A CA 1
ATOM 2534 C C . ARG A 1 333 ? -19.125 23.625 24.344 1 71.56 333 ARG A C 1
ATOM 2536 O O . ARG A 1 333 ? -18.719 22.469 24.422 1 71.56 333 ARG A O 1
ATOM 2543 N N . VAL A 1 334 ? -18.438 24.734 23.984 1 84.44 334 VAL A N 1
ATOM 2544 C CA . VAL A 1 334 ? -17 24.5 23.844 1 84.44 334 VAL A CA 1
ATOM 2545 C C . VAL A 1 334 ? -16.234 25.547 24.625 1 84.44 334 VAL A C 1
ATOM 2547 O O . VAL A 1 334 ? -16.578 26.734 24.609 1 84.44 334 VAL A O 1
ATOM 2550 N N . LEU A 1 335 ? -15.43 25.109 25.5 1 91.88 335 LEU A N 1
ATOM 2551 C CA . LEU A 1 335 ? -14.453 26 26.109 1 91.88 335 LEU A CA 1
ATOM 2552 C C . LEU A 1 335 ? -13.219 26.156 25.219 1 91.88 335 LEU A C 1
ATOM 2554 O O . LEU A 1 335 ? -12.562 25.172 24.906 1 91.88 335 LEU A O 1
ATOM 2558 N N . THR A 1 336 ? -12.992 27.359 24.766 1 96.44 336 THR A N 1
ATOM 2559 C CA . THR A 1 336 ? -11.852 27.625 23.891 1 96.44 336 THR A CA 1
ATOM 2560 C C . THR A 1 336 ? -10.891 28.609 24.562 1 96.44 336 THR A C 1
ATOM 2562 O O . THR A 1 336 ? -11.32 29.531 25.266 1 96.44 336 THR A O 1
ATOM 2565 N N . TYR A 1 337 ? -9.625 28.391 24.391 1 97.56 337 TYR A N 1
ATOM 2566 C CA . TYR A 1 337 ? -8.602 29.266 24.938 1 97.56 337 TYR A CA 1
ATOM 2567 C C . TYR A 1 337 ? -7.277 29.094 24.219 1 97.56 337 TYR A C 1
ATOM 2569 O O . TYR A 1 337 ? -6.996 28.016 23.672 1 97.56 337 TYR A O 1
ATOM 2577 N N . THR A 1 338 ? -6.539 30.141 24.109 1 98.44 338 THR A N 1
ATOM 2578 C CA . THR A 1 338 ? -5.199 30.047 23.547 1 98.44 338 THR A CA 1
ATOM 2579 C C . THR A 1 338 ? -4.156 29.875 24.641 1 98.44 338 THR A C 1
ATOM 2581 O O . THR A 1 338 ? -3.254 29.047 24.531 1 98.44 338 THR A O 1
ATOM 2584 N N . SER A 1 339 ? -4.316 30.609 25.734 1 97.88 339 SER A N 1
ATOM 2585 C CA . SER A 1 339 ? -3.436 30.453 26.875 1 97.88 339 SER A CA 1
ATOM 2586 C C . SER A 1 339 ? -4.109 29.656 27.984 1 97.88 339 SER A C 1
ATOM 2588 O O . SER A 1 339 ? -5.219 29.984 28.422 1 97.88 339 SER A O 1
ATOM 2590 N N . PRO A 1 340 ? -3.406 28.609 28.453 1 96.81 340 PRO A N 1
ATOM 2591 C CA . PRO A 1 340 ? -3.982 27.875 29.578 1 96.81 340 PRO A CA 1
ATOM 2592 C C . PRO A 1 340 ? -3.799 28.594 30.922 1 96.81 340 PRO A C 1
ATOM 2594 O O . PRO A 1 340 ? -4.375 28.188 31.922 1 96.81 340 PRO A O 1
ATOM 2597 N N . TRP A 1 341 ? -3.07 29.641 30.969 1 95.5 341 TRP A N 1
ATOM 2598 C CA . TRP A 1 341 ? -2.875 30.469 32.156 1 95.5 341 TRP A CA 1
ATOM 2599 C C . TRP A 1 341 ? -3.844 31.656 32.156 1 95.5 341 TRP A C 1
ATOM 2601 O O . TRP A 1 341 ? -4.195 32.188 31.109 1 95.5 341 TRP A O 1
ATOM 2611 N N . PRO A 1 342 ? -4.242 32.062 33.344 1 94.19 342 PRO A N 1
ATOM 2612 C CA . PRO A 1 342 ? -5.062 33.281 33.406 1 94.19 342 PRO A CA 1
ATOM 2613 C C . PRO A 1 342 ? -4.309 34.531 32.969 1 94.19 342 PRO A C 1
ATOM 2615 O O . PRO A 1 342 ? -3.074 34.531 32.938 1 94.19 342 PRO A O 1
ATOM 2618 N N . ALA A 1 343 ? -5.02 35.562 32.688 1 95.06 343 ALA A N 1
ATOM 2619 C CA . ALA A 1 343 ? -4.484 36.781 32.062 1 95.06 343 ALA A CA 1
ATOM 2620 C C . ALA A 1 343 ? -3.451 37.438 32.969 1 95.06 343 ALA A C 1
ATOM 2622 O O . ALA A 1 343 ? -2.566 38.156 32.469 1 95.06 343 ALA A O 1
ATOM 2623 N N . ASP A 1 344 ? -3.553 37.281 34.25 1 92.94 344 ASP A N 1
ATOM 2624 C CA . ASP A 1 344 ? -2.643 37.938 35.188 1 92.94 344 ASP A CA 1
ATOM 2625 C C . ASP A 1 344 ? -1.336 37.188 35.312 1 92.94 344 ASP A C 1
ATOM 2627 O O . ASP A 1 344 ? -0.384 37.656 35.938 1 92.94 344 ASP A O 1
ATOM 2631 N N . HIS A 1 345 ? -1.295 35.969 34.844 1 94.12 345 HIS A N 1
ATOM 2632 C CA . HIS A 1 345 ? -0.066 35.188 34.844 1 94.12 345 HIS A CA 1
ATOM 2633 C C . HIS A 1 345 ? 0.897 35.656 33.781 1 94.12 345 HIS A C 1
ATOM 2635 O O . HIS A 1 345 ? 0.483 35.906 32.625 1 94.12 345 HIS A O 1
ATOM 2641 N N . PRO A 1 346 ? 2.217 35.688 33.969 1 94.5 346 PRO A N 1
ATOM 2642 C CA . PRO A 1 346 ? 3.199 36.156 33 1 94.5 346 PRO A CA 1
ATOM 2643 C C . PRO A 1 346 ? 3.244 35.281 31.75 1 94.5 346 PRO A C 1
ATOM 2645 O O . PRO A 1 346 ? 3.492 35.812 30.656 1 94.5 346 PRO A O 1
ATOM 2648 N N . LYS A 1 347 ? 2.984 34.094 31.922 1 95.81 347 LYS A N 1
ATOM 2649 C CA . LYS A 1 347 ? 3.025 33.156 30.781 1 95.81 347 LYS A CA 1
ATOM 2650 C C . LYS A 1 347 ? 1.915 33.5 29.781 1 95.81 347 LYS A C 1
ATOM 2652 O O . LYS A 1 347 ? 2.066 33.25 28.578 1 95.81 347 LYS A O 1
ATOM 2657 N N . SER A 1 348 ? 0.847 33.969 30.266 1 96.12 348 SER A N 1
ATOM 2658 C CA . SER A 1 348 ? -0.241 34.344 29.375 1 96.12 348 SER A CA 1
ATOM 2659 C C . SER A 1 348 ? 0.185 35.469 28.438 1 96.12 348 SER A C 1
ATOM 2661 O O . SER A 1 348 ? -0.142 35.438 27.234 1 96.12 348 SER A O 1
ATOM 2663 N N . ASP A 1 349 ? 0.912 36.406 28.953 1 95.25 349 ASP A N 1
ATOM 2664 C CA . ASP A 1 349 ? 1.396 37.5 28.125 1 95.25 349 ASP A CA 1
ATOM 2665 C C . ASP A 1 349 ? 2.391 37 27.078 1 95.25 349 ASP A C 1
ATOM 2667 O O . ASP A 1 349 ? 2.428 37.531 25.953 1 95.25 349 ASP A O 1
ATOM 2671 N N . GLU A 1 350 ? 3.146 36.094 27.5 1 95.44 350 GLU A N 1
ATOM 2672 C CA . GLU A 1 350 ? 4.078 35.5 26.562 1 95.44 350 GLU A CA 1
ATOM 2673 C C . GLU A 1 350 ? 3.338 34.844 25.391 1 95.44 350 GLU A C 1
ATOM 2675 O O . GLU A 1 350 ? 3.746 35 24.234 1 95.44 350 GLU A O 1
ATOM 2680 N N . TYR A 1 351 ? 2.285 34.125 25.672 1 96.69 351 TYR A N 1
ATOM 2681 C CA . TYR A 1 351 ? 1.463 33.5 24.625 1 96.69 351 TYR A CA 1
ATOM 2682 C C . TYR A 1 351 ? 0.859 34.531 23.719 1 96.69 351 TYR A C 1
ATOM 2684 O O . TYR A 1 351 ? 1.12 34.531 22.5 1 96.69 351 TYR A O 1
ATOM 2692 N N . PHE A 1 352 ? 0.186 35.531 24.266 1 97.62 352 PHE A N 1
ATOM 2693 C CA . PHE A 1 352 ? -0.651 36.469 23.5 1 97.62 352 PHE A CA 1
ATOM 2694 C C . PHE A 1 352 ? 0.204 37.469 22.734 1 97.62 352 PHE A C 1
ATOM 2696 O O . PHE A 1 352 ? -0.237 38.031 21.734 1 97.62 352 PHE A O 1
ATOM 2703 N N . SER A 1 353 ? 1.455 37.719 23.156 1 96.31 353 SER A N 1
ATOM 2704 C CA . SER A 1 353 ? 2.301 38.719 22.531 1 96.31 353 SER A CA 1
ATOM 2705 C C . SER A 1 353 ? 3.154 38.125 21.422 1 96.31 353 SER A C 1
ATOM 2707 O O . SER A 1 353 ? 3.902 38.844 20.75 1 96.31 353 SER A O 1
ATOM 2709 N N . ASP A 1 354 ? 3.078 36.781 21.312 1 97.12 354 ASP A N 1
ATOM 2710 C CA . ASP A 1 354 ? 3.834 36.188 20.219 1 97.12 354 ASP A CA 1
ATOM 2711 C C . ASP A 1 354 ? 3.436 36.781 18.875 1 97.12 354 ASP A C 1
ATOM 2713 O O . ASP A 1 354 ? 2.268 36.719 18.484 1 97.12 354 ASP A O 1
ATOM 2717 N N . PRO A 1 355 ? 4.336 37.312 18.141 1 96.69 355 PRO A N 1
ATOM 2718 C CA . PRO A 1 355 ? 3.977 37.969 16.875 1 96.69 355 PRO A CA 1
ATOM 2719 C C . PRO A 1 355 ? 3.43 37 15.828 1 96.69 355 PRO A C 1
ATOM 2721 O O . PRO A 1 355 ? 2.787 37.438 14.867 1 96.69 355 PRO A O 1
ATOM 2724 N N . ARG A 1 356 ? 3.711 35.844 15.992 1 97.25 356 ARG A N 1
ATOM 2725 C CA . ARG A 1 356 ? 3.238 34.875 15.031 1 97.25 356 ARG A CA 1
ATOM 2726 C C . ARG A 1 356 ? 1.747 34.594 15.203 1 97.25 356 ARG A C 1
ATOM 2728 O O . ARG A 1 356 ? 1.117 33.969 14.344 1 97.25 356 ARG A O 1
ATOM 2735 N N . LEU A 1 357 ? 1.168 35.031 16.234 1 97.88 357 LEU A N 1
ATOM 2736 C CA . LEU A 1 357 ? -0.261 34.875 16.484 1 97.88 357 LEU A CA 1
ATOM 2737 C C . LEU A 1 357 ? -1.05 36 15.805 1 97.88 357 LEU A C 1
ATOM 2739 O O . LEU A 1 357 ? -0.806 37.188 16.047 1 97.88 357 LEU A O 1
ATOM 2743 N N . ALA A 1 358 ? -1.993 35.562 14.984 1 98.31 358 ALA A N 1
ATOM 2744 C CA . ALA A 1 358 ? -2.832 36.562 14.312 1 98.31 358 ALA A CA 1
ATOM 2745 C C . ALA A 1 358 ? -4.121 36.812 15.094 1 98.31 358 ALA A C 1
ATOM 2747 O O . ALA A 1 358 ? -4.734 37.875 14.969 1 98.31 358 ALA A O 1
ATOM 2748 N N . ALA A 1 359 ? -4.539 35.906 15.867 1 98.56 359 ALA A N 1
ATOM 2749 C CA . ALA A 1 359 ? -5.723 35.969 16.719 1 98.56 359 ALA A CA 1
ATOM 2750 C C . ALA A 1 359 ? -5.617 34.969 17.875 1 98.56 359 ALA A C 1
ATOM 2752 O O . ALA A 1 359 ? -4.863 33.969 17.797 1 98.56 359 ALA A O 1
ATOM 2753 N N . TYR A 1 360 ? -6.258 35.281 18.984 1 98.5 360 TYR A N 1
ATOM 2754 C CA . TYR A 1 360 ? -6.238 34.312 20.078 1 98.5 360 TYR A CA 1
ATOM 2755 C C . TYR A 1 360 ? -7.59 34.281 20.781 1 98.5 360 TYR A C 1
ATOM 2757 O O . TYR A 1 360 ? -8.289 35.281 20.875 1 98.5 360 TYR A O 1
ATOM 2765 N N . ALA A 1 361 ? -7.934 33.125 21.281 1 98.5 361 ALA A N 1
ATOM 2766 C CA . ALA A 1 361 ? -9.203 32.906 21.969 1 98.5 361 ALA A CA 1
ATOM 2767 C C . ALA A 1 361 ? -9.078 33.188 23.469 1 98.5 361 ALA A C 1
ATOM 2769 O O . ALA A 1 361 ? -8.102 32.781 24.094 1 98.5 361 ALA A O 1
ATOM 2770 N N . VAL A 1 362 ? -10.055 33.875 23.984 1 97.75 362 VAL A N 1
ATOM 2771 C CA . VAL A 1 362 ? -10.148 34.156 25.406 1 97.75 362 VAL A CA 1
ATOM 2772 C C . VAL A 1 362 ? -11.203 33.25 26.047 1 97.75 362 VAL A C 1
ATOM 2774 O O . VAL A 1 362 ? -12.32 33.125 25.531 1 97.75 362 VAL A O 1
ATOM 2777 N N . PRO A 1 363 ? -10.812 32.594 27.125 1 95.69 363 PRO A N 1
ATOM 2778 C CA . PRO A 1 363 ? -11.781 31.672 27.734 1 95.69 363 PRO A CA 1
ATOM 2779 C C . PRO A 1 363 ? -12.906 32.406 28.453 1 95.69 363 PRO A C 1
ATOM 2781 O O . PRO A 1 363 ? -12.664 33.406 29.125 1 95.69 363 PRO A O 1
ATOM 2784 N N . HIS A 1 364 ? -14.109 31.875 28.281 1 92.81 364 HIS A N 1
ATOM 2785 C CA . HIS A 1 364 ? -15.281 32.406 28.938 1 92.81 364 HIS A CA 1
ATOM 2786 C C . HIS A 1 364 ? -15.32 32.031 30.406 1 92.81 364 HIS A C 1
ATOM 2788 O O . HIS A 1 364 ? -15.93 32.719 31.234 1 92.81 364 HIS A O 1
ATOM 2794 N N . SER A 1 365 ? -14.766 30.922 30.688 1 90.88 365 SER A N 1
ATOM 2795 C CA . SER A 1 365 ? -14.672 30.375 32.031 1 90.88 365 SER A CA 1
ATOM 2796 C C . SER A 1 365 ? -13.258 29.875 32.344 1 90.88 365 SER A C 1
ATOM 2798 O O . SER A 1 365 ? -12.461 29.672 31.422 1 90.88 365 SER A O 1
ATOM 2800 N N . PRO A 1 366 ? -12.984 29.719 33.625 1 91.69 366 PRO A N 1
ATOM 2801 C CA . PRO A 1 366 ? -11.625 29.281 33.938 1 91.69 366 PRO A CA 1
ATOM 2802 C C . PRO A 1 366 ? -11.273 27.938 33.312 1 91.69 366 PRO A C 1
ATOM 2804 O O . PRO A 1 366 ? -12.094 27.016 33.312 1 91.69 366 PRO A O 1
ATOM 2807 N N . VAL A 1 367 ? -10.055 27.875 32.781 1 92.5 367 VAL A N 1
ATOM 2808 C CA . VAL A 1 367 ? -9.562 26.656 32.125 1 92.5 367 VAL A CA 1
ATOM 2809 C C . VAL A 1 367 ? -9.281 25.594 33.188 1 92.5 367 VAL A C 1
ATOM 2811 O O . VAL A 1 367 ? -9.617 24.422 33 1 92.5 367 VAL A O 1
ATOM 2814 N N . VAL A 1 368 ? -8.562 25.969 34.219 1 90.62 368 VAL A N 1
ATOM 2815 C CA . VAL A 1 368 ? -8.297 25.078 35.344 1 90.62 368 VAL A CA 1
ATOM 2816 C C . VAL A 1 368 ? -9.047 25.578 36.594 1 90.62 368 VAL A C 1
ATOM 2818 O O . VAL A 1 368 ? -9.023 26.766 36.906 1 90.62 368 VAL A O 1
ATOM 2821 N N . SER A 1 369 ? -9.938 24.625 37.188 1 77.88 369 SER A N 1
ATOM 2822 C CA . SER A 1 369 ? -10.781 25 38.312 1 77.88 369 SER A CA 1
ATOM 2823 C C . SER A 1 369 ? -9.953 25.328 39.531 1 77.88 369 SER A C 1
ATOM 2825 O O . SER A 1 369 ? -9.047 24.562 39.906 1 77.88 369 SER A O 1
ATOM 2827 N N . CYS A 1 370 ? -9.797 26.578 39.875 1 61.41 370 CYS A N 1
ATOM 2828 C CA . CYS A 1 370 ? -9.289 26.891 41.219 1 61.41 370 CYS A CA 1
ATOM 2829 C C . CYS A 1 370 ? -10.414 27.359 42.125 1 61.41 370 CYS A C 1
ATOM 2831 O O . CYS A 1 370 ? -11.375 28 41.656 1 61.41 370 CYS A O 1
ATOM 2833 N N . ASN A 1 371 ? -10.789 26.672 43.188 1 53.59 371 ASN A N 1
ATOM 2834 C CA . ASN A 1 371 ? -11.836 26.906 44.188 1 53.59 371 ASN A CA 1
ATOM 2835 C C . ASN A 1 371 ? -12.312 28.359 44.156 1 53.59 371 ASN A C 1
ATOM 2837 O O . ASN A 1 371 ? -13.516 28.609 44.125 1 53.59 371 ASN A O 1
ATOM 2841 N N . ASP A 1 372 ? -11.523 29.281 44.594 1 49.81 372 ASP A N 1
ATOM 2842 C CA . ASP A 1 372 ? -11.914 30.641 44.938 1 49.81 372 ASP A CA 1
ATOM 2843 C C . ASP A 1 372 ? -12.125 31.5 43.719 1 49.81 372 ASP A C 1
ATOM 2845 O O . ASP A 1 372 ? -12.719 32.562 43.781 1 49.81 372 ASP A O 1
ATOM 2849 N N . ALA A 1 373 ? -11.672 31.219 42.531 1 54.53 373 ALA A N 1
ATOM 2850 C CA . ALA A 1 373 ? -11.453 32.156 41.438 1 54.53 373 ALA A CA 1
ATOM 2851 C C . ALA A 1 373 ? -12.672 32.25 40.531 1 54.53 373 ALA A C 1
ATOM 2853 O O . ALA A 1 373 ? -12.711 33.031 39.594 1 54.53 373 ALA A O 1
ATOM 2854 N N . ALA A 1 374 ? -13.719 31.5 40.844 1 60.12 374 ALA A N 1
ATOM 2855 C CA . ALA A 1 374 ? -14.773 31.375 39.844 1 60.12 374 ALA A CA 1
ATOM 2856 C C . ALA A 1 374 ? -15.625 32.656 39.75 1 60.12 374 ALA A C 1
ATOM 2858 O O . ALA A 1 374 ? -16.062 33.031 38.688 1 60.12 374 ALA A O 1
ATOM 2859 N N . LYS A 1 375 ? -15.617 33.312 41 1 63.69 375 LYS A N 1
ATOM 2860 C CA . LYS A 1 375 ? -16.5 34.5 41 1 63.69 375 LYS A CA 1
ATOM 2861 C C . LYS A 1 375 ? -15.812 35.688 40.344 1 63.69 375 LYS A C 1
ATOM 2863 O O . LYS A 1 375 ? -14.664 36 40.656 1 63.69 375 LYS A O 1
ATOM 2868 N N . ASP A 1 376 ? -16.203 36.156 39.125 1 85.19 376 ASP A N 1
ATOM 2869 C CA . ASP A 1 376 ? -15.797 37.375 38.406 1 85.19 376 ASP A CA 1
ATOM 2870 C C . ASP A 1 376 ? -14.625 37.094 37.469 1 85.19 376 ASP A C 1
ATOM 2872 O O . ASP A 1 376 ? -13.875 38 37.125 1 85.19 376 ASP A O 1
ATOM 2876 N N . TYR A 1 377 ? -14.305 35.812 37.281 1 90.56 377 TYR A N 1
ATOM 2877 C CA . TYR A 1 377 ? -13.188 35.406 36.438 1 90.56 377 TYR A CA 1
ATOM 2878 C C . TYR A 1 377 ? -13.227 36.188 35.094 1 90.56 377 TYR A C 1
ATOM 2880 O O . TYR A 1 377 ? -12.242 36.812 34.719 1 90.56 377 TYR A O 1
ATOM 2888 N N . LEU A 1 378 ? -14.312 36.156 34.469 1 94.19 378 LEU A N 1
ATOM 2889 C CA . LEU A 1 378 ? -14.445 36.75 33.156 1 94.19 378 LEU A CA 1
ATOM 2890 C C . LEU A 1 378 ? -14.164 38.25 33.188 1 94.19 378 LEU A C 1
ATOM 2892 O O . LEU A 1 378 ? -13.453 38.781 32.344 1 94.19 378 LEU A O 1
ATOM 2896 N N . GLN A 1 379 ? -14.68 38.844 34.188 1 94.88 379 GLN A N 1
ATOM 2897 C CA . GLN A 1 379 ? -14.461 40.281 34.375 1 94.88 379 GLN A CA 1
ATOM 2898 C C . GLN A 1 379 ? -12.977 40.594 34.531 1 94.88 379 GLN A C 1
ATOM 2900 O O . GLN A 1 379 ? -12.445 41.5 33.875 1 94.88 379 GLN A O 1
ATOM 2905 N N . LYS A 1 380 ? -12.367 39.875 35.406 1 94.12 380 LYS A N 1
ATOM 2906 C CA . LYS A 1 380 ? -10.953 40.062 35.688 1 94.12 380 LYS A CA 1
ATOM 2907 C C . LYS A 1 380 ? -10.117 39.844 34.438 1 94.12 380 LYS A C 1
ATOM 2909 O O . LYS A 1 380 ? -9.195 40.594 34.125 1 94.12 380 LYS A O 1
ATOM 2914 N N . GLU A 1 381 ? -10.398 38.719 33.75 1 95.19 381 GLU A N 1
ATOM 2915 C CA . GLU A 1 381 ? -9.688 38.375 32.5 1 95.19 381 GLU A CA 1
ATOM 2916 C C . GLU A 1 381 ? -9.789 39.531 31.5 1 95.19 381 GLU A C 1
ATOM 2918 O O . GLU A 1 381 ? -8.773 39.938 30.922 1 95.19 381 GLU A O 1
ATOM 2923 N N . ILE A 1 382 ? -10.961 40.062 31.312 1 96.75 382 ILE A N 1
ATOM 2924 C CA . ILE A 1 382 ? -11.242 41.062 30.312 1 96.75 382 ILE A CA 1
ATOM 2925 C C . ILE A 1 382 ? -10.578 42.375 30.703 1 96.75 382 ILE A C 1
ATOM 2927 O O . ILE A 1 382 ? -9.969 43.062 29.875 1 96.75 382 ILE A O 1
ATOM 2931 N N . GLU A 1 383 ? -10.641 42.75 31.953 1 96.31 383 GLU A N 1
ATOM 2932 C CA . GLU A 1 383 ? -10.07 44 32.438 1 96.31 383 GLU A CA 1
ATOM 2933 C C . GLU A 1 383 ? -8.57 44.031 32.188 1 96.31 383 GLU A C 1
ATOM 2935 O O . GLU A 1 383 ? -8.031 45.094 31.797 1 96.31 383 GLU A O 1
ATOM 2940 N N . ILE A 1 384 ? -7.977 42.969 32.375 1 97.06 384 ILE A N 1
ATOM 2941 C CA . ILE A 1 384 ? -6.531 42.875 32.219 1 97.06 384 ILE A CA 1
ATOM 2942 C C . ILE A 1 384 ? -6.199 42.906 30.719 1 97.06 384 ILE A C 1
ATOM 2944 O O . ILE A 1 384 ? -5.367 43.688 30.266 1 97.06 384 ILE A O 1
ATOM 2948 N N . LEU A 1 385 ? -6.84 42.094 29.938 1 97.75 385 LEU A N 1
ATOM 2949 C CA . LEU A 1 385 ? -6.512 41.906 28.531 1 97.75 385 LEU A CA 1
ATOM 2950 C C . LEU A 1 385 ? -6.809 43.188 27.734 1 97.75 385 LEU A C 1
ATOM 2952 O O . LEU A 1 385 ? -6.105 43.5 26.781 1 97.75 385 LEU A O 1
ATOM 2956 N N . ARG A 1 386 ? -7.816 43.938 28.109 1 97 386 ARG A N 1
ATOM 2957 C CA . ARG A 1 386 ? -8.211 45.156 27.406 1 97 386 ARG A CA 1
ATOM 2958 C C . ARG A 1 386 ? -7.133 46.219 27.5 1 97 386 ARG A C 1
ATOM 2960 O O . ARG A 1 386 ? -7.09 47.156 26.688 1 97 386 ARG A O 1
ATOM 2967 N N . THR A 1 387 ? -6.273 46.125 28.5 1 96.5 387 THR A N 1
ATOM 2968 C CA . THR A 1 387 ? -5.207 47.094 28.688 1 96.5 387 THR A CA 1
ATOM 2969 C C . THR A 1 387 ? -4.012 46.75 27.797 1 96.5 387 THR A C 1
ATOM 2971 O O . THR A 1 387 ? -3.084 47.562 27.672 1 96.5 387 THR A O 1
ATOM 2974 N N . LYS A 1 388 ? -3.99 45.656 27.25 1 96.75 388 LYS A N 1
ATOM 2975 C CA . LYS A 1 388 ? -2.854 45.188 26.469 1 96.75 388 LYS A CA 1
ATOM 2976 C C . LYS A 1 388 ? -2.996 45.594 25 1 96.75 388 LYS A C 1
ATOM 2978 O O . LYS A 1 388 ? -4.109 45.656 24.484 1 96.75 388 LYS A O 1
ATOM 2983 N N . SER A 1 389 ? -1.871 45.75 24.344 1 95.31 389 SER A N 1
ATOM 2984 C CA . SER A 1 389 ? -1.865 46.156 22.953 1 95.31 389 SER A CA 1
ATOM 2985 C C . SER A 1 389 ? -2.41 45.062 22.031 1 95.31 389 SER A C 1
ATOM 2987 O O . SER A 1 389 ? -2.928 45.344 20.953 1 95.31 389 SER A O 1
ATOM 2989 N N . HIS A 1 390 ? -2.361 43.844 22.469 1 96.38 390 HIS A N 1
ATOM 2990 C CA . HIS A 1 390 ? -2.777 42.719 21.609 1 96.38 390 HIS A CA 1
ATOM 2991 C C . HIS A 1 390 ? -4.27 42.469 21.75 1 96.38 390 HIS A C 1
ATOM 2993 O O . HIS A 1 390 ? -4.789 41.5 21.156 1 96.38 390 HIS A O 1
ATOM 2999 N N . TRP A 1 391 ? -5.016 43.219 22.484 1 97 391 TRP A N 1
ATOM 3000 C CA . TRP A 1 391 ? -6.441 43 22.703 1 97 391 TRP A CA 1
ATOM 3001 C C . TRP A 1 391 ? -7.195 42.938 21.375 1 97 391 TRP A C 1
ATOM 3003 O O . TRP A 1 391 ? -8.172 42.219 21.234 1 97 391 TRP A O 1
ATOM 3013 N N . LYS A 1 392 ? -6.699 43.625 20.391 1 95.56 392 LYS A N 1
ATOM 3014 C CA . LYS A 1 392 ? -7.355 43.656 19.094 1 95.56 392 LYS A CA 1
ATOM 3015 C C . LYS A 1 392 ? -7.359 42.281 18.438 1 95.56 392 LYS A C 1
ATOM 3017 O O . LYS A 1 392 ? -8.141 42.031 17.516 1 95.56 392 LYS A O 1
ATOM 3022 N N . LYS A 1 393 ? -6.484 41.406 18.875 1 97.81 393 LYS A N 1
ATOM 3023 C CA . LYS A 1 393 ? -6.379 40.031 18.328 1 97.81 393 LYS A CA 1
ATOM 3024 C C . LYS A 1 393 ? -7.348 39.094 19.016 1 97.81 393 LYS A C 1
ATOM 3026 O O . LYS A 1 393 ? -7.527 37.969 18.594 1 97.81 393 LYS A O 1
ATOM 3031 N N . ALA A 1 394 ? -7.988 39.531 20.062 1 98.31 394 ALA A N 1
ATOM 3032 C CA . ALA A 1 394 ? -8.773 38.656 20.938 1 98.31 394 ALA A CA 1
ATOM 3033 C C . ALA A 1 394 ? -10.141 38.344 20.312 1 98.31 394 ALA A C 1
ATOM 3035 O O . ALA A 1 394 ? -10.742 39.219 19.672 1 98.31 394 ALA A O 1
ATOM 3036 N N . TYR A 1 395 ? -10.562 37.188 20.5 1 98.31 395 TYR A N 1
ATOM 3037 C CA . TYR A 1 395 ? -11.93 36.812 20.156 1 98.31 395 TYR A CA 1
ATOM 3038 C C . TYR A 1 395 ? -12.477 35.781 21.156 1 98.31 395 TYR A C 1
ATOM 3040 O O . TYR A 1 395 ? -11.703 35.156 21.875 1 98.31 395 TYR A O 1
ATOM 3048 N N . PHE A 1 396 ? -13.789 35.75 21.281 1 97.75 396 PHE A N 1
ATOM 3049 C CA . PHE A 1 396 ? -14.484 34.75 22.125 1 97.75 396 PHE A CA 1
ATOM 3050 C C . PHE A 1 396 ? -15.258 33.781 21.266 1 97.75 396 PHE A C 1
ATOM 3052 O O . PHE A 1 396 ? -16.109 34.156 20.469 1 97.75 396 PHE A O 1
ATOM 3059 N N . TYR A 1 397 ? -14.906 32.562 21.266 1 96.88 397 TYR A N 1
ATOM 3060 C CA . TYR A 1 397 ? -15.609 31.453 20.625 1 96.88 397 TYR A CA 1
ATOM 3061 C C . TYR A 1 397 ? -16.438 30.672 21.641 1 96.88 397 TYR A C 1
ATOM 3063 O O . TYR A 1 397 ? -15.898 29.812 22.344 1 96.88 397 TYR A O 1
ATOM 3071 N N . LEU A 1 398 ? -17.719 30.891 21.672 1 93.38 398 LEU A N 1
ATOM 3072 C CA . LEU A 1 398 ? -18.547 30.531 22.828 1 93.38 398 LEU A CA 1
ATOM 3073 C C . LEU A 1 398 ? -19.375 29.297 22.547 1 93.38 398 LEU A C 1
ATOM 3075 O O . LEU A 1 398 ? -19.719 28.547 23.484 1 93.38 398 LEU A O 1
ATOM 3079 N N . TRP A 1 399 ? -19.766 29.125 21.359 1 91.31 399 TRP A N 1
ATOM 3080 C CA . TRP A 1 399 ? -20.672 28.047 20.969 1 91.31 399 TRP A CA 1
ATOM 3081 C C . TRP A 1 399 ? -20.391 27.562 19.562 1 91.31 399 TRP A C 1
ATOM 3083 O O . TRP A 1 399 ? -20.156 28.375 18.656 1 91.31 399 TRP A O 1
ATOM 3093 N N . ASP A 1 400 ? -20.344 26.219 19.469 1 91.06 400 ASP A N 1
ATOM 3094 C CA . ASP A 1 400 ? -20.094 25.641 18.141 1 91.06 400 ASP A CA 1
ATOM 3095 C C . ASP A 1 400 ? -21.406 25.312 17.438 1 91.06 400 ASP A C 1
ATOM 3097 O O . ASP A 1 400 ? -22.203 24.5 17.922 1 91.06 400 ASP A O 1
ATOM 3101 N N . GLU A 1 401 ? -21.719 25.906 16.359 1 91.25 401 GLU A N 1
ATOM 3102 C CA . GLU A 1 401 ? -22.781 25.609 15.406 1 91.25 401 GLU A CA 1
ATOM 3103 C C . GLU A 1 401 ? -24.141 25.469 16.109 1 91.25 401 GLU A C 1
ATOM 3105 O O . GLU A 1 401 ? -24.734 24.406 16.094 1 91.25 401 GLU A O 1
ATOM 3110 N N . PRO A 1 402 ? -24.625 26.531 16.625 1 91.44 402 PRO A N 1
ATOM 3111 C CA . PRO A 1 402 ? -25.969 26.469 17.203 1 91.44 402 PRO A CA 1
ATOM 3112 C C . PRO A 1 402 ? -27.016 26 16.188 1 91.44 402 PRO A C 1
ATOM 3114 O O . PRO A 1 402 ? -26.969 26.375 15.023 1 91.44 402 PRO A O 1
ATOM 3117 N N . LEU A 1 403 ? -28.031 25.234 16.688 1 90.31 403 LEU A N 1
ATOM 3118 C CA . LEU A 1 403 ? -28.953 24.578 15.766 1 90.31 403 LEU A CA 1
ATOM 3119 C C . LEU A 1 403 ? -30.391 25.047 16.016 1 90.31 403 LEU A C 1
ATOM 3121 O O . LEU A 1 403 ? -31.234 25 15.102 1 90.31 403 LEU A O 1
ATOM 3125 N N . ASN A 1 404 ? -30.734 25.344 17.188 1 91.75 4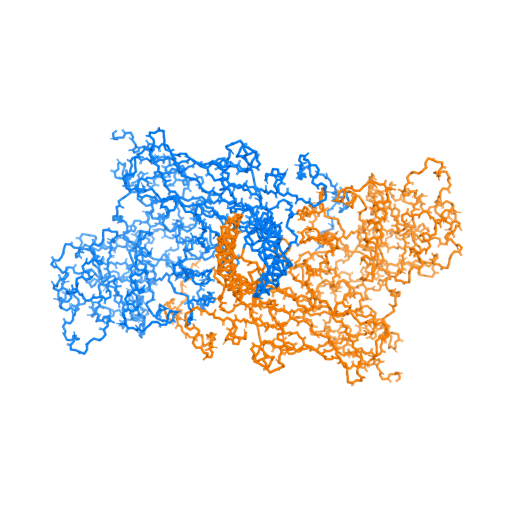04 ASN A N 1
ATOM 3126 C CA . ASN A 1 404 ? -32.094 25.719 17.547 1 91.75 404 ASN A CA 1
ATOM 3127 C C . ASN A 1 404 ? -32.125 27.031 18.312 1 91.75 404 ASN A C 1
ATOM 3129 O O . ASN A 1 404 ? -31.094 27.594 18.641 1 91.75 404 ASN A O 1
ATOM 3133 N N . MET A 1 405 ? -33.344 27.516 18.578 1 94.12 405 MET A N 1
ATOM 3134 C CA . MET A 1 405 ? -33.5 28.844 19.172 1 94.12 405 MET A CA 1
ATOM 3135 C C . MET A 1 405 ? -32.875 28.891 20.578 1 94.12 405 MET A C 1
ATOM 3137 O O . MET A 1 405 ? -32.312 29.906 20.969 1 94.12 405 MET A O 1
ATOM 3141 N N . GLU A 1 406 ? -33.062 27.828 21.234 1 93.12 406 GLU A N 1
ATOM 3142 C CA . GLU A 1 406 ? -32.5 27.781 22.578 1 93.12 406 GLU A CA 1
ATOM 3143 C C . GLU A 1 406 ? -30.984 27.969 22.547 1 93.12 406 GLU A C 1
ATOM 3145 O O . GLU A 1 406 ? -30.422 28.703 23.375 1 93.12 406 GLU A O 1
ATOM 3150 N N . GLN A 1 407 ? -30.297 27.312 21.656 1 92.25 407 GLN A N 1
ATOM 3151 C CA . GLN A 1 407 ? -28.844 27.406 21.516 1 92.25 407 GLN A CA 1
ATOM 3152 C C . GLN A 1 407 ? -28.438 28.797 21.062 1 92.25 407 GLN A C 1
ATOM 3154 O O . GLN A 1 407 ? -27.469 29.375 21.594 1 92.25 407 GLN A O 1
ATOM 3159 N N . TYR A 1 408 ? -29.125 29.422 20.188 1 94.62 408 TYR A N 1
ATOM 3160 C CA . TYR A 1 408 ? -28.859 30.781 19.719 1 94.62 408 TYR A CA 1
ATOM 3161 C C . TYR A 1 408 ? -29.031 31.797 20.859 1 94.62 408 TYR A C 1
ATOM 3163 O O . TYR A 1 408 ? -28.234 32.719 21 1 94.62 408 TYR A O 1
ATOM 3171 N N . GLU A 1 409 ? -30.078 31.547 21.594 1 94.56 409 GLU A N 1
ATOM 3172 C CA . GLU A 1 409 ? -30.328 32.438 22.719 1 94.56 409 GLU A CA 1
ATOM 3173 C C . GLU A 1 409 ? -29.234 32.312 23.781 1 94.56 409 GLU A C 1
ATOM 3175 O O . GLU A 1 409 ? -28.828 33.312 24.375 1 94.56 409 GLU A O 1
ATOM 3180 N N . SER A 1 410 ? -28.891 31.078 24 1 92.88 410 SER A N 1
ATOM 3181 C CA . SER A 1 410 ? -27.797 30.859 24.953 1 92.88 410 SER A CA 1
ATOM 3182 C C . SER A 1 410 ? -26.531 31.562 24.5 1 92.88 410 SER A C 1
ATOM 3184 O O . SER A 1 410 ? -25.812 32.125 25.328 1 92.88 410 SER A O 1
ATOM 3186 N N . LEU A 1 411 ? -26.219 31.438 23.281 1 94.5 411 LEU A N 1
ATOM 3187 C CA . LEU A 1 411 ? -25.078 32.125 22.703 1 94.5 411 LEU A CA 1
ATOM 3188 C C . LEU A 1 411 ? -25.172 33.625 22.906 1 94.5 411 LEU A C 1
ATOM 3190 O O . LEU A 1 411 ? -24.219 34.25 23.328 1 94.5 411 LEU A O 1
ATOM 3194 N N . CYS A 1 412 ? -26.344 34.219 22.672 1 96.62 412 CYS A N 1
ATOM 3195 C CA . CYS A 1 412 ? -26.547 35.656 22.828 1 96.62 412 CYS A CA 1
ATOM 3196 C C . CYS A 1 412 ? -26.406 36.062 24.281 1 96.62 412 CYS A C 1
ATOM 3198 O O . CYS A 1 412 ? -25.859 37.125 24.578 1 96.62 412 CYS A O 1
ATOM 3200 N N . ASN A 1 413 ? -26.859 35.188 25.141 1 95.44 413 ASN A N 1
ATOM 3201 C CA . ASN A 1 413 ? -26.719 35.469 26.562 1 95.44 413 ASN A CA 1
ATOM 3202 C C . ASN A 1 413 ? -25.266 35.5 26.984 1 95.44 413 ASN A C 1
ATOM 3204 O O . ASN A 1 413 ? -24.844 36.406 27.719 1 95.44 413 ASN A O 1
ATOM 3208 N N . MET A 1 414 ? -24.5 34.594 26.531 1 94.56 414 MET A N 1
ATOM 3209 C CA . MET A 1 414 ? -23.078 34.531 26.844 1 94.56 414 MET A CA 1
ATOM 3210 C C . MET A 1 414 ? -22.344 35.75 26.25 1 94.56 414 MET A C 1
ATOM 3212 O O . MET A 1 414 ? -21.5 36.344 26.906 1 94.56 414 MET A O 1
ATOM 3216 N N . ALA A 1 415 ? -22.719 36.062 25.062 1 97.06 415 ALA A N 1
ATOM 3217 C CA . ALA A 1 415 ? -22.109 37.219 24.406 1 97.06 415 ALA A CA 1
ATOM 3218 C C . ALA A 1 415 ? -22.406 38.5 25.156 1 97.06 415 ALA A C 1
ATOM 3220 O O . ALA A 1 415 ? -21.547 39.375 25.281 1 97.06 415 ALA A O 1
ATOM 3221 N N . SER A 1 416 ? -23.625 38.625 25.625 1 97 416 SER A N 1
ATOM 3222 C CA . SER A 1 416 ? -24.031 39.781 26.391 1 97 416 SER A CA 1
ATOM 3223 C C . SER A 1 416 ? -23.219 39.938 27.672 1 97 416 SER A C 1
ATOM 3225 O O . SER A 1 416 ? -22.875 41.062 28.062 1 97 416 SER A O 1
ATOM 3227 N N . GLU A 1 417 ? -22.969 38.844 28.219 1 95.19 417 GLU A N 1
ATOM 3228 C CA . GLU A 1 417 ? -22.125 38.844 29.406 1 95.19 417 GLU A CA 1
ATOM 3229 C C . GLU A 1 417 ? -20.734 39.375 29.094 1 95.19 417 GLU A C 1
ATOM 3231 O O . GLU A 1 417 ? -20.172 40.188 29.844 1 95.19 417 GLU A O 1
ATOM 3236 N N . VAL A 1 418 ? -20.141 38.938 28.016 1 96.75 418 VAL A N 1
ATOM 3237 C CA . VAL A 1 418 ? -18.828 39.375 27.578 1 96.75 418 VAL A CA 1
ATOM 3238 C C . VAL A 1 418 ? -18.859 40.875 27.297 1 96.75 418 VAL A C 1
ATOM 3240 O O . VAL A 1 418 ? -18 41.625 27.75 1 96.75 418 VAL A O 1
ATOM 3243 N N . HIS A 1 419 ? -19.906 41.375 26.625 1 97 419 HIS A N 1
ATOM 3244 C CA . HIS A 1 419 ? -20.016 42.75 26.172 1 97 419 HIS A CA 1
ATOM 3245 C C . HIS A 1 419 ? -20.312 43.688 27.344 1 97 419 HIS A C 1
ATOM 3247 O O . HIS A 1 419 ? -20.062 44.906 27.25 1 97 419 HIS A O 1
ATOM 3253 N N . ALA A 1 420 ? -20.828 43.094 28.391 1 96.06 420 ALA A N 1
ATOM 3254 C CA . ALA A 1 420 ? -21.031 43.906 29.594 1 96.06 420 ALA A CA 1
ATOM 3255 C C . ALA A 1 420 ? -19.719 44.438 30.141 1 96.06 420 ALA A C 1
ATOM 3257 O O . ALA A 1 420 ? -19.656 45.562 30.672 1 96.06 420 ALA A O 1
ATOM 3258 N N . TYR A 1 421 ? -18.719 43.688 29.953 1 95.38 421 TYR A N 1
ATOM 3259 C CA . TYR A 1 421 ? -17.406 44.062 30.469 1 95.38 421 TYR A CA 1
ATOM 3260 C C . TYR A 1 421 ? -16.547 44.688 29.359 1 95.38 421 TYR A C 1
ATOM 3262 O O . TYR A 1 421 ? -15.656 45.469 29.625 1 95.38 421 TYR A O 1
ATOM 3270 N N . ALA A 1 422 ? -16.766 44.312 28.188 1 96.75 422 ALA A N 1
ATOM 3271 C CA . ALA A 1 422 ? -16 44.781 27.047 1 96.75 422 ALA A CA 1
ATOM 3272 C C . ALA A 1 422 ? -16.891 44.938 25.812 1 96.75 422 ALA A C 1
ATOM 3274 O O . ALA A 1 422 ? -17 44.031 24.984 1 96.75 422 ALA A O 1
ATOM 3275 N N . PRO A 1 423 ? -17.422 46.125 25.594 1 94.94 423 PRO A N 1
ATOM 3276 C CA . PRO A 1 423 ? -18.312 46.344 24.453 1 94.94 423 PRO A CA 1
ATOM 3277 C C . PRO A 1 423 ? -17.609 46.156 23.109 1 94.94 423 PRO A C 1
ATOM 3279 O O . PRO A 1 423 ? -18.266 45.938 22.094 1 94.94 423 PRO A O 1
ATOM 3282 N N . ASP A 1 424 ? -16.281 46.25 23.141 1 94.88 424 ASP A N 1
ATOM 3283 C CA . ASP A 1 424 ? -15.516 46.156 21.891 1 94.88 424 ASP A CA 1
ATOM 3284 C C . ASP A 1 424 ? -15.031 44.719 21.672 1 94.88 424 ASP A C 1
ATOM 3286 O O . ASP A 1 424 ? -14.328 44.438 20.688 1 94.88 424 ASP A O 1
ATOM 3290 N N . ALA A 1 425 ? -15.438 43.781 22.562 1 96.88 425 ALA A N 1
ATOM 3291 C CA . ALA A 1 425 ? -15.016 42.406 22.438 1 96.88 425 ALA A CA 1
ATOM 3292 C C . ALA A 1 425 ? -15.594 41.781 21.172 1 96.88 425 ALA A C 1
ATOM 3294 O O . ALA A 1 425 ? -16.75 42.031 20.797 1 96.88 425 ALA A O 1
ATOM 3295 N N . ARG A 1 426 ? -14.797 41 20.469 1 97.81 426 ARG A N 1
ATOM 3296 C CA . ARG A 1 426 ? -15.25 40.281 19.281 1 97.81 426 ARG A CA 1
ATOM 3297 C C . ARG A 1 426 ? -15.695 38.875 19.609 1 97.81 426 ARG A C 1
ATOM 3299 O O . ARG A 1 426 ? -14.898 38.062 20.109 1 97.81 426 ARG A O 1
ATOM 3306 N N . VAL A 1 427 ? -16.938 38.562 19.328 1 98.06 427 VAL A N 1
ATOM 3307 C CA . VAL A 1 427 ? -17.469 37.219 19.5 1 98.06 427 VAL A CA 1
ATOM 3308 C C . VAL A 1 427 ? -17.547 36.531 18.156 1 98.06 427 VAL A C 1
ATOM 3310 O O . VAL A 1 427 ? -18.078 37.062 17.188 1 98.06 427 VAL A O 1
ATOM 3313 N N . LEU A 1 428 ? -16.922 35.312 18.094 1 98.25 428 LEU A N 1
ATOM 3314 C CA . LEU A 1 428 ? -16.922 34.469 16.906 1 98.25 428 LEU A CA 1
ATOM 3315 C C . LEU A 1 428 ? -18.031 33.438 17 1 98.25 428 LEU A C 1
ATOM 3317 O O . LEU A 1 428 ? -18.141 32.719 18 1 98.25 428 LEU A O 1
ATOM 3321 N N . THR A 1 429 ? -18.859 33.344 15.969 1 96.94 429 THR A N 1
ATOM 3322 C CA . THR A 1 429 ? -19.922 32.344 15.922 1 96.94 429 THR A CA 1
ATOM 3323 C C . THR A 1 429 ? -19.844 31.531 14.625 1 96.94 429 THR A C 1
ATOM 3325 O O . THR A 1 429 ? -19.953 32.094 13.531 1 96.94 429 THR A O 1
ATOM 3328 N N . THR A 1 430 ? -19.609 30.219 14.75 1 95.69 430 THR A N 1
ATOM 3329 C CA . THR A 1 430 ? -19.703 29.312 13.609 1 95.69 430 THR A CA 1
ATOM 3330 C C . THR A 1 430 ? -21.141 28.906 13.359 1 95.69 430 THR A C 1
ATOM 3332 O O . THR A 1 430 ? -21.891 28.656 14.297 1 95.69 430 THR A O 1
ATOM 3335 N N . TYR A 1 431 ? -21.578 28.922 12.102 1 93.5 431 TYR A N 1
ATOM 3336 C CA . TYR A 1 431 ? -22.922 28.469 11.805 1 93.5 431 TYR A CA 1
ATOM 3337 C C . TYR A 1 431 ? -23.031 28.016 10.344 1 93.5 431 TYR A C 1
ATOM 3339 O O . TYR A 1 431 ? -22.266 28.469 9.492 1 93.5 431 TYR A O 1
ATOM 3347 N N . TYR A 1 432 ? -23.953 27.062 10.094 1 92.31 432 TYR A N 1
ATOM 3348 C CA . TYR A 1 432 ? -24.234 26.625 8.727 1 92.31 432 TYR A CA 1
ATOM 3349 C C . TYR A 1 432 ? -25.734 26.656 8.438 1 92.31 432 TYR A C 1
ATOM 3351 O O . TYR A 1 432 ? -26.172 26.297 7.34 1 92.31 432 TYR A O 1
ATOM 3359 N N . CYS A 1 433 ? -26.484 27.062 9.492 1 91.62 433 CYS A N 1
ATOM 3360 C CA . CYS A 1 433 ? -27.938 27.203 9.352 1 91.62 433 CYS A CA 1
ATOM 3361 C C . CYS A 1 433 ? -28.5 28.125 10.422 1 91.62 433 CYS A C 1
ATOM 3363 O O . CYS A 1 433 ? -27.797 28.469 11.383 1 91.62 433 CYS A O 1
ATOM 3365 N N . GLY A 1 434 ? -29.703 28.672 10.18 1 91.62 434 GLY A N 1
ATOM 3366 C CA . GLY A 1 434 ? -30.438 29.344 11.234 1 91.62 434 GLY A CA 1
ATOM 3367 C C . GLY A 1 434 ? -31.109 28.375 12.195 1 91.62 434 GLY A C 1
ATOM 3368 O O . GLY A 1 434 ? -31 27.156 12.047 1 91.62 434 GLY A O 1
ATOM 3369 N N . PRO A 1 435 ? -31.797 28.984 13.164 1 92.81 435 PRO A N 1
ATOM 3370 C CA . PRO A 1 435 ? -32.5 28.094 14.086 1 92.81 435 PRO A CA 1
ATOM 3371 C C . PRO A 1 435 ? -33.562 27.234 13.398 1 92.81 435 PRO A C 1
ATOM 3373 O O . PRO A 1 435 ? -34.469 27.781 12.734 1 92.81 435 PRO A O 1
ATOM 3376 N N . SER A 1 436 ? -33.469 25.969 13.562 1 90.62 436 SER A N 1
ATOM 3377 C CA . SER A 1 436 ? -34.312 25.031 12.852 1 90.62 436 SER A CA 1
ATOM 3378 C C . SER A 1 436 ? -35.781 25.094 13.344 1 90.62 436 SER A C 1
ATOM 3380 O O . SER A 1 436 ? -36.688 24.859 12.578 1 90.62 436 SER A O 1
ATOM 3382 N N . ASP A 1 437 ? -35.969 25.344 14.633 1 92.44 437 ASP A N 1
ATOM 3383 C CA . ASP A 1 437 ? -37.312 25.312 15.242 1 92.44 437 ASP A CA 1
ATOM 3384 C C . ASP A 1 437 ? -38 26.672 15.109 1 92.44 437 ASP A C 1
ATOM 3386 O O . ASP A 1 437 ? -39.188 26.797 15.359 1 92.44 437 ASP A O 1
ATOM 3390 N N . ALA A 1 438 ? -37.312 27.719 14.758 1 89.5 438 ALA A N 1
ATOM 3391 C CA . ALA A 1 438 ? -37.844 29.047 14.516 1 89.5 438 ALA A CA 1
ATOM 3392 C C . ALA A 1 438 ? -37.156 29.703 13.312 1 89.5 438 ALA A C 1
ATOM 3394 O O . ALA A 1 438 ? -36.344 30.609 13.469 1 89.5 438 ALA A O 1
ATOM 3395 N N . PRO A 1 439 ? -37.688 29.344 12.18 1 88 439 PRO A N 1
ATOM 3396 C CA . PRO A 1 439 ? -37 29.797 10.969 1 88 439 PRO A CA 1
ATOM 3397 C C . PRO A 1 439 ? -37.031 31.312 10.789 1 88 439 PRO A C 1
ATOM 3399 O O . PRO A 1 439 ? -38.094 31.922 10.977 1 88 439 PRO A O 1
ATOM 3402 N N . LEU A 1 440 ? -35.906 31.844 10.469 1 89.62 440 LEU A N 1
ATOM 3403 C CA . LEU A 1 440 ? -35.75 33.281 10.297 1 89.62 440 LEU A CA 1
ATOM 3404 C C . LEU A 1 440 ? -36.281 33.719 8.945 1 89.62 440 LEU A C 1
ATOM 3406 O O . LEU A 1 440 ? -36.5 34.906 8.719 1 89.62 440 LEU A O 1
ATOM 3410 N N . ALA A 1 441 ? -36.469 32.812 8.078 1 91.19 441 ALA A N 1
ATOM 3411 C CA . ALA A 1 441 ? -37 33.031 6.73 1 91.19 441 ALA A CA 1
ATOM 3412 C C . ALA A 1 441 ? -37.688 31.781 6.207 1 91.19 441 ALA A C 1
ATOM 3414 O O . ALA A 1 441 ? -37.594 30.703 6.809 1 91.19 441 ALA A O 1
ATOM 3415 N N . PRO A 1 442 ? -38.375 31.891 5.051 1 90.44 442 PRO A N 1
ATOM 3416 C CA . PRO A 1 442 ? -39.188 30.766 4.551 1 90.44 442 PRO A CA 1
ATOM 3417 C C . PRO A 1 442 ? -38.312 29.609 4.082 1 90.44 442 PRO A C 1
ATOM 3419 O O . PRO A 1 442 ? -38.75 28.453 4.152 1 90.44 442 PRO A O 1
ATOM 3422 N N . THR A 1 443 ? -37.125 29.844 3.502 1 88.62 443 THR A N 1
ATOM 3423 C CA . THR A 1 443 ? -36.25 28.781 3.043 1 88.62 443 THR A CA 1
ATOM 3424 C C . THR A 1 443 ? -34.969 28.703 3.904 1 88.62 443 THR A C 1
ATOM 3426 O O . THR A 1 443 ? -34.562 29.703 4.469 1 88.62 443 THR A O 1
ATOM 3429 N N . PRO A 1 444 ? -34.375 27.5 3.959 1 86.62 444 PRO A N 1
ATOM 3430 C CA . PRO A 1 444 ? -33.188 27.328 4.773 1 86.62 444 PRO A CA 1
ATOM 3431 C C . PRO A 1 444 ? -32.031 28.25 4.348 1 86.62 444 PRO A C 1
ATOM 3433 O O . PRO A 1 444 ? -31.312 28.766 5.195 1 86.62 444 PRO A O 1
ATOM 3436 N N . PHE A 1 445 ? -31.938 28.516 3.121 1 87.69 445 PHE A N 1
ATOM 3437 C CA . PHE A 1 445 ? -30.859 29.375 2.613 1 87.69 445 PHE A CA 1
ATOM 3438 C C . PHE A 1 445 ? -31.094 30.828 3.008 1 87.69 445 PHE A C 1
ATOM 3440 O O . PHE A 1 445 ? -30.156 31.516 3.396 1 87.69 445 PHE A O 1
ATOM 3447 N N . GLU A 1 446 ? -32.344 31.188 2.842 1 89.62 446 GLU A N 1
ATOM 3448 C CA . GLU A 1 446 ? -32.656 32.531 3.252 1 89.62 446 GLU A CA 1
ATOM 3449 C C . GLU A 1 446 ? -32.469 32.719 4.758 1 89.62 446 GLU A C 1
ATOM 3451 O O . GLU A 1 446 ? -32.031 33.781 5.207 1 89.62 446 GLU A O 1
ATOM 3456 N N . ALA A 1 447 ? -32.875 31.688 5.426 1 91.81 447 ALA A N 1
ATOM 3457 C CA . ALA A 1 447 ? -32.688 31.719 6.871 1 91.81 447 ALA A CA 1
ATOM 3458 C C . ALA A 1 447 ? -31.219 31.828 7.234 1 91.81 447 ALA A C 1
ATOM 3460 O O . ALA A 1 447 ? -30.844 32.562 8.156 1 91.81 447 ALA A O 1
ATOM 3461 N N . PHE A 1 448 ? -30.422 31.094 6.57 1 92.94 448 PHE A N 1
ATOM 3462 C CA . PHE A 1 448 ? -28.969 31.125 6.73 1 92.94 448 PHE A CA 1
ATOM 3463 C C . PHE A 1 448 ? -28.422 32.531 6.504 1 92.94 448 PHE A C 1
ATOM 3465 O O . PHE A 1 448 ? -27.578 33 7.27 1 92.94 448 PHE A O 1
ATOM 3472 N N . LEU A 1 449 ? -28.969 33.219 5.504 1 93.56 449 LEU A N 1
ATOM 3473 C CA . LEU A 1 449 ? -28.5 34.562 5.129 1 93.56 449 LEU A CA 1
ATOM 3474 C C . LEU A 1 449 ? -28.922 35.594 6.172 1 93.56 449 LEU A C 1
ATOM 3476 O O . LEU A 1 449 ? -28.297 36.656 6.281 1 93.56 449 LEU A O 1
ATOM 3480 N N . LYS A 1 450 ? -29.906 35.281 6.996 1 94.31 450 LYS A N 1
ATOM 3481 C CA . LYS A 1 450 ? -30.453 36.25 7.949 1 94.31 450 LYS A CA 1
ATOM 3482 C C . LYS A 1 450 ? -29.812 36.094 9.32 1 94.31 450 LYS A C 1
ATOM 3484 O O . LYS A 1 450 ? -30.047 36.906 10.219 1 94.31 450 LYS A O 1
ATOM 3489 N N . VAL A 1 451 ? -28.984 35.156 9.469 1 95.81 451 VAL A N 1
ATOM 3490 C CA . VAL A 1 451 ? -28.375 34.875 10.758 1 95.81 451 VAL A CA 1
ATOM 3491 C C . VAL A 1 451 ? -27.594 36.062 11.266 1 95.81 451 VAL A C 1
ATOM 3493 O O . VAL A 1 451 ? -27.672 36.406 12.453 1 95.81 451 VAL A O 1
ATOM 3496 N N . PRO A 1 452 ? -26.828 36.781 10.398 1 96 452 PRO A N 1
ATOM 3497 C CA . PRO A 1 452 ? -26.109 37.969 10.914 1 96 452 PRO A CA 1
ATOM 3498 C C . PRO A 1 452 ? -27.031 39 11.523 1 96 452 PRO A C 1
ATOM 3500 O O . PRO A 1 452 ? -26.734 39.531 12.586 1 96 452 PRO A O 1
ATOM 3503 N N . LYS A 1 453 ? -28.141 39.25 10.828 1 95 453 LYS A N 1
ATOM 3504 C CA . LYS A 1 453 ? -29.109 40.188 11.367 1 95 453 LYS A CA 1
ATOM 3505 C C . LYS A 1 453 ? -29.641 39.719 12.719 1 95 453 LYS A C 1
ATOM 3507 O O . LYS A 1 453 ? -29.812 40.531 13.641 1 95 453 LYS A O 1
ATOM 3512 N N . PHE A 1 454 ? -29.875 38.5 12.82 1 95.81 454 PHE A N 1
ATOM 3513 C CA . PHE A 1 454 ? -30.422 37.906 14.031 1 95.81 454 PHE A CA 1
ATOM 3514 C C . PHE A 1 454 ? -29.422 38 15.18 1 95.81 454 PHE A C 1
ATOM 3516 O O . PHE A 1 454 ? -29.797 38.188 16.328 1 95.81 454 PHE A O 1
ATOM 3523 N N . LEU A 1 455 ? -28.156 37.875 14.961 1 96.81 455 LEU A N 1
ATOM 3524 C CA . LEU A 1 455 ? -27.125 37.75 15.984 1 96.81 455 LEU A CA 1
ATOM 3525 C C . LEU A 1 455 ? -26.578 39.125 16.344 1 96.81 455 LEU A C 1
ATOM 3527 O O . LEU A 1 455 ? -25.828 39.281 17.312 1 96.81 455 LEU A O 1
ATOM 3531 N N . ARG A 1 456 ? -26.922 40.156 15.57 1 94.81 456 ARG A N 1
ATOM 3532 C CA . ARG A 1 456 ? -26.484 41.5 15.883 1 94.81 456 ARG A CA 1
ATOM 3533 C C . ARG A 1 456 ? -27.125 42 17.172 1 94.81 456 ARG A C 1
ATOM 3535 O O . ARG A 1 456 ? -28.328 41.844 17.375 1 94.81 456 ARG A O 1
ATOM 3542 N N . PRO A 1 457 ? -26.406 42.625 18.078 1 95.5 457 PRO A N 1
ATOM 3543 C CA . PRO A 1 457 ? -24.984 43 18.047 1 95.5 457 PRO A CA 1
ATOM 3544 C C . PRO A 1 457 ? -24.094 42 18.75 1 95.5 457 PRO A C 1
ATOM 3546 O O . PRO A 1 457 ? -22.953 42.312 19.094 1 95.5 457 PRO A O 1
ATOM 3549 N N . HIS A 1 458 ? -24.609 40.875 19 1 96.75 458 HIS A N 1
ATOM 3550 C CA . HIS A 1 458 ? -23.969 39.906 19.906 1 96.75 458 HIS A CA 1
ATOM 3551 C C . HIS A 1 458 ? -22.781 39.219 19.25 1 96.75 458 HIS A C 1
ATOM 3553 O O . HIS A 1 458 ? -21.938 38.625 19.922 1 96.75 458 HIS A O 1
ATOM 3559 N N . THR A 1 459 ? -22.672 39.219 17.922 1 97.38 459 THR A N 1
ATOM 3560 C CA . THR A 1 459 ? -21.594 38.562 17.188 1 97.38 459 THR A CA 1
ATOM 3561 C C . THR A 1 459 ? -20.875 39.562 16.281 1 97.38 459 THR A C 1
ATOM 3563 O O . THR A 1 459 ? -21.531 40.406 15.664 1 97.38 459 THR A O 1
ATOM 3566 N N . GLN A 1 460 ? -19.594 39.438 16.188 1 97.88 460 GLN A N 1
ATOM 3567 C CA . GLN A 1 460 ? -18.812 40.312 15.336 1 97.88 460 GLN A CA 1
ATOM 3568 C C . GLN A 1 460 ? -18.078 39.531 14.258 1 97.88 460 GLN A C 1
ATOM 3570 O O . GLN A 1 460 ? -17.766 40.094 13.188 1 97.88 460 GLN A O 1
ATOM 3575 N N . ILE A 1 461 ? -17.688 38.312 14.477 1 98.25 461 ILE A N 1
ATOM 3576 C CA . ILE A 1 461 ? -17.062 37.438 13.492 1 98.25 461 ILE A CA 1
ATOM 3577 C C . ILE A 1 461 ? -18.047 36.312 13.086 1 98.25 461 ILE A C 1
ATOM 3579 O O . ILE A 1 461 ? -18.266 35.375 13.836 1 98.25 461 ILE A O 1
ATOM 3583 N N . TYR A 1 462 ? -18.609 36.5 11.945 1 98 462 TYR A N 1
ATOM 3584 C CA . TYR A 1 462 ? -19.516 35.5 11.383 1 98 462 TYR A CA 1
ATOM 3585 C C . TYR A 1 462 ? -18.734 34.469 10.594 1 98 462 TYR A C 1
ATOM 3587 O O . TYR A 1 462 ? -18.234 34.75 9.508 1 98 462 TYR A O 1
ATOM 3595 N N . CYS A 1 463 ? -18.641 33.25 11.141 1 97.81 463 CYS A N 1
ATOM 3596 C CA . CYS A 1 463 ? -17.859 32.156 10.57 1 97.81 463 CYS A CA 1
ATOM 3597 C C . CYS A 1 463 ? -18.75 31.109 9.93 1 97.81 463 CYS A C 1
ATOM 3599 O O . CYS A 1 463 ? -19.406 30.344 10.633 1 97.81 463 CYS A O 1
ATOM 3601 N N . THR A 1 464 ? -18.703 31.031 8.633 1 96.5 464 THR A N 1
ATOM 3602 C CA . THR A 1 464 ? -19.656 30.172 7.93 1 96.5 464 THR A CA 1
ATOM 3603 C C . THR A 1 464 ? -18.938 28.984 7.297 1 96.5 464 THR A C 1
ATOM 3605 O O . THR A 1 464 ? -17.797 29.094 6.879 1 96.5 464 THR A O 1
ATOM 3608 N N . SER A 1 465 ? -19.672 27.891 7.207 1 93.88 465 SER A N 1
ATOM 3609 C CA . SER A 1 465 ? -19.172 26.688 6.559 1 93.88 465 SER A CA 1
ATOM 3610 C C . SER A 1 465 ? -19.109 26.859 5.043 1 93.88 465 SER A C 1
ATOM 3612 O O . SER A 1 465 ? -20.062 27.312 4.426 1 93.88 465 SER A O 1
ATOM 3614 N N . GLU A 1 466 ? -18 26.406 4.449 1 94.19 466 GLU A N 1
ATOM 3615 C CA . GLU A 1 466 ? -17.891 26.453 2.994 1 94.19 466 GLU A CA 1
ATOM 3616 C C . GLU A 1 466 ? -18.797 25.422 2.336 1 94.19 466 GLU A C 1
ATOM 3618 O O . GLU A 1 466 ? -19.109 25.531 1.148 1 94.19 466 GLU A O 1
ATOM 3623 N N . TRP A 1 467 ? -19.219 24.484 3.078 1 91.38 467 TRP A N 1
ATOM 3624 C CA . TRP A 1 467 ? -20.094 23.422 2.588 1 91.38 467 TRP A CA 1
ATOM 3625 C C . TRP A 1 467 ? -21.438 23.969 2.139 1 91.38 467 TRP A C 1
ATOM 3627 O O . TRP A 1 467 ? -22.031 23.484 1.179 1 91.38 467 TRP A O 1
ATOM 3637 N N . VAL A 1 468 ? -21.891 24.969 2.793 1 91.31 468 VAL A N 1
ATOM 3638 C CA . VAL A 1 468 ? -23.203 25.547 2.518 1 91.31 468 VAL A CA 1
ATOM 3639 C C . VAL A 1 468 ? -23.188 26.25 1.161 1 91.31 468 VAL A C 1
ATOM 3641 O O . VAL A 1 468 ? -24.188 26.25 0.444 1 91.31 468 VAL A O 1
ATOM 3644 N N . PHE A 1 469 ? -22.078 26.781 0.831 1 92.44 469 PHE A N 1
ATOM 3645 C CA . PHE A 1 469 ? -21.984 27.594 -0.383 1 92.44 469 PHE A CA 1
ATOM 3646 C C . PHE A 1 469 ? -21.844 26.688 -1.611 1 92.44 469 PHE A C 1
ATOM 3648 O O . PHE A 1 469 ? -22.281 27.062 -2.705 1 92.44 469 PHE A O 1
ATOM 3655 N N . GLY A 1 470 ? -21.234 25.516 -1.416 1 90.62 470 GLY A N 1
ATOM 3656 C CA . GLY A 1 470 ? -20.953 24.703 -2.584 1 90.62 470 GLY A CA 1
ATOM 3657 C C . GLY A 1 470 ? -20.281 25.469 -3.703 1 90.62 470 GLY A C 1
ATOM 3658 O O . GLY A 1 470 ? -19.25 26.125 -3.484 1 90.62 470 GLY A O 1
ATOM 3659 N N . ASN A 1 471 ? -20.969 25.516 -4.867 1 91.31 471 ASN A N 1
ATOM 3660 C CA . ASN A 1 471 ? -20.438 26.25 -6.008 1 91.31 471 ASN A CA 1
ATOM 3661 C C . ASN A 1 471 ? -21.141 27.594 -6.184 1 91.31 471 ASN A C 1
ATOM 3663 O O . ASN A 1 471 ? -20.906 28.297 -7.172 1 91.31 471 ASN A O 1
ATOM 3667 N N . ARG A 1 472 ? -21.828 27.984 -5.219 1 90 472 ARG A N 1
ATOM 3668 C CA . ARG A 1 472 ? -22.672 29.172 -5.348 1 90 472 ARG A CA 1
ATOM 3669 C C . ARG A 1 472 ? -21.938 30.422 -4.883 1 90 472 ARG A C 1
ATOM 3671 O O . ARG A 1 472 ? -22.109 30.859 -3.744 1 90 472 ARG A O 1
ATOM 3678 N N . GLU A 1 473 ? -21.328 31.062 -5.754 1 88.06 473 GLU A N 1
ATOM 3679 C CA . GLU A 1 473 ? -20.594 32.281 -5.449 1 88.06 473 GLU A CA 1
ATOM 3680 C C . GLU A 1 473 ? -21.547 33.438 -5.184 1 88.06 473 GLU A C 1
ATOM 3682 O O . GLU A 1 473 ? -21.188 34.375 -4.469 1 88.06 473 GLU A O 1
ATOM 3687 N N . ASP A 1 474 ? -22.734 33.375 -5.758 1 90.75 474 ASP A N 1
ATOM 3688 C CA . ASP A 1 474 ? -23.75 34.406 -5.523 1 90.75 474 ASP A CA 1
ATOM 3689 C C . ASP A 1 474 ? -24.172 34.438 -4.055 1 90.75 474 ASP A C 1
ATOM 3691 O O . ASP A 1 474 ? -24.422 35.5 -3.494 1 90.75 474 ASP A O 1
ATOM 3695 N N . LEU A 1 475 ? -24.219 33.25 -3.516 1 91 475 LEU A N 1
ATOM 3696 C CA . LEU A 1 475 ? -24.562 33.156 -2.104 1 91 475 LEU A CA 1
ATOM 3697 C C . LEU A 1 475 ? -23.516 33.812 -1.233 1 91 475 LEU A C 1
ATOM 3699 O O . LEU A 1 475 ? -23.844 34.406 -0.187 1 91 475 LEU A O 1
ATOM 3703 N N . VAL A 1 476 ? -22.328 33.75 -1.627 1 93.31 476 VAL A N 1
ATOM 3704 C CA . VAL A 1 476 ? -21.234 34.406 -0.921 1 93.31 476 VAL A CA 1
ATOM 3705 C C . VAL A 1 476 ? -21.438 35.938 -0.945 1 93.31 476 VAL A C 1
ATOM 3707 O O . VAL A 1 476 ? -21.297 36.594 0.08 1 93.31 476 VAL A O 1
ATOM 3710 N N . LYS A 1 477 ? -21.797 36.406 -2.086 1 92.25 477 LYS A N 1
ATOM 3711 C CA . LYS A 1 477 ? -22.062 37.844 -2.221 1 92.25 477 LYS A CA 1
ATOM 3712 C C . LYS A 1 477 ? -23.219 38.281 -1.325 1 92.25 477 LYS A C 1
ATOM 3714 O O . LYS A 1 477 ? -23.188 39.375 -0.761 1 92.25 477 LYS A O 1
ATOM 3719 N N . ASP A 1 478 ? -24.141 37.406 -1.227 1 93.44 478 ASP A N 1
ATOM 3720 C CA . ASP A 1 478 ? -25.297 37.688 -0.379 1 93.44 478 ASP A CA 1
ATOM 3721 C C . ASP A 1 478 ? -24.891 37.781 1.089 1 93.44 478 ASP A C 1
ATOM 3723 O O . ASP A 1 478 ? -25.359 38.656 1.814 1 93.44 478 ASP A O 1
ATOM 3727 N N . VAL A 1 479 ? -24.047 36.906 1.521 1 91.56 479 VAL A N 1
ATOM 3728 C CA . VAL A 1 479 ? -23.578 36.906 2.906 1 91.56 479 VAL A CA 1
ATOM 3729 C C . VAL A 1 479 ? -22.797 38.188 3.191 1 91.56 479 VAL A C 1
ATOM 3731 O O . VAL A 1 479 ? -23 38.844 4.215 1 91.56 479 VAL A O 1
ATOM 3734 N N . ILE A 1 480 ? -21.953 38.562 2.309 1 90.81 480 ILE A N 1
ATOM 3735 C CA . ILE A 1 480 ? -21.094 39.719 2.486 1 90.81 480 ILE A CA 1
ATOM 3736 C C . ILE A 1 480 ? -21.938 40.969 2.525 1 90.81 480 ILE A C 1
ATOM 3738 O O . ILE A 1 480 ? -21.656 41.906 3.297 1 90.81 480 ILE A O 1
ATOM 3742 N N . SER A 1 481 ? -22.984 41 1.746 1 92.44 481 SER A N 1
ATOM 3743 C CA . SER A 1 481 ? -23.859 42.156 1.677 1 92.44 481 SER A CA 1
ATOM 3744 C C . SER A 1 481 ? -24.641 42.344 2.975 1 92.44 481 SER A C 1
ATOM 3746 O O . SER A 1 481 ? -25.078 43.469 3.287 1 92.44 481 SER A O 1
ATOM 3748 N N . GLU A 1 482 ? -24.812 41.281 3.686 1 93.31 482 GLU A N 1
ATOM 3749 C CA . GLU A 1 482 ? -25.562 41.344 4.941 1 93.31 482 GLU A CA 1
ATOM 3750 C C . GLU A 1 482 ? -24.688 41.875 6.078 1 93.31 482 GLU A C 1
ATOM 3752 O O . GLU A 1 482 ? -25.203 42.281 7.125 1 93.31 482 GLU A O 1
ATOM 3757 N N . LEU A 1 483 ? -23.391 41.938 5.918 1 95.56 483 LEU A N 1
ATOM 3758 C CA . LEU A 1 483 ? -22.469 42.281 6.984 1 95.56 483 LEU A CA 1
ATOM 3759 C C . LEU A 1 483 ? -22.25 43.812 7.023 1 95.56 483 LEU A C 1
ATOM 3761 O O . LEU A 1 483 ? -22.484 44.5 6.031 1 95.56 483 LEU A O 1
ATOM 3765 N N . HIS A 1 484 ? -21.891 44.281 8.172 1 95.25 484 HIS A N 1
ATOM 3766 C CA . HIS A 1 484 ? -21.562 45.688 8.406 1 95.25 484 HIS A CA 1
ATOM 3767 C C . HIS A 1 484 ? -20.109 45.875 8.812 1 95.25 484 HIS A C 1
ATOM 3769 O O . HIS A 1 484 ? -19.812 46.094 9.984 1 95.25 484 HIS A O 1
ATOM 3775 N N . PRO A 1 485 ? -19.281 45.906 7.77 1 92.44 485 PRO A N 1
ATOM 3776 C CA . PRO A 1 485 ? -17.859 46.031 8.086 1 92.44 485 PRO A CA 1
ATOM 3777 C C . PRO A 1 485 ? -17.516 47.312 8.828 1 92.44 485 PRO A C 1
ATOM 3779 O O . PRO A 1 485 ? -16.547 47.344 9.602 1 92.44 485 PRO A O 1
ATOM 3782 N N . GLU A 1 486 ? -18.25 48.344 8.672 1 92.38 486 GLU A N 1
ATOM 3783 C CA . GLU A 1 486 ? -18.031 49.594 9.344 1 92.38 486 GLU A CA 1
ATOM 3784 C C . GLU A 1 486 ? -18.219 49.469 10.852 1 92.38 486 GLU A C 1
ATOM 3786 O O . GLU A 1 486 ? -17.656 50.25 11.625 1 92.38 486 GLU A O 1
ATOM 3791 N N . ASN A 1 487 ? -19.016 48.438 11.195 1 92 487 ASN A N 1
ATOM 3792 C CA . ASN A 1 487 ? -19.219 48.188 12.617 1 92 487 ASN A CA 1
ATOM 3793 C C . ASN A 1 487 ? -18.266 47.125 13.141 1 92 487 ASN A C 1
ATOM 3795 O O . ASN A 1 487 ? -18.484 46.562 14.227 1 92 487 ASN A O 1
ATOM 3799 N N . GLY A 1 488 ? -17.312 46.812 12.32 1 92.81 488 GLY A N 1
ATOM 3800 C CA . GLY A 1 488 ? -16.297 45.875 12.766 1 92.81 488 GLY A CA 1
ATOM 3801 C C . GLY A 1 488 ? -16.688 44.438 12.523 1 92.81 488 GLY A C 1
ATOM 3802 O O . GLY A 1 488 ? -16.047 43.531 13.039 1 92.81 488 GLY A O 1
ATOM 3803 N N . GLU A 1 489 ? -17.75 44.156 11.805 1 96.62 489 GLU A N 1
ATOM 3804 C CA . GLU A 1 489 ? -18.172 42.781 11.523 1 96.62 489 GLU A CA 1
ATOM 3805 C C . GLU A 1 489 ? -17.266 42.156 10.477 1 96.62 489 GLU A C 1
ATOM 3807 O O . GLU A 1 489 ? -16.828 42.812 9.523 1 96.62 489 GLU A O 1
ATOM 3812 N N . GLU A 1 490 ? -16.859 40.938 10.711 1 96.81 490 GLU A N 1
ATOM 3813 C CA . GLU A 1 490 ? -15.969 40.156 9.844 1 96.81 490 GLU A CA 1
ATOM 3814 C C . GLU A 1 490 ? -16.625 38.875 9.375 1 96.81 490 GLU A C 1
ATOM 3816 O O . GLU A 1 490 ? -17.531 38.344 10.031 1 96.81 490 GLU A O 1
ATOM 3821 N N . TRP A 1 491 ? -16.156 38.375 8.234 1 97.81 491 TRP A N 1
ATOM 3822 C CA . TRP A 1 491 ? -16.609 37.094 7.691 1 97.81 491 TRP A CA 1
ATOM 3823 C C . TRP A 1 491 ? -15.461 36.094 7.629 1 97.81 491 TRP A C 1
ATOM 3825 O O . TRP A 1 491 ? -14.461 36.344 6.945 1 97.81 491 TRP A O 1
ATOM 3835 N N . TRP A 1 492 ? -15.57 35.062 8.438 1 98.31 492 TRP A N 1
ATOM 3836 C CA . TRP A 1 492 ? -14.648 33.938 8.414 1 98.31 492 TRP A CA 1
ATOM 3837 C C . TRP A 1 492 ? -15.312 32.719 7.789 1 98.31 492 TRP A C 1
ATOM 3839 O O . TRP A 1 492 ? -16.531 32.656 7.641 1 98.31 492 TRP A O 1
ATOM 3849 N N . THR A 1 493 ? -14.5 31.766 7.324 1 97.69 493 THR A N 1
ATOM 3850 C CA . THR A 1 493 ? -15.031 30.516 6.805 1 97.69 493 THR A CA 1
ATOM 3851 C C . THR A 1 493 ? -14.312 29.328 7.426 1 97.69 493 THR A C 1
ATOM 3853 O O . THR A 1 493 ? -13.305 29.484 8.109 1 97.69 493 THR A O 1
ATOM 3856 N N . TYR A 1 494 ? -14.891 28.172 7.312 1 97.38 494 TYR A N 1
ATOM 3857 C CA . TYR A 1 494 ? -14.258 26.938 7.766 1 97.38 494 TYR A CA 1
ATOM 3858 C C . TYR A 1 494 ? -14.688 25.75 6.906 1 97.38 494 TYR A C 1
ATOM 3860 O O . TYR A 1 494 ? -15.68 25.828 6.184 1 97.38 494 TYR A O 1
ATOM 3868 N N . VAL A 1 495 ? -13.797 24.734 6.844 1 96.75 495 VAL A N 1
ATOM 3869 C CA . VAL A 1 495 ? -14.133 23.422 6.285 1 96.75 495 VAL A CA 1
ATOM 3870 C C . VAL A 1 495 ? -14.109 22.375 7.391 1 96.75 495 VAL A C 1
ATOM 3872 O O . VAL A 1 495 ? -13.516 22.578 8.453 1 96.75 495 VAL A O 1
ATOM 3875 N N . CYS A 1 496 ? -14.82 21.266 7.207 1 93.81 496 CYS A N 1
ATOM 3876 C CA . CYS A 1 496 ? -14.875 20.141 8.133 1 93.81 496 CYS A CA 1
ATOM 3877 C C . CYS A 1 496 ? -15.219 18.844 7.402 1 93.81 496 CYS A C 1
ATOM 3879 O O . CYS A 1 496 ? -14.516 18.438 6.477 1 93.81 496 CYS A O 1
ATOM 3881 N N . MET A 1 497 ? -16.359 18.219 7.754 1 90.62 497 MET A N 1
ATOM 3882 C CA . MET A 1 497 ? -16.797 17 7.082 1 90.62 497 MET A CA 1
ATOM 3883 C C . MET A 1 497 ? -17.062 17.25 5.602 1 90.62 497 MET A C 1
ATOM 3885 O O . MET A 1 497 ? -16.906 16.359 4.773 1 90.62 497 MET A O 1
ATOM 3889 N N . GLY A 1 498 ? -17.453 18.406 5.375 1 91.19 498 GLY A N 1
ATOM 3890 C CA . GLY A 1 498 ? -17.641 18.875 4.008 1 91.19 498 GLY A CA 1
ATOM 3891 C C . GLY A 1 498 ? -16.984 20.203 3.732 1 91.19 498 GLY A C 1
ATOM 3892 O O . GLY A 1 498 ? -16.562 20.891 4.66 1 91.19 498 GLY A O 1
ATOM 3893 N N . PRO A 1 499 ? -16.875 20.578 2.469 1 92.88 499 PRO A N 1
ATOM 3894 C CA . PRO A 1 499 ? -17.328 19.844 1.282 1 92.88 499 PRO A CA 1
ATOM 3895 C C . PRO A 1 499 ? -16.406 18.672 0.941 1 92.88 499 PRO A C 1
ATOM 3897 O O . PRO A 1 499 ? -15.312 18.547 1.506 1 92.88 499 PRO A O 1
ATOM 3900 N N . SER A 1 500 ? -16.953 17.797 0.092 1 92.12 500 SER A N 1
ATOM 3901 C CA . SER A 1 500 ? -16.172 16.641 -0.315 1 92.12 500 SER A CA 1
ATOM 3902 C C . SER A 1 500 ? -15.609 16.812 -1.723 1 92.12 500 SER A C 1
ATOM 3904 O O . SER A 1 500 ? -15.852 17.828 -2.373 1 92.12 500 SER A O 1
ATOM 3906 N N . ASP A 1 501 ? -14.812 15.883 -2.156 1 92.38 501 ASP A N 1
ATOM 3907 C CA . ASP A 1 501 ? -14.242 15.883 -3.504 1 92.38 501 ASP A CA 1
ATOM 3908 C C . ASP A 1 501 ? -15.328 16.109 -4.555 1 92.38 501 ASP A C 1
ATOM 3910 O O . ASP A 1 501 ? -16.391 15.484 -4.5 1 92.38 501 ASP A O 1
ATOM 3914 N N . PRO A 1 502 ? -15.109 17.047 -5.379 1 94.75 502 PRO A N 1
ATOM 3915 C CA . PRO A 1 502 ? -13.836 17.641 -5.77 1 94.75 502 PRO A CA 1
ATOM 3916 C C . PRO A 1 502 ? -13.578 18.984 -5.094 1 94.75 502 PRO A C 1
ATOM 3918 O O . PRO A 1 502 ? -12.594 19.656 -5.402 1 94.75 502 PRO A O 1
ATOM 3921 N N . HIS A 1 503 ? -14.422 19.516 -4.168 1 96.75 503 HIS A N 1
ATOM 3922 C CA . HIS A 1 503 ? -14.258 20.812 -3.523 1 96.75 503 HIS A CA 1
ATOM 3923 C C . HIS A 1 503 ? -13.008 20.828 -2.646 1 96.75 503 HIS A C 1
ATOM 3925 O O . HIS A 1 503 ? -12.547 19.781 -2.189 1 96.75 503 HIS A O 1
ATOM 3931 N N . PRO A 1 504 ? -12.414 22.016 -2.461 1 97.62 504 PRO A N 1
ATOM 3932 C CA . PRO A 1 504 ? -11.25 22.141 -1.586 1 97.62 504 PRO A CA 1
ATOM 3933 C C . PRO A 1 504 ? -11.539 21.703 -0.149 1 97.62 504 PRO A C 1
ATOM 3935 O O . PRO A 1 504 ? -12.578 22.078 0.408 1 97.62 504 PRO A O 1
ATOM 3938 N N . ASN A 1 505 ? -10.773 20.922 0.395 1 98.19 505 ASN A N 1
ATOM 3939 C CA . ASN A 1 505 ? -10.797 20.438 1.772 1 98.19 505 ASN A CA 1
ATOM 3940 C C . ASN A 1 505 ? -9.492 19.734 2.141 1 98.19 505 ASN A C 1
ATOM 3942 O O . ASN A 1 505 ? -8.547 19.734 1.355 1 98.19 505 ASN A O 1
ATOM 3946 N N . TRP A 1 506 ? -9.406 19.25 3.309 1 98.25 506 TRP A N 1
ATOM 3947 C CA . TRP A 1 506 ? -8.133 18.703 3.771 1 98.25 506 TRP A CA 1
ATOM 3948 C C . TRP A 1 506 ? -8.281 17.234 4.176 1 98.25 506 TRP A C 1
ATOM 3950 O O . TRP A 1 506 ? -7.625 16.781 5.109 1 98.25 506 TRP A O 1
ATOM 3960 N N . HIS A 1 507 ? -9.164 16.484 3.531 1 97.5 507 HIS A N 1
ATOM 3961 C CA . HIS A 1 507 ? -9.328 15.062 3.805 1 97.5 507 HIS A CA 1
ATOM 3962 C C . HIS A 1 507 ? -8.125 14.266 3.299 1 97.5 507 HIS A C 1
ATOM 3964 O O . HIS A 1 507 ? -7.457 14.68 2.352 1 97.5 507 HIS A O 1
ATOM 3970 N N . LEU A 1 508 ? -7.926 13.141 3.949 1 96.38 508 LEU A N 1
ATOM 3971 C CA . LEU A 1 508 ? -6.863 12.227 3.529 1 96.38 508 LEU A CA 1
ATOM 3972 C C . LEU A 1 508 ? -7.07 11.781 2.088 1 96.38 508 LEU A C 1
ATOM 3974 O O . LEU A 1 508 ? -8.188 11.414 1.702 1 96.38 508 LEU A O 1
ATOM 3978 N N . GLY A 1 509 ? -6.016 11.844 1.282 1 94.94 509 GLY A N 1
ATOM 3979 C CA . GLY A 1 509 ? -6.062 11.297 -0.064 1 94.94 509 GLY A CA 1
ATOM 3980 C C . GLY A 1 509 ? -6.422 12.328 -1.116 1 94.94 509 GLY A C 1
ATOM 3981 O O . GLY A 1 509 ? -6.266 12.086 -2.314 1 94.94 509 GLY A O 1
ATOM 3982 N N . MET A 1 510 ? -6.895 13.539 -0.69 1 97.44 510 MET A N 1
ATOM 3983 C CA . MET A 1 510 ? -7.16 14.602 -1.649 1 97.44 510 MET A CA 1
ATOM 3984 C C . MET A 1 510 ? -5.867 15.078 -2.303 1 97.44 510 MET A C 1
ATOM 3986 O O . MET A 1 510 ? -4.785 14.898 -1.75 1 97.44 510 MET A O 1
ATOM 3990 N N . ARG A 1 511 ? -6.02 15.695 -3.463 1 96.88 511 ARG A N 1
ATOM 3991 C CA . ARG A 1 511 ? -4.855 16.188 -4.188 1 96.88 511 ARG A CA 1
ATOM 3992 C C . ARG A 1 511 ? -4.195 17.344 -3.434 1 96.88 511 ARG A C 1
ATOM 3994 O O . ARG A 1 511 ? -4.859 18.078 -2.703 1 96.88 511 ARG A O 1
ATOM 4001 N N . GLY A 1 512 ? -2.885 17.469 -3.68 1 98.06 512 GLY A N 1
ATOM 4002 C CA . GLY A 1 512 ? -2.16 18.562 -3.031 1 98.06 512 GLY A CA 1
ATOM 4003 C C . GLY A 1 512 ? -2.689 19.938 -3.395 1 98.06 512 GLY A C 1
ATOM 4004 O O . GLY A 1 512 ? -2.74 20.828 -2.547 1 98.06 512 GLY A O 1
ATOM 4005 N N . THR A 1 513 ? -3.072 20.094 -4.645 1 98.44 513 THR A N 1
ATOM 4006 C CA . THR A 1 513 ? -3.625 21.375 -5.074 1 98.44 513 THR A CA 1
ATOM 4007 C C . THR A 1 513 ? -4.988 21.609 -4.434 1 98.44 513 THR A C 1
ATOM 4009 O O . THR A 1 513 ? -5.363 22.75 -4.176 1 98.44 513 THR A O 1
ATOM 4012 N N . GLN A 1 514 ? -5.684 20.547 -4.207 1 97.69 514 GLN A N 1
ATOM 4013 C CA . GLN A 1 514 ? -6.973 20.625 -3.525 1 97.69 514 GLN A CA 1
ATOM 4014 C C . GLN A 1 514 ? -6.809 21.141 -2.098 1 97.69 514 GLN A C 1
ATOM 4016 O O . GLN A 1 514 ? -7.613 21.953 -1.631 1 97.69 514 GLN A O 1
ATOM 4021 N N . HIS A 1 515 ? -5.801 20.734 -1.404 1 98.31 515 HIS A N 1
ATOM 4022 C CA . HIS A 1 515 ? -5.484 21.203 -0.062 1 98.31 515 HIS A CA 1
ATOM 4023 C C . HIS A 1 515 ? -5.164 22.688 -0.062 1 98.31 515 HIS A C 1
ATOM 4025 O O . HIS A 1 515 ? -5.656 23.438 0.787 1 98.31 515 HIS A O 1
ATOM 4031 N N . ARG A 1 516 ? -4.375 23.125 -1.024 1 98.25 516 ARG A N 1
ATOM 4032 C CA . ARG A 1 516 ? -3.965 24.516 -1.118 1 98.25 516 ARG A CA 1
ATOM 4033 C C . ARG A 1 516 ? -5.137 25.406 -1.525 1 98.25 516 ARG A C 1
ATOM 4035 O O . ARG A 1 516 ? -5.203 26.578 -1.133 1 98.25 516 ARG A O 1
ATOM 4042 N N . ALA A 1 517 ? -6.043 24.828 -2.268 1 98.5 517 ALA A N 1
ATOM 4043 C CA . ALA A 1 517 ? -7.152 25.578 -2.861 1 98.5 517 ALA A CA 1
ATOM 4044 C C . ALA A 1 517 ? -8.078 26.125 -1.783 1 98.5 517 ALA A C 1
ATOM 4046 O O . ALA A 1 517 ? -8.844 27.062 -2.033 1 98.5 517 ALA A O 1
ATOM 4047 N N . VAL A 1 518 ? -8.023 25.578 -0.578 1 98.5 518 VAL A N 1
ATOM 4048 C CA . VAL A 1 518 ? -8.836 26.109 0.51 1 98.5 518 VAL A CA 1
ATOM 4049 C C . VAL A 1 518 ? -8.516 27.594 0.717 1 98.5 518 VAL A C 1
ATOM 4051 O O . VAL A 1 518 ? -9.422 28.422 0.857 1 98.5 518 VAL A O 1
ATOM 4054 N N . MET A 1 519 ? -7.266 27.953 0.654 1 98.5 519 MET A N 1
ATOM 4055 C CA . MET A 1 519 ? -6.859 29.344 0.905 1 98.5 519 MET A CA 1
ATOM 4056 C C . MET A 1 519 ? -7.094 30.203 -0.326 1 98.5 519 MET A C 1
ATOM 4058 O O . MET A 1 519 ? -7.375 31.406 -0.204 1 98.5 519 MET A O 1
ATOM 4062 N N . TRP A 1 520 ? -6.992 29.578 -1.549 1 98.44 520 TRP A N 1
ATOM 4063 C CA . TRP A 1 520 ? -7.332 30.312 -2.758 1 98.44 520 TRP A CA 1
ATOM 4064 C C . TRP A 1 520 ? -8.797 30.734 -2.748 1 98.44 520 TRP A C 1
ATOM 4066 O O . TRP A 1 520 ? -9.141 31.844 -3.176 1 98.44 520 TRP A O 1
ATOM 4076 N N . ARG A 1 521 ? -9.57 29.828 -2.24 1 97.75 521 ARG A N 1
ATOM 4077 C CA . ARG A 1 521 ? -11 30.109 -2.145 1 97.75 521 ARG A CA 1
ATOM 4078 C C . ARG A 1 521 ? -11.266 31.25 -1.166 1 97.75 521 ARG A C 1
ATOM 4080 O O . ARG A 1 521 ? -12.031 32.156 -1.463 1 97.75 521 ARG A O 1
ATOM 4087 N N . VAL A 1 522 ? -10.648 31.188 -0.008 1 97.56 522 VAL A N 1
ATOM 4088 C CA . VAL A 1 522 ? -10.789 32.25 0.987 1 97.56 522 VAL A CA 1
ATOM 4089 C C . VAL A 1 522 ? -10.398 33.594 0.377 1 97.56 522 VAL A C 1
ATOM 4091 O O . VAL A 1 522 ? -11.109 34.594 0.543 1 97.56 522 VAL A O 1
ATOM 4094 N N . TRP A 1 523 ? -9.328 33.625 -0.38 1 97.38 523 TRP A N 1
ATOM 4095 C CA . TRP A 1 523 ? -8.844 34.875 -1.019 1 97.38 523 TRP A CA 1
ATOM 4096 C C . TRP A 1 523 ? -9.859 35.375 -2.029 1 97.38 523 TRP A C 1
ATOM 4098 O O . TRP A 1 523 ? -10.25 36.562 -1.984 1 97.38 523 TRP A O 1
ATOM 4108 N N . LYS A 1 524 ? -10.258 34.531 -2.9 1 96.75 524 LYS A N 1
ATOM 4109 C CA . LYS A 1 524 ? -11.148 34.938 -3.984 1 96.75 524 LYS A CA 1
ATOM 4110 C C . LYS A 1 524 ? -12.477 35.438 -3.441 1 96.75 524 LYS A C 1
ATOM 4112 O O . LYS A 1 524 ? -13 36.469 -3.914 1 96.75 524 LYS A O 1
ATOM 4117 N N . GLU A 1 525 ? -12.945 34.75 -2.422 1 95.5 525 GLU A N 1
ATOM 4118 C CA . GLU A 1 525 ? -14.297 35.031 -1.945 1 95.5 525 GLU A CA 1
ATOM 4119 C C . GLU A 1 525 ? -14.305 36.156 -0.92 1 95.5 525 GLU A C 1
ATOM 4121 O O . GLU A 1 525 ? -15.367 36.625 -0.529 1 95.5 525 GLU A O 1
ATOM 4126 N N . GLY A 1 526 ? -13.156 36.562 -0.456 1 94.25 526 GLY A N 1
ATOM 4127 C CA . GLY A 1 526 ? -13.039 37.75 0.372 1 94.25 526 GLY A CA 1
ATOM 4128 C C . GLY A 1 526 ? -13.117 37.438 1.857 1 94.25 526 GLY A C 1
ATOM 4129 O O . GLY A 1 526 ? -13.484 38.312 2.652 1 94.25 526 GLY A O 1
ATOM 4130 N N . GLY A 1 527 ? -12.852 36.219 2.246 1 95.44 527 GLY A N 1
ATOM 4131 C CA . GLY A 1 527 ? -12.781 35.906 3.66 1 95.44 527 GLY A CA 1
ATOM 4132 C C . GLY A 1 527 ? -11.664 36.625 4.391 1 95.44 527 GLY A C 1
ATOM 4133 O O . GLY A 1 527 ? -10.578 36.812 3.84 1 95.44 527 GLY A O 1
ATOM 4134 N N . THR A 1 528 ? -11.953 37 5.648 1 97.06 528 THR A N 1
ATOM 4135 C CA . THR A 1 528 ? -10.961 37.75 6.402 1 97.06 528 THR A CA 1
ATOM 4136 C C . THR A 1 528 ? -10.375 36.906 7.527 1 97.06 528 THR A C 1
ATOM 4138 O O . THR A 1 528 ? -9.562 37.406 8.32 1 97.06 528 THR A O 1
ATOM 4141 N N . GLY A 1 529 ? -10.727 35.688 7.598 1 98.19 529 GLY A N 1
ATOM 4142 C CA . GLY A 1 529 ? -10.219 34.719 8.562 1 98.19 529 GLY A CA 1
ATOM 4143 C C . GLY A 1 529 ? -10.672 33.312 8.273 1 98.19 529 GLY A C 1
ATOM 4144 O O . GLY A 1 529 ? -11.492 33.062 7.379 1 98.19 529 GLY A O 1
ATOM 4145 N N . PHE A 1 530 ? -10.07 32.406 8.961 1 98.75 530 PHE A N 1
ATOM 4146 C CA . PHE A 1 530 ? -10.359 31 8.727 1 98.75 530 PHE A CA 1
ATOM 4147 C C . PHE A 1 530 ? -10.297 30.219 10.031 1 98.75 530 PHE A C 1
ATOM 4149 O O . PHE A 1 530 ? -9.414 30.453 10.859 1 98.75 530 PHE A O 1
ATOM 4156 N N . LEU A 1 531 ? -11.258 29.328 10.18 1 98.44 531 LEU A N 1
ATOM 4157 C CA . LEU A 1 531 ? -11.289 28.5 11.375 1 98.44 531 LEU A CA 1
ATOM 4158 C C . LEU A 1 531 ? -11.258 27.016 11.008 1 98.44 531 LEU A C 1
ATOM 4160 O O . LEU A 1 531 ? -11.914 26.594 10.047 1 98.44 531 LEU A O 1
ATOM 4164 N N . TYR A 1 532 ? -10.445 26.234 11.656 1 98 532 TYR A N 1
ATOM 4165 C CA . TYR A 1 532 ? -10.492 24.781 11.594 1 98 532 TYR A CA 1
ATOM 4166 C C . TYR A 1 532 ? -10.711 24.172 12.984 1 98 532 TYR A C 1
ATOM 4168 O O . TYR A 1 532 ? -10.016 24.531 13.938 1 98 532 TYR A O 1
ATOM 4176 N N . TRP A 1 533 ? -11.586 23.281 13.062 1 95.38 533 TRP A N 1
ATOM 4177 C CA . TRP A 1 533 ? -12.156 22.891 14.352 1 95.38 533 TRP A CA 1
ATOM 4178 C C . TRP A 1 533 ? -11.172 22.047 15.141 1 95.38 533 TRP A C 1
ATOM 4180 O O . TRP A 1 533 ? -11.234 22 16.375 1 95.38 533 TRP A O 1
ATOM 4190 N N . GLY A 1 534 ? -10.312 21.328 14.367 1 95.94 534 GLY A N 1
ATOM 4191 C CA . GLY A 1 534 ? -9.43 20.406 15.062 1 95.94 534 GLY A CA 1
ATOM 4192 C C . GLY A 1 534 ? -8.18 20.078 14.273 1 95.94 534 GLY A C 1
ATOM 4193 O O . GLY A 1 534 ? -8.211 20.031 13.039 1 95.94 534 GLY A O 1
ATOM 4194 N N . ALA A 1 535 ? -7.098 19.75 15.047 1 98 535 ALA A N 1
ATOM 4195 C CA . ALA A 1 535 ? -5.844 19.391 14.383 1 98 535 ALA A CA 1
ATOM 4196 C C . ALA A 1 535 ? -5.277 18.094 14.93 1 98 535 ALA A C 1
ATOM 4198 O O . ALA A 1 535 ? -4.414 17.469 14.312 1 98 535 ALA A O 1
ATOM 4199 N N . ASN A 1 536 ? -5.699 17.672 16.125 1 97.69 536 ASN A N 1
ATOM 4200 C CA . ASN A 1 536 ? -5.203 16.453 16.75 1 97.69 536 ASN A CA 1
ATOM 4201 C C . ASN A 1 536 ? -6.348 15.531 17.172 1 97.69 536 ASN A C 1
ATOM 4203 O O . ASN A 1 536 ? -6.238 14.812 18.172 1 97.69 536 ASN A O 1
ATOM 4207 N N . CYS A 1 537 ? -7.445 15.594 16.422 1 95.38 537 CYS A N 1
ATOM 4208 C CA . CYS A 1 537 ? -8.664 14.922 16.859 1 95.38 537 CYS A CA 1
ATOM 4209 C C . CYS A 1 537 ? -8.734 13.5 16.297 1 95.38 537 CYS A C 1
ATOM 4211 O O . CYS A 1 537 ? -9.688 13.141 15.609 1 95.38 537 CYS A O 1
ATOM 4213 N N . TYR A 1 538 ? -7.727 12.703 16.656 1 91.06 538 TYR A N 1
ATOM 4214 C CA . TYR A 1 538 ? -7.766 11.258 16.422 1 91.06 538 TYR A CA 1
ATOM 4215 C C . TYR A 1 538 ? -8.648 10.578 17.469 1 91.06 538 TYR A C 1
ATOM 4217 O O . TYR A 1 538 ? -9.031 11.188 18.469 1 91.06 538 TYR A O 1
ATOM 4225 N N . GLU A 1 539 ? -8.867 9.297 17.234 1 92.31 539 GLU A N 1
ATOM 4226 C CA . GLU A 1 539 ? -9.633 8.492 18.172 1 92.31 539 GLU A CA 1
ATOM 4227 C C . GLU A 1 539 ? -8.898 8.336 19.5 1 92.31 539 GLU A C 1
ATOM 4229 O O . GLU A 1 539 ? -7.676 8.5 19.562 1 92.31 539 GLU A O 1
ATOM 4234 N N . LYS A 1 540 ? -9.633 8.062 20.531 1 92.81 540 LYS A N 1
ATOM 4235 C CA . LYS A 1 540 ? -9.086 8 21.875 1 92.81 540 LYS A CA 1
ATOM 4236 C C . LYS A 1 540 ? -8.039 6.895 22 1 92.81 540 LYS A C 1
ATOM 4238 O O . LYS A 1 540 ? -8.227 5.797 21.469 1 92.81 540 LYS A O 1
ATOM 4243 N N . ALA A 1 541 ? -6.941 7.18 22.609 1 92.44 541 ALA A N 1
ATOM 4244 C CA . ALA A 1 541 ? -5.879 6.262 23.016 1 92.44 541 ALA A CA 1
ATOM 4245 C C . ALA A 1 541 ? -5.234 6.699 24.328 1 92.44 541 ALA A C 1
ATOM 4247 O O . ALA A 1 541 ? -5.363 7.855 24.734 1 92.44 541 ALA A O 1
ATOM 4248 N N . THR A 1 542 ? -4.625 5.824 25.016 1 92 542 THR A N 1
ATOM 4249 C CA . THR A 1 542 ? -4.062 6.133 26.328 1 92 542 THR A CA 1
ATOM 4250 C C . THR A 1 542 ? -2.543 5.98 26.312 1 92 542 THR A C 1
ATOM 4252 O O . THR A 1 542 ? -1.897 6.047 27.359 1 92 542 THR A O 1
ATOM 4255 N N . VAL A 1 543 ? -2.041 5.668 25.141 1 91.94 543 VAL A N 1
ATOM 4256 C CA . VAL A 1 543 ? -0.6 5.539 24.953 1 91.94 543 VAL A CA 1
ATOM 4257 C C . VAL A 1 543 ? -0.153 6.375 23.75 1 91.94 543 VAL A C 1
ATOM 4259 O O . VAL A 1 543 ? -0.785 6.348 22.703 1 91.94 543 VAL A O 1
ATOM 4262 N N . PRO A 1 544 ? 0.966 7.16 23.922 1 93.75 544 PRO A N 1
ATOM 4263 C CA . PRO A 1 544 ? 1.391 8.047 22.844 1 93.75 544 PRO A CA 1
ATOM 4264 C C . PRO A 1 544 ? 1.7 7.301 21.547 1 93.75 544 PRO A C 1
ATOM 4266 O O . PRO A 1 544 ? 1.481 7.832 20.453 1 93.75 544 PRO A O 1
ATOM 4269 N N . SER A 1 545 ? 2.154 5.992 21.688 1 94.44 545 SER A N 1
ATOM 4270 C CA . SER A 1 545 ? 2.627 5.242 20.531 1 94.44 545 SER A CA 1
ATOM 4271 C C . SER A 1 545 ? 1.517 4.383 19.938 1 94.44 545 SER A C 1
ATOM 4273 O O . SER A 1 545 ? 1.763 3.574 19.031 1 94.44 545 SER A O 1
ATOM 4275 N N . ALA A 1 546 ? 0.292 4.535 20.375 1 94.88 546 ALA A N 1
ATOM 4276 C CA . ALA A 1 546 ? -0.834 3.758 19.859 1 94.88 546 ALA A CA 1
ATOM 4277 C C . ALA A 1 546 ? -1.081 4.051 18.391 1 94.88 546 ALA A C 1
ATOM 4279 O O . ALA A 1 546 ? -0.837 5.164 17.922 1 94.88 546 ALA A O 1
ATOM 4280 N N . GLU A 1 547 ? -1.569 3.084 17.703 1 95.19 547 GLU A N 1
ATOM 4281 C CA . GLU A 1 547 ? -1.947 3.258 16.297 1 95.19 547 GLU A CA 1
ATOM 4282 C C . GLU A 1 547 ? -2.893 4.445 16.125 1 95.19 547 GLU A C 1
ATOM 4284 O O . GLU A 1 547 ? -3.785 4.656 16.953 1 95.19 547 GLU A O 1
ATOM 4289 N N . ILE A 1 548 ? -2.701 5.188 15.062 1 95.88 548 ILE A N 1
ATOM 4290 C CA . ILE A 1 548 ? -3.584 6.312 14.766 1 95.88 548 ILE A CA 1
ATOM 4291 C C . ILE A 1 548 ? -4.895 5.793 14.172 1 95.88 548 ILE A C 1
ATOM 4293 O O . ILE A 1 548 ? -4.887 5.094 13.156 1 95.88 548 ILE A O 1
ATOM 4297 N N . ARG A 1 549 ? -5.957 6.09 14.766 1 93.19 549 ARG A N 1
ATOM 4298 C CA . ARG A 1 549 ? -7.297 5.816 14.25 1 93.19 549 ARG A CA 1
ATOM 4299 C C . ARG A 1 549 ? -8.117 7.094 14.148 1 93.19 549 ARG A C 1
ATOM 4301 O O . ARG A 1 549 ? -7.961 8.008 14.969 1 93.19 549 ARG A O 1
ATOM 4308 N N . PHE A 1 550 ? -8.891 7.156 13.18 1 93.19 550 PHE A N 1
ATOM 4309 C CA . PHE A 1 550 ? -9.727 8.328 12.969 1 93.19 550 PHE A CA 1
ATOM 4310 C C . PHE A 1 550 ? -11.102 8.125 13.578 1 93.19 550 PHE A C 1
ATOM 4312 O O . PHE A 1 550 ? -11.57 6.992 13.703 1 93.19 550 PHE A O 1
ATOM 4319 N N . ARG A 1 551 ? -11.695 9.18 13.922 1 90.44 551 ARG A N 1
ATOM 4320 C CA . ARG A 1 551 ? -13.008 9.133 14.562 1 90.44 551 ARG A CA 1
ATOM 4321 C C . ARG A 1 551 ? -14.07 8.617 13.602 1 90.44 551 ARG A C 1
ATOM 4323 O O . ARG A 1 551 ? -14.07 8.977 12.422 1 90.44 551 ARG A O 1
ATOM 4330 N N . ARG A 1 552 ? -14.898 7.77 14.07 1 86.62 552 ARG A N 1
ATOM 4331 C CA . ARG A 1 552 ? -15.961 7.188 13.266 1 86.62 552 ARG A CA 1
ATOM 4332 C C . ARG A 1 552 ? -16.953 8.258 12.805 1 86.62 552 ARG A C 1
ATOM 4334 O O . ARG A 1 552 ? -17.281 9.172 13.562 1 86.62 552 ARG A O 1
ATOM 4341 N N . GLY A 1 553 ? -17.375 8.172 11.664 1 84.94 553 GLY A N 1
ATOM 4342 C CA . GLY A 1 553 ? -18.359 9.094 11.141 1 84.94 553 GLY A CA 1
ATOM 4343 C C . GLY A 1 553 ? -17.75 10.297 10.438 1 84.94 553 GLY A C 1
ATOM 4344 O O . GLY A 1 553 ? -18.469 11.055 9.781 1 84.94 553 GLY A O 1
ATOM 4345 N N . LEU A 1 554 ? -16.5 10.508 10.602 1 91.38 554 LEU A N 1
ATOM 4346 C CA . LEU A 1 554 ? -15.805 11.602 9.922 1 91.38 554 LEU A CA 1
ATOM 4347 C C . LEU A 1 554 ? -14.945 11.07 8.781 1 91.38 554 LEU A C 1
ATOM 4349 O O . LEU A 1 554 ? -14.406 9.961 8.859 1 91.38 554 LEU A O 1
ATOM 4353 N N . PRO A 1 555 ? -14.891 11.852 7.734 1 93.38 555 PRO A N 1
ATOM 4354 C CA . PRO A 1 555 ? -13.914 11.461 6.719 1 93.38 555 PRO A CA 1
ATOM 4355 C C . PRO A 1 555 ? -12.492 11.367 7.277 1 93.38 555 PRO A C 1
ATOM 4357 O O . PRO A 1 555 ? -12.094 12.195 8.102 1 93.38 555 PRO A O 1
ATOM 4360 N N . PRO A 1 556 ? -11.758 10.383 6.852 1 94.19 556 PRO A N 1
ATOM 4361 C CA . PRO A 1 556 ? -10.383 10.289 7.344 1 94.19 556 PRO A CA 1
ATOM 4362 C C . PRO A 1 556 ? -9.578 11.562 7.094 1 94.19 556 PRO A C 1
ATOM 4364 O O . PRO A 1 556 ? -9.617 12.117 5.992 1 94.19 556 PRO A O 1
ATOM 4367 N N . GLY A 1 557 ? -8.93 12.016 8.117 1 95.06 557 GLY A N 1
ATOM 4368 C CA . GLY A 1 557 ? -8.117 13.211 8.023 1 95.06 557 GLY A CA 1
ATOM 4369 C C . GLY A 1 557 ? -8.797 14.445 8.594 1 95.06 557 GLY A C 1
ATOM 4370 O O . GLY A 1 557 ? -8.133 15.438 8.906 1 95.06 557 GLY A O 1
ATOM 4371 N N . ASP A 1 558 ? -10.109 14.453 8.617 1 96.19 558 ASP A N 1
ATOM 4372 C CA . ASP A 1 558 ? -10.836 15.586 9.188 1 96.19 558 ASP A CA 1
ATOM 4373 C C . ASP A 1 558 ? -10.508 15.758 10.672 1 96.19 558 ASP A C 1
ATOM 4375 O O . ASP A 1 558 ? -10.688 14.828 11.461 1 96.19 558 ASP A O 1
ATOM 4379 N N . GLY A 1 559 ? -9.992 16.891 10.969 1 96.38 559 GLY A N 1
ATOM 4380 C CA . GLY A 1 559 ? -9.68 17.203 12.352 1 96.38 559 GLY A CA 1
ATOM 4381 C C . GLY A 1 559 ? -8.32 16.688 12.789 1 96.38 559 GLY A C 1
ATOM 4382 O O . GLY A 1 559 ? -7.977 16.75 13.977 1 96.38 559 GLY A O 1
ATOM 4383 N N . VAL A 1 560 ? -7.539 16.094 11.867 1 97.62 560 VAL A N 1
ATOM 4384 C CA . VAL A 1 560 ? -6.219 15.555 12.172 1 97.62 560 VAL A CA 1
ATOM 4385 C C . VAL A 1 560 ? -5.199 16.094 11.172 1 97.62 560 VAL A C 1
ATOM 4387 O O . VAL A 1 560 ? -5.281 15.797 9.977 1 97.62 560 VAL A O 1
ATOM 4390 N N . LEU A 1 561 ? -4.199 16.828 11.695 1 98.62 561 LEU A N 1
ATOM 4391 C CA . LEU A 1 561 ? -3.244 17.438 10.781 1 98.62 561 LEU A CA 1
ATOM 4392 C C . LEU A 1 561 ? -1.812 17.078 11.156 1 98.62 561 LEU A C 1
ATOM 4394 O O . LEU A 1 561 ? -0.873 17.391 10.422 1 98.62 561 LEU A O 1
ATOM 4398 N N . TYR A 1 562 ? -1.622 16.516 12.281 1 98.56 562 TYR A N 1
ATOM 4399 C CA . TYR A 1 562 ? -0.326 16.016 12.727 1 98.56 562 TYR A CA 1
ATOM 4400 C C . TYR A 1 562 ? -0.494 14.836 13.68 1 98.56 562 TYR A C 1
ATOM 4402 O O . TYR A 1 562 ? -1.61 14.523 14.102 1 98.56 562 TYR A O 1
ATOM 4410 N N . TYR A 1 563 ? 0.584 14.133 13.969 1 97.94 563 TYR A N 1
ATOM 4411 C CA . TYR A 1 563 ? 0.547 12.859 14.688 1 97.94 563 TYR A CA 1
ATOM 4412 C C . TYR A 1 563 ? 1.561 12.852 15.82 1 97.94 563 TYR A C 1
ATOM 4414 O O . TYR A 1 563 ? 2.559 13.57 15.781 1 97.94 563 TYR A O 1
ATOM 4422 N N . PRO A 1 564 ? 1.271 11.992 16.875 1 96.62 564 PRO A N 1
ATOM 4423 C CA . PRO A 1 564 ? 2.316 11.797 17.891 1 96.62 564 PRO A CA 1
ATOM 4424 C C . PRO A 1 564 ? 3.586 11.18 17.312 1 96.62 564 PRO A C 1
ATOM 4426 O O . PRO A 1 564 ? 3.514 10.195 16.562 1 96.62 564 PRO A O 1
ATOM 4429 N N . GLY A 1 565 ? 4.719 11.766 17.656 1 95.81 565 GLY A N 1
ATOM 4430 C CA . GLY A 1 565 ? 5.984 11.258 17.141 1 95.81 565 GLY A CA 1
ATOM 4431 C C . GLY A 1 565 ? 6.277 9.836 17.578 1 95.81 565 GLY A C 1
ATOM 4432 O O . GLY A 1 565 ? 6.914 9.078 16.844 1 95.81 565 GLY A O 1
ATOM 4433 N N . GLU A 1 566 ? 5.727 9.383 18.703 1 93.75 566 GLU A N 1
ATOM 4434 C CA . GLU A 1 566 ? 6 8.086 19.328 1 93.75 566 GLU A CA 1
ATOM 4435 C C . GLU A 1 566 ? 5.434 6.945 18.484 1 93.75 566 GLU A C 1
ATOM 4437 O O . GLU A 1 566 ? 5.82 5.785 18.672 1 93.75 566 GLU A O 1
ATOM 4442 N N . VAL A 1 567 ? 4.523 7.254 17.594 1 95.38 567 VAL A N 1
ATOM 4443 C CA . VAL A 1 567 ? 3.941 6.234 16.734 1 95.38 567 VAL A CA 1
ATOM 4444 C C . VAL A 1 567 ? 4.984 5.758 15.727 1 95.38 567 VAL A C 1
ATOM 4446 O O . VAL A 1 567 ? 4.969 4.598 15.305 1 95.38 567 VAL A O 1
ATOM 4449 N N . PHE A 1 568 ? 5.953 6.648 15.375 1 94.44 568 PHE A N 1
ATOM 4450 C CA . PHE A 1 568 ? 6.824 6.387 14.234 1 94.44 568 PHE A CA 1
ATOM 4451 C C . PHE A 1 568 ? 8.273 6.227 14.688 1 94.44 568 PHE A C 1
ATOM 4453 O O . PHE A 1 568 ? 9.109 5.727 13.93 1 94.44 568 PHE A O 1
ATOM 4460 N N . SER A 1 569 ? 8.555 6.75 15.82 1 89.5 569 SER A N 1
ATOM 4461 C CA . SER A 1 569 ? 9.922 6.73 16.328 1 89.5 569 SER A CA 1
ATOM 4462 C C . SER A 1 569 ? 9.953 6.934 17.844 1 89.5 569 SER A C 1
ATOM 4464 O O . SER A 1 569 ? 8.906 6.934 18.5 1 89.5 569 SER A O 1
ATOM 4466 N N . SER A 1 570 ? 11.203 7.102 18.359 1 85.69 570 SER A N 1
ATOM 4467 C CA . SER A 1 570 ? 11.367 7.359 19.781 1 85.69 570 SER A CA 1
ATOM 4468 C C . SER A 1 570 ? 11.211 8.844 20.094 1 85.69 570 SER A C 1
ATOM 4470 O O . SER A 1 570 ? 11.172 9.234 21.266 1 85.69 570 SER A O 1
ATOM 4472 N N . SER A 1 571 ? 11.039 9.594 19.047 1 89.06 571 SER A N 1
ATOM 4473 C CA . SER A 1 571 ? 10.938 11.039 19.234 1 89.06 571 SER A CA 1
ATOM 4474 C C . SER A 1 571 ? 9.57 11.422 19.797 1 89.06 571 SER A C 1
ATOM 4476 O O . SER A 1 571 ? 8.547 10.852 19.391 1 89.06 571 SER A O 1
ATOM 4478 N N . LYS A 1 572 ? 9.523 12.453 20.641 1 91.94 572 LYS A N 1
ATOM 4479 C CA . LYS A 1 572 ? 8.273 12.977 21.188 1 91.94 572 LYS A CA 1
ATOM 4480 C C . LYS A 1 572 ? 7.777 14.164 20.359 1 91.94 572 LYS A C 1
ATOM 4482 O O . LYS A 1 572 ? 6.684 14.68 20.609 1 91.94 572 LYS A O 1
ATOM 4487 N N . GLN A 1 573 ? 8.578 14.578 19.453 1 94.19 573 GLN A N 1
ATOM 4488 C CA . GLN A 1 573 ? 8.156 15.68 18.594 1 94.19 573 GLN A CA 1
ATOM 4489 C C . GLN A 1 573 ? 7.039 15.242 17.641 1 94.19 573 GLN A C 1
ATOM 4491 O O . GLN A 1 573 ? 7.105 14.164 17.047 1 94.19 573 GLN A O 1
ATOM 4496 N N . PRO A 1 574 ? 5.98 16.062 17.547 1 97.81 574 PRO A N 1
ATOM 4497 C CA . PRO A 1 574 ? 4.91 15.703 16.609 1 97.81 574 PRO A CA 1
ATOM 4498 C C . PRO A 1 574 ? 5.41 15.516 15.18 1 97.81 574 PRO A C 1
ATOM 4500 O O . PRO A 1 574 ? 6.457 16.062 14.812 1 97.81 574 PRO A O 1
ATOM 4503 N N . VAL A 1 575 ? 4.711 14.68 14.484 1 97.62 575 VAL A N 1
ATOM 4504 C CA . VAL A 1 575 ? 4.977 14.438 13.07 1 97.62 575 VAL A CA 1
ATOM 4505 C C . VAL A 1 575 ? 3.916 15.125 12.211 1 97.62 575 VAL A C 1
ATOM 4507 O O . VAL A 1 575 ? 2.719 14.883 12.375 1 97.62 575 VAL A O 1
ATOM 4510 N N . ALA A 1 576 ? 4.383 15.977 11.328 1 98.62 576 ALA A N 1
ATOM 4511 C CA . ALA A 1 576 ? 3.455 16.719 10.477 1 98.62 576 ALA A CA 1
ATOM 4512 C C . ALA A 1 576 ? 2.828 15.797 9.43 1 98.62 576 ALA A C 1
ATOM 4514 O O . ALA A 1 576 ? 3.42 14.781 9.047 1 98.62 576 ALA A O 1
ATOM 4515 N N . SER A 1 577 ? 1.655 16.109 9.008 1 98.56 577 SER A N 1
ATOM 4516 C CA . SER A 1 577 ? 1.085 15.531 7.797 1 98.56 577 SER A CA 1
ATOM 4517 C C . SER A 1 577 ? 1.486 16.328 6.562 1 98.56 577 SER A C 1
ATOM 4519 O O . SER A 1 577 ? 1.843 17.5 6.66 1 98.56 577 SER A O 1
ATOM 4521 N N . LEU A 1 578 ? 1.424 15.672 5.438 1 98.06 578 LEU A N 1
ATOM 4522 C CA . LEU A 1 578 ? 1.617 16.391 4.18 1 98.06 578 LEU A CA 1
ATOM 4523 C C . LEU A 1 578 ? 0.558 17.469 4.004 1 98.06 578 LEU A C 1
ATOM 4525 O O . LEU A 1 578 ? 0.83 18.531 3.422 1 98.06 578 LEU A O 1
ATOM 4529 N N . ARG A 1 579 ? -0.614 17.234 4.527 1 98.69 579 ARG A N 1
ATOM 4530 C CA . ARG A 1 579 ? -1.705 18.203 4.441 1 98.69 579 ARG A CA 1
ATOM 4531 C C . ARG A 1 579 ? -1.374 19.469 5.215 1 98.69 579 ARG A C 1
ATOM 4533 O O . ARG A 1 579 ? -1.64 20.578 4.742 1 98.69 579 ARG A O 1
ATOM 4540 N N . LEU A 1 580 ? -0.785 19.266 6.41 1 98.88 580 LEU A N 1
ATOM 4541 C CA . LEU A 1 580 ? -0.388 20.438 7.199 1 98.88 580 LEU A CA 1
ATOM 4542 C C . LEU A 1 580 ? 0.627 21.281 6.445 1 98.88 580 LEU A C 1
ATOM 4544 O O . LEU A 1 580 ? 0.543 22.516 6.461 1 98.88 580 LEU A O 1
ATOM 4548 N N . GLU A 1 581 ? 1.579 20.641 5.781 1 98.81 581 GLU A N 1
ATOM 4549 C CA . GLU A 1 581 ? 2.549 21.359 4.961 1 98.81 581 GLU A CA 1
ATOM 4550 C C . GLU A 1 581 ? 1.865 22.094 3.809 1 98.81 581 GLU A C 1
ATOM 4552 O O . GLU A 1 581 ? 2.254 23.219 3.455 1 98.81 581 GLU A O 1
ATOM 4557 N N . ARG A 1 582 ? 0.924 21.469 3.264 1 98.81 582 ARG A N 1
ATOM 4558 C CA . ARG A 1 582 ? 0.23 22.062 2.125 1 98.81 582 ARG A CA 1
ATOM 4559 C C . ARG A 1 582 ? -0.678 23.203 2.57 1 98.81 582 ARG A C 1
ATOM 4561 O O . ARG A 1 582 ? -0.89 24.172 1.826 1 98.81 582 ARG A O 1
ATOM 4568 N N . ILE A 1 583 ? -1.201 23.109 3.809 1 98.81 583 ILE A N 1
ATOM 4569 C CA . ILE A 1 583 ? -1.923 24.234 4.406 1 98.81 583 ILE A CA 1
ATOM 4570 C C . ILE A 1 583 ? -0.991 25.438 4.543 1 98.81 583 ILE A C 1
ATOM 4572 O O . ILE A 1 583 ? -1.354 26.547 4.168 1 98.81 583 ILE A O 1
ATOM 4576 N N . LEU A 1 584 ? 0.202 25.172 5.043 1 98.88 584 LEU A N 1
ATOM 4577 C CA . LEU A 1 584 ? 1.193 26.25 5.129 1 98.88 584 LEU A CA 1
ATOM 4578 C C . LEU A 1 584 ? 1.425 26.891 3.766 1 98.88 584 LEU A C 1
ATOM 4580 O O . LEU A 1 584 ? 1.466 28.109 3.65 1 98.88 584 LEU A O 1
ATOM 4584 N N . SER A 1 585 ? 1.559 26.062 2.756 1 98.69 585 SER A N 1
ATOM 4585 C CA . SER A 1 585 ? 1.776 26.562 1.405 1 98.69 585 SER A CA 1
ATOM 4586 C C . SER A 1 585 ? 0.617 27.453 0.95 1 98.69 585 SER A C 1
ATOM 4588 O O . SER A 1 585 ? 0.83 28.484 0.319 1 98.69 585 SER A O 1
ATOM 4590 N N . GLY A 1 586 ? -0.55 27 1.258 1 98.62 586 GLY A N 1
ATOM 4591 C CA . GLY A 1 586 ? -1.711 27.812 0.917 1 98.62 586 GLY A CA 1
ATOM 4592 C C . GLY A 1 586 ? -1.732 29.156 1.621 1 98.62 586 GLY A C 1
ATOM 4593 O O . GLY A 1 586 ? -2.068 30.172 1.015 1 98.62 586 GLY A O 1
ATOM 4594 N N . LEU A 1 587 ? -1.389 29.141 2.879 1 98.75 587 LEU A N 1
ATOM 4595 C CA . LEU A 1 587 ? -1.346 30.375 3.656 1 98.75 587 LEU A CA 1
ATOM 4596 C C . LEU A 1 587 ? -0.265 31.312 3.129 1 98.75 587 LEU A C 1
ATOM 4598 O O . LEU A 1 587 ? -0.431 32.531 3.154 1 98.75 587 LEU A O 1
ATOM 4602 N N . GLN A 1 588 ? 0.812 30.766 2.658 1 98.56 588 GLN A N 1
ATOM 4603 C CA . GLN A 1 588 ? 1.866 31.578 2.051 1 98.56 588 GLN A CA 1
ATOM 4604 C C . GLN A 1 588 ? 1.419 32.156 0.708 1 98.56 588 GLN A C 1
ATOM 4606 O O . GLN A 1 588 ? 1.775 33.281 0.357 1 98.56 588 GLN A O 1
ATOM 4611 N N . ASP A 1 589 ? 0.669 31.359 -0.064 1 98.5 589 ASP A N 1
ATOM 4612 C CA . ASP A 1 589 ? 0.083 31.891 -1.294 1 98.5 589 ASP A CA 1
ATOM 4613 C C . ASP A 1 589 ? -0.764 33.125 -1.017 1 98.5 589 ASP A C 1
ATOM 4615 O O . ASP A 1 589 ? -0.763 34.062 -1.805 1 98.5 589 ASP A O 1
ATOM 4619 N N . PHE A 1 590 ? -1.466 33.094 0.082 1 98.38 590 PHE A N 1
ATOM 4620 C CA . PHE A 1 590 ? -2.299 34.219 0.478 1 98.38 590 PHE A CA 1
ATOM 4621 C C . PHE A 1 590 ? -1.46 35.5 0.628 1 98.38 590 PHE A C 1
ATOM 4623 O O . PHE A 1 590 ? -1.869 36.562 0.193 1 98.38 590 PHE A O 1
ATOM 4630 N N . GLU A 1 591 ? -0.302 35.375 1.229 1 98.25 591 GLU A N 1
ATOM 4631 C CA . GLU A 1 591 ? 0.591 36.531 1.418 1 98.25 591 GLU A CA 1
ATOM 4632 C C . GLU A 1 591 ? 1.105 37.062 0.081 1 98.25 591 GLU A C 1
ATOM 4634 O O . GLU A 1 591 ? 1.29 38.25 -0.088 1 98.25 591 GLU A O 1
ATOM 4639 N N . TYR A 1 592 ? 1.386 36.156 -0.867 1 97.88 592 TYR A N 1
ATOM 4640 C CA . TYR A 1 592 ? 1.806 36.531 -2.205 1 97.88 592 TYR A CA 1
ATOM 4641 C C . TYR A 1 592 ? 0.721 37.375 -2.898 1 97.88 592 TYR A C 1
ATOM 4643 O O . TYR A 1 592 ? 1.004 38.406 -3.496 1 97.88 592 TYR A O 1
ATOM 4651 N N . LEU A 1 593 ? -0.457 36.875 -2.799 1 98.06 593 LEU A N 1
ATOM 4652 C CA . LEU A 1 593 ? -1.579 37.562 -3.424 1 98.06 593 LEU A CA 1
ATOM 4653 C C . LEU A 1 593 ? -1.827 38.906 -2.76 1 98.06 593 LEU A C 1
ATOM 4655 O O . LEU A 1 593 ? -2.143 39.906 -3.438 1 98.06 593 LEU A O 1
ATOM 4659 N N . LYS A 1 594 ? -1.708 38.938 -1.479 1 97.62 594 LYS A N 1
ATOM 4660 C CA . LYS A 1 594 ? -1.861 40.188 -0.754 1 97.62 594 LYS A CA 1
ATOM 4661 C C . LYS A 1 594 ? -0.81 41.219 -1.188 1 97.62 594 LYS A C 1
ATOM 4663 O O . LYS A 1 594 ? -1.115 42.406 -1.362 1 97.62 594 LYS A O 1
ATOM 4668 N N . LEU A 1 595 ? 0.424 40.781 -1.312 1 97.12 595 LEU A N 1
ATOM 4669 C CA . LEU A 1 595 ? 1.488 41.625 -1.812 1 97.12 595 LEU A CA 1
ATOM 4670 C C . LEU A 1 595 ? 1.138 42.188 -3.189 1 97.12 595 LEU A C 1
ATOM 4672 O O . LEU A 1 595 ? 1.238 43.406 -3.422 1 97.12 595 LEU A O 1
ATOM 4676 N N . TYR A 1 596 ? 0.764 41.312 -4.094 1 97.56 596 TYR A N 1
ATOM 4677 C CA . TYR A 1 596 ? 0.407 41.75 -5.449 1 97.56 596 TYR A CA 1
ATOM 4678 C C . TYR A 1 596 ? -0.75 42.719 -5.43 1 97.56 596 TYR A C 1
ATOM 4680 O O . TYR 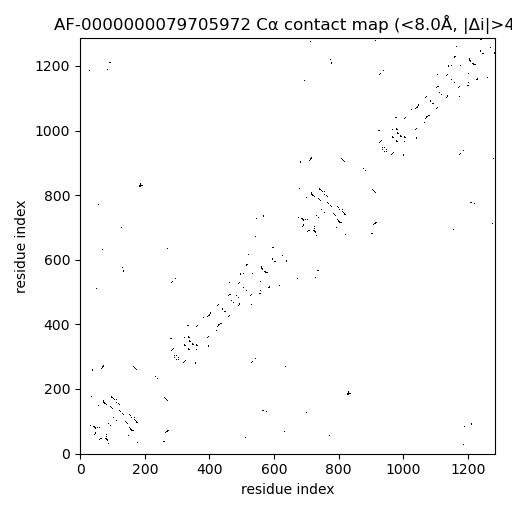A 1 596 ? -0.731 43.719 -6.152 1 97.56 596 TYR A O 1
ATOM 4688 N N . ALA A 1 597 ? -1.734 42.469 -4.613 1 97.56 597 ALA A N 1
ATOM 4689 C CA . ALA A 1 597 ? -2.906 43.344 -4.492 1 97.56 597 ALA A CA 1
ATOM 4690 C C . ALA A 1 597 ? -2.52 44.719 -3.953 1 97.56 597 ALA A C 1
ATOM 4692 O O . ALA A 1 597 ? -3.123 45.719 -4.32 1 97.56 597 ALA A O 1
ATOM 4693 N N . SER A 1 598 ? -1.602 44.719 -3.049 1 96.5 598 SER A N 1
ATOM 4694 C CA . SER A 1 598 ? -1.169 46 -2.469 1 96.5 598 SER A CA 1
ATOM 4695 C C . SER A 1 598 ? -0.544 46.906 -3.525 1 96.5 598 SER A C 1
ATOM 4697 O O . SER A 1 598 ? -0.593 48.125 -3.406 1 96.5 598 SER A O 1
ATOM 4699 N N . ARG A 1 599 ? -0.018 46.344 -4.555 1 95.81 599 ARG A N 1
ATOM 4700 C CA . ARG A 1 599 ? 0.664 47.125 -5.598 1 95.81 599 ARG A CA 1
ATOM 4701 C C . ARG A 1 599 ? -0.261 47.375 -6.781 1 95.81 599 ARG A C 1
ATOM 4703 O O . ARG A 1 599 ? -0.21 48.438 -7.395 1 95.81 599 ARG A O 1
ATOM 4710 N N . TYR A 1 600 ? -1.081 46.406 -7.086 1 96.38 600 TYR A N 1
ATOM 4711 C CA . TYR A 1 600 ? -1.81 46.469 -8.344 1 96.38 600 TYR A CA 1
ATOM 4712 C C . TYR A 1 600 ? -3.314 46.469 -8.109 1 96.38 600 TYR A C 1
ATOM 4714 O O . TYR A 1 600 ? -4.102 46.656 -9.039 1 96.38 600 TYR A O 1
ATOM 4722 N N . GLY A 1 601 ? -3.701 46.188 -6.926 1 96.69 601 GLY A N 1
ATOM 4723 C CA . GLY A 1 601 ? -5.117 46.156 -6.594 1 96.69 601 GLY A CA 1
ATOM 4724 C C . GLY A 1 601 ? -5.66 44.719 -6.469 1 96.69 601 GLY A C 1
ATOM 4725 O O . GLY A 1 601 ? -5.121 43.812 -7.07 1 96.69 601 GLY A O 1
ATOM 4726 N N . LYS A 1 602 ? -6.742 44.625 -5.742 1 96.19 602 LYS A N 1
ATOM 4727 C CA . LYS A 1 602 ? -7.371 43.344 -5.477 1 96.19 602 LYS A CA 1
ATOM 4728 C C . LYS A 1 602 ? -7.906 42.719 -6.762 1 96.19 602 LYS A C 1
ATOM 4730 O O . LYS A 1 602 ? -7.785 41.5 -6.969 1 96.19 602 LYS A O 1
ATOM 4735 N N . GLU A 1 603 ? -8.477 43.5 -7.648 1 96.69 603 GLU A N 1
ATOM 4736 C CA . GLU A 1 603 ? -9.047 43 -8.898 1 96.69 603 GLU A CA 1
ATOM 4737 C C . GLU A 1 603 ? -7.969 42.375 -9.789 1 96.69 603 GLU A C 1
ATOM 4739 O O . GLU A 1 603 ? -8.195 41.344 -10.43 1 96.69 603 GLU A O 1
ATOM 4744 N N . GLU A 1 604 ? -6.863 43 -9.805 1 97.12 604 GLU A N 1
ATOM 4745 C CA . GLU A 1 604 ? -5.758 42.469 -10.602 1 97.12 604 GLU A CA 1
ATOM 4746 C C . GLU A 1 604 ? -5.227 41.156 -10.023 1 97.12 604 GLU A C 1
ATOM 4748 O O . GLU A 1 604 ? -4.805 40.281 -10.773 1 97.12 604 GLU A O 1
ATOM 4753 N N . ALA A 1 605 ? -5.16 41.125 -8.742 1 97.56 605 ALA A N 1
ATOM 4754 C CA . ALA A 1 605 ? -4.723 39.875 -8.102 1 97.56 605 ALA A CA 1
ATOM 4755 C C . ALA A 1 605 ? -5.676 38.719 -8.414 1 97.56 605 ALA A C 1
ATOM 4757 O O . ALA A 1 605 ? -5.242 37.594 -8.609 1 97.56 605 ALA A O 1
ATOM 4758 N N . LEU A 1 606 ? -6.969 39.031 -8.438 1 96.94 606 LEU A N 1
ATOM 4759 C CA . LEU A 1 606 ? -7.973 38.031 -8.789 1 96.94 606 LEU A CA 1
ATOM 4760 C C . LEU A 1 606 ? -7.812 37.625 -10.242 1 96.94 606 LEU A C 1
ATOM 4762 O O . LEU A 1 606 ? -7.922 36.438 -10.562 1 96.94 606 LEU A O 1
ATOM 4766 N N . THR A 1 607 ? -7.562 38.531 -11.078 1 97.25 607 THR A N 1
ATOM 4767 C CA . THR A 1 607 ? -7.348 38.25 -12.492 1 97.25 607 THR A CA 1
ATOM 4768 C C . THR A 1 607 ? -6.113 37.375 -12.68 1 97.25 607 THR A C 1
ATOM 4770 O O . THR A 1 607 ? -6.105 36.469 -13.523 1 97.25 607 THR A O 1
ATOM 4773 N N . LEU A 1 608 ? -5.09 37.656 -11.906 1 97.44 608 LEU A N 1
ATOM 4774 C CA . LEU A 1 608 ? -3.869 36.844 -11.969 1 97.44 608 LEU A CA 1
ATOM 4775 C C . LEU A 1 608 ? -4.152 35.406 -11.617 1 97.44 608 LEU A C 1
ATOM 4777 O O . LEU A 1 608 ? -3.666 34.469 -12.289 1 97.44 608 LEU A O 1
ATOM 4781 N N . LEU A 1 609 ? -4.895 35.25 -10.547 1 96.81 609 LEU A N 1
ATOM 4782 C CA . LEU A 1 609 ? -5.285 33.906 -10.102 1 96.81 609 LEU A CA 1
ATOM 4783 C C . LEU A 1 609 ? -6.02 33.156 -11.211 1 96.81 609 LEU A C 1
ATOM 4785 O O . LEU A 1 609 ? -5.742 32 -11.461 1 96.81 609 LEU A O 1
ATOM 4789 N N . GLU A 1 610 ? -6.879 33.781 -11.922 1 96.19 610 GLU A N 1
ATOM 4790 C CA . GLU A 1 610 ? -7.676 33.219 -12.992 1 96.19 610 GLU A CA 1
ATOM 4791 C C . GLU A 1 610 ? -6.84 32.969 -14.242 1 96.19 610 GLU A C 1
ATOM 4793 O O . GLU A 1 610 ? -6.926 31.922 -14.875 1 96.19 610 GLU A O 1
ATOM 4798 N N . LYS A 1 611 ? -6.09 33.906 -14.594 1 96.81 611 LYS A N 1
ATOM 4799 C CA . LYS A 1 611 ? -5.285 33.875 -15.812 1 96.81 611 LYS A CA 1
ATOM 4800 C C . LYS A 1 611 ? -4.266 32.75 -15.758 1 96.81 611 LYS A C 1
ATOM 4802 O O . LYS A 1 611 ? -3.965 32.125 -16.781 1 96.81 611 LYS A O 1
ATOM 4807 N N . THR A 1 612 ? -3.711 32.5 -14.617 1 97.75 612 THR A N 1
ATOM 4808 C CA . THR A 1 612 ? -2.703 31.453 -14.469 1 97.75 612 THR A CA 1
ATOM 4809 C C . THR A 1 612 ? -3.357 30.078 -14.344 1 97.75 612 THR A C 1
ATOM 4811 O O . THR A 1 612 ? -2.68 29.062 -14.422 1 97.75 612 THR A O 1
ATOM 4814 N N . GLY A 1 613 ? -4.676 30.094 -14.102 1 97.56 613 GLY A N 1
ATOM 4815 C CA . GLY A 1 613 ? -5.41 28.844 -13.984 1 97.56 613 GLY A CA 1
ATOM 4816 C C . GLY A 1 613 ? -5.336 28.234 -12.594 1 97.56 613 GLY A C 1
ATOM 4817 O O . GLY A 1 613 ? -5.75 27.094 -12.391 1 97.56 613 GLY A O 1
ATOM 4818 N N . VAL A 1 614 ? -4.859 28.938 -11.664 1 98.31 614 VAL A N 1
ATOM 4819 C CA . VAL A 1 614 ? -4.668 28.406 -10.32 1 98.31 614 VAL A CA 1
ATOM 4820 C C . VAL A 1 614 ? -6.023 28.141 -9.672 1 98.31 614 VAL A C 1
ATOM 4822 O O . VAL A 1 614 ? -6.266 27.062 -9.148 1 98.31 614 VAL A O 1
ATOM 4825 N N . TYR A 1 615 ? -6.91 29.141 -9.758 1 98 615 TYR A N 1
ATOM 4826 C CA . TYR A 1 615 ? -8.203 28.984 -9.102 1 98 615 TYR A CA 1
ATOM 4827 C C . TYR A 1 615 ? -9.258 29.875 -9.766 1 98 615 TYR A C 1
ATOM 4829 O O . TYR A 1 615 ? -9.094 31.094 -9.836 1 98 615 TYR A O 1
ATOM 4837 N N . LEU A 1 616 ? -10.344 29.266 -10.172 1 96.75 616 LEU A N 1
ATOM 4838 C CA . LEU A 1 616 ? -11.477 29.984 -10.75 1 96.75 616 LEU A CA 1
ATOM 4839 C C . LEU A 1 616 ? -12.711 29.844 -9.867 1 96.75 616 LEU A C 1
ATOM 4841 O O . LEU A 1 616 ? -13.586 30.719 -9.867 1 96.75 616 LEU A O 1
ATOM 4845 N N . GLY A 1 617 ? -12.734 28.703 -9.203 1 95.19 617 GLY A N 1
ATOM 4846 C CA . GLY A 1 617 ? -13.852 28.391 -8.336 1 95.19 617 GLY A CA 1
ATOM 4847 C C . GLY A 1 617 ? -13.695 27.062 -7.621 1 95.19 617 GLY A C 1
ATOM 4848 O O . GLY A 1 617 ? -12.695 26.359 -7.805 1 95.19 617 GLY A O 1
ATOM 4849 N N . PRO A 1 618 ? -14.68 26.703 -6.793 1 94.62 618 PRO A N 1
ATOM 4850 C CA . PRO A 1 618 ? -14.531 25.531 -5.926 1 94.62 618 PRO A CA 1
ATOM 4851 C C . PRO A 1 618 ? -14.367 24.234 -6.711 1 94.62 618 PRO A C 1
ATOM 4853 O O . PRO A 1 618 ? -13.742 23.281 -6.223 1 94.62 618 PRO A O 1
ATOM 4856 N N . GLU A 1 619 ? -14.867 24.141 -7.93 1 95.69 619 GLU A N 1
ATOM 4857 C CA . GLU A 1 619 ? -14.734 22.922 -8.719 1 95.69 619 GLU A CA 1
ATOM 4858 C C . GLU A 1 619 ? -13.797 23.125 -9.906 1 95.69 619 GLU A C 1
ATOM 4860 O O . GLU A 1 619 ? -13.664 22.25 -10.758 1 95.69 619 GLU A O 1
ATOM 4865 N N . ARG A 1 620 ? -13.242 24.312 -10 1 95.88 620 ARG A N 1
ATOM 4866 C CA . ARG A 1 620 ? -12.391 24.656 -11.133 1 95.88 620 ARG A CA 1
ATOM 4867 C C . ARG A 1 620 ? -11.086 25.281 -10.656 1 95.88 620 ARG A C 1
ATOM 4869 O O . ARG A 1 620 ? -10.969 26.5 -10.547 1 95.88 620 ARG A O 1
ATOM 4876 N N . TYR A 1 621 ? -10.109 24.547 -10.469 1 97.31 621 TYR A N 1
ATOM 4877 C CA . TYR A 1 621 ? -8.766 24.953 -10.078 1 97.31 621 TYR A CA 1
ATOM 4878 C C . TYR A 1 621 ? -7.727 23.969 -10.594 1 97.31 621 TYR A C 1
ATOM 4880 O O . TYR A 1 621 ? -8.078 22.891 -11.078 1 97.31 621 TYR A O 1
ATOM 4888 N N . THR A 1 622 ? -6.547 24.266 -10.531 1 97.94 622 THR A N 1
ATOM 4889 C CA . THR A 1 622 ? -5.496 23.547 -11.227 1 97.94 622 THR A CA 1
ATOM 4890 C C . THR A 1 622 ? -5.242 22.188 -10.562 1 97.94 622 THR A C 1
ATOM 4892 O O . THR A 1 622 ? -5.309 22.078 -9.336 1 97.94 622 THR A O 1
ATOM 4895 N N . HIS A 1 623 ? -4.938 21.234 -11.367 1 96.38 623 HIS A N 1
ATOM 4896 C CA . HIS A 1 623 ? -4.457 19.953 -10.898 1 96.38 623 HIS A CA 1
ATOM 4897 C C . HIS A 1 623 ? -2.932 19.891 -10.922 1 96.38 623 HIS A C 1
ATOM 4899 O O . HIS A 1 623 ? -2.332 18.984 -10.328 1 96.38 623 HIS A O 1
ATOM 4905 N N . GLU A 1 624 ? -2.359 20.906 -11.562 1 96.5 624 GLU A N 1
ATOM 4906 C CA . GLU A 1 624 ? -0.924 20.875 -11.828 1 96.5 624 GLU A CA 1
ATOM 4907 C C . GLU A 1 624 ? -0.183 21.906 -10.984 1 96.5 624 GLU A C 1
ATOM 4909 O O . GLU A 1 624 ? -0.662 23.031 -10.82 1 96.5 624 GLU A O 1
ATOM 4914 N N . HIS A 1 625 ? 0.985 21.531 -10.555 1 97.88 625 HIS A N 1
ATOM 4915 C CA . HIS A 1 625 ? 1.806 22.422 -9.742 1 97.88 625 HIS A CA 1
ATOM 4916 C C . HIS A 1 625 ? 2.318 23.609 -10.562 1 97.88 625 HIS A C 1
ATOM 4918 O O . HIS A 1 625 ? 2.564 24.688 -10.016 1 97.88 625 HIS A O 1
ATOM 4924 N N . MET A 1 626 ? 2.436 23.438 -11.844 1 97.25 626 MET A N 1
ATOM 4925 C CA . MET A 1 626 ? 3.041 24.422 -12.727 1 97.25 626 MET A CA 1
ATOM 4926 C C . MET A 1 626 ? 2.271 25.75 -12.672 1 97.25 626 MET A C 1
ATOM 4928 O O . MET A 1 626 ? 2.867 26.828 -12.742 1 97.25 626 MET A O 1
ATOM 4932 N N . ALA A 1 627 ? 0.984 25.656 -12.609 1 98.38 627 ALA A N 1
ATOM 4933 C CA . ALA A 1 627 ? 0.167 26.859 -12.531 1 98.38 627 ALA A CA 1
ATOM 4934 C C . ALA A 1 627 ? 0.544 27.703 -11.312 1 98.38 627 ALA A C 1
ATOM 4936 O O . ALA A 1 627 ? 0.541 28.938 -11.375 1 98.38 627 ALA A O 1
ATOM 4937 N N . ILE A 1 628 ? 0.861 27.094 -10.203 1 98.56 628 ILE A N 1
ATOM 4938 C CA . ILE A 1 628 ? 1.247 27.781 -8.969 1 98.56 628 ILE A CA 1
ATOM 4939 C C . ILE A 1 628 ? 2.598 28.453 -9.164 1 98.56 628 ILE A C 1
ATOM 4941 O O . ILE A 1 628 ? 2.777 29.609 -8.766 1 98.56 628 ILE A O 1
ATOM 4945 N N . ASP A 1 629 ? 3.502 27.766 -9.844 1 97.56 629 ASP A N 1
ATOM 4946 C CA . ASP A 1 629 ? 4.816 28.344 -10.133 1 97.56 629 ASP A CA 1
ATOM 4947 C C . ASP A 1 629 ? 4.699 29.594 -11 1 97.56 629 ASP A C 1
ATOM 4949 O O . ASP A 1 629 ? 5.402 30.578 -10.773 1 97.56 629 ASP A O 1
ATOM 4953 N N . ILE A 1 630 ? 3.82 29.5 -11.945 1 97.69 630 ILE A N 1
ATOM 4954 C CA . ILE A 1 630 ? 3.633 30.609 -12.859 1 97.69 630 ILE A CA 1
ATOM 4955 C C . ILE A 1 630 ? 3.07 31.812 -12.102 1 97.69 630 ILE A C 1
ATOM 4957 O O . ILE A 1 630 ? 3.547 32.938 -12.266 1 97.69 630 ILE A O 1
ATOM 4961 N N . MET A 1 631 ? 2.094 31.578 -11.266 1 98.19 631 MET A N 1
ATOM 4962 C CA . MET A 1 631 ? 1.504 32.656 -10.477 1 98.19 631 MET A CA 1
ATOM 4963 C C . MET A 1 631 ? 2.549 33.312 -9.578 1 98.19 631 MET A C 1
ATOM 4965 O O . MET A 1 631 ? 2.689 34.531 -9.578 1 98.19 631 MET A O 1
ATOM 4969 N N . ARG A 1 632 ? 3.291 32.531 -8.836 1 97.19 632 ARG A N 1
ATOM 4970 C CA . ARG A 1 632 ? 4.305 33.062 -7.914 1 97.19 632 ARG A CA 1
ATOM 4971 C C . ARG A 1 632 ? 5.441 33.719 -8.672 1 97.19 632 ARG A C 1
ATOM 4973 O O . ARG A 1 632 ? 5.973 34.75 -8.219 1 97.19 632 ARG A O 1
ATOM 4980 N N . GLY A 1 633 ? 5.801 33.156 -9.828 1 96.44 633 GLY A N 1
ATOM 4981 C CA . GLY A 1 633 ? 6.805 33.781 -10.672 1 96.44 633 GLY A CA 1
ATOM 4982 C C . GLY A 1 633 ? 6.391 35.156 -11.18 1 96.44 633 GLY A C 1
ATOM 4983 O O . GLY A 1 633 ? 7.211 36.062 -11.227 1 96.44 633 GLY A O 1
ATOM 4984 N N . GLU A 1 634 ? 5.156 35.219 -11.523 1 96.62 634 GLU A N 1
ATOM 4985 C CA . GLU A 1 634 ? 4.641 36.5 -11.984 1 96.62 634 GLU A CA 1
ATOM 4986 C C . GLU A 1 634 ? 4.645 37.531 -10.859 1 96.62 634 GLU A C 1
ATOM 4988 O O . GLU A 1 634 ? 4.965 38.719 -11.086 1 96.62 634 GLU A O 1
ATOM 4993 N N . ILE A 1 635 ? 4.273 37.156 -9.703 1 97.19 635 ILE A N 1
ATOM 4994 C CA . ILE A 1 635 ? 4.289 38.062 -8.555 1 97.19 635 ILE A CA 1
ATOM 4995 C C . ILE A 1 635 ? 5.723 38.5 -8.258 1 97.19 635 ILE A C 1
ATOM 4997 O O . ILE A 1 635 ? 5.984 39.688 -8.039 1 97.19 635 ILE A O 1
ATOM 5001 N N . PHE A 1 636 ? 6.609 37.656 -8.312 1 94.44 636 PHE A N 1
ATOM 5002 C CA . PHE A 1 636 ? 8.031 37.906 -8.117 1 94.44 636 PHE A CA 1
ATOM 5003 C C . PHE A 1 636 ? 8.539 38.906 -9.133 1 94.44 636 PHE A C 1
ATOM 5005 O O . PHE A 1 636 ? 9.18 39.906 -8.766 1 94.44 636 PHE A O 1
ATOM 5012 N N . SER A 1 637 ? 8.227 38.656 -10.367 1 94.38 637 SER A N 1
ATOM 5013 C CA . SER A 1 637 ? 8.727 39.531 -11.438 1 94.38 637 SER A CA 1
ATOM 5014 C C . SER A 1 637 ? 8.109 40.906 -11.367 1 94.38 637 SER A C 1
ATOM 5016 O O . SER A 1 637 ? 8.789 41.906 -11.609 1 94.38 637 SER A O 1
ATOM 5018 N N . SER A 1 638 ? 6.887 40.938 -11.039 1 93.81 638 SER A N 1
ATOM 5019 C CA . SER A 1 638 ? 6.152 42.188 -11.031 1 93.81 638 SER A CA 1
ATOM 5020 C C . SER A 1 638 ? 6.477 43.031 -9.797 1 93.81 638 SER A C 1
ATOM 5022 O O . SER A 1 638 ? 6.43 44.25 -9.836 1 93.81 638 SER A O 1
ATOM 5024 N N . CYS A 1 639 ? 6.809 42.438 -8.695 1 89.12 639 CYS A N 1
ATOM 5025 C CA . CYS A 1 639 ? 6.961 43.156 -7.441 1 89.12 639 CYS A CA 1
ATOM 5026 C C . CYS A 1 639 ? 8.43 43.406 -7.129 1 89.12 639 CYS A C 1
ATOM 5028 O O . CYS A 1 639 ? 8.758 44.125 -6.188 1 89.12 639 CYS A O 1
ATOM 5030 N N . ARG A 1 640 ? 9.383 42.719 -7.793 1 80.62 640 ARG A N 1
ATOM 5031 C CA . ARG A 1 640 ? 10.805 43 -7.633 1 80.62 640 ARG A CA 1
ATOM 5032 C C . ARG A 1 640 ? 11.172 44.344 -8.203 1 80.62 640 ARG A C 1
ATOM 5034 O O . ARG A 1 640 ? 12.102 45 -7.723 1 80.62 640 ARG A O 1
ATOM 5041 N N . SER A 1 641 ? 10.727 44.781 -9.391 1 58.5 641 SER A N 1
ATOM 5042 C CA . SER A 1 641 ? 11.062 46 -10.125 1 58.5 641 SER A CA 1
ATOM 5043 C C . SER A 1 641 ? 10.742 47.25 -9.312 1 58.5 641 SER A C 1
ATOM 5045 O O . SER A 1 641 ? 11.352 48.312 -9.516 1 58.5 641 SER A O 1
ATOM 5047 N N . CYS A 1 642 ? 9.828 47.25 -8.391 1 46.47 642 CYS A N 1
ATOM 5048 C CA . CYS A 1 642 ? 9.508 48.531 -7.797 1 46.47 642 CYS A CA 1
ATOM 5049 C C . CYS A 1 642 ? 10.406 48.812 -6.594 1 46.47 642 CYS A C 1
ATOM 5051 O O . CYS A 1 642 ? 10.234 49.812 -5.906 1 46.47 642 CYS A O 1
ATOM 5053 N N . SER A 1 643 ? 11.258 47.844 -6.137 1 40.91 643 SER A N 1
ATOM 5054 C CA . SER A 1 643 ? 12.172 48.375 -5.141 1 40.91 643 SER A CA 1
ATOM 5055 C C . SER A 1 643 ? 13.391 49.031 -5.801 1 40.91 643 SER A C 1
ATOM 5057 O O . SER A 1 643 ? 13.906 48.531 -6.797 1 40.91 643 SER A O 1
ATOM 5059 N N . MET B 1 1 ? -27.766 19.141 -6.301 1 21.95 1 MET B N 1
ATOM 5060 C CA . MET B 1 1 ? -28.25 19.672 -5.027 1 21.95 1 MET B CA 1
ATOM 5061 C C . MET B 1 1 ? -27.359 19.203 -3.877 1 21.95 1 MET B C 1
ATOM 5063 O O . MET B 1 1 ? -27.234 18 -3.635 1 21.95 1 MET B O 1
ATOM 5067 N N . ALA B 1 2 ? -26.438 20 -3.469 1 35.5 2 ALA B N 1
ATOM 5068 C CA . ALA B 1 2 ? -25.562 19.656 -2.352 1 35.5 2 ALA B CA 1
ATOM 5069 C C . ALA B 1 2 ? -26.359 19.344 -1.097 1 35.5 2 ALA B C 1
ATOM 5071 O O . ALA B 1 2 ? -27.203 20.141 -0.675 1 35.5 2 ALA B O 1
ATOM 5072 N N . VAL B 1 3 ? -26.609 18 -0.866 1 37.78 3 VAL B N 1
ATOM 5073 C CA . VAL B 1 3 ? -27.297 17.578 0.352 1 37.78 3 VAL B CA 1
ATOM 5074 C C . VAL B 1 3 ? -26.734 18.328 1.553 1 37.78 3 VAL B C 1
ATOM 5076 O O . VAL B 1 3 ? -25.516 18.391 1.729 1 37.78 3 VAL B O 1
ATOM 5079 N N . PRO B 1 4 ? -27.562 19.219 2.039 1 44.97 4 PRO B N 1
ATOM 5080 C CA . PRO B 1 4 ? -27.125 19.891 3.266 1 44.97 4 PRO B CA 1
ATOM 5081 C C . PRO B 1 4 ? -26.484 18.922 4.262 1 44.97 4 PRO B C 1
ATOM 5083 O O . PRO B 1 4 ? -26.75 17.719 4.215 1 44.97 4 PRO B O 1
ATOM 5086 N N . PRO B 1 5 ? -25.453 19.25 4.844 1 45.78 5 PRO B N 1
ATOM 5087 C CA . PRO B 1 5 ? -24.891 18.375 5.867 1 45.78 5 PRO B CA 1
ATOM 5088 C C . PRO B 1 5 ? -25.953 17.672 6.715 1 45.78 5 PRO B C 1
ATOM 5090 O O . PRO B 1 5 ? -27.016 18.266 6.98 1 45.78 5 PRO B O 1
ATOM 5093 N N . VAL B 1 6 ? -26.172 16.453 6.602 1 39.28 6 VAL B N 1
ATOM 5094 C CA . VAL B 1 6 ? -27.141 15.688 7.383 1 39.28 6 VAL B CA 1
ATOM 5095 C C . VAL B 1 6 ? -27.172 16.219 8.82 1 39.28 6 VAL B C 1
ATOM 5097 O O . VAL B 1 6 ? -26.125 16.453 9.422 1 39.28 6 VAL B O 1
ATOM 5100 N N . GLU B 1 7 ? -28.359 16.578 9.227 1 36.94 7 GLU B N 1
ATOM 5101 C CA . GLU B 1 7 ? -28.891 16.938 10.547 1 36.94 7 GLU B CA 1
ATOM 5102 C C . GLU B 1 7 ? -28.469 15.922 11.602 1 36.94 7 GLU B C 1
ATOM 5104 O O . GLU B 1 7 ? -28.578 14.711 11.391 1 36.94 7 GLU B O 1
ATOM 5109 N N . GLY B 1 8 ? -27.656 16.219 12.664 1 39.47 8 GLY B N 1
ATOM 5110 C CA . GLY B 1 8 ?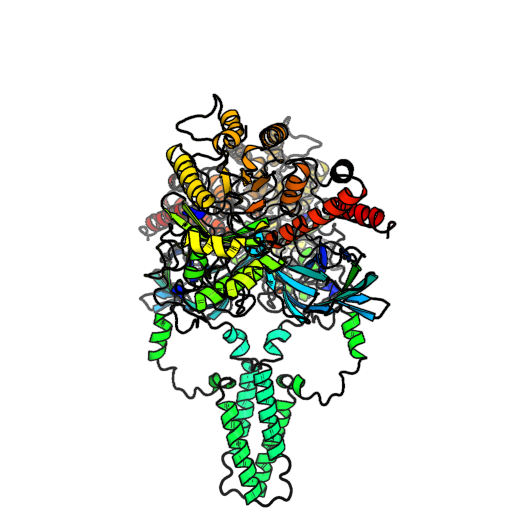 -27.312 15.484 13.867 1 39.47 8 GLY B CA 1
ATOM 5111 C C . GLY B 1 8 ? -25.891 14.953 13.844 1 39.47 8 GLY B C 1
ATOM 5112 O O . GLY B 1 8 ? -25.516 14.125 14.672 1 39.47 8 GLY B O 1
ATOM 5113 N N . VAL B 1 9 ? -25.328 14.844 12.766 1 42.81 9 VAL B N 1
ATOM 5114 C CA . VAL B 1 9 ? -23.953 14.359 12.922 1 42.81 9 VAL B CA 1
ATOM 5115 C C . VAL B 1 9 ? -23.156 15.336 13.797 1 42.81 9 VAL B C 1
ATOM 5117 O O . VAL B 1 9 ? -22.953 16.484 13.422 1 42.81 9 VAL B O 1
ATOM 5120 N N . ALA B 1 10 ? -23.312 15.227 15.055 1 44.03 10 ALA B N 1
ATOM 5121 C CA . ALA B 1 10 ? -22.5 15.914 16.062 1 44.03 10 ALA B CA 1
ATOM 5122 C C . ALA B 1 10 ? -21.141 16.297 15.516 1 44.03 10 ALA B C 1
ATOM 5124 O O . ALA B 1 10 ? -20.516 15.508 14.797 1 44.03 10 ALA B O 1
ATOM 5125 N N . GLY B 1 11 ? -20.922 17.5 15.43 1 50.78 11 GLY B N 1
ATOM 5126 C CA . GLY B 1 11 ? -19.625 18.031 15.078 1 50.78 11 GLY B CA 1
ATOM 5127 C C . GLY B 1 11 ? -18.469 17.141 15.516 1 50.78 11 GLY B C 1
ATOM 5128 O O . GLY B 1 11 ? -18.641 16.297 16.391 1 50.78 11 GLY B O 1
ATOM 5129 N N . GLY B 1 12 ? -17.484 16.891 14.703 1 51.53 12 GLY B N 1
ATOM 5130 C CA . GLY B 1 12 ? -16.297 16.094 14.898 1 51.53 12 GLY B CA 1
ATOM 5131 C C . GLY B 1 12 ? -15.797 16.109 16.328 1 51.53 12 GLY B C 1
ATOM 5132 O O . GLY B 1 12 ? -15.188 15.148 16.797 1 51.53 12 GLY B O 1
ATOM 5133 N N . GLY B 1 13 ? -16.141 17.172 17.156 1 54.28 13 GLY B N 1
ATOM 5134 C CA . GLY B 1 13 ? -15.648 17.266 18.531 1 54.28 13 GLY B CA 1
ATOM 5135 C C . GLY B 1 13 ? -16.344 16.328 19.484 1 54.28 13 GLY B C 1
ATOM 5136 O O . GLY B 1 13 ? -15.758 15.883 20.469 1 54.28 13 GLY B O 1
ATOM 5137 N N . THR B 1 14 ? -17.641 16.047 19.172 1 54.06 14 THR B N 1
ATOM 5138 C CA . THR B 1 14 ? -18.438 15.281 20.125 1 54.06 14 THR B CA 1
ATOM 5139 C C . THR B 1 14 ? -18.219 13.781 19.938 1 54.06 14 THR B C 1
ATOM 5141 O O . THR B 1 14 ? -18.641 12.977 20.781 1 54.06 14 THR B O 1
ATOM 5144 N N . ALA B 1 15 ? -17.656 13.359 18.844 1 55.56 15 ALA B N 1
ATOM 5145 C CA . ALA B 1 15 ? -17.5 11.93 18.578 1 55.56 15 ALA B CA 1
ATOM 5146 C C . ALA B 1 15 ? -16.297 11.359 19.312 1 55.56 15 ALA B C 1
ATOM 5148 O O . ALA B 1 15 ? -15.977 10.18 19.156 1 55.56 15 ALA B O 1
ATOM 5149 N N . TYR B 1 16 ? -15.805 12.141 20.219 1 61.78 16 TYR B N 1
ATOM 5150 C CA . TYR B 1 16 ? -14.594 11.688 20.891 1 61.78 16 TYR B CA 1
ATOM 5151 C C . TYR B 1 16 ? -14.93 10.734 22.031 1 61.78 16 TYR B C 1
ATOM 5153 O O . TYR B 1 16 ? -15.773 11.039 22.875 1 61.78 16 TYR B O 1
ATOM 5161 N N . GLY B 1 17 ? -14.352 9.656 22.172 1 49.59 17 GLY B N 1
ATOM 5162 C CA . GLY B 1 17 ? -14.383 8.734 23.297 1 49.59 17 GLY B CA 1
ATOM 5163 C C . GLY B 1 17 ? -15.469 7.68 23.172 1 49.59 17 GLY B C 1
ATOM 5164 O O . GLY B 1 17 ? -15.672 6.879 24.094 1 49.59 17 GLY B O 1
ATOM 5165 N N . TRP B 1 18 ? -16.453 7.695 22.297 1 43.22 18 TRP B N 1
ATOM 5166 C CA . TRP B 1 18 ? -17.594 6.789 22.281 1 43.22 18 TRP B CA 1
ATOM 5167 C C . TRP B 1 18 ? -17.156 5.371 21.922 1 43.22 18 TRP B C 1
ATOM 5169 O O . TRP B 1 18 ? -17.938 4.426 22.031 1 43.22 18 TRP B O 1
ATOM 5179 N N . ASN B 1 19 ? -16.219 5.184 21.125 1 46.97 19 ASN B N 1
ATOM 5180 C CA . ASN B 1 19 ? -16.016 3.779 20.797 1 46.97 19 ASN B CA 1
ATOM 5181 C C . ASN B 1 19 ? -15.164 3.07 21.844 1 46.97 19 ASN B C 1
ATOM 5183 O O . ASN B 1 19 ? -14.086 3.551 22.203 1 46.97 19 ASN B O 1
ATOM 5187 N N . ASP B 1 20 ? -15.836 2.41 22.766 1 43.22 20 ASP B N 1
ATOM 5188 C CA . ASP B 1 20 ? -15.297 1.484 23.766 1 43.22 20 ASP B CA 1
ATOM 5189 C C . ASP B 1 20 ? -14.125 0.686 23.188 1 43.22 20 ASP B C 1
ATOM 5191 O O . ASP B 1 20 ? -13.617 -0.23 23.828 1 43.22 20 ASP B O 1
ATOM 5195 N N . GLY B 1 21 ? -13.938 0.451 22.016 1 44.75 21 GLY B N 1
ATOM 5196 C CA . GLY B 1 21 ? -12.938 -0.506 21.562 1 44.75 21 GLY B CA 1
ATOM 5197 C C . GLY B 1 21 ? -11.516 -0.049 21.812 1 44.75 21 GLY B C 1
ATOM 5198 O O . GLY B 1 21 ? -10.602 -0.41 21.078 1 44.75 21 GLY B O 1
ATOM 5199 N N . GLY B 1 22 ? -11.445 0.956 22.656 1 47.44 22 GLY B N 1
ATOM 5200 C CA . GLY B 1 22 ? -10.102 1.438 22.953 1 47.44 22 GLY B CA 1
ATOM 5201 C C . GLY B 1 22 ? -9.164 0.337 23.406 1 47.44 22 GLY B C 1
ATOM 5202 O O . GLY B 1 22 ? -9.602 -0.749 23.797 1 47.44 22 GLY B O 1
ATOM 5203 N N . LEU B 1 23 ? -7.922 0.358 22.953 1 51.47 23 LEU B N 1
ATOM 5204 C CA . LEU B 1 23 ? -6.867 -0.544 23.406 1 51.47 23 LEU B CA 1
ATOM 5205 C C . LEU B 1 23 ? -6.879 -0.693 24.922 1 51.47 23 LEU B C 1
ATOM 5207 O O . LEU B 1 23 ? -6.617 0.269 25.641 1 51.47 23 LEU B O 1
ATOM 5211 N N . ASN B 1 24 ? -7.832 -1.453 25.531 1 46.56 24 ASN B N 1
ATOM 5212 C CA . ASN B 1 24 ? -7.676 -1.763 26.953 1 46.56 24 ASN B CA 1
ATOM 5213 C C . ASN B 1 24 ? -6.324 -2.412 27.234 1 46.56 24 ASN B C 1
ATOM 5215 O O . ASN B 1 24 ? -6.098 -3.568 26.875 1 46.56 24 ASN B O 1
ATOM 5219 N N . VAL B 1 25 ? -5.316 -1.646 27.172 1 49.56 25 VAL B N 1
ATOM 5220 C CA . VAL B 1 25 ? -4.055 -2.203 27.656 1 49.56 25 VAL B CA 1
ATOM 5221 C C . VAL B 1 25 ? -4.137 -2.451 29.156 1 49.56 25 VAL B C 1
ATOM 5223 O O . VAL B 1 25 ? -4.59 -1.587 29.906 1 49.56 25 VAL B O 1
ATOM 5226 N N . SER B 1 26 ? -4.277 -3.641 29.609 1 45.09 26 SER B N 1
ATOM 5227 C CA . SER B 1 26 ? -4.375 -3.998 31.016 1 45.09 26 SER B CA 1
ATOM 5228 C C . SER B 1 26 ? -3.5 -3.092 31.891 1 45.09 26 SER B C 1
ATOM 5230 O O . SER B 1 26 ? -3.916 -2.664 32.969 1 45.09 26 SER B O 1
ATOM 5232 N N . ASN B 1 27 ? -2.039 -3.135 31.641 1 47.94 27 ASN B N 1
ATOM 5233 C CA . ASN B 1 27 ? -1.116 -2.348 32.438 1 47.94 27 ASN B CA 1
ATOM 5234 C C . ASN B 1 27 ? -0.688 -1.071 31.719 1 47.94 27 ASN B C 1
ATOM 5236 O O . ASN B 1 27 ? -0.419 -1.092 30.531 1 47.94 27 ASN B O 1
ATOM 5240 N N . PRO B 1 28 ? -1.014 0.095 32.25 1 52.47 28 PRO B N 1
ATOM 5241 C CA . PRO B 1 28 ? -0.746 1.401 31.656 1 52.47 28 PRO B CA 1
ATOM 5242 C C . PRO B 1 28 ? 0.629 1.477 31 1 52.47 28 PRO B C 1
ATOM 5244 O O . PRO B 1 28 ? 1.646 1.223 31.656 1 52.47 28 PRO B O 1
ATOM 5247 N N . LEU B 1 29 ? 0.836 1.114 29.719 1 59.69 29 LEU B N 1
ATOM 5248 C CA . LEU B 1 29 ? 2.051 1.266 28.922 1 59.69 29 LEU B CA 1
ATOM 5249 C C . LEU B 1 29 ? 2.559 2.703 28.969 1 59.69 29 LEU B C 1
ATOM 5251 O O . LEU B 1 29 ? 2.178 3.529 28.141 1 59.69 29 LEU B O 1
ATOM 5255 N N . LYS B 1 30 ? 2.68 3.277 30.281 1 56.81 30 LYS B N 1
ATOM 5256 C CA . LYS B 1 30 ? 3.219 4.629 30.406 1 56.81 30 LYS B CA 1
ATOM 5257 C C . LYS B 1 30 ? 4.703 4.664 30.047 1 56.81 30 LYS B C 1
ATOM 5259 O O . LYS B 1 30 ? 5.477 3.816 30.516 1 56.81 30 LYS B O 1
ATOM 5264 N N . GLY B 1 31 ? 5.184 5.5 29.109 1 61.31 31 GLY B N 1
ATOM 5265 C CA . GLY B 1 31 ? 6.574 5.715 28.75 1 61.31 31 GLY B CA 1
ATOM 5266 C C . GLY B 1 31 ? 7.047 4.801 27.625 1 61.31 31 GLY B C 1
ATOM 5267 O O . GLY B 1 31 ? 6.289 4.504 26.703 1 61.31 31 GLY B O 1
ATOM 5268 N N . SER B 1 32 ? 8.312 4.477 27.594 1 72.06 32 SER B N 1
ATOM 5269 C CA . SER B 1 32 ? 8.93 3.555 26.656 1 72.06 32 SER B CA 1
ATOM 5270 C C . SER B 1 32 ? 8.5 2.117 26.922 1 72.06 32 SER B C 1
ATOM 5272 O O . SER B 1 32 ? 8.508 1.661 28.062 1 72.06 32 SER B O 1
ATOM 5274 N N . ILE B 1 33 ? 7.91 1.521 25.984 1 84.56 33 ILE B N 1
ATOM 5275 C CA . ILE B 1 33 ? 7.355 0.176 26.109 1 84.56 33 ILE B CA 1
ATOM 5276 C C . ILE B 1 33 ? 8.469 -0.856 25.953 1 84.56 33 ILE B C 1
ATOM 5278 O O . ILE B 1 33 ? 9.195 -0.851 24.969 1 84.56 33 ILE B O 1
ATOM 5282 N N . ASP B 1 34 ? 8.688 -1.631 26.969 1 84.81 34 ASP B N 1
ATOM 5283 C CA . ASP B 1 34 ? 9.562 -2.799 26.906 1 84.81 34 ASP B CA 1
ATOM 5284 C C . ASP B 1 34 ? 8.766 -4.055 26.547 1 84.81 34 ASP B C 1
ATOM 5286 O O . ASP B 1 34 ? 8.039 -4.59 27.391 1 84.81 34 ASP B O 1
ATOM 5290 N N . PRO B 1 35 ? 8.898 -4.484 25.359 1 88.75 35 PRO B N 1
ATOM 5291 C CA . PRO B 1 35 ? 8.062 -5.602 24.922 1 88.75 35 PRO B CA 1
ATOM 5292 C C . PRO B 1 35 ? 8.305 -6.879 25.719 1 88.75 35 PRO B C 1
ATOM 5294 O O . PRO B 1 35 ? 7.484 -7.797 25.688 1 88.75 35 PRO B O 1
ATOM 5297 N N . THR B 1 36 ? 9.398 -7.004 26.453 1 82.81 36 THR B N 1
ATOM 5298 C CA . THR B 1 36 ? 9.695 -8.211 27.219 1 82.81 36 THR B CA 1
ATOM 5299 C C . THR B 1 36 ? 8.93 -8.211 28.547 1 82.81 36 THR B C 1
ATOM 5301 O O . THR B 1 36 ? 8.875 -9.234 29.219 1 82.81 36 THR B O 1
ATOM 5304 N N . GLU B 1 37 ? 8.328 -7.09 28.859 1 85.44 37 GLU B N 1
ATOM 5305 C CA . GLU B 1 37 ? 7.621 -6.98 30.125 1 85.44 37 GLU B CA 1
ATOM 5306 C C . GLU B 1 37 ? 6.113 -6.855 29.906 1 85.44 37 GLU B C 1
ATOM 5308 O O . GLU B 1 37 ? 5.352 -6.738 30.859 1 85.44 37 GLU B O 1
ATOM 5313 N N . VAL B 1 38 ? 5.754 -6.824 28.766 1 88.69 38 VAL B N 1
ATOM 5314 C CA . VAL B 1 38 ? 4.348 -6.648 28.438 1 88.69 38 VAL B CA 1
ATOM 5315 C C . VAL B 1 38 ? 3.869 -7.82 27.578 1 88.69 38 VAL B C 1
ATOM 5317 O O . VAL B 1 38 ? 4.594 -8.289 26.688 1 88.69 38 VAL B O 1
ATOM 5320 N N . PRO B 1 39 ? 2.68 -8.352 27.953 1 92.81 39 PRO B N 1
ATOM 5321 C CA . PRO B 1 39 ? 2.154 -9.414 27.094 1 92.81 39 PRO B CA 1
ATOM 5322 C C . PRO B 1 39 ? 2.102 -9.016 25.625 1 92.81 39 PRO B C 1
ATOM 5324 O O . PRO B 1 39 ? 1.656 -7.914 25.297 1 92.81 39 PRO B O 1
ATOM 5327 N N . THR B 1 40 ? 2.521 -9.828 24.75 1 95.25 40 THR B N 1
ATOM 5328 C CA . THR B 1 40 ? 2.521 -9.578 23.312 1 95.25 40 THR B CA 1
ATOM 5329 C C . THR B 1 40 ? 1.116 -9.242 22.828 1 95.25 40 THR B C 1
ATOM 5331 O O . THR B 1 40 ? 0.949 -8.414 21.938 1 95.25 40 THR B O 1
ATOM 5334 N N . ALA B 1 41 ? 0.092 -9.797 23.453 1 95.25 41 ALA B N 1
ATOM 5335 C CA . ALA B 1 41 ? -1.3 -9.578 23.078 1 95.25 41 ALA B CA 1
ATOM 5336 C C . ALA B 1 41 ? -1.698 -8.117 23.266 1 95.25 41 ALA B C 1
ATOM 5338 O O . ALA B 1 41 ? -2.662 -7.645 22.656 1 95.25 41 ALA B O 1
ATOM 5339 N N . ASP B 1 42 ? -0.965 -7.395 24.094 1 93.62 42 ASP B N 1
ATOM 5340 C CA . ASP B 1 42 ? -1.246 -5.98 24.312 1 93.62 42 ASP B CA 1
ATOM 5341 C C . ASP B 1 42 ? -0.559 -5.109 23.266 1 93.62 42 ASP B C 1
ATOM 5343 O O . ASP B 1 42 ? -0.892 -3.932 23.125 1 93.62 42 ASP B O 1
ATOM 5347 N N . LEU B 1 43 ? 0.377 -5.668 22.562 1 95.62 43 LEU B N 1
ATOM 5348 C CA . LEU B 1 43 ? 1.188 -4.895 21.625 1 95.62 43 LEU B CA 1
ATOM 5349 C C . LEU B 1 43 ? 0.735 -5.129 20.188 1 95.62 43 LEU B C 1
ATOM 5351 O O . LEU B 1 43 ? 0.941 -4.277 19.312 1 95.62 43 LEU B O 1
ATOM 5355 N N . VAL B 1 44 ? 0.13 -6.336 19.969 1 97.5 44 VAL B N 1
ATOM 5356 C CA . VAL B 1 44 ? -0.227 -6.648 18.594 1 97.5 44 VAL B CA 1
ATOM 5357 C C . VAL B 1 44 ? -1.602 -7.312 18.562 1 97.5 44 VAL B C 1
ATOM 5359 O O . VAL B 1 44 ? -2.033 -7.918 19.531 1 97.5 44 VAL B O 1
ATOM 5362 N N . HIS B 1 45 ? -2.309 -7.082 17.438 1 97.81 45 HIS B N 1
ATOM 5363 C CA . HIS B 1 45 ? -3.424 -7.934 17.047 1 97.81 45 HIS B CA 1
ATOM 5364 C C . HIS B 1 45 ? -2.938 -9.148 16.25 1 97.81 45 HIS B C 1
ATOM 5366 O O . HIS B 1 45 ? -2.068 -9.031 15.391 1 97.81 45 HIS B O 1
ATOM 5372 N N . VAL B 1 46 ? -3.432 -10.328 16.609 1 98.44 46 VAL B N 1
ATOM 5373 C CA . VAL B 1 46 ? -3.141 -11.555 15.875 1 98.44 46 VAL B CA 1
ATOM 5374 C C . VAL B 1 46 ? -4.441 -12.273 15.531 1 98.44 46 VAL B C 1
ATOM 5376 O O . VAL B 1 46 ? -5.32 -12.422 16.391 1 98.44 46 VAL B O 1
ATOM 5379 N N . TRP B 1 47 ? -4.625 -12.648 14.297 1 98.56 47 TRP B N 1
ATOM 5380 C CA . TRP B 1 47 ? -5.789 -13.438 13.891 1 98.56 47 TRP B CA 1
ATOM 5381 C C . TRP B 1 47 ? -5.488 -14.25 12.641 1 98.56 47 TRP B C 1
ATOM 5383 O O . TRP B 1 47 ? -4.395 -14.148 12.07 1 98.56 47 TRP B O 1
ATOM 5393 N N . CYS B 1 48 ? -6.375 -15.141 12.289 1 98.38 48 CYS B N 1
ATOM 5394 C CA . CYS B 1 48 ? -6.152 -16.016 11.148 1 98.38 48 CYS B CA 1
ATOM 5395 C C . CYS B 1 48 ? -7.211 -15.805 10.078 1 98.38 48 CYS B C 1
ATOM 5397 O O . CYS B 1 48 ? -8.328 -15.375 10.375 1 98.38 48 CYS B O 1
ATOM 5399 N N . LEU B 1 49 ? -6.805 -16 8.867 1 98.25 49 LEU B N 1
ATOM 5400 C CA . LEU B 1 49 ? -7.691 -15.945 7.711 1 98.25 49 LEU B CA 1
ATOM 5401 C C . LEU B 1 49 ? -7.473 -17.156 6.805 1 98.25 49 LEU B C 1
ATOM 5403 O O . LEU B 1 49 ? -6.387 -17.734 6.789 1 98.25 49 LEU B O 1
ATOM 5407 N N . PRO B 1 50 ? -8.531 -17.547 6.062 1 98.12 50 PRO B N 1
ATOM 5408 C CA . PRO B 1 50 ? -8.367 -18.672 5.152 1 98.12 50 PRO B CA 1
ATOM 5409 C C . PRO B 1 50 ? -7.441 -18.359 3.979 1 98.12 50 PRO B C 1
ATOM 5411 O O . PRO B 1 50 ? -7.117 -17.203 3.736 1 98.12 50 PRO B O 1
ATOM 5414 N N . SER B 1 51 ? -6.996 -19.406 3.297 1 98.25 51 SER B N 1
ATOM 5415 C CA . SER B 1 51 ? -6.062 -19.281 2.184 1 98.25 51 SER B CA 1
ATOM 5416 C C . SER B 1 51 ? -6.695 -18.547 1.008 1 98.25 51 SER B C 1
ATOM 5418 O O . SER B 1 51 ? -5.992 -18.078 0.107 1 98.25 51 SER B O 1
ATOM 5420 N N . THR B 1 52 ? -8.023 -18.359 0.957 1 98.5 52 THR B N 1
ATOM 5421 C CA . THR B 1 52 ? -8.703 -17.703 -0.159 1 98.5 52 THR B CA 1
ATOM 5422 C C . THR B 1 52 ? -8.773 -16.203 0.06 1 98.5 52 THR B C 1
ATOM 5424 O O . THR B 1 52 ? -9.141 -15.453 -0.851 1 98.5 52 THR B O 1
ATOM 5427 N N . ALA B 1 53 ? -8.375 -15.75 1.212 1 98.06 53 ALA B N 1
ATOM 5428 C CA . ALA B 1 53 ? -8.492 -14.328 1.515 1 98.06 53 ALA B CA 1
ATOM 5429 C C . ALA B 1 53 ? -7.297 -13.555 0.962 1 98.06 53 ALA B C 1
ATOM 5431 O O . ALA B 1 53 ? -6.156 -14.023 1.028 1 98.06 53 ALA B O 1
ATOM 5432 N N . ASN B 1 54 ? -7.582 -12.406 0.322 1 97.81 54 ASN B N 1
ATOM 5433 C CA . ASN B 1 54 ? -6.531 -11.43 0.057 1 97.81 54 ASN B CA 1
ATOM 5434 C C . ASN B 1 54 ? -6.289 -10.531 1.262 1 97.81 54 ASN B C 1
ATOM 5436 O O . ASN B 1 54 ? -7.129 -9.688 1.596 1 97.81 54 ASN B O 1
ATOM 5440 N N . VAL B 1 55 ? -5.184 -10.695 1.927 1 98 55 VAL B N 1
ATOM 5441 C CA . VAL B 1 55 ? -4.891 -9.945 3.141 1 98 55 VAL B CA 1
ATOM 5442 C C . VAL B 1 55 ? -3.949 -8.789 2.816 1 98 55 VAL B C 1
ATOM 5444 O O . VAL B 1 55 ? -2.736 -8.984 2.693 1 98 55 VAL B O 1
ATOM 5447 N N . GLY B 1 56 ? -4.469 -7.582 2.705 1 95.69 56 GLY B N 1
ATOM 5448 C CA . GLY B 1 56 ? -3.666 -6.398 2.445 1 95.69 56 GLY B CA 1
ATOM 5449 C C . GLY B 1 56 ? -3.227 -5.688 3.711 1 95.69 56 GLY B C 1
ATOM 5450 O O . GLY B 1 56 ? -3.619 -6.07 4.812 1 95.69 56 GLY B O 1
ATOM 5451 N N . PRO B 1 57 ? -2.48 -4.613 3.52 1 95.31 57 PRO B N 1
ATOM 5452 C CA . PRO B 1 57 ? -1.952 -3.885 4.672 1 95.31 57 PRO B CA 1
ATOM 5453 C C . PRO B 1 57 ? -3.049 -3.229 5.508 1 95.31 57 PRO B C 1
ATOM 5455 O O . PRO B 1 57 ? -2.828 -2.904 6.68 1 95.31 57 PRO B O 1
ATOM 5458 N N . GLN B 1 58 ? -4.199 -3.021 4.988 1 95.38 58 GLN B N 1
ATOM 5459 C CA . GLN B 1 58 ? -5.246 -2.32 5.727 1 95.38 58 GLN B CA 1
ATOM 5460 C C . GLN B 1 58 ? -6.32 -3.291 6.211 1 95.38 58 GLN B C 1
ATOM 5462 O O . GLN B 1 58 ? -7.422 -2.873 6.57 1 95.38 58 GLN B O 1
ATOM 5467 N N . GLU B 1 59 ? -5.957 -4.574 6.09 1 96.69 59 GLU B N 1
ATOM 5468 C CA . GLU B 1 59 ? -6.871 -5.566 6.641 1 96.69 59 GLU B CA 1
ATOM 5469 C C . GLU B 1 59 ? -7.18 -5.277 8.109 1 96.69 59 GLU B C 1
ATOM 5471 O O . GLU B 1 59 ? -6.277 -4.988 8.891 1 96.69 59 GLU B O 1
ATOM 5476 N N . VAL B 1 60 ? -8.469 -5.363 8.516 1 95 60 VAL B N 1
ATOM 5477 C CA . VAL B 1 60 ? -8.922 -4.984 9.852 1 95 60 VAL B CA 1
ATOM 5478 C C . VAL B 1 60 ? -8.773 -6.168 10.805 1 95 60 VAL B C 1
ATOM 5480 O O . VAL B 1 60 ? -9.156 -7.293 10.469 1 95 60 VAL B O 1
ATOM 5483 N N . PRO B 1 61 ? -8.203 -5.91 11.961 1 96.69 61 PRO B N 1
ATOM 5484 C CA . PRO B 1 61 ? -8.016 -6.984 12.938 1 96.69 61 PRO B CA 1
ATOM 5485 C C . PRO B 1 61 ? -9.328 -7.633 13.367 1 96.69 61 PRO B C 1
ATOM 5487 O O . PRO B 1 61 ? -10.359 -6.961 13.43 1 96.69 61 PRO B O 1
ATOM 5490 N N . ARG B 1 62 ? -9.258 -8.875 13.656 1 96.62 62 ARG B N 1
ATOM 5491 C CA . ARG B 1 62 ? -10.336 -9.688 14.211 1 96.62 62 ARG B CA 1
ATOM 5492 C C . ARG B 1 62 ? -9.859 -10.469 15.43 1 96.62 62 ARG B C 1
ATOM 5494 O O . ARG B 1 62 ? -8.711 -10.328 15.852 1 96.62 62 ARG B O 1
ATOM 5501 N N . ASN B 1 63 ? -10.789 -11.203 16.016 1 95.75 63 ASN B N 1
ATOM 5502 C CA . ASN B 1 63 ? -10.422 -12.039 17.141 1 95.75 63 ASN B CA 1
ATOM 5503 C C . ASN B 1 63 ? -9.641 -13.273 16.703 1 95.75 63 ASN B C 1
ATOM 5505 O O . ASN B 1 63 ? -9.914 -13.836 15.633 1 95.75 63 ASN B O 1
ATOM 5509 N N . LEU B 1 64 ? -8.719 -13.633 17.531 1 97 64 LEU B N 1
ATOM 5510 C CA . LEU B 1 64 ? -7.949 -14.844 17.25 1 97 64 LEU B CA 1
ATOM 5511 C C . LEU B 1 64 ? -8.789 -16.094 17.516 1 97 64 LEU B C 1
ATOM 5513 O O . LEU B 1 64 ? -9.328 -16.266 18.609 1 97 64 LEU B O 1
ATOM 5517 N N . GLU B 1 65 ? -8.992 -16.859 16.547 1 95.25 65 GLU B N 1
ATOM 5518 C CA . GLU B 1 65 ? -9.672 -18.141 16.656 1 95.25 65 GLU B CA 1
ATOM 5519 C C . GLU B 1 65 ? -8.734 -19.297 16.297 1 95.25 65 GLU B C 1
ATOM 5521 O O . GLU B 1 65 ? -7.801 -19.125 15.516 1 95.25 65 GLU B O 1
ATOM 5526 N N . PRO B 1 66 ? -8.984 -20.469 16.938 1 94.5 66 PRO B N 1
ATOM 5527 C CA . PRO B 1 66 ? -8.18 -21.625 16.531 1 94.5 66 PRO B CA 1
ATOM 5528 C C . PRO B 1 66 ? -8.383 -22 15.062 1 94.5 66 PRO B C 1
ATOM 5530 O O . PRO B 1 66 ? -9.453 -21.75 14.5 1 94.5 66 PRO B O 1
ATOM 5533 N N . VAL B 1 67 ? -7.352 -22.562 14.562 1 97.25 67 VAL B N 1
ATOM 5534 C CA . VAL B 1 67 ? -7.395 -22.969 13.164 1 97.25 67 VAL B CA 1
ATOM 5535 C C . VAL B 1 67 ? -7.629 -24.484 13.062 1 97.25 67 VAL B C 1
ATOM 5537 O O . VAL B 1 67 ? -6.891 -25.266 13.656 1 97.25 67 VAL B O 1
ATOM 5540 N N . ASN B 1 68 ? -8.648 -24.875 12.398 1 97.31 68 ASN B N 1
ATOM 5541 C CA . ASN B 1 68 ? -8.945 -26.266 12.102 1 97.31 68 ASN B CA 1
ATOM 5542 C C . ASN B 1 68 ? -8.875 -26.547 10.609 1 97.31 68 ASN B C 1
ATOM 5544 O O . ASN B 1 68 ? -9.625 -25.953 9.828 1 97.31 68 ASN B O 1
ATOM 5548 N N . LEU B 1 69 ? -8.039 -27.5 10.266 1 98.12 69 LEU B N 1
ATOM 5549 C CA . LEU B 1 69 ? -7.855 -27.828 8.852 1 98.12 69 LEU B CA 1
ATOM 5550 C C . LEU B 1 69 ? -8.133 -29.312 8.609 1 98.12 69 LEU B C 1
ATOM 5552 O O . LEU B 1 69 ? -8.047 -30.125 9.523 1 98.12 69 LEU B O 1
ATOM 5556 N N . LEU B 1 70 ? -8.531 -29.625 7.441 1 97.62 70 LEU B N 1
ATOM 5557 C CA . LEU B 1 70 ? -8.727 -30.969 6.918 1 97.62 70 LEU B CA 1
ATOM 5558 C C . LEU B 1 70 ? -7.863 -31.203 5.68 1 97.62 70 LEU B C 1
ATOM 5560 O O . LEU B 1 70 ? -7.844 -30.375 4.77 1 97.62 70 LEU B O 1
ATOM 5564 N N . ALA B 1 71 ? -7.07 -32.344 5.668 1 98.19 71 ALA B N 1
ATOM 5565 C CA . ALA B 1 71 ? -6.246 -32.625 4.5 1 98.19 71 ALA B CA 1
ATOM 5566 C C . ALA B 1 71 ? -6.145 -34.125 4.27 1 98.19 71 ALA B C 1
ATOM 5568 O O . ALA B 1 71 ? -6.098 -34.906 5.223 1 98.19 71 ALA B O 1
ATOM 5569 N N . ALA B 1 72 ? -6.121 -34.531 3.012 1 97.88 72 ALA B N 1
ATOM 5570 C CA . ALA B 1 72 ? -5.758 -35.875 2.623 1 97.88 72 ALA B CA 1
ATOM 5571 C C . ALA B 1 72 ? -4.246 -36.094 2.688 1 97.88 72 ALA B C 1
ATOM 5573 O O . ALA B 1 72 ? -3.498 -35.156 2.961 1 97.88 72 ALA B O 1
ATOM 5574 N N . ARG B 1 73 ? -3.855 -37.344 2.6 1 97.88 73 ARG B N 1
ATOM 5575 C CA . ARG B 1 73 ? -2.436 -37.625 2.408 1 97.88 73 ARG B CA 1
ATOM 5576 C C . ARG B 1 73 ? -1.979 -37.219 1.013 1 97.88 73 ARG B C 1
ATOM 5578 O O . ARG B 1 73 ? -2.734 -37.344 0.047 1 97.88 73 ARG B O 1
ATOM 5585 N N . ASN B 1 74 ? -0.699 -36.688 0.925 1 98 74 ASN B N 1
ATOM 5586 C CA . ASN B 1 74 ? -0.127 -36.125 -0.294 1 98 74 ASN B CA 1
ATOM 5587 C C . ASN B 1 74 ? -0.841 -34.844 -0.707 1 98 74 ASN B C 1
ATOM 5589 O O . ASN B 1 74 ? -1.045 -34.594 -1.897 1 98 74 ASN B O 1
ATOM 5593 N N . GLU B 1 75 ? -1.331 -34.125 0.238 1 98.44 75 GLU B N 1
ATOM 5594 C CA . GLU B 1 75 ? -2.025 -32.844 0.021 1 98.44 75 GLU B CA 1
ATOM 5595 C C . GLU B 1 75 ? -1.363 -31.719 0.801 1 98.44 75 GLU B C 1
ATOM 5597 O O . GLU B 1 75 ? -0.727 -31.953 1.83 1 98.44 75 GLU B O 1
ATOM 5602 N N . ARG B 1 76 ? -1.407 -30.531 0.265 1 98.56 76 ARG B N 1
ATOM 5603 C CA . ARG B 1 76 ? -0.99 -29.328 0.956 1 98.56 76 ARG B CA 1
ATOM 5604 C C . ARG B 1 76 ? -2.195 -28.469 1.333 1 98.56 76 ARG B C 1
ATOM 5606 O O . ARG B 1 76 ? -3.074 -28.219 0.504 1 98.56 76 ARG B O 1
ATOM 5613 N N . GLU B 1 77 ? -2.293 -28.078 2.498 1 98.31 77 GLU B N 1
ATOM 5614 C CA . GLU B 1 77 ? -3.289 -27.125 2.967 1 98.31 77 GLU B CA 1
ATOM 5615 C C . GLU B 1 77 ? -2.623 -25.906 3.605 1 98.31 77 GLU B C 1
ATOM 5617 O O . GLU B 1 77 ? -1.521 -26.016 4.145 1 98.31 77 GLU B O 1
ATOM 5622 N N . SER B 1 78 ? -3.297 -24.766 3.451 1 98.56 78 SER B N 1
ATOM 5623 C CA . SER B 1 78 ? -2.664 -23.547 3.916 1 98.56 78 SER B CA 1
ATOM 5624 C C . SER B 1 78 ? -3.658 -22.656 4.656 1 98.56 78 SER B C 1
ATOM 5626 O O . SER B 1 78 ? -4.871 -22.797 4.496 1 98.56 78 SER B O 1
ATOM 5628 N N . VAL B 1 79 ? -3.193 -21.812 5.473 1 98.56 79 VAL B N 1
ATOM 5629 C CA . VAL B 1 79 ? -3.914 -20.781 6.211 1 98.56 79 VAL B CA 1
ATOM 5630 C C . VAL B 1 79 ? -3.037 -19.547 6.348 1 98.56 79 VAL B C 1
ATOM 5632 O O . VAL B 1 79 ? -1.838 -19.578 6.062 1 98.56 79 VAL B O 1
ATOM 5635 N N . GLN B 1 80 ? -3.629 -18.438 6.645 1 98.62 80 GLN B N 1
ATOM 5636 C CA . GLN B 1 80 ? -2.857 -17.203 6.797 1 98.62 80 GLN B CA 1
ATOM 5637 C C . GLN B 1 80 ? -2.932 -16.688 8.227 1 98.62 80 GLN B C 1
ATOM 5639 O O . GLN B 1 80 ? -3.988 -16.734 8.859 1 98.62 80 GLN B O 1
ATOM 5644 N N . LEU B 1 81 ? -1.846 -16.25 8.711 1 98.5 81 LEU B N 1
ATOM 5645 C CA . LEU B 1 81 ? -1.724 -15.555 9.984 1 98.5 81 LEU B CA 1
ATOM 5646 C C . LEU B 1 81 ? -1.51 -14.062 9.766 1 98.5 81 LEU B C 1
ATOM 5648 O O . LEU B 1 81 ? -0.617 -13.664 9.016 1 98.5 81 LEU B O 1
ATOM 5652 N N . ALA B 1 82 ? -2.342 -13.219 10.352 1 98.75 82 ALA B N 1
ATOM 5653 C CA . ALA B 1 82 ? -2.232 -11.766 10.227 1 98.75 82 ALA B CA 1
ATOM 5654 C C . ALA B 1 82 ? -1.806 -11.133 11.555 1 98.75 82 ALA B C 1
ATOM 5656 O O . ALA B 1 82 ? -2.26 -11.547 12.617 1 98.75 82 ALA B O 1
ATOM 5657 N N . ILE B 1 83 ? -0.856 -10.18 11.516 1 98.69 83 ILE B N 1
ATOM 5658 C CA . ILE B 1 83 ? -0.336 -9.477 12.68 1 98.69 83 ILE B CA 1
ATOM 5659 C C . ILE B 1 83 ? -0.364 -7.973 12.43 1 98.69 83 ILE B C 1
ATOM 5661 O O . ILE B 1 83 ? 0.073 -7.504 11.375 1 98.69 83 ILE B O 1
ATOM 5665 N N . ARG B 1 84 ? -0.877 -7.227 13.336 1 98.12 84 ARG B N 1
ATOM 5666 C CA . ARG B 1 84 ? -0.91 -5.77 13.242 1 98.12 84 ARG B CA 1
ATOM 5667 C C . ARG B 1 84 ? -0.548 -5.129 14.578 1 98.12 84 ARG B C 1
ATOM 5669 O O . ARG B 1 84 ? -1.107 -5.484 15.617 1 98.12 84 ARG B O 1
ATOM 5676 N N . PRO B 1 85 ? 0.345 -4.195 14.609 1 97.06 85 PRO B N 1
ATOM 5677 C CA . PRO B 1 85 ? 0.704 -3.564 15.883 1 97.06 85 PRO B CA 1
ATOM 5678 C C . PRO B 1 85 ? -0.415 -2.691 16.438 1 97.06 85 PRO B C 1
ATOM 5680 O O . PRO B 1 85 ? -1.064 -1.957 15.695 1 97.06 85 PRO B O 1
ATOM 5683 N N . LYS B 1 86 ? -0.625 -2.816 17.719 1 96.12 86 LYS B N 1
ATOM 5684 C CA . LYS B 1 86 ? -1.512 -1.92 18.453 1 96.12 86 LYS B CA 1
ATOM 5685 C C . LYS B 1 86 ? -0.793 -0.631 18.844 1 96.12 86 LYS B C 1
ATOM 5687 O O . LYS B 1 86 ? -1.405 0.438 18.891 1 96.12 86 LYS B O 1
ATOM 5692 N N . VAL B 1 87 ? 0.464 -0.786 19.172 1 95.19 87 VAL B N 1
ATOM 5693 C CA . VAL B 1 87 ? 1.346 0.294 19.609 1 95.19 87 VAL B CA 1
ATOM 5694 C C . VAL B 1 87 ? 2.73 0.106 19 1 95.19 87 VAL B C 1
ATOM 5696 O O . VAL B 1 87 ? 3.1 -1.006 18.609 1 95.19 87 VAL B O 1
ATOM 5699 N N . SER B 1 88 ? 3.387 1.197 18.812 1 94.69 88 SER B N 1
ATOM 5700 C CA . SER B 1 88 ? 4.789 1.113 18.422 1 94.69 88 SER B CA 1
ATOM 5701 C C . SER B 1 88 ? 5.695 0.97 19.641 1 94.69 88 SER B C 1
ATOM 5703 O O . SER B 1 88 ? 5.492 1.646 20.656 1 94.69 88 SER B O 1
ATOM 5705 N N . TRP B 1 89 ? 6.605 0.018 19.578 1 92.31 89 TRP B N 1
ATOM 5706 C CA . TRP B 1 89 ? 7.496 -0.148 20.734 1 92.31 89 TRP B CA 1
ATOM 5707 C C . TRP B 1 89 ? 8.953 -0.097 20.297 1 92.31 89 TRP B C 1
ATOM 5709 O O . TRP B 1 89 ? 9.859 -0.277 21.109 1 92.31 89 TRP B O 1
ATOM 5719 N N . SER B 1 90 ? 9.062 0.145 18.906 1 83.38 90 SER B N 1
ATOM 5720 C CA . SER B 1 90 ? 10.43 0.272 18.422 1 83.38 90 SER B CA 1
ATOM 5721 C C . SER B 1 90 ? 10.836 1.736 18.281 1 83.38 90 SER B C 1
ATOM 5723 O O . SER B 1 90 ? 9.977 2.611 18.156 1 83.38 90 SER B O 1
ATOM 5725 N N . GLY B 1 91 ? 12.07 2.172 18.594 1 69.19 91 GLY B N 1
ATOM 5726 C CA . GLY B 1 91 ? 12.547 3.541 18.484 1 69.19 91 GLY B CA 1
ATOM 5727 C C . GLY B 1 91 ? 12.992 3.91 17.078 1 69.19 91 GLY B C 1
ATOM 5728 O O . GLY B 1 91 ? 13.609 4.957 16.875 1 69.19 91 GLY B O 1
ATOM 5729 N N . SER B 1 92 ? 12.703 3.025 16.109 1 70.69 92 SER B N 1
ATOM 5730 C CA . SER B 1 92 ? 13.188 3.271 14.758 1 70.69 92 SER B CA 1
ATOM 5731 C C . SER B 1 92 ? 12.031 3.408 13.773 1 70.69 92 SER B C 1
ATOM 5733 O O . SER B 1 92 ? 10.914 3.75 14.164 1 70.69 92 SER B O 1
ATOM 5735 N N . SER B 1 93 ? 12.32 3.182 12.43 1 76.81 93 SER B N 1
ATOM 5736 C CA . SER B 1 93 ? 11.438 3.393 11.289 1 76.81 93 SER B CA 1
ATOM 5737 C C . SER B 1 93 ? 10.32 2.355 11.25 1 76.81 93 SER B C 1
ATOM 5739 O O . SER B 1 93 ? 9.367 2.488 10.484 1 76.81 93 SER B O 1
ATOM 5741 N N . VAL B 1 94 ? 10.305 1.375 12.242 1 88.06 94 VAL B N 1
ATOM 5742 C CA . VAL B 1 94 ? 9.25 0.371 12.281 1 88.06 94 VAL B CA 1
ATOM 5743 C C . VAL B 1 94 ? 8.492 0.465 13.602 1 88.06 94 VAL B C 1
ATOM 5745 O O . VAL B 1 94 ? 8.977 1.062 14.562 1 88.06 94 VAL B O 1
ATOM 5748 N N . ALA B 1 95 ? 7.258 -0.063 13.664 1 93.75 95 ALA B N 1
ATOM 5749 C CA . ALA B 1 95 ? 6.492 -0.106 14.906 1 93.75 95 ALA B CA 1
ATOM 5750 C C . ALA B 1 95 ? 7.145 -1.039 15.922 1 93.75 95 ALA B C 1
ATOM 5752 O O . ALA B 1 95 ? 7.199 -0.729 17.109 1 93.75 95 ALA B O 1
ATOM 5753 N N . GLY B 1 96 ? 7.559 -2.191 15.43 1 93.69 96 GLY B N 1
ATOM 5754 C CA . GLY B 1 96 ? 8.211 -3.189 16.266 1 93.69 96 GLY B CA 1
ATOM 5755 C C . GLY B 1 96 ? 8.539 -4.469 15.516 1 93.69 96 GLY B C 1
ATOM 5756 O O . GLY B 1 96 ? 8.273 -4.578 14.312 1 93.69 96 GLY B O 1
ATOM 5757 N N . VAL B 1 97 ? 9.258 -5.379 16.234 1 93.25 97 VAL B N 1
ATOM 5758 C CA . VAL B 1 97 ? 9.641 -6.664 15.664 1 93.25 97 VAL B CA 1
ATOM 5759 C C . VAL B 1 97 ? 9.008 -7.797 16.469 1 93.25 97 VAL B C 1
ATOM 5761 O O . VAL B 1 97 ? 8.977 -7.75 17.703 1 93.25 97 VAL B O 1
ATOM 5764 N N . VAL B 1 98 ? 8.484 -8.734 15.766 1 95.62 98 VAL B N 1
ATOM 5765 C CA . VAL B 1 98 ? 7.957 -9.922 16.438 1 95.62 98 VAL B CA 1
ATOM 5766 C C . VAL B 1 98 ? 8.758 -11.148 16.016 1 95.62 98 VAL B C 1
ATOM 5768 O O . VAL B 1 98 ? 9.258 -11.211 14.891 1 95.62 98 VAL B O 1
ATOM 5771 N N . GLN B 1 99 ? 8.906 -12.023 16.938 1 93.88 99 GLN B N 1
ATOM 5772 C CA . GLN B 1 99 ? 9.438 -13.359 16.672 1 93.88 99 GLN B CA 1
ATOM 5773 C C . GLN B 1 99 ? 8.305 -14.367 16.484 1 93.88 99 GLN B C 1
ATOM 5775 O O . GLN B 1 99 ? 7.398 -14.445 17.312 1 93.88 99 GLN B O 1
ATOM 5780 N N . VAL B 1 100 ? 8.344 -15.07 15.43 1 95.81 100 VAL B N 1
ATOM 5781 C CA . VAL B 1 100 ? 7.359 -16.109 15.133 1 95.81 100 VAL B CA 1
ATOM 5782 C C . VAL B 1 100 ? 8.023 -17.484 15.164 1 95.81 100 VAL B C 1
ATOM 5784 O O . VAL B 1 100 ? 8.938 -17.75 14.383 1 95.81 100 VAL B O 1
ATOM 5787 N N . GLN B 1 101 ? 7.59 -18.281 16.062 1 93.19 101 GLN B N 1
ATOM 5788 C CA . GLN B 1 101 ? 8.125 -19.625 16.203 1 93.19 101 GLN B CA 1
ATOM 5789 C C . GLN B 1 101 ? 7.086 -20.672 15.812 1 93.19 101 GLN B C 1
ATOM 5791 O O . GLN B 1 101 ? 5.973 -20.672 16.344 1 93.19 101 GLN B O 1
ATOM 5796 N N . CYS B 1 102 ? 7.449 -21.484 14.914 1 94.19 102 CYS B N 1
ATOM 5797 C CA . CYS B 1 102 ? 6.59 -22.578 14.461 1 94.19 102 CYS B CA 1
ATOM 5798 C C . CYS B 1 102 ? 6.988 -23.891 15.109 1 94.19 102 CYS B C 1
ATOM 5800 O O . CYS B 1 102 ? 8.172 -24.219 15.172 1 94.19 102 CYS B O 1
ATOM 5802 N N . CYS B 1 103 ? 5.977 -24.641 15.594 1 93.06 103 CYS B N 1
ATOM 5803 C CA . CYS B 1 103 ? 6.219 -25.953 16.203 1 93.06 103 CYS B CA 1
ATOM 5804 C C . CYS B 1 103 ? 5.695 -27.078 15.328 1 93.06 103 CYS B C 1
ATOM 5806 O O . CYS B 1 103 ? 4.844 -26.844 14.461 1 93.06 103 CYS B O 1
ATOM 5808 N N . ASP B 1 104 ? 6.285 -28.281 15.562 1 96.19 104 ASP B N 1
ATOM 5809 C CA . ASP B 1 104 ? 5.773 -29.453 14.859 1 96.19 104 ASP B CA 1
ATOM 5810 C C . ASP B 1 104 ? 4.309 -29.703 15.211 1 96.19 104 ASP B C 1
ATOM 5812 O O . ASP B 1 104 ? 3.846 -29.312 16.281 1 96.19 104 ASP B O 1
ATOM 5816 N N . LEU B 1 105 ? 3.594 -30.266 14.273 1 98.06 105 LEU B N 1
ATOM 5817 C CA . LEU B 1 105 ? 2.283 -30.812 14.602 1 98.06 105 LEU B CA 1
ATOM 5818 C C . LEU B 1 105 ? 2.4 -32.281 15.023 1 98.06 105 LEU B C 1
ATOM 5820 O O . LEU B 1 105 ? 3.061 -33.062 14.344 1 98.06 105 LEU B O 1
ATOM 5824 N N . CYS B 1 106 ? 1.784 -32.625 16.125 1 97.56 106 CYS B N 1
ATOM 5825 C CA . CYS B 1 106 ? 1.935 -33.969 16.672 1 97.56 106 CYS B CA 1
ATOM 5826 C C . CYS B 1 106 ? 0.579 -34.625 16.859 1 97.56 106 CYS B C 1
ATOM 5828 O O . CYS B 1 106 ? -0.405 -33.969 17.203 1 97.56 106 CYS B O 1
ATOM 5830 N N . SER B 1 107 ? 0.606 -35.906 16.641 1 96.94 107 SER B N 1
ATOM 5831 C CA . SER B 1 107 ? -0.581 -36.719 16.938 1 96.94 107 SER B CA 1
ATOM 5832 C C . SER B 1 107 ? -0.498 -37.344 18.312 1 96.94 107 SER B C 1
ATOM 5834 O O . SER B 1 107 ? 0.563 -37.344 18.953 1 96.94 107 SER B O 1
ATOM 5836 N N . ALA B 1 108 ? -1.596 -37.938 18.734 1 93.56 108 ALA B N 1
ATOM 5837 C CA . ALA B 1 108 ? -1.627 -38.625 20.031 1 93.56 108 ALA B CA 1
ATOM 5838 C C . ALA B 1 108 ? -0.738 -39.875 20.016 1 93.56 108 ALA B C 1
ATOM 5840 O O . ALA B 1 108 ? -0.183 -40.25 21.047 1 93.56 108 ALA B O 1
ATOM 5841 N N . SER B 1 109 ? -0.573 -40.438 18.891 1 93.31 109 SER B N 1
ATOM 5842 C CA . SER B 1 109 ? 0.217 -41.656 18.75 1 93.31 109 SER B CA 1
ATOM 5843 C C . SER B 1 109 ? 1.705 -41.344 18.641 1 93.31 109 SER B C 1
ATOM 5845 O O . SER B 1 109 ? 2.541 -42.25 18.656 1 93.31 109 SER B O 1
ATOM 5847 N N . GLY B 1 110 ? 2.025 -40.062 18.438 1 93.06 110 GLY B N 1
ATOM 5848 C CA . GLY B 1 110 ? 3.426 -39.688 18.406 1 93.06 110 GLY B CA 1
ATOM 5849 C C . GLY B 1 110 ? 3.924 -39.344 17.016 1 93.06 110 GLY B C 1
ATOM 5850 O O . GLY B 1 110 ? 5.078 -38.938 16.844 1 93.06 110 GLY B O 1
ATOM 5851 N N . ASP B 1 111 ? 3.162 -39.5 16.016 1 96.12 111 ASP B N 1
ATOM 5852 C CA . ASP B 1 111 ? 3.533 -39.094 14.656 1 96.12 111 ASP B CA 1
ATOM 5853 C C . ASP B 1 111 ? 3.645 -37.594 14.547 1 96.12 111 ASP B C 1
ATOM 5855 O O . ASP B 1 111 ? 2.959 -36.844 15.273 1 96.12 111 ASP B O 1
ATOM 5859 N N . ARG B 1 112 ? 4.527 -37.125 13.641 1 96.5 112 ARG B N 1
ATOM 5860 C CA . ARG B 1 112 ? 4.789 -35.719 13.609 1 96.5 112 ARG B CA 1
ATOM 5861 C C . ARG B 1 112 ? 4.812 -35.188 12.172 1 96.5 112 ARG B C 1
ATOM 5863 O O . ARG B 1 112 ? 5.195 -35.906 11.25 1 96.5 112 ARG B O 1
ATOM 5870 N N . LEU B 1 113 ? 4.312 -34.062 11.938 1 97.88 113 LEU B N 1
ATOM 5871 C CA . LEU B 1 113 ? 4.586 -33.188 10.789 1 97.88 113 LEU B CA 1
ATOM 5872 C C . LEU B 1 113 ? 5.625 -32.156 11.133 1 97.88 113 LEU B C 1
ATOM 5874 O O . LEU B 1 113 ? 5.34 -31.203 11.883 1 97.88 113 LEU B O 1
ATOM 5878 N N . ILE B 1 114 ? 6.77 -32.188 10.539 1 95.94 114 ILE B N 1
ATOM 5879 C CA . ILE B 1 114 ? 7.969 -31.531 11.039 1 95.94 114 ILE B CA 1
ATOM 5880 C C . ILE B 1 114 ? 8.109 -30.172 10.383 1 95.94 114 ILE B C 1
ATOM 5882 O O . ILE B 1 114 ? 7.945 -30.031 9.172 1 95.94 114 ILE B O 1
ATOM 5886 N N . VAL B 1 115 ? 8.484 -29.203 11.219 1 95.06 115 VAL B N 1
ATOM 5887 C CA . VAL B 1 115 ? 8.766 -27.844 10.742 1 95.06 115 VAL B CA 1
ATOM 5888 C C . VAL B 1 115 ? 9.93 -27.875 9.758 1 95.06 115 VAL B C 1
ATOM 5890 O O . VAL B 1 115 ? 10.938 -28.547 9.992 1 95.06 115 VAL B O 1
ATOM 5893 N N . GLY B 1 116 ? 9.836 -27.203 8.648 1 93.38 116 GLY B N 1
ATOM 5894 C CA . GLY B 1 116 ? 10.875 -27.172 7.629 1 93.38 116 GLY B CA 1
ATOM 5895 C C . GLY B 1 116 ? 10.664 -28.219 6.547 1 93.38 116 GLY B C 1
ATOM 5896 O O . GLY B 1 116 ? 11.109 -28.031 5.41 1 93.38 116 GLY B O 1
ATOM 5897 N N . GLN B 1 117 ? 10.008 -29.25 6.898 1 94.38 117 GLN B N 1
ATOM 5898 C CA . GLN B 1 117 ? 9.711 -30.312 5.941 1 94.38 117 GLN B CA 1
ATOM 5899 C C . GLN B 1 117 ? 8.234 -30.297 5.539 1 94.38 117 GLN B C 1
ATOM 5901 O O . GLN B 1 117 ? 7.91 -30.141 4.359 1 94.38 117 GLN B O 1
ATOM 5906 N N . SER B 1 118 ? 7.359 -30.328 6.527 1 97.5 118 SER B N 1
ATOM 5907 C CA . SER B 1 118 ? 5.922 -30.344 6.277 1 97.5 118 SER B CA 1
ATOM 5908 C C . SER B 1 118 ? 5.305 -28.969 6.512 1 97.5 118 SER B C 1
ATOM 5910 O O . SER B 1 118 ? 4.324 -28.609 5.859 1 97.5 118 SER B O 1
ATOM 5912 N N . LEU B 1 119 ? 5.871 -28.297 7.504 1 97.31 119 LEU B N 1
ATOM 5913 C CA . LEU B 1 119 ? 5.332 -26.984 7.852 1 97.31 119 LEU B CA 1
ATOM 5914 C C . LEU B 1 119 ? 6.246 -25.875 7.359 1 97.31 119 LEU B C 1
ATOM 5916 O O . LEU B 1 119 ? 7.434 -25.844 7.688 1 97.31 119 LEU B O 1
ATOM 5920 N N . LYS B 1 120 ? 5.707 -24.906 6.59 1 97.38 120 LYS B N 1
ATOM 5921 C CA . LYS B 1 120 ? 6.465 -23.781 6.059 1 97.38 120 LYS B CA 1
ATOM 5922 C C . LYS B 1 120 ? 5.746 -22.453 6.328 1 97.38 120 LYS B C 1
ATOM 5924 O O . LYS B 1 120 ? 4.512 -22.406 6.305 1 97.38 120 LYS B O 1
ATOM 5929 N N . LEU B 1 121 ? 6.52 -21.484 6.648 1 97.88 121 LEU B N 1
ATOM 5930 C CA . LEU B 1 121 ? 6.027 -20.125 6.812 1 97.88 121 LEU B CA 1
ATOM 5931 C C . LEU B 1 121 ? 6.605 -19.203 5.746 1 97.88 121 LEU B C 1
ATOM 5933 O O . LEU B 1 121 ? 7.809 -19.234 5.465 1 97.88 121 LEU B O 1
ATOM 5937 N N . ARG B 1 122 ? 5.77 -18.422 5.121 1 97.88 122 ARG B N 1
ATOM 5938 C CA . ARG B 1 122 ? 6.195 -17.438 4.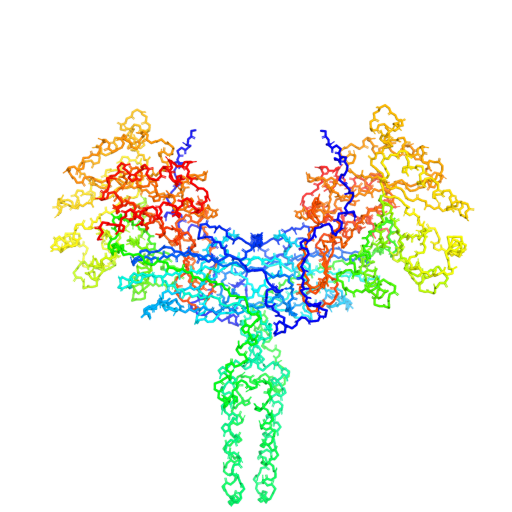129 1 97.88 122 ARG B CA 1
ATOM 5939 C C . ARG B 1 122 ? 5.512 -16.094 4.359 1 97.88 122 ARG B C 1
ATOM 5941 O O . ARG B 1 122 ? 4.332 -16.047 4.711 1 97.88 122 ARG B O 1
ATOM 5948 N N . ARG B 1 123 ? 6.238 -15.078 4.195 1 97.12 123 ARG B N 1
ATOM 5949 C CA . ARG B 1 123 ? 5.668 -13.734 4.273 1 97.12 123 ARG B CA 1
ATOM 5950 C C . ARG B 1 123 ? 4.957 -13.367 2.977 1 97.12 123 ARG B C 1
ATOM 5952 O O . ARG B 1 123 ? 5.48 -13.602 1.886 1 97.12 123 ARG B O 1
ATOM 5959 N N . VAL B 1 124 ? 3.762 -12.812 3.084 1 98 124 VAL B N 1
ATOM 5960 C CA . VAL B 1 124 ? 3.029 -12.344 1.912 1 98 124 VAL B CA 1
ATOM 5961 C C . VAL B 1 124 ? 3.494 -10.938 1.538 1 98 124 VAL B C 1
ATOM 5963 O O . VAL B 1 124 ? 3.309 -9.992 2.305 1 98 124 VAL B O 1
ATOM 5966 N N . VAL B 1 125 ? 4.094 -10.797 0.414 1 96.62 125 VAL B N 1
ATOM 5967 C CA . VAL B 1 125 ? 4.641 -9.531 -0.052 1 96.62 125 VAL B CA 1
ATOM 5968 C C . VAL B 1 125 ? 3.838 -9.031 -1.252 1 96.62 125 VAL B C 1
ATOM 5970 O O . VAL B 1 125 ? 3.488 -9.812 -2.139 1 96.62 125 VAL B O 1
ATOM 5973 N N . PRO B 1 126 ? 3.566 -7.777 -1.306 1 95.06 126 PRO B N 1
ATOM 5974 C CA . PRO B 1 126 ? 2.76 -7.262 -2.414 1 95.06 126 PRO B CA 1
ATOM 5975 C C . PRO B 1 126 ? 3.547 -7.16 -3.719 1 95.06 126 PRO B C 1
ATOM 5977 O O . PRO B 1 126 ? 4.746 -6.875 -3.699 1 95.06 126 PRO B O 1
ATOM 5980 N N . ILE B 1 127 ? 2.93 -7.43 -4.801 1 96.69 127 ILE B N 1
ATOM 5981 C CA . ILE B 1 127 ? 3.346 -7.156 -6.172 1 96.69 127 ILE B CA 1
ATOM 5982 C C . ILE B 1 127 ? 2.379 -6.164 -6.816 1 96.69 127 ILE B C 1
ATOM 5984 O O . ILE B 1 127 ? 1.188 -6.453 -6.953 1 96.69 127 ILE B O 1
ATOM 5988 N N . LEU B 1 128 ? 2.867 -5.02 -7.18 1 94.69 128 LEU B N 1
ATOM 5989 C CA . LEU B 1 128 ? 2.027 -3.939 -7.688 1 94.69 128 LEU B CA 1
ATOM 5990 C C . LEU B 1 128 ? 0.96 -3.555 -6.668 1 94.69 128 LEU B C 1
ATOM 5992 O O . LEU B 1 128 ? -0.201 -3.348 -7.027 1 94.69 128 LEU B O 1
ATOM 5996 N N . GLY B 1 129 ? 1.33 -3.654 -5.457 1 92.81 129 GLY B N 1
ATOM 5997 C CA . GLY B 1 129 ? 0.439 -3.221 -4.395 1 92.81 129 GLY B CA 1
ATOM 5998 C C . GLY B 1 129 ? -0.557 -4.285 -3.977 1 92.81 129 GLY B C 1
ATOM 5999 O O . GLY B 1 129 ? -1.358 -4.07 -3.064 1 92.81 129 GLY B O 1
ATOM 6000 N N . VAL B 1 130 ? -0.511 -5.449 -4.57 1 95.5 130 VAL B N 1
ATOM 6001 C CA . VAL B 1 130 ? -1.444 -6.539 -4.297 1 95.5 130 VAL B CA 1
ATOM 6002 C C . VAL B 1 130 ? -0.704 -7.707 -3.652 1 95.5 130 VAL B C 1
ATOM 6004 O O . VAL B 1 130 ? 0.346 -8.133 -4.141 1 95.5 130 VAL B O 1
ATOM 6007 N N . PRO B 1 131 ? -1.267 -8.258 -2.527 1 97.44 131 PRO B N 1
ATOM 6008 C CA . PRO B 1 131 ? -0.595 -9.414 -1.938 1 97.44 131 PRO B CA 1
ATOM 6009 C C . PRO B 1 131 ? -0.467 -10.578 -2.914 1 97.44 131 PRO B C 1
ATOM 6011 O O . PRO B 1 131 ? -1.466 -11.023 -3.49 1 97.44 131 PRO B O 1
ATOM 6014 N N . ASP B 1 132 ? 0.826 -11.07 -3.084 1 98.25 132 ASP B N 1
ATOM 6015 C CA . ASP B 1 132 ? 0.921 -12.141 -4.07 1 98.25 132 ASP B CA 1
ATOM 6016 C C . ASP B 1 132 ? 2.174 -12.984 -3.844 1 98.25 132 ASP B C 1
ATOM 6018 O O . ASP B 1 132 ? 2.102 -14.211 -3.797 1 98.25 132 ASP B O 1
ATOM 6022 N N . ALA B 1 133 ? 3.342 -12.414 -3.689 1 97.88 133 ALA B N 1
ATOM 6023 C CA . ALA B 1 133 ? 4.59 -13.156 -3.545 1 97.88 133 ALA B CA 1
ATOM 6024 C C . ALA B 1 133 ? 4.688 -13.797 -2.164 1 97.88 133 ALA B C 1
ATOM 6026 O O . ALA B 1 133 ? 4.445 -13.141 -1.149 1 97.88 133 ALA B O 1
ATOM 6027 N N . LEU B 1 134 ? 5.027 -15.016 -2.08 1 98.25 134 LEU B N 1
ATOM 6028 C CA . LEU B 1 134 ? 5.199 -15.75 -0.83 1 98.25 134 LEU B CA 1
ATOM 6029 C C . LEU B 1 134 ? 6.676 -15.977 -0.526 1 98.25 134 LEU B C 1
ATOM 6031 O O . LEU B 1 134 ? 7.234 -17.016 -0.883 1 98.25 134 LEU B O 1
ATOM 6035 N N . VAL B 1 135 ? 7.246 -15.062 0.162 1 97.06 135 VAL B N 1
ATOM 6036 C CA . VAL B 1 135 ? 8.68 -15.07 0.42 1 97.06 135 VAL B CA 1
ATOM 6037 C C . VAL B 1 135 ? 8.984 -15.938 1.64 1 97.06 135 VAL B C 1
ATOM 6039 O O . VAL B 1 135 ? 8.469 -15.688 2.73 1 97.06 135 VAL B O 1
ATOM 6042 N N . PRO B 1 136 ? 9.812 -16.922 1.556 1 96.06 136 PRO B N 1
ATOM 6043 C CA . PRO B 1 136 ? 10.086 -17.828 2.662 1 96.06 136 PRO B CA 1
ATOM 6044 C C . PRO B 1 136 ? 10.633 -17.125 3.898 1 96.06 136 PRO B C 1
ATOM 6046 O O . PRO B 1 136 ? 11.43 -16.188 3.775 1 96.06 136 PRO B O 1
ATOM 6049 N N . LEU B 1 137 ? 10.18 -17.531 5.027 1 94.5 137 LEU B N 1
ATOM 6050 C CA . LEU B 1 137 ? 10.727 -17.109 6.312 1 94.5 137 LEU B CA 1
ATOM 6051 C C . LEU B 1 137 ? 11.656 -18.188 6.883 1 94.5 137 LEU B C 1
ATOM 6053 O O . LEU B 1 137 ? 11.508 -19.359 6.582 1 94.5 137 LEU B O 1
ATOM 6057 N N . ASP B 1 138 ? 12.539 -17.719 7.723 1 89.06 138 ASP B N 1
ATOM 6058 C CA . ASP B 1 138 ? 13.398 -18.672 8.414 1 89.06 138 ASP B CA 1
ATOM 6059 C C . ASP B 1 138 ? 12.586 -19.562 9.359 1 89.06 138 ASP B C 1
ATOM 6061 O O . ASP B 1 138 ? 11.617 -19.094 9.969 1 89.06 138 ASP B O 1
ATOM 6065 N N . LEU B 1 139 ? 12.914 -20.766 9.43 1 90.62 139 LEU B N 1
ATOM 6066 C CA . LEU B 1 139 ? 12.281 -21.719 10.336 1 90.62 139 LEU B CA 1
ATOM 6067 C C . LEU B 1 139 ? 13.312 -22.344 11.273 1 90.62 139 LEU B C 1
ATOM 6069 O O . LEU B 1 139 ? 14.477 -22.516 10.898 1 90.62 139 LEU B O 1
ATOM 6073 N N . PRO B 1 140 ? 13.016 -22.703 12.484 1 92.25 140 PRO B N 1
ATOM 6074 C CA . PRO B 1 140 ? 11.672 -22.656 13.062 1 92.25 140 PRO B CA 1
ATOM 6075 C C . PRO B 1 140 ? 11.32 -21.281 13.633 1 92.25 140 PRO B C 1
ATOM 6077 O O . PRO B 1 140 ? 10.172 -21.047 14.016 1 92.25 140 PRO B O 1
ATOM 6080 N N . ILE B 1 141 ? 12.336 -20.375 13.734 1 91.12 141 ILE B N 1
ATOM 6081 C CA . ILE B 1 141 ? 12.133 -19.062 14.312 1 91.12 141 ILE B CA 1
ATOM 6082 C C . ILE B 1 141 ? 12.438 -17.984 13.273 1 91.12 141 ILE B C 1
ATOM 6084 O O . ILE B 1 141 ? 13.461 -18.062 12.578 1 91.12 141 ILE B O 1
ATOM 6088 N N . SER B 1 142 ? 11.516 -17.109 13.094 1 91.06 142 SER B N 1
ATOM 6089 C CA . SER B 1 142 ? 11.703 -15.977 12.188 1 91.06 142 SER B CA 1
ATOM 6090 C C . SER B 1 142 ? 11.367 -14.656 12.875 1 91.06 142 SER B C 1
ATOM 6092 O O . SER B 1 142 ? 10.625 -14.633 13.859 1 91.06 142 SER B O 1
ATOM 6094 N N . GLN B 1 143 ? 11.961 -13.594 12.43 1 90.62 143 GLN B N 1
ATOM 6095 C CA . GLN B 1 143 ? 11.641 -12.242 12.875 1 90.62 143 GLN B CA 1
ATOM 6096 C C . GLN B 1 143 ? 10.922 -11.453 11.789 1 90.62 143 GLN B C 1
ATOM 6098 O O . GLN B 1 143 ? 11.289 -11.539 10.609 1 90.62 143 GLN B O 1
ATOM 6103 N N . ILE B 1 144 ? 9.914 -10.758 12.164 1 93.75 144 ILE B N 1
ATOM 6104 C CA . ILE B 1 144 ? 9.141 -9.945 11.227 1 93.75 144 ILE B CA 1
ATOM 6105 C C . ILE B 1 144 ? 9.031 -8.516 11.758 1 93.75 144 ILE B C 1
ATOM 6107 O O . ILE B 1 144 ? 8.617 -8.297 12.898 1 93.75 144 ILE B O 1
ATOM 6111 N N . SER B 1 145 ? 9.453 -7.527 10.961 1 92.06 145 SER B N 1
ATOM 6112 C CA . SER B 1 145 ? 9.266 -6.117 11.297 1 92.06 145 SER B CA 1
ATOM 6113 C C . SER B 1 145 ? 7.863 -5.645 10.945 1 92.06 145 SER B C 1
ATOM 6115 O O . SER B 1 145 ? 7.379 -5.891 9.836 1 92.06 145 SER B O 1
ATOM 6117 N N . LEU B 1 146 ? 7.23 -5.012 11.906 1 95.5 146 LEU B N 1
ATOM 6118 C CA . LEU B 1 146 ? 5.879 -4.508 11.711 1 95.5 146 LEU B CA 1
ATOM 6119 C C . LEU B 1 146 ? 5.887 -2.998 11.5 1 95.5 146 LEU B C 1
ATOM 6121 O O . LEU B 1 146 ? 6.656 -2.277 12.141 1 95.5 146 LEU B O 1
ATOM 6125 N N . GLN B 1 147 ? 5.066 -2.537 10.578 1 93.69 147 GLN B N 1
ATOM 6126 C CA . GLN B 1 147 ? 4.934 -1.108 10.305 1 93.69 147 GLN B CA 1
ATOM 6127 C C . GLN B 1 147 ? 3.727 -0.52 11.023 1 93.69 147 GLN B C 1
ATOM 6129 O O . GLN B 1 147 ? 2.688 -1.175 11.141 1 93.69 147 GLN B O 1
ATOM 6134 N N . PRO B 1 148 ? 3.844 0.703 11.461 1 94.69 148 PRO B N 1
ATOM 6135 C CA . PRO B 1 148 ? 2.693 1.312 12.133 1 94.69 148 PRO B CA 1
ATOM 6136 C C . PRO B 1 148 ? 1.456 1.375 11.242 1 94.69 148 PRO B C 1
ATOM 6138 O O . PRO B 1 148 ? 1.527 1.877 10.117 1 94.69 148 PRO B O 1
ATOM 6141 N N . GLY B 1 149 ? 0.423 0.818 11.758 1 94.56 149 GLY B N 1
ATOM 6142 C CA . GLY B 1 149 ? -0.862 0.939 11.086 1 94.56 149 GLY B CA 1
ATOM 6143 C C . GLY B 1 149 ? -1.04 -0.056 9.953 1 94.56 149 GLY B C 1
ATOM 6144 O O . GLY B 1 149 ? -2 0.034 9.188 1 94.56 149 GLY B O 1
ATOM 6145 N N . GLU B 1 150 ? -0.141 -0.997 9.836 1 96.06 150 GLU B N 1
ATOM 6146 C CA . GLU B 1 150 ? -0.227 -1.92 8.711 1 96.06 150 GLU B CA 1
ATOM 6147 C C . GLU B 1 150 ? -0.344 -3.365 9.188 1 96.06 150 GLU B C 1
ATOM 6149 O O . GLU B 1 150 ? 0.277 -3.748 10.18 1 96.06 150 GLU B O 1
ATOM 6154 N N . THR B 1 151 ? -1.132 -4.141 8.469 1 98.12 151 THR B N 1
ATOM 6155 C CA . THR B 1 151 ? -1.272 -5.57 8.719 1 98.12 151 THR B CA 1
ATOM 6156 C C . THR B 1 151 ? -0.247 -6.363 7.91 1 98.12 151 THR B C 1
ATOM 6158 O O . THR B 1 151 ? -0.066 -6.117 6.719 1 98.12 151 THR B O 1
ATOM 6161 N N . THR B 1 152 ? 0.459 -7.246 8.586 1 97.75 152 THR B N 1
ATOM 6162 C CA . THR B 1 152 ? 1.376 -8.18 7.945 1 97.75 152 THR B CA 1
ATOM 6163 C C . THR B 1 152 ? 0.781 -9.586 7.914 1 97.75 152 THR B C 1
ATOM 6165 O O . THR B 1 152 ? 0.224 -10.055 8.914 1 97.75 152 THR B O 1
ATOM 6168 N N . ALA B 1 153 ? 0.902 -10.219 6.758 1 98.44 153 ALA B N 1
ATOM 6169 C CA . ALA B 1 153 ? 0.342 -11.555 6.617 1 98.44 153 ALA B CA 1
ATOM 6170 C C . ALA B 1 153 ? 1.445 -12.594 6.449 1 98.44 153 ALA B C 1
ATOM 6172 O O . ALA B 1 153 ? 2.434 -12.359 5.75 1 98.44 153 ALA B O 1
ATOM 6173 N N . VAL B 1 154 ? 1.287 -13.719 7.09 1 98.5 154 VAL B N 1
ATOM 6174 C CA . VAL B 1 154 ? 2.15 -14.891 6.969 1 98.5 154 VAL B CA 1
ATOM 6175 C C . VAL B 1 154 ? 1.351 -16.062 6.422 1 98.5 154 VAL B C 1
ATOM 6177 O O . VAL B 1 154 ? 0.32 -16.438 6.984 1 98.5 154 VAL B O 1
ATOM 6180 N N . TRP B 1 155 ? 1.809 -16.609 5.34 1 98.69 155 TRP B N 1
ATOM 6181 C CA . TRP B 1 155 ? 1.217 -17.797 4.719 1 98.69 155 TRP B CA 1
ATOM 6182 C C . TRP B 1 155 ? 1.773 -19.062 5.336 1 98.69 155 TRP B C 1
ATOM 6184 O O . TRP B 1 155 ? 2.975 -19.328 5.254 1 98.69 155 TRP B O 1
ATOM 6194 N N . VAL B 1 156 ? 0.918 -19.859 5.922 1 98.56 156 VAL B N 1
ATOM 6195 C CA . VAL B 1 156 ? 1.301 -21.109 6.566 1 98.56 156 VAL B CA 1
ATOM 6196 C C . VAL B 1 156 ? 0.859 -22.281 5.703 1 98.56 156 VAL B C 1
ATOM 6198 O O . VAL B 1 156 ? -0.336 -22.484 5.469 1 98.56 156 VAL B O 1
ATOM 6201 N N . SER B 1 157 ? 1.825 -23.047 5.266 1 98.5 157 SER B N 1
ATOM 6202 C CA . SER B 1 157 ? 1.518 -24.219 4.461 1 98.5 157 SER B CA 1
ATOM 6203 C C . SER B 1 157 ? 1.876 -25.5 5.203 1 98.5 157 SER B C 1
ATOM 6205 O O . SER B 1 157 ? 2.924 -25.578 5.848 1 98.5 157 SER B O 1
ATOM 6207 N N . ILE B 1 158 ? 1.025 -26.469 5.133 1 98.69 158 ILE B N 1
ATOM 6208 C CA . ILE B 1 158 ? 1.265 -27.797 5.695 1 98.69 158 ILE B CA 1
ATOM 6209 C C . ILE B 1 158 ? 1.202 -28.844 4.59 1 98.69 158 ILE B C 1
ATOM 6211 O O . ILE B 1 158 ? 0.14 -29.078 4.012 1 98.69 158 ILE B O 1
ATOM 6215 N N . ASP B 1 159 ? 2.33 -29.469 4.312 1 98.44 159 ASP B N 1
ATOM 6216 C CA . ASP B 1 159 ? 2.414 -30.594 3.379 1 98.44 159 ASP B CA 1
ATOM 6217 C C . ASP B 1 159 ? 2.268 -31.922 4.109 1 98.44 159 ASP B C 1
ATOM 6219 O O . ASP B 1 159 ? 3.092 -32.25 4.961 1 98.44 159 ASP B O 1
ATOM 6223 N N . VAL B 1 160 ? 1.294 -32.656 3.76 1 98.62 160 VAL B N 1
ATOM 6224 C CA . VAL B 1 160 ? 1.084 -33.969 4.359 1 98.62 160 VAL B CA 1
ATOM 6225 C C . VAL B 1 160 ? 1.722 -35.062 3.48 1 98.62 160 VAL B C 1
ATOM 6227 O O . VAL B 1 160 ? 1.306 -35.25 2.338 1 98.62 160 VAL B O 1
ATOM 6230 N N . PRO B 1 161 ? 2.668 -35.75 3.994 1 97.56 161 PRO B N 1
ATOM 6231 C CA . PRO B 1 161 ? 3.303 -36.812 3.197 1 97.56 161 PRO B CA 1
ATOM 6232 C C . PRO B 1 161 ? 2.352 -37.938 2.869 1 97.56 161 PRO B C 1
ATOM 6234 O O . PRO B 1 161 ? 1.357 -38.156 3.57 1 97.56 161 PRO B O 1
ATOM 6237 N N . ASN B 1 162 ? 2.744 -38.75 1.883 1 95.44 162 ASN B N 1
ATOM 6238 C CA . ASN B 1 162 ? 1.971 -39.906 1.439 1 95.44 162 ASN B CA 1
ATOM 6239 C C . ASN B 1 162 ? 1.804 -40.938 2.557 1 95.44 162 ASN B C 1
ATOM 6241 O O . ASN B 1 162 ? 0.75 -41.562 2.676 1 95.44 162 ASN B O 1
ATOM 6245 N N . GLU B 1 163 ? 2.809 -41.062 3.354 1 95.44 163 GLU B N 1
ATOM 6246 C CA . GLU B 1 163 ? 2.848 -42.156 4.336 1 95.44 163 GLU B CA 1
ATOM 6247 C C . GLU B 1 163 ? 2.354 -41.688 5.699 1 95.44 163 GLU B C 1
ATOM 6249 O O . GLU B 1 163 ? 2.354 -42.438 6.664 1 95.44 163 GLU B O 1
ATOM 6254 N N . GLN B 1 164 ? 1.943 -40.469 5.777 1 96.75 164 GLN B N 1
ATOM 6255 C CA . GLN B 1 164 ? 1.538 -39.906 7.062 1 96.75 164 GLN B CA 1
ATOM 6256 C C . GLN B 1 164 ? 0.318 -40.625 7.617 1 96.75 164 GLN B C 1
ATOM 6258 O O . GLN B 1 164 ? -0.717 -40.719 6.953 1 96.75 164 GLN B O 1
ATOM 6263 N N . PRO B 1 165 ? 0.363 -41.219 8.844 1 97.06 165 PRO B N 1
ATOM 6264 C CA . PRO B 1 165 ? -0.814 -41.875 9.414 1 97.06 165 PRO B CA 1
ATOM 6265 C C . PRO B 1 165 ? -1.999 -40.938 9.586 1 97.06 165 PRO B C 1
ATOM 6267 O O . PRO B 1 165 ? -1.818 -39.781 9.977 1 97.06 165 PRO B O 1
ATOM 6270 N N . PRO B 1 166 ? -3.211 -41.438 9.188 1 96.81 166 PRO B N 1
ATOM 6271 C CA . PRO B 1 166 ? -4.391 -40.625 9.445 1 96.81 166 PRO B CA 1
ATOM 6272 C C . PRO B 1 166 ? -4.59 -40.312 10.93 1 96.81 166 PRO B C 1
ATOM 6274 O O . PRO B 1 166 ? -4.207 -41.125 11.781 1 96.81 166 PRO B O 1
ATOM 6277 N N . GLY B 1 167 ? -5.148 -39.156 11.234 1 96.75 167 GLY B N 1
ATOM 6278 C CA . GLY B 1 167 ? -5.398 -38.75 12.609 1 96.75 167 GLY B CA 1
ATOM 6279 C C . GLY B 1 167 ? -5.379 -37.25 12.812 1 96.75 167 GLY B C 1
ATOM 6280 O O . GLY B 1 167 ? -5.336 -36.5 11.844 1 96.75 167 GLY B O 1
ATOM 6281 N N . LEU B 1 168 ? -5.617 -36.938 14.039 1 97.94 168 LEU B N 1
ATOM 6282 C CA . LEU B 1 168 ? -5.594 -35.531 14.43 1 97.94 168 LEU B CA 1
ATOM 6283 C C . LEU B 1 168 ? -4.188 -35.094 14.836 1 97.94 168 LEU B C 1
ATOM 6285 O O . LEU B 1 168 ? -3.543 -35.75 15.656 1 97.94 168 LEU B O 1
ATOM 6289 N N . TYR B 1 169 ? -3.672 -34.094 14.227 1 98.56 169 TYR B N 1
ATOM 6290 C CA . TYR B 1 169 ? -2.371 -33.5 14.523 1 98.56 169 TYR B CA 1
ATOM 6291 C C . TYR B 1 169 ? -2.521 -32.094 15.086 1 98.56 169 TYR B C 1
ATOM 6293 O O . TYR B 1 169 ? -3.246 -31.266 14.523 1 98.56 169 TYR B O 1
ATOM 6301 N N . GLU B 1 170 ? -1.87 -31.812 16.172 1 98.06 170 GLU B N 1
ATOM 6302 C CA . GLU B 1 170 ? -2.008 -30.516 16.828 1 98.06 170 GLU B CA 1
ATOM 6303 C C . GLU B 1 170 ? -0.646 -29.875 17.078 1 98.06 170 GLU B C 1
ATOM 6305 O O . GLU B 1 170 ? 0.342 -30.578 17.312 1 98.06 170 GLU B O 1
ATOM 6310 N N . GLY B 1 171 ? -0.615 -28.547 16.938 1 97.31 171 GLY B N 1
ATOM 6311 C CA . GLY B 1 171 ? 0.556 -27.734 17.203 1 97.31 171 GLY B CA 1
ATOM 6312 C C . GLY B 1 171 ? 0.228 -26.266 17.375 1 97.31 171 GLY B C 1
ATOM 6313 O O . GLY B 1 171 ? -0.934 -25.891 17.562 1 97.31 171 GLY B O 1
ATOM 6314 N N . GLU B 1 172 ? 1.278 -25.5 17.453 1 96.44 172 GLU B N 1
ATOM 6315 C CA . GLU B 1 172 ? 1.024 -24.078 17.688 1 96.44 172 GLU B CA 1
ATOM 6316 C C . GLU B 1 172 ? 2.084 -23.203 17.016 1 96.44 172 GLU B C 1
ATOM 6318 O O . GLU B 1 172 ? 3.176 -23.688 16.703 1 96.44 172 GLU B O 1
ATOM 6323 N N . ILE B 1 173 ? 1.766 -22.062 16.688 1 97.69 173 ILE B N 1
ATOM 6324 C CA . ILE B 1 173 ? 2.67 -20.984 16.312 1 97.69 173 ILE B CA 1
ATOM 6325 C C . ILE B 1 173 ? 2.736 -19.953 17.453 1 97.69 173 ILE B C 1
ATOM 6327 O O . ILE B 1 173 ? 1.704 -19.469 17.906 1 97.69 173 ILE B O 1
ATOM 6331 N N . ILE B 1 174 ? 3.918 -19.656 17.906 1 96.31 174 ILE B N 1
ATOM 6332 C CA . ILE B 1 174 ? 4.125 -18.75 19.047 1 96.31 174 ILE B CA 1
ATOM 6333 C C . ILE B 1 174 ? 4.66 -17.406 18.562 1 96.31 174 ILE B C 1
ATOM 6335 O O . ILE B 1 174 ? 5.645 -17.359 17.812 1 96.31 174 ILE B O 1
ATOM 6339 N N . ILE B 1 175 ? 4.043 -16.359 18.922 1 97.62 175 ILE B N 1
ATOM 6340 C CA . ILE B 1 175 ? 4.434 -15 18.531 1 97.62 175 ILE B CA 1
ATOM 6341 C C . ILE B 1 175 ? 4.859 -14.211 19.766 1 97.62 175 ILE B C 1
ATOM 6343 O O . ILE B 1 175 ? 4.117 -14.133 20.75 1 97.62 175 ILE B O 1
ATOM 6347 N N . ASN B 1 176 ? 6.008 -13.617 19.719 1 94.38 176 ASN B N 1
ATOM 6348 C CA . ASN B 1 176 ? 6.543 -12.805 20.797 1 94.38 176 ASN B CA 1
ATOM 6349 C C . ASN B 1 176 ? 7.059 -11.461 20.281 1 94.38 176 ASN B C 1
ATOM 6351 O O . ASN B 1 176 ? 7.836 -11.414 19.328 1 94.38 176 ASN B O 1
ATOM 6355 N N . ALA B 1 177 ? 6.562 -10.43 20.859 1 94.56 177 ALA B N 1
ATOM 6356 C CA . ALA B 1 177 ? 7.176 -9.133 20.578 1 94.56 177 ALA B CA 1
ATOM 6357 C C . ALA B 1 177 ? 8.586 -9.062 21.172 1 94.56 177 ALA B C 1
ATOM 6359 O O . ALA B 1 177 ? 8.828 -9.539 22.281 1 94.56 177 ALA B O 1
ATOM 6360 N N . THR B 1 178 ? 9.5 -8.5 20.344 1 89.62 178 THR B N 1
ATOM 6361 C CA . THR B 1 178 ? 10.883 -8.461 20.797 1 89.62 178 THR B CA 1
ATOM 6362 C C . THR B 1 178 ? 11.43 -7.039 20.75 1 89.62 178 THR B C 1
ATOM 6364 O O . THR B 1 178 ? 10.82 -6.152 20.156 1 89.62 178 THR B O 1
ATOM 6367 N N . LYS B 1 179 ? 12.352 -6.691 21.516 1 78.06 179 LYS B N 1
ATOM 6368 C CA . LYS B 1 179 ? 13.023 -5.398 21.469 1 78.06 179 LYS B CA 1
ATOM 6369 C C . LYS B 1 179 ? 13.828 -5.242 20.172 1 78.06 179 LYS B C 1
ATOM 6371 O O . LYS B 1 179 ? 14.398 -6.211 19.672 1 78.06 179 LYS B O 1
ATOM 6376 N N . ALA B 1 180 ? 13.352 -4.371 19.297 1 60.03 180 ALA B N 1
ATOM 6377 C CA . ALA B 1 180 ? 13.953 -4.137 17.984 1 60.03 180 ALA B CA 1
ATOM 6378 C C . ALA B 1 180 ? 15.445 -4.449 18 1 60.03 180 ALA B C 1
ATOM 6380 O O . ALA B 1 180 ? 16.016 -4.887 17 1 60.03 180 ALA B O 1
ATOM 6381 N N . ASP B 1 181 ? 16.094 -4.004 19.078 1 49.41 181 ASP B N 1
ATOM 6382 C CA . ASP B 1 181 ? 17.547 -4.102 19.078 1 49.41 181 ASP B CA 1
ATOM 6383 C C . ASP B 1 181 ? 18 -5.555 18.953 1 49.41 181 ASP B C 1
ATOM 6385 O O . ASP B 1 181 ? 19.203 -5.84 18.938 1 49.41 181 ASP B O 1
ATOM 6389 N N . THR B 1 182 ? 17.047 -6.395 19.281 1 40.28 182 THR B N 1
ATOM 6390 C CA . THR B 1 182 ? 17.562 -7.762 19.359 1 40.28 182 THR B CA 1
ATOM 6391 C C . THR B 1 182 ? 18 -8.25 17.984 1 40.28 182 THR B C 1
ATOM 6393 O O . THR B 1 182 ? 18.625 -9.312 17.875 1 40.28 182 THR B O 1
ATOM 6396 N N . GLU B 1 183 ? 17.234 -7.867 17.062 1 38.03 183 GLU B N 1
ATOM 6397 C CA . GLU B 1 183 ? 17.797 -8.516 15.883 1 38.03 183 GLU B CA 1
ATOM 6398 C C . GLU B 1 183 ? 19.312 -8.328 15.836 1 38.03 183 GLU B C 1
ATOM 6400 O O . GLU B 1 183 ? 20.062 -9.297 15.664 1 38.03 183 GLU B O 1
ATOM 6405 N N . SER B 1 184 ? 19.609 -7.02 15.172 1 35.91 184 SER B N 1
ATOM 6406 C CA . SER B 1 184 ? 21.016 -6.867 14.812 1 35.91 184 SER B CA 1
ATOM 6407 C C . SER B 1 184 ? 21.891 -6.672 16.047 1 35.91 184 SER B C 1
ATOM 6409 O O . SER B 1 184 ? 23.094 -6.883 16 1 35.91 184 SER B O 1
ATOM 6411 N N . SER B 1 185 ? 21.312 -5.977 17.078 1 34 185 SER B N 1
ATOM 6412 C CA . SER B 1 185 ? 22.219 -5.465 18.109 1 34 185 SER B CA 1
ATOM 6413 C C . SER B 1 185 ? 22.688 -6.578 19.031 1 34 185 SER B C 1
ATOM 6415 O O . SER B 1 185 ? 23.656 -6.414 19.766 1 34 185 SER B O 1
ATOM 6417 N N . SER B 1 186 ? 21.766 -7.371 19.516 1 34.16 186 SER B N 1
ATOM 6418 C CA . SER B 1 186 ? 22.375 -8.273 20.484 1 34.16 186 SER B CA 1
ATOM 6419 C C . SER B 1 186 ? 23.672 -8.875 19.938 1 34.16 186 SER B C 1
ATOM 6421 O O . SER B 1 186 ? 24.531 -9.312 20.703 1 34.16 186 SER B O 1
ATOM 6423 N N . GLN B 1 187 ? 23.578 -9.156 18.703 1 37.34 187 GLN B N 1
ATOM 6424 C CA . GLN B 1 187 ? 24.781 -9.805 18.219 1 37.34 187 GLN B CA 1
ATOM 6425 C C . GLN B 1 187 ? 25.812 -8.773 17.75 1 37.34 187 GLN B C 1
ATOM 6427 O O . GLN B 1 187 ? 26.969 -9.117 17.484 1 37.34 187 GLN B O 1
ATOM 6432 N N . CYS B 1 188 ? 25.328 -7.523 17.422 1 39.53 188 CYS B N 1
ATOM 6433 C CA . CYS B 1 188 ? 26.328 -6.617 16.859 1 39.53 188 CYS B CA 1
ATOM 6434 C C . CYS B 1 188 ? 26.641 -5.488 17.828 1 39.53 188 CYS B C 1
ATOM 6436 O O . CYS B 1 188 ? 25.766 -4.996 18.531 1 39.53 188 CYS B O 1
ATOM 6438 N N . LEU B 1 189 ? 27.734 -5.379 18.344 1 47.94 189 LEU B N 1
ATOM 6439 C CA . LEU B 1 189 ? 28.266 -4.254 19.109 1 47.94 189 LEU B CA 1
ATOM 6440 C C . LEU B 1 189 ? 27.984 -2.934 18.406 1 47.94 189 LEU B C 1
ATOM 6442 O O . LEU B 1 189 ? 28.438 -2.723 17.266 1 47.94 189 LEU B O 1
ATOM 6446 N N . GLY B 1 190 ? 26.938 -2.162 18.688 1 46.62 190 GLY B N 1
ATOM 6447 C CA . GLY B 1 190 ? 26.719 -0.839 18.125 1 46.62 190 GLY B CA 1
ATOM 6448 C C . GLY B 1 190 ? 27.984 -0.035 17.969 1 46.62 190 GLY B C 1
ATOM 6449 O O . GLY B 1 190 ? 29.031 -0.393 18.516 1 46.62 190 GLY B O 1
ATOM 6450 N N . LYS B 1 191 ? 27.953 1.05 17.219 1 50.09 191 LYS B N 1
ATOM 6451 C CA . LYS B 1 191 ? 29.172 1.822 16.984 1 50.09 191 LYS B CA 1
ATOM 6452 C C . LYS B 1 191 ? 29.75 2.365 18.297 1 50.09 191 LYS B C 1
ATOM 6454 O O . LYS B 1 191 ? 30.953 2.328 18.516 1 50.09 191 LYS B O 1
ATOM 6459 N N . ALA B 1 192 ? 28.828 2.832 19.078 1 53.28 192 ALA B N 1
ATOM 6460 C CA . ALA B 1 192 ? 29.312 3.367 20.344 1 53.28 192 ALA B CA 1
ATOM 6461 C C . ALA B 1 192 ? 29.875 2.258 21.234 1 53.28 192 ALA B C 1
ATOM 6463 O O . ALA B 1 192 ? 30.922 2.424 21.859 1 53.28 192 ALA B O 1
ATOM 6464 N N . GLU B 1 193 ? 29.078 1.228 21.125 1 60.19 193 GLU B N 1
ATOM 6465 C CA . GLU B 1 193 ? 29.547 0.089 21.906 1 60.19 193 GLU B CA 1
ATOM 6466 C C . GLU B 1 193 ? 30.797 -0.531 21.281 1 60.19 193 GLU B C 1
ATOM 6468 O O . GLU B 1 193 ? 31.719 -0.935 21.984 1 60.19 193 GLU B O 1
ATOM 6473 N N . LYS B 1 194 ? 30.75 -0.577 20.062 1 61.38 194 LYS B N 1
ATOM 6474 C CA . LYS B 1 194 ? 31.922 -1.041 19.328 1 61.38 194 LYS B CA 1
ATOM 6475 C C . LYS B 1 194 ? 33.125 -0.112 19.547 1 61.38 194 LYS B C 1
ATOM 6477 O O . LYS B 1 194 ? 34.25 -0.573 19.719 1 61.38 194 LYS B O 1
ATOM 6482 N N . HIS B 1 195 ? 32.688 1.126 19.438 1 67.31 195 HIS B N 1
ATOM 6483 C CA . HIS B 1 195 ? 33.75 2.104 19.703 1 67.31 195 HIS B CA 1
ATOM 6484 C C . HIS B 1 195 ? 34.25 1.997 21.141 1 67.31 195 HIS B C 1
ATOM 6486 O O . HIS B 1 195 ? 35.438 2.082 21.391 1 67.31 195 HIS B O 1
ATOM 6492 N N . GLN B 1 196 ? 33.25 1.843 21.953 1 71.19 196 GLN B N 1
ATOM 6493 C CA . GLN B 1 196 ? 33.625 1.646 23.344 1 71.19 196 GLN B CA 1
ATOM 6494 C C . GLN B 1 196 ? 34.469 0.378 23.516 1 71.19 196 GLN B C 1
ATOM 6496 O O . GLN B 1 196 ? 35.469 0.381 24.219 1 71.19 196 GLN B O 1
ATOM 6501 N N . LEU B 1 197 ? 34.031 -0.603 22.781 1 71.56 197 LEU B N 1
ATOM 6502 C CA . LEU B 1 197 ? 34.781 -1.858 22.797 1 71.56 197 LEU B CA 1
ATOM 6503 C C . LEU B 1 197 ? 36.156 -1.688 22.172 1 71.56 197 LEU B C 1
ATOM 6505 O O . LEU B 1 197 ? 37.156 -2.16 22.719 1 71.56 197 LEU B O 1
ATOM 6509 N N . PHE B 1 198 ? 36.125 -0.996 21.141 1 73.31 198 PHE B N 1
ATOM 6510 C CA . PHE B 1 198 ? 37.375 -0.689 20.453 1 73.31 198 PHE B CA 1
ATOM 6511 C C . PHE B 1 198 ? 38.312 0.109 21.375 1 73.31 198 PHE B C 1
ATOM 6513 O O . PHE B 1 198 ? 39.469 -0.216 21.5 1 73.31 198 PHE B O 1
ATOM 6520 N N . THR B 1 199 ? 37.688 1.14 21.906 1 76.62 199 THR B N 1
ATOM 6521 C CA . THR B 1 199 ? 38.469 2.004 22.781 1 76.62 199 THR B CA 1
ATOM 6522 C C . THR B 1 199 ? 38.969 1.223 23.984 1 76.62 199 THR B C 1
ATOM 6524 O O . THR B 1 199 ? 40.125 1.369 24.375 1 76.62 199 THR B O 1
ATOM 6527 N N . GLU B 1 200 ? 38.156 0.383 24.438 1 76.94 200 GLU B N 1
ATOM 6528 C CA . GLU B 1 200 ? 38.531 -0.405 25.609 1 76.94 200 GLU B CA 1
ATOM 6529 C C . GLU B 1 200 ? 39.625 -1.426 25.234 1 76.94 200 GLU B C 1
ATOM 6531 O O . GLU B 1 200 ? 40.562 -1.614 25.984 1 76.94 200 GLU B O 1
ATOM 6536 N N . LEU B 1 201 ? 39.438 -1.96 24.109 1 78.69 201 LEU B N 1
ATOM 6537 C CA . LEU B 1 201 ? 40.406 -2.953 23.656 1 78.69 201 LEU B CA 1
ATOM 6538 C C . LEU B 1 201 ? 41.719 -2.287 23.25 1 78.69 201 LEU B C 1
ATOM 6540 O O . LEU B 1 201 ? 42.812 -2.826 23.516 1 78.69 201 LEU B O 1
ATOM 6544 N N . ARG B 1 202 ? 41.562 -1.137 22.688 1 78.88 202 ARG B N 1
ATOM 6545 C CA . ARG B 1 202 ? 42.75 -0.363 22.344 1 78.88 202 ARG B CA 1
ATOM 6546 C C . ARG B 1 202 ? 43.469 0.074 23.609 1 78.88 202 ARG B C 1
ATOM 6548 O O . ARG B 1 202 ? 44.719 0.016 23.656 1 78.88 202 ARG B O 1
ATOM 6555 N N . ASN B 1 203 ? 42.75 0.479 24.547 1 78.81 203 ASN B N 1
ATOM 6556 C CA . ASN B 1 203 ? 43.344 0.837 25.828 1 78.81 203 ASN B CA 1
ATOM 6557 C C . ASN B 1 203 ? 44.062 -0.351 26.469 1 78.81 203 ASN B C 1
ATOM 6559 O O . ASN B 1 203 ? 45.156 -0.194 27.047 1 78.81 203 ASN B O 1
ATOM 6563 N N . CYS B 1 204 ? 43.469 -1.503 26.312 1 78.69 204 CYS B N 1
ATOM 6564 C CA . CYS B 1 204 ? 44.094 -2.727 26.812 1 78.69 204 CYS B CA 1
ATOM 6565 C C . CYS B 1 204 ? 45.406 -3.014 26.078 1 78.69 204 CYS B C 1
ATOM 6567 O O . CYS B 1 204 ? 46.406 -3.363 26.703 1 78.69 204 CYS B O 1
ATOM 6569 N N . LEU B 1 205 ? 45.344 -2.783 24.812 1 79.75 205 LEU B N 1
ATOM 6570 C CA . LEU B 1 205 ? 46.531 -3.014 23.984 1 79.75 205 LEU B CA 1
ATOM 6571 C C . LEU B 1 205 ? 47.625 -2.021 24.328 1 79.75 205 LEU B C 1
ATOM 6573 O O . LEU B 1 205 ? 48.781 -2.406 24.469 1 79.75 205 LEU B O 1
ATOM 6577 N N . ASP B 1 206 ? 47.25 -0.807 24.484 1 80.81 206 ASP B N 1
ATOM 6578 C CA . ASP B 1 206 ? 48.188 0.242 24.812 1 80.81 206 ASP B CA 1
ATOM 6579 C C . ASP B 1 206 ? 48.844 0.002 26.172 1 80.81 206 ASP B C 1
ATOM 6581 O O . ASP B 1 206 ? 50 0.364 26.406 1 80.81 206 ASP B O 1
ATOM 6585 N N . ALA B 1 207 ? 48.125 -0.617 27 1 80.62 207 ALA B N 1
ATOM 6586 C CA . ALA B 1 207 ? 48.625 -0.925 28.344 1 80.62 207 ALA B CA 1
ATOM 6587 C C . ALA B 1 207 ? 49.562 -2.115 28.312 1 80.62 207 ALA B C 1
ATOM 6589 O O . ALA B 1 207 ? 50.531 -2.156 29.062 1 80.62 207 ALA B O 1
ATOM 6590 N N . LEU B 1 208 ? 49.312 -3.002 27.375 1 80.81 208 LEU B N 1
ATOM 6591 C CA . LEU B 1 208 ? 50.031 -4.266 27.359 1 80.81 208 LEU B CA 1
ATOM 6592 C C . LEU B 1 208 ? 51.281 -4.172 26.453 1 80.81 208 LEU B C 1
ATOM 6594 O O . LEU B 1 208 ? 52.25 -4.914 26.625 1 80.81 208 LEU B O 1
ATOM 6598 N N . GLU B 1 209 ? 51.312 -3.24 25.531 1 77.06 209 GLU B N 1
ATOM 6599 C CA . GLU B 1 209 ? 52.344 -3.215 24.484 1 77.06 209 GLU B CA 1
ATOM 6600 C C . GLU B 1 209 ? 53.688 -2.783 25.047 1 77.06 209 GLU B C 1
ATOM 6602 O O . GLU B 1 209 ? 54.719 -3.408 24.781 1 77.06 209 GLU B O 1
ATOM 6607 N N . PRO B 1 210 ? 53.719 -1.732 25.812 1 77.12 210 PRO B N 1
ATOM 6608 C CA . PRO B 1 210 ? 55.062 -1.313 26.266 1 77.12 210 PRO B CA 1
ATOM 6609 C C . PRO B 1 210 ? 55.562 -2.143 27.453 1 77.12 210 PRO B C 1
ATOM 6611 O O . PRO B 1 210 ? 55.625 -1.638 28.578 1 77.12 210 PRO B O 1
ATOM 6614 N N . ILE B 1 211 ? 55.812 -3.475 27.25 1 74.81 211 ILE B N 1
ATOM 6615 C CA . ILE B 1 211 ? 56.188 -4.293 28.406 1 74.81 211 ILE B CA 1
ATOM 6616 C C . ILE B 1 211 ? 57.656 -4.719 28.281 1 74.81 211 ILE B C 1
ATOM 6618 O O . ILE B 1 211 ? 58.25 -5.207 29.234 1 74.81 211 ILE B O 1
ATOM 6622 N N . ASP B 1 212 ? 58.312 -4.43 27.156 1 74.75 212 ASP B N 1
ATOM 6623 C CA . ASP B 1 212 ? 59.688 -4.832 26.984 1 74.75 212 ASP B CA 1
ATOM 6624 C C . ASP B 1 212 ? 60.625 -4.062 27.922 1 74.75 212 ASP B C 1
ATOM 6626 O O . ASP B 1 212 ? 60.562 -2.832 27.984 1 74.75 212 ASP B O 1
ATOM 6630 N N . GLY B 1 213 ? 61.469 -4.738 28.828 1 75.94 213 GLY B N 1
ATOM 6631 C CA . GLY B 1 213 ? 62.438 -4.16 29.719 1 75.94 213 GLY B CA 1
ATOM 6632 C C . GLY B 1 213 ? 61.875 -3.768 31.062 1 75.94 213 GLY B C 1
ATOM 6633 O O . GLY B 1 213 ? 62.594 -3.24 31.922 1 75.94 213 GLY B O 1
ATOM 6634 N N . LYS B 1 214 ? 60.594 -3.998 31.266 1 81.12 214 LYS B N 1
ATOM 6635 C CA . LYS B 1 214 ? 59.969 -3.617 32.531 1 81.12 214 LYS B CA 1
ATOM 6636 C C . LYS B 1 214 ? 60.062 -4.742 33.562 1 81.12 214 LYS B C 1
ATOM 6638 O O . LYS B 1 214 ? 60.156 -5.918 33.188 1 81.12 214 LYS B O 1
ATOM 6643 N N . PRO B 1 215 ? 60.219 -4.344 34.844 1 83.94 215 PRO B N 1
ATOM 6644 C CA . PRO B 1 215 ? 60.344 -5.363 35.875 1 83.94 215 PRO B CA 1
ATOM 6645 C C . PRO B 1 215 ? 59.062 -6.203 36 1 83.94 215 PRO B C 1
ATOM 6647 O O . PRO B 1 215 ? 58 -5.773 35.562 1 83.94 215 PRO B O 1
ATOM 6650 N N . LEU B 1 216 ? 59.156 -7.387 36.438 1 83.38 216 LEU B N 1
ATOM 6651 C CA . LEU B 1 216 ? 58.062 -8.367 36.531 1 83.38 216 LEU B CA 1
ATOM 6652 C C . LEU B 1 216 ? 56.875 -7.781 37.281 1 83.38 216 LEU B C 1
ATOM 6654 O O . LEU B 1 216 ? 55.719 -7.977 36.875 1 83.38 216 LEU B O 1
ATOM 6658 N N . ASP B 1 217 ? 57.125 -7.094 38.344 1 81.25 217 ASP B N 1
ATOM 6659 C CA . ASP B 1 217 ? 56.062 -6.543 39.156 1 81.25 217 ASP B CA 1
ATOM 6660 C C . ASP B 1 217 ? 55.219 -5.539 38.344 1 81.25 217 ASP B C 1
ATOM 6662 O O . ASP B 1 217 ? 54 -5.516 38.438 1 81.25 217 ASP B O 1
ATOM 6666 N N . GLU B 1 218 ? 55.812 -4.895 37.531 1 81.5 218 GLU B N 1
ATOM 6667 C CA . GLU B 1 218 ? 55.125 -3.916 36.688 1 81.5 218 GLU B CA 1
ATOM 6668 C C . GLU B 1 218 ? 54.375 -4.598 35.562 1 81.5 218 GLU B C 1
ATOM 6670 O O . GLU B 1 218 ? 53.25 -4.195 35.219 1 81.5 218 GLU B O 1
ATOM 6675 N N . VAL B 1 219 ? 55 -5.535 35.094 1 83.25 219 VAL B N 1
ATOM 6676 C CA . VAL B 1 219 ? 54.344 -6.281 34 1 83.25 219 VAL B CA 1
ATOM 6677 C C . VAL B 1 219 ? 53.094 -6.988 34.531 1 83.25 219 VAL B C 1
ATOM 6679 O O . VAL B 1 219 ? 52.031 -6.969 33.875 1 83.25 219 VAL B O 1
ATOM 6682 N N . VAL B 1 220 ? 53.25 -7.465 35.625 1 82.88 220 VAL B N 1
ATOM 6683 C CA . VAL B 1 220 ? 52.156 -8.18 36.25 1 82.88 220 VAL B CA 1
ATOM 6684 C C . VAL B 1 220 ? 51 -7.203 36.562 1 82.88 220 VAL B C 1
ATOM 6686 O O . VAL B 1 220 ? 49.844 -7.516 36.344 1 82.88 220 VAL B O 1
ATOM 6689 N N . GLU B 1 221 ? 51.344 -6.117 37 1 81.25 221 GLU B N 1
ATOM 6690 C CA . GLU B 1 221 ? 50.344 -5.098 37.281 1 81.25 221 GLU B CA 1
ATOM 6691 C C . GLU B 1 221 ? 49.594 -4.656 36.031 1 81.25 221 GLU B C 1
ATOM 6693 O O . GLU B 1 221 ? 48.375 -4.473 36.031 1 81.25 221 GLU B O 1
ATOM 6698 N N . ARG B 1 222 ? 50.219 -4.516 35 1 81.94 222 ARG B N 1
ATOM 6699 C CA . ARG B 1 222 ? 49.625 -4.141 33.719 1 81.94 222 ARG B CA 1
ATOM 6700 C C . ARG B 1 222 ? 48.75 -5.254 33.188 1 81.94 222 ARG B C 1
ATOM 6702 O O . ARG B 1 222 ? 47.656 -4.988 32.625 1 81.94 222 ARG B O 1
ATOM 6709 N N . VAL B 1 223 ? 49.219 -6.359 33.375 1 84.19 223 VAL B N 1
ATOM 6710 C CA . VAL B 1 223 ? 48.438 -7.508 32.906 1 84.19 223 VAL B CA 1
ATOM 6711 C C . VAL B 1 223 ? 47.156 -7.629 33.75 1 84.19 223 VAL B C 1
ATOM 6713 O O . VAL B 1 223 ? 46.094 -7.863 33.219 1 84.19 223 VAL B O 1
ATOM 6716 N N . LYS B 1 224 ? 47.312 -7.469 35 1 80.88 224 LYS B N 1
ATOM 6717 C CA . LYS B 1 224 ? 46.156 -7.547 35.875 1 80.88 224 LYS B CA 1
ATOM 6718 C C . LYS B 1 224 ? 45.156 -6.449 35.531 1 80.88 224 LYS B C 1
ATOM 6720 O O . LYS B 1 224 ? 43.938 -6.695 35.5 1 80.88 224 LYS B O 1
ATOM 6725 N N . SER B 1 225 ? 45.656 -5.344 35.312 1 80.88 225 SER B N 1
ATOM 6726 C CA . SER B 1 225 ? 44.781 -4.234 34.906 1 80.88 225 SER B CA 1
ATOM 6727 C C . SER B 1 225 ? 44.094 -4.516 33.594 1 80.88 225 SER B C 1
ATOM 6729 O O . SER B 1 225 ? 42.906 -4.262 33.438 1 80.88 225 SER B O 1
ATOM 6731 N N . SER B 1 226 ? 44.781 -5.016 32.688 1 82.12 226 SER B N 1
ATOM 6732 C CA . SER B 1 226 ? 44.25 -5.324 31.375 1 82.12 226 SER B CA 1
ATOM 6733 C C . SER B 1 226 ? 43.281 -6.492 31.438 1 82.12 226 SER B C 1
ATOM 6735 O O . SER B 1 226 ? 42.25 -6.496 30.75 1 82.12 226 SER B O 1
ATOM 6737 N N . THR B 1 227 ? 43.594 -7.465 32.219 1 82.5 227 THR B N 1
ATOM 6738 C CA . THR B 1 227 ? 42.688 -8.602 32.375 1 82.5 227 THR B CA 1
ATOM 6739 C C . THR B 1 227 ? 41.375 -8.156 33.031 1 82.5 227 THR B C 1
ATOM 6741 O O . THR B 1 227 ? 40.312 -8.648 32.688 1 82.5 227 THR B O 1
ATOM 6744 N N . THR B 1 228 ? 41.469 -7.297 33.938 1 80.06 228 THR B N 1
ATOM 6745 C CA . THR B 1 228 ? 40.25 -6.734 34.531 1 80.06 228 THR B CA 1
ATOM 6746 C C . THR B 1 228 ? 39.438 -6.004 33.5 1 80.06 228 THR B C 1
ATOM 6748 O O . THR B 1 228 ? 38.188 -6.152 33.469 1 80.06 228 THR B O 1
ATOM 6751 N N . SER B 1 229 ? 40.031 -5.316 32.688 1 79.06 229 SER B N 1
ATOM 6752 C CA . SER B 1 229 ? 39.344 -4.594 31.625 1 79.06 229 SER B CA 1
ATOM 6753 C C . SER B 1 229 ? 38.719 -5.555 30.609 1 79.06 229 SER B C 1
ATOM 6755 O O . SER B 1 229 ? 37.594 -5.355 30.172 1 79.06 229 SER B O 1
ATOM 6757 N N . LEU B 1 230 ? 39.438 -6.492 30.234 1 79.94 230 LEU B N 1
ATOM 6758 C CA . LEU B 1 230 ? 38.969 -7.496 29.297 1 79.94 230 LEU B CA 1
ATOM 6759 C C . LEU B 1 230 ? 37.781 -8.273 29.875 1 79.94 230 LEU B C 1
ATOM 6761 O O . LEU B 1 230 ? 36.812 -8.578 29.156 1 79.94 230 LEU B O 1
ATOM 6765 N N . ARG B 1 231 ? 37.906 -8.617 31.141 1 77.94 231 ARG B N 1
ATOM 6766 C CA . ARG B 1 231 ? 36.781 -9.258 31.844 1 77.94 231 ARG B CA 1
ATOM 6767 C C . ARG B 1 231 ? 35.531 -8.383 31.797 1 77.94 231 ARG B C 1
ATOM 6769 O O . ARG B 1 231 ? 34.438 -8.875 31.578 1 77.94 231 ARG B O 1
ATOM 6776 N N . LYS B 1 232 ? 35.719 -7.195 32.031 1 77.25 232 LYS B N 1
ATOM 6777 C CA . LYS B 1 232 ? 34.625 -6.234 32 1 77.25 232 LYS B CA 1
ATOM 6778 C C . LYS B 1 232 ? 34 -6.176 30.609 1 77.25 232 LYS B C 1
ATOM 6780 O O . LYS B 1 232 ? 32.781 -6.113 30.469 1 77.25 232 LYS B O 1
ATOM 6785 N N . VAL B 1 233 ? 34.812 -6.148 29.641 1 76.69 233 VAL B N 1
ATOM 6786 C CA . VAL B 1 233 ? 34.375 -6.125 28.25 1 76.69 233 VAL B CA 1
ATOM 6787 C C . VAL B 1 233 ? 33.562 -7.395 27.953 1 76.69 233 VAL B C 1
ATOM 6789 O O . VAL B 1 233 ? 32.5 -7.332 27.359 1 76.69 233 VAL B O 1
ATOM 6792 N N . LEU B 1 234 ? 34.125 -8.492 28.328 1 74.81 234 LEU B N 1
ATOM 6793 C CA . LEU B 1 234 ? 33.5 -9.789 28.047 1 74.81 234 LEU B CA 1
ATOM 6794 C C . LEU B 1 234 ? 32.188 -9.945 28.828 1 74.81 234 LEU B C 1
ATOM 6796 O O . LEU B 1 234 ? 31.297 -10.656 28.391 1 74.81 234 LEU B O 1
ATOM 6800 N N . LEU B 1 235 ? 32.156 -9.32 29.969 1 65.75 235 LEU B N 1
ATOM 6801 C CA . LEU B 1 235 ? 30.969 -9.391 30.828 1 65.75 235 LEU B CA 1
ATOM 6802 C C . LEU B 1 235 ? 29.953 -8.312 30.438 1 65.75 235 LEU B C 1
ATOM 6804 O O . LEU B 1 235 ? 28.875 -8.227 31.031 1 65.75 235 LEU B O 1
ATOM 6808 N N . SER B 1 236 ? 30.375 -7.602 29.531 1 65.94 236 SER B N 1
ATOM 6809 C CA . SER B 1 236 ? 29.484 -6.535 29.078 1 65.94 236 SER B CA 1
ATOM 6810 C C . SER B 1 236 ? 28.219 -7.098 28.422 1 65.94 236 SER B C 1
ATOM 6812 O O . SER B 1 236 ? 28.219 -8.25 27.984 1 65.94 236 SER B O 1
ATOM 6814 N N . SER B 1 237 ? 27.25 -6.367 28.453 1 64.12 237 SER B N 1
ATOM 6815 C CA . SER B 1 237 ? 25.953 -6.77 27.922 1 64.12 237 SER B CA 1
ATOM 6816 C C . SER B 1 237 ? 26.062 -7.172 26.453 1 64.12 237 SER B C 1
ATOM 6818 O O . SER B 1 237 ? 25.266 -7.992 25.969 1 64.12 237 SER B O 1
ATOM 6820 N N . SER B 1 238 ? 27.125 -6.781 25.844 1 61.12 238 SER B N 1
ATOM 6821 C CA . SER B 1 238 ? 27.359 -7.043 24.438 1 61.12 238 SER B CA 1
ATOM 6822 C C . SER B 1 238 ? 27.703 -8.508 24.188 1 61.12 238 SER B C 1
ATOM 6824 O O . SER B 1 238 ? 27.453 -9.047 23.109 1 61.12 238 SER B O 1
ATOM 6826 N N . PHE B 1 239 ? 28.406 -9.086 25.25 1 61.38 239 PHE B N 1
ATOM 6827 C CA . PHE B 1 239 ? 28.891 -10.461 25.109 1 61.38 239 PHE B CA 1
ATOM 6828 C C . PHE B 1 239 ? 28.094 -11.398 26.016 1 61.38 239 PHE B C 1
ATOM 6830 O O . PHE B 1 239 ? 28.484 -12.555 26.219 1 61.38 239 PHE B O 1
ATOM 6837 N N . SER B 1 240 ? 27.172 -10.891 26.672 1 58.38 240 SER B N 1
ATOM 6838 C CA . SER B 1 240 ? 26.453 -11.648 27.703 1 58.38 240 SER B CA 1
ATOM 6839 C C . SER B 1 240 ? 25.906 -12.961 27.141 1 58.38 240 SER B C 1
ATOM 6841 O O . SER B 1 240 ? 25.812 -13.945 27.859 1 58.38 240 SER B O 1
ATOM 6843 N N . GLU B 1 241 ? 25.703 -12.977 25.906 1 55.16 241 GLU B N 1
ATOM 6844 C CA . GLU B 1 241 ? 25.109 -14.156 25.281 1 55.16 241 GLU B CA 1
ATOM 6845 C C . GLU B 1 241 ? 26.094 -15.312 25.234 1 55.16 241 GLU B C 1
ATOM 6847 O O . GLU B 1 241 ? 25.703 -16.469 25.078 1 55.16 241 GLU B O 1
ATOM 6852 N N . PHE B 1 242 ? 27.312 -15.039 25.312 1 51.69 242 PHE B N 1
ATOM 6853 C CA . PHE B 1 242 ? 28.328 -16.078 25.141 1 51.69 242 PHE B CA 1
ATOM 6854 C C . PHE B 1 242 ? 28.766 -16.641 26.484 1 51.69 242 PHE B C 1
ATOM 6856 O O . PHE B 1 242 ? 29.578 -17.562 26.531 1 51.69 242 PHE B O 1
ATOM 6863 N N . PHE B 1 243 ? 28.516 -16 27.531 1 43.38 243 PHE B N 1
ATOM 6864 C CA . PHE B 1 243 ? 28.875 -16.5 28.859 1 43.38 243 PHE B CA 1
ATOM 6865 C C . PHE B 1 243 ? 27.984 -17.656 29.266 1 43.38 243 PHE B C 1
ATOM 6867 O O . PHE B 1 243 ? 28.156 -18.234 30.344 1 43.38 243 PHE B O 1
ATOM 6874 N N . SER B 1 244 ? 26.906 -17.984 28.609 1 38.34 244 SER B N 1
ATOM 6875 C CA . SER B 1 244 ? 26.125 -18.984 29.312 1 38.34 244 SER B CA 1
ATOM 6876 C C . SER B 1 244 ? 26.969 -20.234 29.625 1 38.34 244 SER B C 1
ATOM 6878 O O . SER B 1 244 ? 27.312 -20.984 28.719 1 38.34 244 SER B O 1
ATOM 6880 N N . ASP B 1 245 ? 28.062 -20.234 30.266 1 34.19 245 ASP B N 1
ATOM 6881 C CA . ASP B 1 245 ? 28.047 -21.5 31 1 34.19 245 ASP B CA 1
ATOM 6882 C C . ASP B 1 245 ? 26.641 -21.812 31.516 1 34.19 245 ASP B C 1
ATOM 6884 O O . ASP B 1 245 ? 26.484 -22.578 32.469 1 34.19 245 ASP B O 1
ATOM 6888 N N . ASN B 1 246 ? 25.875 -20.75 31.562 1 31.55 246 ASN B N 1
ATOM 6889 C CA . ASN B 1 246 ? 24.625 -21.062 32.25 1 31.55 246 ASN B CA 1
ATOM 6890 C C . ASN B 1 246 ? 23.984 -22.328 31.672 1 31.55 246 ASN B C 1
ATOM 6892 O O . ASN B 1 246 ? 24.047 -22.578 30.469 1 31.55 246 ASN B O 1
ATOM 6896 N N . GLY B 1 247 ? 24.078 -23.422 32.406 1 30.58 247 GLY B N 1
ATOM 6897 C CA . GLY B 1 247 ? 23.203 -24.562 32.219 1 30.58 247 GLY B CA 1
ATOM 6898 C C . GLY B 1 247 ? 21.969 -24.25 31.375 1 30.58 247 GLY B C 1
ATOM 6899 O O . GLY B 1 247 ? 21.734 -23.094 31.031 1 30.58 247 GLY B O 1
ATOM 6900 N N . PRO B 1 248 ? 21.328 -25.328 30.906 1 28.67 248 PRO B N 1
ATOM 6901 C CA . PRO B 1 248 ? 20.094 -25.156 30.156 1 28.67 248 PRO B CA 1
ATOM 6902 C C . PRO B 1 248 ? 19.266 -23.969 30.656 1 28.67 248 PRO B C 1
ATOM 6904 O O . PRO B 1 248 ? 19.234 -23.703 31.859 1 28.67 248 PRO B O 1
ATOM 6907 N N . VAL B 1 249 ? 19.281 -22.875 30.016 1 31.08 249 VAL B N 1
ATOM 6908 C CA . VAL B 1 249 ? 18.297 -21.859 30.438 1 31.08 249 VAL B CA 1
ATOM 6909 C C . VAL B 1 249 ? 17.203 -22.531 31.266 1 31.08 249 VAL B C 1
ATOM 6911 O O . VAL B 1 249 ? 16.578 -23.484 30.828 1 31.08 249 VAL B O 1
ATOM 6914 N N . ASP B 1 250 ? 17.438 -22.609 32.5 1 30.16 250 ASP B N 1
ATOM 6915 C CA . ASP B 1 250 ? 16.422 -23.141 33.406 1 30.16 250 ASP B CA 1
ATOM 6916 C C . ASP B 1 250 ? 15.016 -22.922 32.844 1 30.16 250 ASP B C 1
ATOM 6918 O O . ASP B 1 250 ? 14.719 -21.859 32.312 1 30.16 250 ASP B O 1
ATOM 6922 N N . MET B 1 251 ? 14.234 -23.906 32.438 1 30.92 251 MET B N 1
ATOM 6923 C CA . MET B 1 251 ? 12.852 -24.172 32.062 1 30.92 251 MET B CA 1
ATOM 6924 C C . MET B 1 251 ? 11.906 -23.219 32.812 1 30.92 251 MET B C 1
ATOM 6926 O O . MET B 1 251 ? 10.695 -23.266 32.594 1 30.92 251 MET B O 1
ATOM 6930 N N . MET B 1 252 ? 12.234 -22.672 33.875 1 31.3 252 MET B N 1
ATOM 6931 C CA . MET B 1 252 ? 11.352 -21.812 34.656 1 31.3 252 MET B CA 1
ATOM 6932 C C . MET B 1 252 ? 11.109 -20.484 33.938 1 31.3 252 MET B C 1
ATOM 6934 O O . MET B 1 252 ? 10.109 -19.812 34.188 1 31.3 252 MET B O 1
ATOM 6938 N N . ASP B 1 253 ? 12.062 -19.828 33.312 1 34.12 253 ASP B N 1
ATOM 6939 C CA . ASP B 1 253 ? 11.844 -18.578 32.594 1 34.12 253 ASP B CA 1
ATOM 6940 C C . ASP B 1 253 ? 11.109 -18.812 31.281 1 34.12 253 ASP B C 1
ATOM 6942 O O . ASP B 1 253 ? 10.859 -17.875 30.531 1 34.12 253 ASP B O 1
ATOM 6946 N N . GLU B 1 254 ? 11.195 -19.891 30.734 1 38.12 254 GLU B N 1
ATOM 6947 C CA . GLU B 1 254 ? 10.266 -20.375 29.719 1 38.12 254 GLU B CA 1
ATOM 6948 C C . GLU B 1 254 ? 8.82 -20.125 30.141 1 38.12 254 GLU B C 1
ATOM 6950 O O . GLU B 1 254 ? 7.965 -19.844 29.281 1 38.12 254 GLU B O 1
ATOM 6955 N N . ASP B 1 255 ? 8.656 -20.281 31.359 1 37.25 255 ASP B N 1
ATOM 6956 C CA . ASP B 1 255 ? 7.297 -20.062 31.828 1 37.25 255 ASP B CA 1
ATOM 6957 C C . ASP B 1 255 ? 6.902 -18.594 31.703 1 37.25 255 ASP B C 1
ATOM 6959 O O . ASP B 1 255 ? 5.75 -18.281 31.391 1 37.25 255 ASP B O 1
ATOM 6963 N N . ALA B 1 256 ? 7.812 -17.688 32.094 1 37.34 256 ALA B N 1
ATOM 6964 C CA . ALA B 1 256 ? 7.469 -16.281 32.031 1 37.34 256 ALA B CA 1
ATOM 6965 C C . ALA B 1 256 ? 7.301 -15.805 30.594 1 37.34 256 ALA B C 1
ATOM 6967 O O . ALA B 1 256 ? 6.402 -15.016 30.297 1 37.34 256 ALA B O 1
ATOM 6968 N N . ILE B 1 257 ? 8.32 -16.109 29.672 1 49.31 257 ILE B N 1
ATOM 6969 C CA . ILE B 1 257 ? 8.141 -15.789 28.25 1 49.31 257 ILE B CA 1
ATOM 6970 C C . ILE B 1 257 ? 6.844 -16.422 27.75 1 49.31 257 ILE B C 1
ATOM 6972 O O . ILE B 1 257 ? 6.121 -15.805 26.953 1 49.31 257 ILE B O 1
ATOM 6976 N N . SER B 1 258 ? 6.574 -17.656 28.266 1 57.16 258 SER B N 1
ATOM 6977 C CA . SER B 1 258 ? 5.398 -18.391 27.812 1 57.16 258 SER B CA 1
ATOM 6978 C C . SER B 1 258 ? 4.117 -17.625 28.109 1 57.16 258 SER B C 1
ATOM 6980 O O . SER B 1 258 ? 3.195 -17.594 27.281 1 57.16 258 SER B O 1
ATOM 6982 N N . ASN B 1 259 ? 4.254 -16.812 29.219 1 68 259 ASN B N 1
ATOM 6983 C CA . ASN B 1 259 ? 2.992 -16.203 29.594 1 68 259 ASN B CA 1
ATOM 6984 C C . ASN B 1 259 ? 2.742 -14.898 28.828 1 68 259 ASN B C 1
ATOM 6986 O O . ASN B 1 259 ? 1.612 -14.414 28.781 1 68 259 ASN B O 1
ATOM 6990 N N . LEU B 1 260 ? 3.76 -14.508 28.094 1 84.81 260 LEU B N 1
ATOM 6991 C CA . LEU B 1 260 ? 3.607 -13.227 27.406 1 84.81 260 LEU B CA 1
ATOM 6992 C C . LEU B 1 260 ? 3.34 -13.422 25.922 1 84.81 260 LEU B C 1
ATOM 6994 O O . LEU B 1 260 ? 2.914 -12.492 25.234 1 84.81 260 LEU B O 1
ATOM 6998 N N . SER B 1 261 ? 3.402 -14.695 25.578 1 92.56 261 SER B N 1
ATOM 6999 C CA . SER B 1 261 ? 3.336 -14.961 24.141 1 92.56 261 SER B CA 1
ATOM 7000 C C . SER B 1 261 ? 1.893 -15.109 23.672 1 92.56 261 SER B C 1
ATOM 7002 O O . SER B 1 261 ? 1.009 -15.438 24.469 1 92.56 261 SER B O 1
ATOM 7004 N N . VAL B 1 262 ? 1.674 -14.719 22.438 1 96.69 262 VAL B N 1
ATOM 7005 C CA . VAL B 1 262 ? 0.432 -15.102 21.766 1 96.69 262 VAL B CA 1
ATOM 7006 C C . VAL B 1 262 ? 0.599 -16.469 21.109 1 96.69 262 VAL B C 1
ATOM 7008 O O . VAL B 1 262 ? 1.552 -16.688 20.359 1 96.69 262 VAL B O 1
ATOM 7011 N N . ARG B 1 263 ? -0.265 -17.422 21.422 1 96.31 263 ARG B N 1
ATOM 7012 C CA . ARG B 1 263 ? -0.189 -18.766 20.875 1 96.31 263 ARG B CA 1
ATOM 7013 C C . ARG B 1 263 ? -1.342 -19.047 19.922 1 96.31 263 ARG B C 1
ATOM 7015 O O . ARG B 1 263 ? -2.51 -18.938 20.297 1 96.31 263 ARG B O 1
ATOM 7022 N N . VAL B 1 264 ? -1.017 -19.328 18.734 1 97.81 264 VAL B N 1
ATOM 7023 C CA . VAL B 1 264 ? -1.997 -19.703 17.719 1 97.81 264 VAL B CA 1
ATOM 7024 C C . VAL B 1 264 ? -2.078 -21.219 17.625 1 97.81 264 VAL B C 1
ATOM 7026 O O . VAL B 1 264 ? -1.137 -21.875 17.156 1 97.81 264 VAL B O 1
ATOM 7029 N N . LYS B 1 265 ? -3.205 -21.766 17.938 1 97.69 265 LYS B N 1
ATOM 7030 C CA . LYS B 1 265 ? -3.395 -23.219 17.922 1 97.69 265 LYS B CA 1
ATOM 7031 C C . LYS B 1 265 ? -3.768 -23.703 16.516 1 97.69 265 LYS B C 1
ATOM 7033 O O . LYS B 1 265 ? -4.664 -23.141 15.875 1 97.69 265 LYS B O 1
ATOM 7038 N N . LEU B 1 266 ? -3.074 -24.672 16.078 1 97.94 266 LEU B N 1
ATOM 7039 C CA . LEU B 1 266 ? -3.332 -25.297 14.789 1 97.94 266 LEU B CA 1
ATOM 7040 C C . LEU B 1 266 ? -3.75 -26.75 14.977 1 97.94 266 LEU B C 1
ATOM 7042 O O . LEU B 1 266 ? -3.109 -27.5 15.719 1 97.94 266 LEU B O 1
ATOM 7046 N N . SER B 1 267 ? -4.832 -27.078 14.406 1 98.06 267 SER B N 1
ATOM 7047 C CA . SER B 1 267 ? -5.305 -28.469 14.359 1 98.06 267 SER B CA 1
ATOM 7048 C C . SER B 1 267 ? -5.52 -28.922 12.922 1 98.06 267 SER B C 1
ATOM 7050 O O . SER B 1 267 ? -6.191 -28.25 12.141 1 98.06 267 SER B O 1
ATOM 7052 N N . LEU B 1 268 ? -4.891 -30.031 12.594 1 98.44 268 LEU B N 1
ATOM 7053 C CA . LEU B 1 268 ? -5.043 -30.625 11.273 1 98.44 268 LEU B CA 1
ATOM 7054 C C . LEU B 1 268 ? -5.555 -32.062 11.367 1 98.44 268 LEU B C 1
ATOM 7056 O O . LEU B 1 268 ? -4.941 -32.906 12.031 1 98.44 268 LEU B O 1
ATOM 7060 N N . THR B 1 269 ? -6.68 -32.312 10.789 1 98 269 THR B N 1
ATOM 7061 C CA . THR B 1 269 ? -7.164 -33.656 10.625 1 98 269 THR B CA 1
ATOM 7062 C C . THR B 1 269 ? -6.664 -34.281 9.312 1 98 269 THR B C 1
ATOM 7064 O O . THR B 1 269 ? -7.012 -33.781 8.234 1 98 269 THR B O 1
ATOM 7067 N N . VAL B 1 270 ? -5.836 -35.281 9.391 1 97.81 270 VAL B N 1
ATOM 7068 C CA . VAL B 1 270 ? -5.402 -36.031 8.211 1 97.81 270 VAL B CA 1
ATOM 7069 C C . VAL B 1 270 ? -6.324 -37.219 7.984 1 97.81 270 VAL B C 1
ATOM 7071 O O . VAL B 1 270 ? -6.445 -38.094 8.852 1 97.81 270 VAL B O 1
ATOM 7074 N N . TRP B 1 271 ? -7.004 -37.25 6.879 1 93.75 271 TRP B N 1
ATOM 7075 C CA . TRP B 1 271 ? -7.938 -38.344 6.664 1 93.75 271 TRP B CA 1
ATOM 7076 C C . TRP B 1 271 ? -7.316 -39.438 5.785 1 93.75 271 TRP B C 1
ATOM 7078 O O . TRP B 1 271 ? -6.23 -39.25 5.23 1 93.75 271 TRP B O 1
ATOM 7088 N N . ASP B 1 272 ? -7.918 -40.562 5.742 1 93 272 ASP B N 1
ATOM 7089 C CA . ASP B 1 272 ? -7.359 -41.719 5.078 1 93 272 ASP B CA 1
ATOM 7090 C C . ASP B 1 272 ? -7.715 -41.75 3.594 1 93 272 ASP B C 1
ATOM 7092 O O . ASP B 1 272 ? -8.367 -42.688 3.117 1 93 272 ASP B O 1
ATOM 7096 N N . PHE B 1 273 ? -7.465 -40.906 2.881 1 95.19 273 PHE B N 1
ATOM 7097 C CA . PHE B 1 273 ? -7.516 -40.719 1.434 1 95.19 273 PHE B CA 1
ATOM 7098 C C . PHE B 1 273 ? -6.188 -40.219 0.9 1 95.19 273 PHE B C 1
ATOM 7100 O O . PHE B 1 273 ? -5.672 -39.188 1.385 1 95.19 273 PHE B O 1
ATOM 7107 N N . ILE B 1 274 ? -5.598 -40.906 0.014 1 96.94 274 ILE B N 1
ATOM 7108 C CA . ILE B 1 274 ? -4.34 -40.469 -0.582 1 96.94 274 ILE B CA 1
ATOM 7109 C C . ILE B 1 274 ? -4.602 -39.844 -1.954 1 96.94 274 ILE B C 1
ATOM 7111 O O . ILE B 1 274 ? -5.09 -40.531 -2.861 1 96.94 274 ILE B O 1
ATOM 7115 N N . ILE B 1 275 ? -4.332 -38.594 -2.088 1 97.06 275 ILE B N 1
ATOM 7116 C CA . ILE B 1 275 ? -4.398 -37.969 -3.406 1 97.06 275 ILE B CA 1
ATOM 7117 C C . ILE B 1 275 ? -3.385 -38.625 -4.34 1 97.06 275 ILE B C 1
ATOM 7119 O O . ILE B 1 275 ? -2.221 -38.812 -3.973 1 97.06 275 ILE B O 1
ATOM 7123 N N . PRO B 1 276 ? -3.822 -38.969 -5.488 1 97.75 276 PRO B N 1
ATOM 7124 C CA . PRO B 1 276 ? -2.914 -39.656 -6.406 1 97.75 276 PRO B CA 1
ATOM 7125 C C . PRO B 1 276 ? -1.677 -38.844 -6.742 1 97.75 276 PRO B C 1
ATOM 7127 O O . PRO B 1 276 ? -1.767 -37.625 -6.891 1 97.75 276 PRO B O 1
ATOM 7130 N N . THR B 1 277 ? -0.598 -39.562 -6.875 1 97.38 277 THR B N 1
ATOM 7131 C CA . THR B 1 277 ? 0.651 -38.906 -7.234 1 97.38 277 THR B CA 1
ATOM 7132 C C . THR B 1 277 ? 0.559 -38.281 -8.633 1 97.38 277 THR B C 1
ATOM 7134 O O . THR B 1 277 ? 0.992 -37.156 -8.852 1 97.38 277 THR B O 1
ATOM 7137 N N . THR B 1 278 ? 0.083 -39.094 -9.594 1 98.19 278 THR B N 1
ATOM 7138 C CA . THR B 1 278 ? -0.204 -38.562 -10.914 1 98.19 278 THR B CA 1
ATOM 7139 C C . THR B 1 278 ? -1.553 -37.844 -10.93 1 98.19 278 THR B C 1
ATOM 7141 O O . THR B 1 278 ? -2.584 -38.438 -10.633 1 98.19 278 THR B O 1
ATOM 7144 N N . PRO B 1 279 ? -1.54 -36.625 -11.203 1 98.38 279 PRO B N 1
ATOM 7145 C CA . PRO B 1 279 ? -2.811 -35.875 -11.211 1 98.38 279 PRO B CA 1
ATOM 7146 C C . PRO B 1 279 ? -3.832 -36.5 -12.172 1 98.38 279 PRO B C 1
ATOM 7148 O O . PRO B 1 279 ? -3.469 -36.938 -13.266 1 98.38 279 PRO B O 1
ATOM 7151 N N . SER B 1 280 ? -5.066 -36.5 -11.75 1 97.81 280 SER B N 1
ATOM 7152 C CA . SER B 1 280 ? -6.152 -37.031 -12.578 1 97.81 280 SER B CA 1
ATOM 7153 C C . SER B 1 280 ? -6.445 -36.094 -13.758 1 97.81 280 SER B C 1
ATOM 7155 O O . SER B 1 280 ? -6.93 -36.531 -14.797 1 97.81 280 SER B O 1
ATOM 7157 N N . LEU B 1 281 ? -6.203 -34.875 -13.547 1 98.31 281 LEU B N 1
ATOM 7158 C CA . LEU B 1 281 ? -6.34 -33.875 -14.602 1 98.31 281 LEU B CA 1
ATOM 7159 C C . LEU B 1 281 ? -4.969 -33.406 -15.086 1 98.31 281 LEU B C 1
ATOM 7161 O O . LEU B 1 281 ? -4.246 -32.719 -14.352 1 98.31 281 LEU B O 1
ATOM 7165 N N . PRO B 1 282 ? -4.602 -33.781 -16.344 1 98.5 282 PRO B N 1
ATOM 7166 C CA . PRO B 1 282 ? -3.379 -33.156 -16.859 1 98.5 282 PRO B CA 1
ATOM 7167 C C . PRO B 1 282 ? -3.465 -31.641 -16.938 1 98.5 282 PRO B C 1
ATOM 7169 O O . PRO B 1 282 ? -4.277 -31.109 -17.703 1 98.5 282 PRO B O 1
ATOM 7172 N N . ALA B 1 283 ? -2.768 -31 -16.094 1 98.81 283 ALA B N 1
ATOM 7173 C CA . ALA B 1 283 ? -2.592 -29.547 -16.156 1 98.81 283 ALA B CA 1
ATOM 7174 C C . ALA B 1 283 ? -1.193 -29.188 -16.641 1 98.81 283 ALA B C 1
ATOM 7176 O O . ALA B 1 283 ? -0.208 -29.375 -15.922 1 98.81 283 ALA B O 1
ATOM 7177 N N . VAL B 1 284 ? -1.109 -28.672 -17.875 1 98.75 284 VAL B N 1
ATOM 7178 C CA . VAL B 1 284 ? 0.193 -28.375 -18.453 1 98.75 284 VAL B CA 1
ATOM 7179 C C . VAL B 1 284 ? 0.414 -26.859 -18.469 1 98.75 284 VAL B C 1
ATOM 7181 O O . VAL B 1 284 ? -0.461 -26.109 -18.891 1 98.75 284 VAL B O 1
ATOM 7184 N N . PHE B 1 285 ? 1.527 -26.391 -17.922 1 98.69 285 PHE B N 1
ATOM 7185 C CA . PHE B 1 285 ? 1.84 -24.969 -17.812 1 98.69 285 PHE B CA 1
ATOM 7186 C C . PHE B 1 285 ? 3.152 -24.641 -18.516 1 98.69 285 PHE B C 1
ATOM 7188 O O . PHE B 1 285 ? 4.152 -25.344 -18.328 1 98.69 285 PHE B O 1
ATOM 7195 N N . GLY B 1 286 ? 3.115 -23.578 -19.266 1 97.75 286 GLY B N 1
ATOM 7196 C CA . GLY B 1 286 ? 4.297 -23.188 -20.016 1 97.75 286 GLY B CA 1
ATOM 7197 C C . GLY B 1 286 ? 5.312 -22.438 -19.188 1 97.75 286 GLY B C 1
ATOM 7198 O O . GLY B 1 286 ? 4.941 -21.641 -18.312 1 97.75 286 GLY B O 1
ATOM 7199 N N . ILE B 1 287 ? 6.602 -22.734 -19.422 1 98.06 287 ILE B N 1
ATOM 7200 C CA . ILE B 1 287 ? 7.742 -21.984 -18.922 1 98.06 287 ILE B CA 1
ATOM 7201 C C . ILE B 1 287 ? 8.57 -21.453 -20.078 1 98.06 287 ILE B C 1
ATOM 7203 O O . ILE B 1 287 ? 9.055 -22.219 -20.906 1 98.06 287 ILE B O 1
ATOM 7207 N N . SER B 1 288 ? 8.727 -20.203 -20.141 1 96.31 288 SER B N 1
ATOM 7208 C CA . SER B 1 288 ? 9.531 -19.641 -21.219 1 96.31 288 SER B CA 1
ATOM 7209 C C . SER B 1 288 ? 11.023 -19.812 -20.953 1 96.31 288 SER B C 1
ATOM 7211 O O . SER B 1 288 ? 11.57 -19.219 -20.031 1 96.31 288 SER B O 1
ATOM 7213 N N . ASP B 1 289 ? 11.656 -20.594 -21.812 1 96 289 ASP B N 1
ATOM 7214 C CA . ASP B 1 289 ? 13.086 -20.812 -21.609 1 96 289 ASP B CA 1
ATOM 7215 C C . ASP B 1 289 ? 13.883 -19.578 -22 1 96 289 ASP B C 1
ATOM 7217 O O . ASP B 1 289 ? 14.984 -19.344 -21.5 1 96 289 ASP B O 1
ATOM 7221 N N . THR B 1 290 ? 13.312 -18.719 -22.922 1 93.94 290 THR B N 1
ATOM 7222 C CA . THR B 1 290 ? 13.961 -17.469 -23.297 1 93.94 290 THR B CA 1
ATOM 7223 C C . THR B 1 290 ? 14.031 -16.516 -22.094 1 93.94 290 THR B C 1
ATOM 7225 O O . THR B 1 290 ? 15.023 -15.82 -21.922 1 93.94 290 THR B O 1
ATOM 7228 N N . VAL B 1 291 ? 12.992 -16.469 -21.312 1 95.44 291 VAL B N 1
ATOM 7229 C CA . VAL B 1 291 ? 12.969 -15.641 -20.109 1 95.44 291 VAL B CA 1
ATOM 7230 C C . VAL B 1 291 ? 14.031 -16.109 -19.125 1 95.44 291 VAL B C 1
ATOM 7232 O O . VAL B 1 291 ? 14.711 -15.297 -18.5 1 95.44 291 VAL B O 1
ATOM 7235 N N . ILE B 1 292 ? 14.172 -17.438 -19 1 96.81 292 ILE B N 1
ATOM 7236 C CA . ILE B 1 292 ? 15.203 -18 -18.125 1 96.81 292 ILE B CA 1
ATOM 7237 C C . ILE B 1 292 ? 16.578 -17.562 -18.609 1 96.81 292 ILE B C 1
ATOM 7239 O O . ILE B 1 292 ? 17.422 -17.125 -17.812 1 96.81 292 ILE B O 1
ATOM 7243 N N . GLU B 1 293 ? 16.812 -17.688 -19.922 1 95.56 293 GLU B N 1
ATOM 7244 C CA . GLU B 1 293 ? 18.094 -17.297 -20.5 1 95.56 293 GLU B CA 1
ATOM 7245 C C . GLU B 1 293 ? 18.422 -15.836 -20.219 1 95.56 293 GLU B C 1
ATOM 7247 O O . GLU B 1 293 ? 19.5 -15.516 -19.719 1 95.56 293 GLU B O 1
ATOM 7252 N N . ASP B 1 294 ? 17.5 -14.984 -20.469 1 93.88 294 ASP B N 1
ATOM 7253 C CA . ASP B 1 294 ? 17.719 -13.547 -20.312 1 93.88 294 ASP B CA 1
ATOM 7254 C C . ASP B 1 294 ? 17.844 -13.172 -18.844 1 93.88 294 ASP B C 1
ATOM 7256 O O . ASP B 1 294 ? 18.797 -12.484 -18.438 1 93.88 294 ASP B O 1
ATOM 7260 N N . ARG B 1 295 ? 16.953 -13.602 -17.984 1 94.62 295 ARG B N 1
ATOM 7261 C CA . ARG B 1 295 ? 16.859 -13.203 -16.578 1 94.62 295 ARG B CA 1
ATOM 7262 C C . ARG B 1 295 ? 18.078 -13.672 -15.805 1 94.62 295 ARG B C 1
ATOM 7264 O O . ARG B 1 295 ? 18.609 -12.938 -14.969 1 94.62 295 ARG B O 1
ATOM 7271 N N . PHE B 1 296 ? 18.547 -14.875 -16.109 1 94.56 296 PHE B N 1
ATOM 7272 C CA . PHE B 1 296 ? 19.609 -15.469 -15.312 1 94.56 296 PHE B CA 1
ATOM 7273 C C . PHE B 1 296 ? 20.938 -15.445 -16.062 1 94.56 296 PHE B C 1
ATOM 7275 O O . PHE B 1 296 ? 21.953 -15.914 -15.562 1 94.56 296 PHE B O 1
ATOM 7282 N N . GLY B 1 297 ? 20.969 -14.961 -17.297 1 92.5 297 GLY B N 1
ATOM 7283 C CA . GLY B 1 297 ? 22.188 -14.805 -18.078 1 92.5 297 GLY B CA 1
ATOM 7284 C C . GLY B 1 297 ? 22.844 -16.125 -18.438 1 92.5 297 GLY B C 1
ATOM 7285 O O . GLY B 1 297 ? 24.078 -16.234 -18.391 1 92.5 297 GLY B O 1
ATOM 7286 N N . VAL B 1 298 ? 22.031 -17.094 -18.688 1 94.38 298 VAL B N 1
ATOM 7287 C CA . VAL B 1 298 ? 22.594 -18.391 -19.031 1 94.38 298 VAL B CA 1
ATOM 7288 C C . VAL B 1 298 ? 22.516 -18.609 -20.547 1 94.38 298 VAL B C 1
ATOM 7290 O O . VAL B 1 298 ? 21.531 -18.234 -21.172 1 94.38 298 VAL B O 1
ATOM 7293 N N . GLY B 1 299 ? 23.562 -19.188 -21.109 1 94.69 299 GLY B N 1
ATOM 7294 C CA . GLY B 1 299 ? 23.594 -19.469 -22.531 1 94.69 299 GLY B CA 1
ATOM 7295 C C . GLY B 1 299 ? 22.766 -20.672 -22.922 1 94.69 299 GLY B C 1
ATOM 7296 O O . GLY B 1 299 ? 22.812 -21.703 -22.234 1 94.69 299 GLY B O 1
ATOM 7297 N N . HIS B 1 300 ? 22.062 -20.609 -24.016 1 95.06 300 HIS B N 1
ATOM 7298 C CA . HIS B 1 300 ? 21.25 -21.703 -24.531 1 95.06 300 HIS B CA 1
ATOM 7299 C C . HIS B 1 300 ? 22.094 -22.969 -24.719 1 95.06 300 HIS B C 1
ATOM 7301 O O . HIS B 1 300 ? 23.125 -22.922 -25.391 1 95.06 300 HIS B O 1
ATOM 7307 N N . GLY B 1 301 ? 21.688 -24 -24.125 1 95.06 301 GLY B N 1
ATOM 7308 C CA . GLY B 1 301 ? 22.375 -25.281 -24.281 1 95.06 301 GLY B CA 1
ATOM 7309 C C . GLY B 1 301 ? 23.562 -25.438 -23.359 1 95.06 301 GLY B C 1
ATOM 7310 O O . GLY B 1 301 ? 24.25 -26.453 -23.391 1 95.06 301 GLY B O 1
ATOM 7311 N N . SER B 1 302 ? 23.906 -24.453 -22.547 1 96 302 SER B N 1
ATOM 7312 C CA . SER B 1 302 ? 24.984 -24.547 -21.578 1 96 302 SER B CA 1
ATOM 7313 C C . SER B 1 302 ? 24.578 -25.406 -20.391 1 96 302 SER B C 1
ATOM 7315 O O . SER B 1 302 ? 23.406 -25.734 -20.219 1 96 302 SER B O 1
ATOM 7317 N N . SER B 1 303 ? 25.594 -25.859 -19.625 1 96.31 303 SER B N 1
ATOM 7318 C CA . SER B 1 303 ? 25.312 -26.656 -18.438 1 96.31 303 SER B CA 1
ATOM 7319 C C . SER B 1 303 ? 24.422 -25.906 -17.453 1 96.31 303 SER B C 1
ATOM 7321 O O . SER B 1 303 ? 23.516 -26.5 -16.844 1 96.31 303 SER B O 1
ATOM 7323 N N . GLU B 1 304 ? 24.641 -24.594 -17.344 1 96.19 304 GLU B N 1
ATOM 7324 C CA . GLU B 1 304 ? 23.844 -23.766 -16.453 1 96.19 304 GLU B CA 1
ATOM 7325 C C . GLU B 1 304 ? 22.406 -23.656 -16.938 1 96.19 304 GLU B C 1
ATOM 7327 O O . GLU B 1 304 ? 21.469 -23.562 -16.141 1 96.19 304 GLU B O 1
ATOM 7332 N N . TRP B 1 305 ? 22.266 -23.688 -18.25 1 97.12 305 TRP B N 1
ATOM 7333 C CA . TRP B 1 305 ? 20.938 -23.641 -18.844 1 97.12 305 TRP B CA 1
ATOM 7334 C C . TRP B 1 305 ? 20.125 -24.875 -18.484 1 97.12 305 TRP B C 1
ATOM 7336 O O . TRP B 1 305 ? 18.984 -24.781 -18.031 1 97.12 305 TRP B O 1
ATOM 7346 N N . TYR B 1 306 ? 20.703 -26.047 -18.594 1 97.5 306 TYR B N 1
ATOM 7347 C CA . TYR B 1 306 ? 20.031 -27.297 -18.25 1 97.5 306 TYR B CA 1
ATOM 7348 C C . TYR B 1 306 ? 19.672 -27.328 -16.766 1 97.5 306 TYR B C 1
ATOM 7350 O O . TYR B 1 306 ? 18.578 -27.766 -16.406 1 97.5 306 TYR B O 1
ATOM 7358 N N . ASP B 1 307 ? 20.625 -26.828 -15.992 1 97.19 307 ASP B N 1
ATOM 7359 C CA . ASP B 1 307 ? 20.375 -26.781 -14.555 1 97.19 307 ASP B CA 1
ATOM 7360 C C . ASP B 1 307 ? 19.188 -25.875 -14.227 1 97.19 307 ASP B C 1
ATOM 7362 O O . ASP B 1 307 ? 18.359 -26.219 -13.391 1 97.19 307 ASP B O 1
ATOM 7366 N N . ALA B 1 308 ? 19.172 -24.719 -14.859 1 97.56 308 ALA B N 1
ATOM 7367 C CA . ALA B 1 308 ? 18.078 -23.766 -14.633 1 97.56 308 ALA B CA 1
ATOM 7368 C C . ALA B 1 308 ? 16.734 -24.359 -15.047 1 97.56 308 ALA B C 1
ATOM 7370 O O . ALA B 1 308 ? 15.75 -24.234 -14.328 1 97.56 308 ALA B O 1
ATOM 7371 N N . LEU B 1 309 ? 16.672 -25.031 -16.172 1 98.25 309 LEU B N 1
ATOM 7372 C CA . 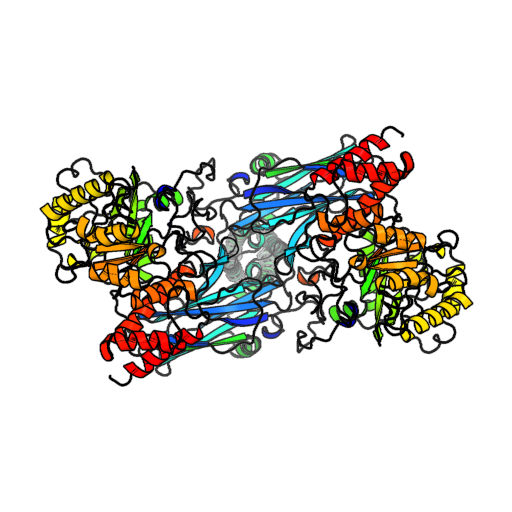LEU B 1 309 ? 15.438 -25.656 -16.641 1 98.25 309 LEU B CA 1
ATOM 7373 C C . LEU B 1 309 ? 14.969 -26.719 -15.656 1 98.25 309 LEU B C 1
ATOM 7375 O O . LEU B 1 309 ? 13.781 -26.812 -15.352 1 98.25 309 LEU B O 1
ATOM 7379 N N . GLU B 1 310 ? 15.914 -27.484 -15.203 1 97.69 310 GLU B N 1
ATOM 7380 C CA . GLU B 1 310 ? 15.57 -28.547 -14.258 1 97.69 310 GLU B CA 1
ATOM 7381 C C . GLU B 1 310 ? 14.977 -27.969 -12.977 1 97.69 310 GLU B C 1
ATOM 7383 O O . GLU B 1 310 ? 14.016 -28.516 -12.43 1 97.69 310 GLU B O 1
ATOM 7388 N N . GLN B 1 311 ? 15.539 -26.891 -12.523 1 97.44 311 GLN B N 1
ATOM 7389 C CA . GLN B 1 311 ? 15.031 -26.234 -11.32 1 97.44 311 GLN B CA 1
ATOM 7390 C C . GLN B 1 311 ? 13.578 -25.797 -11.508 1 97.44 311 GLN B C 1
ATOM 7392 O O . GLN B 1 311 ? 12.734 -26.016 -10.633 1 97.44 311 GLN B O 1
ATOM 7397 N N . HIS B 1 312 ? 13.312 -25.172 -12.602 1 98.19 312 HIS B N 1
ATOM 7398 C CA . HIS B 1 312 ? 11.961 -24.672 -12.867 1 98.19 312 HIS B CA 1
ATOM 7399 C C . HIS B 1 312 ? 10.992 -25.828 -13.102 1 98.19 312 HIS B C 1
ATOM 7401 O O . HIS B 1 312 ? 9.828 -25.75 -12.703 1 98.19 312 HIS B O 1
ATOM 7407 N N . PHE B 1 313 ? 11.492 -26.906 -13.734 1 98.25 313 PHE B N 1
ATOM 7408 C CA . PHE B 1 313 ? 10.695 -28.109 -13.938 1 98.25 313 PHE B CA 1
ATOM 7409 C C . PHE B 1 313 ? 10.266 -28.703 -12.602 1 98.25 313 PHE B C 1
ATOM 7411 O O . PHE B 1 313 ? 9.07 -28.922 -12.367 1 98.25 313 PHE B O 1
ATOM 7418 N N . LYS B 1 314 ? 11.219 -28.859 -11.742 1 97.75 314 LYS B N 1
ATOM 7419 C CA . LYS B 1 314 ? 10.945 -29.438 -10.43 1 97.75 314 LYS B CA 1
ATOM 7420 C C . LYS B 1 314 ? 10.055 -28.516 -9.594 1 97.75 314 LYS B C 1
ATOM 7422 O O . LYS B 1 314 ? 9.234 -28.984 -8.805 1 97.75 314 LYS B O 1
ATOM 7427 N N . TRP B 1 315 ? 10.211 -27.266 -9.789 1 97.94 315 TRP B N 1
ATOM 7428 C CA . TRP B 1 315 ? 9.43 -26.281 -9.055 1 97.94 315 TRP B CA 1
ATOM 7429 C C . TRP B 1 315 ? 7.938 -26.453 -9.32 1 97.94 315 TRP B C 1
ATOM 7431 O O . TRP B 1 315 ? 7.141 -26.562 -8.383 1 97.94 315 TRP B O 1
ATOM 7441 N N . LEU B 1 316 ? 7.512 -26.578 -10.555 1 98.5 316 LEU B N 1
ATOM 7442 C CA . LEU B 1 316 ? 6.094 -26.641 -10.891 1 98.5 316 LEU B CA 1
ATOM 7443 C C . LEU B 1 316 ? 5.523 -28.031 -10.594 1 98.5 316 LEU B C 1
ATOM 7445 O O . LEU B 1 316 ? 4.332 -28.156 -10.297 1 98.5 316 LEU B O 1
ATOM 7449 N N . LEU B 1 317 ? 6.363 -29.078 -10.602 1 98.06 317 LEU B N 1
ATOM 7450 C CA . LEU B 1 317 ? 5.895 -30.422 -10.297 1 98.06 317 LEU B CA 1
ATOM 7451 C C . LEU B 1 317 ? 5.309 -30.5 -8.891 1 98.06 317 LEU B C 1
ATOM 7453 O O . LEU B 1 317 ? 4.375 -31.25 -8.641 1 98.06 317 LEU B O 1
ATOM 7457 N N . GLN B 1 318 ? 5.801 -29.641 -8 1 96.31 318 GLN B N 1
ATOM 7458 C CA . GLN B 1 318 ? 5.34 -29.656 -6.617 1 96.31 318 GLN B CA 1
ATOM 7459 C C . GLN B 1 318 ? 3.918 -29.125 -6.504 1 96.31 318 GLN B C 1
ATOM 7461 O O . GLN B 1 318 ? 3.264 -29.281 -5.473 1 96.31 318 GLN B O 1
ATOM 7466 N N . TYR B 1 319 ? 3.434 -28.531 -7.488 1 98.56 319 TYR B N 1
ATOM 7467 C CA . TYR B 1 319 ? 2.105 -27.938 -7.469 1 98.56 319 TYR B CA 1
ATOM 7468 C C . TYR B 1 319 ? 1.128 -28.734 -8.312 1 98.56 319 TYR B C 1
ATOM 7470 O O . TYR B 1 319 ? 0.089 -28.219 -8.734 1 98.56 319 TYR B O 1
ATOM 7478 N N . ARG B 1 320 ? 1.502 -29.953 -8.648 1 98.44 320 ARG B N 1
ATOM 7479 C CA . ARG B 1 320 ? 0.686 -30.891 -9.414 1 98.44 320 ARG B CA 1
ATOM 7480 C C . ARG B 1 320 ? 0.478 -30.391 -10.844 1 98.44 320 ARG B C 1
ATOM 7482 O O . ARG B 1 320 ? -0.593 -30.578 -11.422 1 98.44 320 ARG B O 1
ATOM 7489 N N . ILE B 1 321 ? 1.487 -29.688 -11.312 1 98.75 321 ILE B N 1
ATOM 7490 C CA . ILE B 1 321 ? 1.493 -29.141 -12.664 1 98.75 321 ILE B CA 1
ATOM 7491 C C . ILE B 1 321 ? 2.523 -29.875 -13.516 1 98.75 321 ILE B C 1
ATOM 7493 O O . ILE B 1 321 ? 3.613 -30.203 -13.031 1 98.75 321 ILE B O 1
ATOM 7497 N N . SER B 1 322 ? 2.117 -30.25 -14.727 1 98.75 322 SER B N 1
ATOM 7498 C CA . SER B 1 322 ? 3.049 -30.781 -15.711 1 98.75 322 SER B CA 1
ATOM 7499 C C . SER B 1 322 ? 3.635 -29.672 -16.578 1 98.75 322 SER B C 1
ATOM 7501 O O . SER B 1 322 ? 3.006 -29.234 -17.547 1 98.75 322 SER B O 1
ATOM 7503 N N . PRO B 1 323 ? 4.863 -29.297 -16.281 1 98.56 323 PRO B N 1
ATOM 7504 C CA . PRO B 1 323 ? 5.418 -28.156 -17.016 1 98.56 323 PRO B CA 1
ATOM 7505 C C . PRO B 1 323 ? 5.883 -28.516 -18.422 1 98.56 323 PRO B C 1
ATOM 7507 O O . PRO B 1 323 ? 6.285 -29.656 -18.672 1 98.56 323 PRO B O 1
ATOM 7510 N N . TYR B 1 324 ? 5.801 -27.656 -19.312 1 98.31 324 TYR B N 1
ATOM 7511 C CA . TYR B 1 324 ? 6.5 -27.703 -20.594 1 98.31 324 TYR B CA 1
ATOM 7512 C C . TYR B 1 324 ? 7.258 -26.406 -20.859 1 98.31 324 TYR B C 1
ATOM 7514 O O . TYR B 1 324 ? 6.82 -25.328 -20.438 1 98.31 324 TYR B O 1
ATOM 7522 N N . PHE B 1 325 ? 8.367 -26.531 -21.453 1 98.06 325 PHE B N 1
ATOM 7523 C CA . PHE B 1 325 ? 9.125 -25.359 -21.859 1 98.06 325 PHE B CA 1
ATOM 7524 C C . PHE B 1 325 ? 8.688 -24.891 -23.25 1 98.06 325 PHE B C 1
ATOM 7526 O O . PHE B 1 325 ? 8.266 -25.688 -24.078 1 98.06 325 PHE B O 1
ATOM 7533 N N . CYS B 1 326 ? 8.758 -23.609 -23.422 1 94.19 326 CYS B N 1
ATOM 7534 C CA . CYS B 1 326 ? 8.344 -23.094 -24.719 1 94.19 326 CYS B CA 1
ATOM 7535 C C . CYS B 1 326 ? 9.289 -22 -25.188 1 94.19 326 CYS B C 1
ATOM 7537 O O . CYS B 1 326 ? 9.852 -21.266 -24.375 1 94.19 326 CYS B O 1
ATOM 7539 N N . ARG B 1 327 ? 9.539 -21.953 -26.406 1 89.88 327 ARG B N 1
ATOM 7540 C CA . ARG B 1 327 ? 10.281 -20.938 -27.141 1 89.88 327 ARG B CA 1
ATOM 7541 C C . ARG B 1 327 ? 9.469 -20.406 -28.312 1 89.88 327 ARG B C 1
ATOM 7543 O O . ARG B 1 327 ? 9.133 -21.156 -29.234 1 89.88 327 ARG B O 1
ATOM 7550 N N . TRP B 1 328 ? 9.188 -19.109 -28.219 1 81.69 328 TRP B N 1
ATOM 7551 C CA . TRP B 1 328 ? 8.328 -18.531 -29.234 1 81.69 328 TRP B CA 1
ATOM 7552 C C . TRP B 1 328 ? 9.141 -18.141 -30.469 1 81.69 328 TRP B C 1
ATOM 7554 O O . TRP B 1 328 ? 10.25 -17.625 -30.359 1 81.69 328 TRP B O 1
ATOM 7564 N N . GLY B 1 329 ? 8.711 -18.656 -31.594 1 71.25 329 GLY B N 1
ATOM 7565 C CA . GLY B 1 329 ? 9.312 -18.297 -32.875 1 71.25 329 GLY B CA 1
ATOM 7566 C C . GLY B 1 329 ? 8.531 -17.25 -33.656 1 71.25 329 GLY B C 1
ATOM 7567 O O . GLY B 1 329 ? 7.859 -16.406 -33.031 1 71.25 329 GLY B O 1
ATOM 7568 N N . ASP B 1 330 ? 8.805 -17.25 -34.969 1 64.5 330 ASP B N 1
ATOM 7569 C CA . ASP B 1 330 ? 8.094 -16.328 -35.844 1 64.5 330 ASP B CA 1
ATOM 7570 C C . ASP B 1 330 ? 6.625 -16.734 -35.969 1 64.5 330 ASP B C 1
ATOM 7572 O O . ASP B 1 330 ? 6.297 -17.922 -36 1 64.5 330 ASP B O 1
ATOM 7576 N N . SER B 1 331 ? 5.734 -15.859 -36.156 1 58.69 331 SER B N 1
ATOM 7577 C CA . SER B 1 331 ? 4.32 -16 -36.5 1 58.69 331 SER B CA 1
ATOM 7578 C C . SER B 1 331 ? 3.611 -16.922 -35.5 1 58.69 331 SER B C 1
ATOM 7580 O O . SER B 1 331 ? 2.861 -17.812 -35.906 1 58.69 331 SER B O 1
ATOM 7582 N N . MET B 1 332 ? 3.926 -17.016 -34.312 1 66.12 332 MET B N 1
ATOM 7583 C CA . MET B 1 332 ? 3.26 -17.734 -33.219 1 66.12 332 MET B CA 1
ATOM 7584 C C . MET B 1 332 ? 3.625 -19.219 -33.25 1 66.12 332 MET B C 1
ATOM 7586 O O . MET B 1 332 ? 2.963 -20.031 -32.594 1 66.12 332 MET B O 1
ATOM 7590 N N . ARG B 1 333 ? 4.531 -19.578 -34.156 1 71.94 333 ARG B N 1
ATOM 7591 C CA . ARG B 1 333 ? 5.109 -20.906 -33.969 1 71.94 333 ARG B CA 1
ATOM 7592 C C . ARG B 1 333 ? 5.789 -21.047 -32.625 1 71.94 333 ARG B C 1
ATOM 7594 O O . ARG B 1 333 ? 6.375 -20.078 -32.125 1 71.94 333 ARG B O 1
ATOM 7601 N N . VAL B 1 334 ? 5.449 -22.234 -32.062 1 84.5 334 VAL B N 1
ATOM 7602 C CA . VAL B 1 334 ? 6.016 -22.422 -30.719 1 84.5 334 VAL B CA 1
ATOM 7603 C C . VAL B 1 334 ? 6.715 -23.766 -30.625 1 84.5 334 VAL B C 1
ATOM 7605 O O . VAL B 1 334 ? 6.203 -24.781 -31.141 1 84.5 334 VAL B O 1
ATOM 7608 N N . LEU B 1 335 ? 7.93 -23.734 -30.281 1 91.88 335 LEU B N 1
ATOM 7609 C CA . LEU B 1 335 ? 8.617 -24.969 -29.906 1 91.88 335 LEU B CA 1
ATOM 7610 C C . LEU B 1 335 ? 8.336 -25.328 -28.453 1 91.88 335 LEU B C 1
ATOM 7612 O O . LEU B 1 335 ? 8.641 -24.547 -27.547 1 91.88 335 LEU B O 1
ATOM 7616 N N . THR B 1 336 ? 7.676 -26.453 -28.25 1 96.44 336 THR B N 1
ATOM 7617 C CA . THR B 1 336 ? 7.352 -26.891 -26.891 1 96.44 336 THR B CA 1
ATOM 7618 C C . THR B 1 336 ? 8.039 -28.219 -26.562 1 96.44 336 THR B C 1
ATOM 7620 O O . THR B 1 336 ? 8.195 -29.062 -27.438 1 96.44 336 THR B O 1
ATOM 7623 N N . TYR B 1 337 ? 8.5 -28.344 -25.359 1 97.62 337 TYR B N 1
ATOM 7624 C CA . TYR B 1 337 ? 9.148 -29.578 -24.906 1 97.62 337 TYR B CA 1
ATOM 7625 C C . TYR B 1 337 ? 9.141 -29.656 -23.391 1 97.62 337 TYR B C 1
ATOM 7627 O O . TYR B 1 337 ? 9.109 -28.641 -22.703 1 97.62 337 TYR B O 1
ATOM 7635 N N . THR B 1 338 ? 9.055 -30.859 -22.891 1 98.44 338 THR B N 1
ATOM 7636 C CA . THR B 1 338 ? 9.164 -31.062 -21.453 1 98.44 338 THR B CA 1
ATOM 7637 C C . THR B 1 338 ? 10.602 -31.406 -21.062 1 98.44 338 THR B C 1
ATOM 7639 O O . THR B 1 338 ? 11.133 -30.875 -20.094 1 98.44 338 THR B O 1
ATOM 7642 N N . SER B 1 339 ? 11.25 -32.219 -21.859 1 97.88 339 SER B N 1
ATOM 7643 C CA . SER B 1 339 ? 12.656 -32.562 -21.641 1 97.88 339 SER B CA 1
ATOM 7644 C C . SER B 1 339 ? 13.555 -31.797 -22.609 1 97.88 339 SER B C 1
ATOM 7646 O O . SER B 1 339 ? 13.352 -31.859 -23.828 1 97.88 339 SER B O 1
ATOM 7648 N N . PRO B 1 340 ? 14.555 -31.094 -22.062 1 96.88 340 PRO B N 1
ATOM 7649 C CA . PRO B 1 340 ? 15.492 -30.438 -22.969 1 96.88 340 PRO B CA 1
ATOM 7650 C C . PRO B 1 340 ? 16.5 -31.406 -23.594 1 96.88 340 PRO B C 1
ATOM 7652 O O . PRO B 1 340 ? 17.25 -31.031 -24.5 1 96.88 340 PRO B O 1
ATOM 7655 N N . TRP B 1 341 ? 16.547 -32.625 -23.188 1 95.56 341 TRP B N 1
ATOM 7656 C CA . TRP B 1 341 ? 17.406 -33.656 -23.734 1 95.56 341 TRP B CA 1
ATOM 7657 C C . TRP B 1 341 ? 16.656 -34.5 -24.781 1 95.56 341 TRP B C 1
ATOM 7659 O O . TRP B 1 341 ? 15.438 -34.688 -24.656 1 95.56 341 TRP B O 1
ATOM 7669 N N . PRO B 1 342 ? 17.359 -34.969 -25.781 1 94.25 342 PRO B N 1
ATOM 7670 C CA . PRO B 1 342 ? 16.703 -35.875 -26.734 1 94.25 342 PRO B CA 1
ATOM 7671 C C . PRO B 1 342 ? 16.281 -37.188 -26.094 1 94.25 342 PRO B C 1
ATOM 7673 O O . PRO B 1 342 ? 16.781 -37.562 -25.031 1 94.25 342 PRO B O 1
ATOM 7676 N N . ALA B 1 343 ? 15.43 -37.906 -26.734 1 95.06 343 ALA B N 1
ATOM 7677 C CA . ALA B 1 343 ? 14.766 -39.094 -26.188 1 95.06 343 ALA B CA 1
ATOM 7678 C C . ALA B 1 343 ? 15.773 -40.188 -25.859 1 95.06 343 ALA B C 1
ATOM 7680 O O . ALA B 1 343 ? 15.523 -41.031 -25 1 95.06 343 ALA B O 1
ATOM 7681 N N . ASP B 1 344 ? 16.906 -40.219 -26.562 1 93 344 ASP B N 1
ATOM 7682 C CA . ASP B 1 344 ? 17.875 -41.312 -26.359 1 93 344 ASP B CA 1
ATOM 7683 C C . ASP B 1 344 ? 18.781 -40.969 -25.172 1 93 344 ASP B C 1
ATOM 7685 O O . ASP B 1 344 ? 19.578 -41.812 -24.734 1 93 344 ASP B O 1
ATOM 7689 N N . HIS B 1 345 ? 18.75 -39.781 -24.688 1 94.12 345 HIS B N 1
ATOM 7690 C CA . HIS B 1 345 ? 19.516 -39.406 -23.5 1 94.12 345 HIS B CA 1
ATOM 7691 C C . HIS B 1 345 ? 18.875 -39.938 -22.234 1 94.12 345 HIS B C 1
ATOM 7693 O O . HIS B 1 345 ? 17.641 -39.844 -22.078 1 94.12 345 HIS B O 1
ATOM 7699 N N . PRO B 1 346 ? 19.594 -40.406 -21.203 1 94.5 346 PRO B N 1
ATOM 7700 C CA . PRO B 1 346 ? 19.031 -40.969 -19.969 1 94.5 346 PRO B CA 1
ATOM 7701 C C . PRO B 1 346 ? 18.234 -39.938 -19.172 1 94.5 346 PRO B C 1
ATOM 7703 O O . PRO B 1 346 ? 17.25 -40.281 -18.516 1 94.5 346 PRO B O 1
ATOM 7706 N N . LYS B 1 347 ? 18.625 -38.75 -19.25 1 95.75 347 LYS B N 1
ATOM 7707 C CA . LYS B 1 347 ? 17.938 -37.688 -18.484 1 95.75 347 LYS B CA 1
ATOM 7708 C C . LYS B 1 347 ? 16.516 -37.5 -19.016 1 95.75 347 LYS B C 1
ATOM 7710 O O . LYS B 1 347 ? 15.625 -37.094 -18.25 1 95.75 347 LYS B O 1
ATOM 7715 N N . SER B 1 348 ? 16.328 -37.719 -20.25 1 96.19 348 SER B N 1
ATOM 7716 C CA . SER B 1 348 ? 14.992 -37.594 -20.828 1 96.19 348 SER B CA 1
ATOM 7717 C C . SER B 1 348 ? 14.039 -38.625 -20.203 1 96.19 348 SER B C 1
ATOM 7719 O O . SER B 1 348 ? 12.891 -38.281 -19.891 1 96.19 348 SER B O 1
ATOM 7721 N N . ASP B 1 349 ? 14.508 -39.812 -20 1 95.31 349 ASP B N 1
ATOM 7722 C CA . ASP B 1 349 ? 13.68 -40.844 -19.375 1 95.31 349 ASP B CA 1
ATOM 7723 C C . ASP B 1 349 ? 13.359 -40.469 -17.922 1 95.31 349 ASP B C 1
ATOM 7725 O O . ASP B 1 349 ? 12.266 -40.75 -17.438 1 95.31 349 ASP B O 1
ATOM 7729 N N . GLU B 1 350 ? 14.32 -39.906 -17.328 1 95.44 350 GLU B N 1
ATOM 7730 C CA . GLU B 1 350 ? 14.086 -39.469 -15.961 1 95.44 350 GLU B CA 1
ATOM 7731 C C . GLU B 1 350 ? 12.961 -38.438 -15.906 1 95.44 350 GLU B C 1
ATOM 7733 O O . GLU B 1 350 ? 12.109 -38.469 -15.016 1 95.44 350 GLU B O 1
ATOM 7738 N N . TYR B 1 351 ? 12.969 -37.469 -16.812 1 96.69 351 TYR B N 1
ATOM 7739 C CA . TYR B 1 351 ? 11.914 -36.438 -16.906 1 96.69 351 TYR B CA 1
ATOM 7740 C C . TYR B 1 351 ? 10.562 -37.094 -17.141 1 96.69 351 TYR B C 1
ATOM 7742 O O . TYR B 1 351 ? 9.641 -36.969 -16.328 1 96.69 351 TYR B O 1
ATOM 7750 N N . PHE B 1 352 ? 10.445 -37.938 -18.172 1 97.69 352 PHE B N 1
ATOM 7751 C CA . PHE B 1 352 ? 9.172 -38.406 -18.672 1 97.69 352 PHE B CA 1
ATOM 7752 C C . PHE B 1 352 ? 8.586 -39.469 -17.75 1 97.69 352 PHE B C 1
ATOM 7754 O O . PHE B 1 352 ? 7.375 -39.688 -17.734 1 97.69 352 PHE B O 1
ATOM 7761 N N . SER B 1 353 ? 9.406 -40.156 -16.938 1 96.25 353 SER B N 1
ATOM 7762 C CA . SER B 1 353 ? 8.938 -41.219 -16.078 1 96.25 353 SER B CA 1
ATOM 7763 C C . SER B 1 353 ? 8.523 -40.719 -14.703 1 96.25 353 SER B C 1
ATOM 7765 O O . SER B 1 353 ? 8.055 -41.5 -13.867 1 96.25 353 SER B O 1
ATOM 7767 N N . ASP B 1 354 ? 8.789 -39.438 -14.461 1 97.12 354 ASP B N 1
ATOM 7768 C CA . ASP B 1 354 ? 8.367 -38.906 -13.18 1 97.12 354 ASP B CA 1
ATOM 7769 C C . ASP B 1 354 ? 6.863 -39.094 -12.969 1 97.12 354 ASP B C 1
ATOM 7771 O O . ASP B 1 354 ? 6.055 -38.625 -13.773 1 97.12 354 ASP B O 1
ATOM 7775 N N . PRO B 1 355 ? 6.449 -39.719 -11.945 1 96.69 355 PRO B N 1
ATOM 7776 C CA . PRO B 1 355 ? 5.027 -40.031 -11.766 1 96.69 355 PRO B CA 1
ATOM 7777 C C . PRO B 1 355 ? 4.184 -38.781 -11.547 1 96.69 355 PRO B C 1
ATOM 7779 O O . PRO B 1 355 ? 2.961 -38.812 -11.703 1 96.69 355 PRO B O 1
ATOM 7782 N N . ARG B 1 356 ? 4.789 -37.812 -11.172 1 97.31 356 ARG B N 1
ATOM 7783 C CA . ARG B 1 356 ? 4.059 -36.562 -10.93 1 97.31 356 ARG B CA 1
ATOM 7784 C C . ARG B 1 356 ? 3.648 -35.906 -12.242 1 97.31 356 ARG B C 1
ATOM 7786 O O . ARG B 1 356 ? 2.828 -35 -12.25 1 97.31 356 ARG B O 1
ATOM 7793 N N . LEU B 1 357 ? 4.156 -36.312 -13.328 1 97.94 357 LEU B N 1
ATOM 7794 C CA . LEU B 1 357 ? 3.811 -35.812 -14.648 1 97.94 357 LEU B CA 1
ATOM 7795 C C . LEU B 1 357 ? 2.564 -36.5 -15.195 1 97.94 357 LEU B C 1
ATOM 7797 O O . LEU B 1 357 ? 2.537 -37.719 -15.328 1 97.94 357 LEU B O 1
ATOM 7801 N N . ALA B 1 358 ? 1.581 -35.688 -15.508 1 98.31 358 ALA B N 1
ATOM 7802 C CA . ALA B 1 358 ? 0.36 -36.25 -16.078 1 98.31 358 ALA B CA 1
ATOM 7803 C C . ALA B 1 358 ? 0.41 -36.25 -17.609 1 98.31 358 ALA B C 1
ATOM 7805 O O . ALA B 1 358 ? -0.267 -37.062 -18.25 1 98.31 358 ALA B O 1
ATOM 7806 N N . ALA B 1 359 ? 1.161 -35.406 -18.188 1 98.56 359 ALA B N 1
ATOM 7807 C CA . ALA B 1 359 ? 1.368 -35.25 -19.625 1 98.56 359 ALA B CA 1
ATOM 7808 C C . ALA B 1 359 ? 2.689 -34.562 -19.922 1 98.56 359 ALA B C 1
ATOM 7810 O O . ALA B 1 359 ? 3.23 -33.844 -19.062 1 98.56 359 ALA B O 1
ATOM 7811 N N . TYR B 1 360 ? 3.268 -34.844 -21.062 1 98.5 360 TYR B N 1
ATOM 7812 C CA . TYR B 1 360 ? 4.496 -34.156 -21.422 1 98.5 360 TYR B CA 1
ATOM 7813 C C . TYR B 1 360 ? 4.539 -33.844 -22.906 1 98.5 360 TYR B C 1
ATOM 7815 O O . TYR B 1 360 ? 4.02 -34.594 -23.719 1 98.5 360 TYR B O 1
ATOM 7823 N N . ALA B 1 361 ? 5.148 -32.75 -23.25 1 98.5 361 ALA B N 1
ATOM 7824 C CA . ALA B 1 361 ? 5.266 -32.281 -24.625 1 98.5 361 ALA B CA 1
ATOM 7825 C C . ALA B 1 361 ? 6.512 -32.844 -25.297 1 98.5 361 ALA B C 1
ATOM 7827 O O . ALA B 1 361 ? 7.594 -32.875 -24.703 1 98.5 361 ALA B O 1
ATOM 7828 N N . VAL B 1 362 ? 6.34 -33.281 -26.484 1 97.75 362 VAL B N 1
ATOM 7829 C CA . VAL B 1 362 ? 7.441 -33.781 -27.312 1 97.75 362 VAL B CA 1
ATOM 7830 C C . VAL B 1 362 ? 7.801 -32.719 -28.375 1 97.75 362 VAL B C 1
ATOM 7832 O O . VAL B 1 362 ? 6.922 -32.219 -29.062 1 97.75 362 VAL B O 1
ATOM 7835 N N . PRO B 1 363 ? 9.086 -32.406 -28.453 1 95.75 363 PRO B N 1
ATOM 7836 C CA . PRO B 1 363 ? 9.469 -31.375 -29.422 1 95.75 363 PRO B CA 1
ATOM 7837 C C . PRO B 1 363 ? 9.383 -31.859 -30.859 1 95.75 363 PRO B C 1
ATOM 7839 O O . PRO B 1 363 ? 9.758 -33 -31.156 1 95.75 363 PRO B O 1
ATOM 7842 N N . HIS B 1 364 ? 8.875 -30.984 -31.719 1 92.94 364 HIS B N 1
ATOM 7843 C CA . HIS B 1 364 ? 8.781 -31.266 -33.125 1 92.94 364 HIS B CA 1
ATOM 7844 C C . HIS B 1 364 ? 10.141 -31.125 -33.812 1 92.94 364 HIS B C 1
ATOM 7846 O O . HIS B 1 364 ? 10.375 -31.734 -34.875 1 92.94 364 HIS B O 1
ATOM 7852 N N . SER B 1 365 ? 10.938 -30.312 -33.281 1 91.06 365 SER B N 1
ATOM 7853 C CA . SER B 1 365 ? 12.297 -30.062 -33.781 1 91.06 365 SER B CA 1
ATOM 7854 C C . SER B 1 365 ? 13.297 -30.062 -32.625 1 91.06 365 SER B C 1
ATOM 7856 O O . SER B 1 365 ? 12.922 -29.953 -31.453 1 91.06 365 SER B O 1
ATOM 7858 N N . PRO B 1 366 ? 14.562 -30.219 -32.969 1 92 366 PRO B N 1
ATOM 7859 C CA . PRO B 1 366 ? 15.547 -30.266 -31.891 1 92 366 PRO B CA 1
ATOM 7860 C C . PRO B 1 366 ? 15.547 -29 -31.047 1 92 366 PRO B C 1
ATOM 7862 O O . PRO B 1 366 ? 15.453 -27.891 -31.578 1 92 366 PRO B O 1
ATOM 7865 N N . VAL B 1 367 ? 15.633 -29.219 -29.719 1 92.69 367 VAL B N 1
ATOM 7866 C CA . VAL B 1 367 ? 15.641 -28.109 -28.766 1 92.69 367 VAL B CA 1
ATOM 7867 C C . VAL B 1 367 ? 16.969 -27.375 -28.859 1 92.69 367 VAL B C 1
ATOM 7869 O O . VAL B 1 367 ? 17 -26.141 -28.828 1 92.69 367 VAL B O 1
ATOM 7872 N N . VAL B 1 368 ? 18.047 -28.109 -28.812 1 90.88 368 VAL B N 1
ATOM 7873 C CA . VAL B 1 368 ? 19.391 -27.562 -28.969 1 90.88 368 VAL B CA 1
ATOM 7874 C C . VAL B 1 368 ? 19.984 -28.016 -30.297 1 90.88 368 VAL B C 1
ATOM 7876 O O . VAL B 1 368 ? 19.906 -29.203 -30.656 1 90.88 368 VAL B O 1
ATOM 7879 N N . SER B 1 369 ? 20.422 -26.969 -31.188 1 78.06 369 SER B N 1
ATOM 7880 C CA . SER B 1 369 ? 20.906 -27.266 -32.531 1 78.06 369 SER B CA 1
ATOM 7881 C C . SER B 1 369 ? 22.219 -28.047 -32.469 1 78.06 369 SER B C 1
ATOM 7883 O O . SER B 1 369 ? 23.141 -27.672 -31.719 1 78.06 369 SER B O 1
ATOM 7885 N N . CYS B 1 370 ? 22.188 -29.312 -32.75 1 61.47 370 CYS B N 1
ATOM 7886 C CA . CYS B 1 370 ? 23.453 -30 -33.031 1 61.47 370 CYS B CA 1
ATOM 7887 C C . CYS B 1 370 ? 23.609 -30.266 -34.5 1 61.47 370 CYS B C 1
ATOM 7889 O O . CYS B 1 370 ? 22.609 -30.516 -35.219 1 61.47 370 CYS B O 1
ATOM 7891 N N . ASN B 1 371 ? 24.562 -29.688 -35.219 1 53.88 371 ASN B N 1
ATOM 7892 C CA . ASN B 1 371 ? 24.891 -29.766 -36.656 1 53.88 371 ASN B CA 1
ATOM 7893 C C . ASN B 1 371 ? 24.266 -30.984 -37.281 1 53.88 371 ASN B C 1
ATOM 7895 O O . ASN B 1 371 ? 23.625 -30.875 -38.344 1 53.88 371 ASN B O 1
ATOM 7899 N N . ASP B 1 372 ? 24.703 -32.156 -36.969 1 50.16 372 ASP B N 1
ATOM 7900 C CA . ASP B 1 372 ? 24.469 -33.406 -37.719 1 50.16 372 ASP B CA 1
ATOM 7901 C C . ASP B 1 372 ? 23.062 -33.938 -37.469 1 50.16 372 ASP B C 1
ATOM 7903 O O . ASP B 1 372 ? 22.562 -34.781 -38.188 1 50.16 372 ASP B O 1
ATOM 7907 N N . ALA B 1 373 ? 22.328 -33.594 -36.438 1 54.81 373 ALA B N 1
ATOM 7908 C CA . ALA B 1 373 ? 21.203 -34.344 -35.906 1 54.81 373 ALA B CA 1
ATOM 7909 C C . ALA B 1 373 ? 19.891 -33.906 -36.531 1 54.81 373 ALA B C 1
ATOM 7911 O O . ALA B 1 373 ? 18.844 -34.469 -36.25 1 54.81 373 ALA B O 1
ATOM 7912 N N . ALA B 1 374 ? 19.906 -32.938 -37.438 1 60.25 374 ALA B N 1
ATOM 7913 C CA . ALA B 1 374 ? 18.641 -32.344 -37.844 1 60.25 374 ALA B CA 1
ATOM 7914 C C . ALA B 1 374 ? 17.859 -33.25 -38.75 1 60.25 374 ALA B C 1
ATOM 7916 O O . ALA B 1 374 ? 16.625 -33.312 -38.688 1 60.25 374 ALA B O 1
ATOM 7917 N N . LYS B 1 375 ? 18.703 -34.125 -39.469 1 64.19 375 LYS B N 1
ATOM 7918 C CA . LYS B 1 375 ? 17.984 -34.969 -40.438 1 64.19 375 LYS B CA 1
ATOM 7919 C C . LYS B 1 375 ? 17.359 -36.188 -39.75 1 64.19 375 LYS B C 1
ATOM 7921 O O . LYS B 1 375 ? 18.016 -36.875 -38.969 1 64.19 375 LYS B O 1
ATOM 7926 N N . ASP B 1 376 ? 16 -36.312 -39.562 1 85.19 376 ASP B N 1
ATOM 7927 C CA . ASP B 1 376 ? 15.219 -37.438 -39.094 1 85.19 376 ASP B CA 1
ATOM 7928 C C . ASP B 1 376 ? 15 -37.344 -37.594 1 85.19 376 ASP B C 1
ATOM 7930 O O . ASP B 1 376 ? 14.758 -38.375 -36.906 1 85.19 376 ASP B O 1
ATOM 7934 N N . TYR B 1 377 ? 15.344 -36.188 -36.969 1 90.62 377 TYR B N 1
ATOM 7935 C CA . TYR B 1 377 ? 15.203 -36 -35.531 1 90.62 377 TYR B CA 1
ATOM 7936 C C . TYR B 1 377 ? 13.836 -36.469 -35.062 1 90.62 377 TYR B C 1
ATOM 7938 O O . TYR B 1 377 ? 13.734 -37.281 -34.125 1 90.62 377 TYR B O 1
ATOM 7946 N N . LEU B 1 378 ? 12.836 -36 -35.656 1 94.19 378 LEU B N 1
ATOM 7947 C CA . LEU B 1 378 ? 11.469 -36.312 -35.219 1 94.19 378 LEU B CA 1
ATOM 7948 C C . LEU B 1 378 ? 11.195 -37.812 -35.281 1 94.19 378 LEU B C 1
ATOM 7950 O O . LEU B 1 378 ? 10.617 -38.375 -34.344 1 94.19 378 LEU B O 1
ATOM 7954 N N . GLN B 1 379 ? 11.641 -38.375 -36.312 1 94.88 379 GLN B N 1
ATOM 7955 C CA . GLN B 1 379 ? 11.461 -39.812 -36.469 1 94.88 379 GLN B CA 1
ATOM 7956 C C . GLN B 1 379 ? 12.148 -40.594 -35.344 1 94.88 379 GLN B C 1
ATOM 7958 O O . GLN B 1 379 ? 11.555 -41.469 -34.75 1 94.88 379 GLN B O 1
ATOM 7963 N N . LYS B 1 380 ? 13.383 -40.25 -35.125 1 94.06 380 LYS B N 1
ATOM 7964 C CA . LYS B 1 380 ? 14.148 -40.906 -34.094 1 94.06 380 LYS B CA 1
ATOM 7965 C C . LYS B 1 380 ? 13.508 -40.719 -32.719 1 94.06 380 LYS B C 1
ATOM 7967 O O . LYS B 1 380 ? 13.414 -41.656 -31.922 1 94.06 380 LYS B O 1
ATOM 7972 N N . GLU B 1 381 ? 13.125 -39.469 -32.406 1 95.19 381 GLU B N 1
ATOM 7973 C CA . GLU B 1 381 ? 12.477 -39.125 -31.156 1 95.19 381 GLU B CA 1
ATOM 7974 C C . GLU B 1 381 ? 11.227 -40 -30.938 1 95.19 381 GLU B C 1
ATOM 7976 O O . GLU B 1 381 ? 11.047 -40.594 -29.875 1 95.19 381 GLU B O 1
ATOM 7981 N N . ILE B 1 382 ? 10.414 -40.094 -31.953 1 96.75 382 ILE B N 1
ATOM 7982 C CA . ILE B 1 382 ? 9.133 -40.812 -31.891 1 96.75 382 ILE B CA 1
ATOM 7983 C C . ILE B 1 382 ? 9.367 -42.312 -31.75 1 96.75 382 ILE B C 1
ATOM 7985 O O . ILE B 1 382 ? 8.727 -42.969 -30.922 1 96.75 382 ILE B O 1
ATOM 7989 N N . GLU B 1 383 ? 10.305 -42.844 -32.469 1 96.25 383 GLU B N 1
ATOM 7990 C CA . GLU B 1 383 ? 10.578 -44.281 -32.438 1 96.25 383 GLU B CA 1
ATOM 7991 C C . GLU B 1 383 ? 11 -44.719 -31.047 1 96.25 383 GLU B C 1
ATOM 7993 O O . GLU B 1 383 ? 10.594 -45.781 -30.578 1 96.25 383 GLU B O 1
ATOM 7998 N N . ILE B 1 384 ? 11.742 -43.906 -30.438 1 97 384 ILE B N 1
ATOM 7999 C CA . ILE B 1 384 ? 12.219 -44.25 -29.109 1 97 384 ILE B CA 1
ATOM 8000 C C . ILE B 1 384 ? 11.086 -44.094 -28.094 1 97 384 ILE B C 1
ATOM 8002 O O . ILE B 1 384 ? 10.82 -45 -27.312 1 97 384 ILE B O 1
ATOM 8006 N N . LEU B 1 385 ? 10.391 -43 -28.109 1 97.75 385 LEU B N 1
ATOM 8007 C CA . LEU B 1 385 ? 9.375 -42.688 -27.109 1 97.75 385 LEU B CA 1
ATOM 8008 C C . LEU B 1 385 ? 8.195 -43.656 -27.203 1 97.75 385 LEU B C 1
ATOM 8010 O O . LEU B 1 385 ? 7.582 -44 -26.203 1 97.75 385 LEU B O 1
ATOM 8014 N N . ARG B 1 386 ? 7.863 -44.125 -28.391 1 96.94 386 ARG B N 1
ATOM 8015 C CA . ARG B 1 386 ? 6.73 -45.031 -28.594 1 96.94 386 ARG B CA 1
ATOM 8016 C C . ARG B 1 386 ? 6.961 -46.375 -27.906 1 96.94 386 ARG B C 1
ATOM 8018 O O . ARG B 1 386 ? 6.012 -47.125 -27.641 1 96.94 386 ARG B O 1
ATOM 8025 N N . THR B 1 387 ? 8.219 -46.688 -27.641 1 96.44 387 THR B N 1
ATOM 8026 C CA . THR B 1 387 ? 8.539 -47.969 -27 1 96.44 387 THR B CA 1
ATOM 8027 C C . THR B 1 387 ? 8.398 -47.844 -25.484 1 96.44 387 THR B C 1
ATOM 8029 O O . THR B 1 387 ? 8.461 -48.844 -24.766 1 96.44 387 THR B O 1
ATOM 8032 N N . LYS B 1 388 ? 8.266 -46.719 -25 1 96.75 388 LYS B N 1
ATOM 8033 C CA . LYS B 1 388 ? 8.219 -46.469 -23.562 1 96.75 388 LYS B CA 1
ATOM 8034 C C . LYS B 1 388 ? 6.789 -46.531 -23.047 1 96.75 388 LYS B C 1
ATOM 8036 O O . LYS B 1 388 ? 5.844 -46.188 -23.75 1 96.75 388 LYS B O 1
ATOM 8041 N N . SER B 1 389 ? 6.66 -46.906 -21.781 1 95.25 389 SER B N 1
ATOM 8042 C CA . SER B 1 389 ? 5.344 -47.062 -21.172 1 95.25 389 SER B CA 1
ATOM 8043 C C . SER B 1 389 ? 4.648 -45.719 -21 1 95.25 389 SER B C 1
ATOM 8045 O O . SER B 1 389 ? 3.418 -45.656 -20.969 1 95.25 389 SER B O 1
ATOM 8047 N N . HIS B 1 390 ? 5.395 -44.656 -20.953 1 96.38 390 HIS B N 1
ATOM 8048 C CA . HIS B 1 390 ? 4.812 -43.344 -20.688 1 96.38 390 HIS B CA 1
ATOM 8049 C C . HIS B 1 390 ? 4.379 -42.656 -21.984 1 96.38 390 HIS B C 1
ATOM 8051 O O . HIS B 1 390 ? 3.928 -41.531 -21.969 1 96.38 390 HIS B O 1
ATOM 8057 N N . TRP B 1 391 ? 4.465 -43.281 -23.109 1 97 391 TRP B N 1
ATOM 8058 C CA . TRP B 1 391 ? 4.109 -42.688 -24.406 1 97 391 TRP B CA 1
ATOM 8059 C C . TRP B 1 391 ? 2.67 -42.188 -24.391 1 97 391 TRP B C 1
ATOM 8061 O O . TRP B 1 391 ? 2.357 -41.188 -25.031 1 97 391 TRP B O 1
ATOM 8071 N N . LYS B 1 392 ? 1.839 -42.812 -23.609 1 95.5 392 LYS B N 1
ATOM 8072 C CA . LYS B 1 392 ? 0.433 -42.438 -23.547 1 95.5 392 LYS B CA 1
ATOM 8073 C C . LYS B 1 392 ? 0.277 -41 -22.984 1 95.5 392 LYS B C 1
ATOM 8075 O O . LYS B 1 392 ? -0.772 -40.375 -23.141 1 95.5 392 LYS B O 1
ATOM 8080 N N . LYS B 1 393 ? 1.284 -40.5 -22.281 1 97.81 393 LYS B N 1
ATOM 8081 C CA . LYS B 1 393 ? 1.26 -39.188 -21.688 1 97.81 393 LYS B CA 1
ATOM 8082 C C . LYS B 1 393 ? 1.72 -38.125 -22.688 1 97.81 393 LYS B C 1
ATOM 8084 O O . LYS B 1 393 ? 1.606 -36.906 -22.438 1 97.81 393 LYS B O 1
ATOM 8089 N N . ALA B 1 394 ? 2.211 -38.531 -23.828 1 98.31 394 ALA B N 1
ATOM 8090 C CA . ALA B 1 394 ? 2.873 -37.625 -24.766 1 98.31 394 ALA B CA 1
ATOM 8091 C C . ALA B 1 394 ? 1.853 -36.844 -25.578 1 98.31 394 ALA B C 1
ATOM 8093 O O . ALA B 1 394 ? 0.792 -37.344 -25.938 1 98.31 394 ALA B O 1
ATOM 8094 N N . TYR B 1 395 ? 2.166 -35.656 -25.812 1 98.31 395 TYR B N 1
ATOM 8095 C CA . TYR B 1 395 ? 1.408 -34.844 -26.766 1 98.31 395 TYR B CA 1
ATOM 8096 C C . TYR B 1 395 ? 2.328 -33.906 -27.531 1 98.31 395 TYR B C 1
ATOM 8098 O O . TYR B 1 395 ? 3.457 -33.625 -27.109 1 98.31 395 TYR B O 1
ATOM 8106 N N . PHE B 1 396 ? 1.895 -33.469 -28.719 1 97.75 396 PHE B N 1
ATOM 8107 C CA . PHE B 1 396 ? 2.598 -32.5 -29.547 1 97.75 396 PHE B CA 1
ATOM 8108 C C . PHE B 1 396 ? 1.829 -31.188 -29.609 1 97.75 396 PHE B C 1
ATOM 8110 O O . PHE B 1 396 ? 0.667 -31.172 -30.016 1 97.75 396 PHE B O 1
ATOM 8117 N N . TYR B 1 397 ? 2.334 -30.172 -29.094 1 96.81 397 TYR B N 1
ATOM 8118 C CA . TYR B 1 397 ? 1.82 -28.812 -29.172 1 96.81 397 TYR B CA 1
ATOM 8119 C C . TYR B 1 397 ? 2.568 -28.016 -30.234 1 96.81 397 TYR B C 1
ATOM 8121 O O . TYR B 1 397 ? 3.648 -27.484 -29.984 1 96.81 397 TYR B O 1
ATOM 8129 N N . LEU B 1 398 ? 1.994 -27.844 -31.406 1 93.25 398 LEU B N 1
ATOM 8130 C CA . LEU B 1 398 ? 2.732 -27.469 -32.625 1 93.25 398 LEU B CA 1
ATOM 8131 C C . LEU B 1 398 ? 2.502 -26 -32.969 1 93.25 398 LEU B C 1
ATOM 8133 O O . LEU B 1 398 ? 3.361 -25.375 -33.594 1 93.25 398 LEU B O 1
ATOM 8137 N N . TRP B 1 399 ? 1.358 -25.516 -32.688 1 91.12 399 TRP B N 1
ATOM 8138 C CA . TRP B 1 399 ? 0.957 -24.172 -33.094 1 91.12 399 TRP B CA 1
ATOM 8139 C C . TRP B 1 399 ? 0.013 -23.562 -32.062 1 91.12 399 TRP B C 1
ATOM 8141 O O . TRP B 1 399 ? -0.898 -24.234 -31.562 1 91.12 399 TRP B O 1
ATOM 8151 N N . ASP B 1 400 ? 0.352 -22.281 -31.734 1 90.94 400 ASP B N 1
ATOM 8152 C CA . ASP B 1 400 ? -0.506 -21.594 -30.781 1 90.94 400 ASP B CA 1
ATOM 8153 C C . ASP B 1 400 ? -1.575 -20.766 -31.516 1 90.94 400 ASP B C 1
ATOM 8155 O O . ASP B 1 400 ? -1.255 -19.859 -32.281 1 90.94 400 ASP B O 1
ATOM 8159 N N . GLU B 1 401 ? -2.811 -21.047 -31.344 1 91.19 401 GLU B N 1
ATOM 8160 C CA . GLU B 1 401 ? -3.994 -20.281 -31.734 1 91.19 401 GLU B CA 1
ATOM 8161 C C . GLU B 1 401 ? -3.926 -19.875 -33.219 1 91.19 401 GLU B C 1
ATOM 8163 O O . GLU B 1 401 ? -3.887 -18.688 -33.531 1 91.19 401 GLU B O 1
ATOM 8168 N N . PRO B 1 402 ? -4.016 -20.828 -34.094 1 91.44 402 PRO B N 1
ATOM 8169 C CA . PRO B 1 402 ? -4.07 -20.469 -35.5 1 91.44 402 PRO B CA 1
ATOM 8170 C C . PRO B 1 402 ? -5.234 -19.531 -35.812 1 91.44 402 PRO B C 1
ATOM 8172 O O . PRO B 1 402 ? -6.332 -19.703 -35.281 1 91.44 402 PRO B O 1
ATOM 8175 N N . LEU B 1 403 ? -5.023 -18.609 -36.812 1 90.38 403 LEU B N 1
ATOM 8176 C CA . LEU B 1 403 ? -6.016 -17.562 -37.031 1 90.38 403 LEU B CA 1
ATOM 8177 C C . LEU B 1 403 ? -6.551 -17.609 -38.469 1 90.38 403 LEU B C 1
ATOM 8179 O O . LEU B 1 403 ? -7.668 -17.156 -38.719 1 90.38 403 LEU B O 1
ATOM 8183 N N . ASN B 1 404 ? -5.77 -18 -39.375 1 91.56 404 ASN B N 1
ATOM 8184 C CA . ASN B 1 404 ? -6.164 -18.016 -40.781 1 91.56 404 ASN B CA 1
ATOM 8185 C C . ASN B 1 404 ? -5.914 -19.375 -41.438 1 91.56 404 ASN B C 1
ATOM 8187 O O . ASN B 1 404 ? -5.363 -20.281 -40.781 1 91.56 404 ASN B O 1
ATOM 8191 N N . MET B 1 405 ? -6.336 -19.531 -42.656 1 94.06 405 MET B N 1
ATOM 8192 C CA . MET B 1 405 ? -6.289 -20.828 -43.312 1 94.06 405 MET B CA 1
ATOM 8193 C C . MET B 1 405 ? -4.852 -21.312 -43.469 1 94.06 405 MET B C 1
ATOM 8195 O O . MET B 1 405 ? -4.566 -22.5 -43.344 1 94.06 405 MET B O 1
ATOM 8199 N N . GLU B 1 406 ? -4.047 -20.375 -43.781 1 93 406 GLU B N 1
ATOM 8200 C CA . GLU B 1 406 ? -2.639 -20.734 -43.938 1 93 406 GLU B CA 1
ATOM 8201 C C . GLU B 1 406 ? -2.078 -21.344 -42.656 1 93 406 GLU B C 1
ATOM 8203 O O . GLU B 1 406 ? -1.36 -22.359 -42.719 1 93 406 GLU B O 1
ATOM 8208 N N . GLN B 1 407 ? -2.354 -20.781 -41.531 1 92.06 407 GLN B N 1
ATOM 8209 C CA . GLN B 1 407 ? -1.885 -21.281 -40.219 1 92.06 407 GLN B CA 1
ATOM 8210 C C . GLN B 1 407 ? -2.506 -22.625 -39.906 1 92.06 407 GLN B C 1
ATOM 8212 O O . GLN B 1 407 ? -1.812 -23.547 -39.438 1 92.06 407 GLN B O 1
ATOM 8217 N N . TYR B 1 408 ? -3.742 -22.844 -40.188 1 94.44 408 TYR B N 1
ATOM 8218 C CA . TYR B 1 408 ? -4.418 -24.125 -39.969 1 94.44 408 TYR B CA 1
ATOM 8219 C C . TYR B 1 408 ? -3.824 -25.219 -40.844 1 94.44 408 TYR B C 1
ATOM 8221 O O . TYR B 1 408 ? -3.623 -26.344 -40.406 1 94.44 408 TYR B O 1
ATOM 8229 N N . GLU B 1 409 ? -3.576 -24.812 -42.062 1 94.5 409 GLU B N 1
ATOM 8230 C CA . GLU B 1 409 ? -2.979 -25.766 -42.969 1 94.5 409 GLU B CA 1
ATOM 8231 C C . GLU B 1 409 ? -1.567 -26.156 -42.562 1 94.5 409 GLU B C 1
ATOM 8233 O O . GLU B 1 409 ? -1.17 -27.312 -42.656 1 94.5 409 GLU B O 1
ATOM 8238 N N . SER B 1 410 ? -0.857 -25.156 -42.125 1 92.94 410 SER B N 1
ATOM 8239 C CA . SER B 1 410 ? 0.485 -25.422 -41.625 1 92.94 410 SER B CA 1
ATOM 8240 C C . SER B 1 410 ? 0.445 -26.391 -40.438 1 92.94 410 SER B C 1
ATOM 8242 O O . SER B 1 410 ? 1.276 -27.297 -40.344 1 92.94 410 SER B O 1
ATOM 8244 N N . LEU B 1 411 ? -0.437 -26.141 -39.562 1 94.44 411 LEU B N 1
ATOM 8245 C CA . LEU B 1 411 ? -0.632 -27.016 -38.438 1 94.44 411 LEU B CA 1
ATOM 8246 C C . LEU B 1 411 ? -0.947 -28.438 -38.875 1 94.44 411 LEU B C 1
ATOM 8248 O O . LEU B 1 411 ? -0.364 -29.406 -38.375 1 94.44 411 LEU B O 1
ATOM 8252 N N . CYS B 1 412 ? -1.823 -28.594 -39.844 1 96.62 412 CYS B N 1
ATOM 8253 C CA . CYS B 1 412 ? -2.203 -29.906 -40.375 1 96.62 412 CYS B CA 1
ATOM 8254 C C . CYS B 1 412 ? -1.014 -30.609 -41.031 1 96.62 412 CYS B C 1
ATOM 8256 O O . CYS B 1 412 ? -0.848 -31.812 -40.875 1 96.62 412 CYS B O 1
ATOM 8258 N N . ASN B 1 413 ? -0.234 -29.812 -41.688 1 95.5 413 ASN B N 1
ATOM 8259 C CA . ASN B 1 413 ? 0.958 -30.375 -42.312 1 95.5 413 ASN B CA 1
ATOM 8260 C C . ASN B 1 413 ? 1.938 -30.906 -41.281 1 95.5 413 ASN B C 1
ATOM 8262 O O . ASN B 1 413 ? 2.475 -32 -41.438 1 95.5 413 ASN B O 1
ATOM 8266 N N . MET B 1 414 ? 2.152 -30.188 -40.25 1 94.56 414 MET B N 1
ATOM 8267 C CA . MET B 1 414 ? 3.043 -30.625 -39.156 1 94.56 414 MET B CA 1
ATOM 8268 C C . MET B 1 414 ? 2.492 -31.859 -38.469 1 94.56 414 MET B C 1
ATOM 8270 O O . MET B 1 414 ? 3.24 -32.781 -38.156 1 94.56 414 MET B O 1
ATOM 8274 N N . ALA B 1 415 ? 1.236 -31.828 -38.25 1 97.06 415 ALA B N 1
ATOM 8275 C CA . ALA B 1 415 ? 0.584 -32.969 -37.625 1 97.06 415 ALA B CA 1
ATOM 8276 C C . ALA B 1 415 ? 0.717 -34.219 -38.469 1 97.06 415 ALA B C 1
ATOM 8278 O O . ALA B 1 415 ? 0.943 -35.312 -37.938 1 97.06 415 ALA B O 1
ATOM 8279 N N . SER B 1 416 ? 0.562 -34.062 -39.781 1 96.94 416 SER B N 1
ATOM 8280 C CA . SER B 1 416 ? 0.69 -35.188 -40.688 1 96.94 416 SER B CA 1
ATOM 8281 C C . SER B 1 416 ? 2.09 -35.781 -40.625 1 96.94 416 SER B C 1
ATOM 8283 O O . SER B 1 416 ? 2.25 -37 -40.75 1 96.94 416 SER B O 1
ATOM 8285 N N . GLU B 1 417 ? 2.99 -34.906 -40.5 1 95.19 417 GLU B N 1
ATOM 8286 C CA . GLU B 1 417 ? 4.363 -35.406 -40.344 1 95.19 417 GLU B CA 1
ATOM 8287 C C . GLU B 1 417 ? 4.531 -36.25 -39.094 1 95.19 417 GLU B C 1
ATOM 8289 O O . GLU B 1 417 ? 5.176 -37.281 -39.156 1 95.19 417 GLU B O 1
ATOM 8294 N N . VAL B 1 418 ? 4.008 -35.812 -38 1 96.75 418 VAL B N 1
ATOM 8295 C CA . VAL B 1 418 ? 4.062 -36.531 -36.75 1 96.75 418 VAL B CA 1
ATOM 8296 C C . VAL B 1 418 ? 3.357 -37.875 -36.906 1 96.75 418 VAL B C 1
ATOM 8298 O O . VAL B 1 418 ? 3.902 -38.906 -36.531 1 96.75 418 VAL B O 1
ATOM 8301 N N . HIS B 1 419 ? 2.195 -37.938 -37.562 1 96.88 419 HIS B N 1
ATOM 8302 C CA . HIS B 1 419 ? 1.361 -39.125 -37.688 1 96.88 419 HIS B CA 1
ATOM 8303 C C . HIS B 1 419 ? 1.954 -40.125 -38.656 1 96.88 419 HIS B C 1
ATOM 8305 O O . HIS B 1 419 ? 1.628 -41.312 -38.625 1 96.88 419 HIS B O 1
ATOM 8311 N N . ALA B 1 420 ? 2.803 -39.594 -39.531 1 96 420 ALA B N 1
ATOM 8312 C CA . ALA B 1 420 ? 3.504 -40.5 -40.438 1 96 420 ALA B CA 1
ATOM 8313 C C . ALA B 1 420 ? 4.375 -41.469 -39.656 1 96 420 ALA B C 1
ATOM 8315 O O . ALA B 1 420 ? 4.531 -42.625 -40.062 1 96 420 ALA B O 1
ATOM 8316 N N . TYR B 1 421 ? 4.871 -41 -38.562 1 95.25 421 TYR B N 1
ATOM 8317 C CA . TYR B 1 421 ? 5.75 -41.844 -37.75 1 95.25 421 TYR B CA 1
ATOM 8318 C C . TYR B 1 421 ? 4.988 -42.469 -36.594 1 95.25 421 TYR B C 1
ATOM 8320 O O . TYR B 1 421 ? 5.359 -43.562 -36.094 1 95.25 421 TYR B O 1
ATOM 8328 N N . ALA B 1 422 ? 4.012 -41.875 -36.125 1 96.69 422 ALA B N 1
ATOM 8329 C CA . ALA B 1 422 ? 3.215 -42.344 -35 1 96.69 422 ALA B CA 1
ATOM 8330 C C . ALA B 1 422 ? 1.738 -42 -35.219 1 96.69 422 ALA B C 1
ATOM 8332 O O . ALA B 1 422 ? 1.256 -40.969 -34.719 1 96.69 422 ALA B O 1
ATOM 8333 N N . PRO B 1 423 ? 0.977 -42.906 -35.75 1 94.88 423 PRO B N 1
ATOM 8334 C CA . PRO B 1 423 ? -0.447 -42.656 -36 1 94.88 423 PRO B CA 1
ATOM 8335 C C . PRO B 1 423 ? -1.239 -42.469 -34.719 1 94.88 423 PRO B C 1
ATOM 8337 O O . PRO B 1 423 ? -2.326 -41.906 -34.719 1 94.88 423 PRO B O 1
ATOM 8340 N N . ASP B 1 424 ? -0.68 -42.938 -33.594 1 94.75 424 ASP B N 1
ATOM 8341 C CA . ASP B 1 424 ? -1.384 -42.844 -32.312 1 94.75 424 ASP B CA 1
ATOM 8342 C C . ASP B 1 424 ? -0.955 -41.594 -31.547 1 94.75 424 ASP B C 1
ATOM 8344 O O . ASP B 1 424 ? -1.4 -41.375 -30.422 1 94.75 424 ASP B O 1
ATOM 8348 N N . ALA B 1 425 ? -0.076 -40.781 -32.188 1 96.81 425 ALA B N 1
ATOM 8349 C CA . ALA B 1 425 ? 0.392 -39.562 -31.5 1 96.81 425 ALA B CA 1
ATOM 8350 C C . ALA B 1 425 ? -0.757 -38.594 -31.281 1 96.81 425 ALA B C 1
ATOM 8352 O O . ALA B 1 425 ? -1.635 -38.438 -32.125 1 96.81 425 ALA B O 1
ATOM 8353 N N . ARG B 1 426 ? -0.772 -37.969 -30.109 1 97.75 426 ARG B N 1
ATOM 8354 C CA . ARG B 1 426 ? -1.787 -36.969 -29.781 1 97.75 426 ARG B CA 1
ATOM 8355 C C . ARG B 1 426 ? -1.278 -35.562 -30.062 1 97.75 426 ARG B C 1
ATOM 8357 O O . ARG B 1 426 ? -0.277 -35.125 -29.5 1 97.75 426 ARG B O 1
ATOM 8364 N N . VAL B 1 427 ? -1.963 -34.875 -30.953 1 98 427 VAL B N 1
ATOM 8365 C CA . VAL B 1 427 ? -1.648 -33.469 -31.25 1 98 427 VAL B CA 1
ATOM 8366 C C . VAL B 1 427 ? -2.625 -32.562 -30.531 1 98 427 VAL B C 1
ATOM 8368 O O . VAL B 1 427 ? -3.84 -32.75 -30.609 1 98 427 VAL B O 1
ATOM 8371 N N . LEU B 1 428 ? -2.057 -31.594 -29.75 1 98.25 428 LEU B N 1
ATOM 8372 C CA . LEU B 1 428 ? -2.828 -30.594 -29.031 1 98.25 428 LEU B CA 1
ATOM 8373 C C . LEU B 1 428 ? -2.906 -29.297 -29.828 1 98.25 428 LEU B C 1
ATOM 8375 O O . LEU B 1 428 ? -1.884 -28.781 -30.281 1 98.25 428 LEU B O 1
ATOM 8379 N N . THR B 1 429 ? -4.113 -28.797 -30.031 1 96.88 429 THR B N 1
ATOM 8380 C CA . THR B 1 429 ? -4.309 -27.531 -30.734 1 96.88 429 THR B CA 1
ATOM 8381 C C . THR B 1 429 ? -5.148 -26.562 -29.891 1 96.88 429 THR B C 1
ATOM 8383 O O . THR B 1 429 ? -6.293 -26.875 -29.547 1 96.88 429 THR B O 1
ATOM 8386 N N . THR B 1 430 ? -4.555 -25.422 -29.531 1 95.69 430 THR B N 1
ATOM 8387 C CA . THR B 1 430 ? -5.305 -24.359 -28.891 1 95.69 430 THR B CA 1
ATOM 8388 C C . THR B 1 430 ? -6.02 -23.5 -29.938 1 95.69 430 THR B C 1
ATOM 8390 O O . THR B 1 430 ? -5.461 -23.203 -30.984 1 95.69 430 THR B O 1
ATOM 8393 N N . TYR B 1 431 ? -7.281 -23.172 -29.688 1 93.44 431 TYR B N 1
ATOM 8394 C CA . TYR B 1 431 ? -7.98 -22.297 -30.609 1 93.44 431 TYR B CA 1
ATOM 8395 C C . TYR B 1 431 ? -9.148 -21.594 -29.922 1 93.44 431 TYR B C 1
ATOM 8397 O O . TYR B 1 431 ? -9.672 -22.094 -28.922 1 93.44 431 TYR B O 1
ATOM 8405 N N . TYR B 1 432 ? -9.484 -20.375 -30.422 1 92.31 432 TYR B N 1
ATOM 8406 C CA . TYR B 1 432 ? -10.641 -19.641 -29.906 1 92.31 432 TYR B CA 1
ATOM 8407 C C . TYR B 1 432 ? -11.531 -19.188 -31.062 1 92.31 432 TYR B C 1
ATOM 8409 O O . TYR B 1 432 ? -12.547 -18.516 -30.828 1 92.31 432 TYR B O 1
ATOM 8417 N N . CYS B 1 433 ? -11.078 -19.516 -32.312 1 91.44 433 CYS B N 1
ATOM 8418 C CA . CYS B 1 433 ? -11.859 -19.203 -33.5 1 91.44 433 CYS B CA 1
ATOM 8419 C C . CYS B 1 433 ? -11.445 -20.094 -34.656 1 91.44 433 CYS B C 1
ATOM 8421 O O . CYS B 1 433 ? -10.438 -20.797 -34.594 1 91.44 433 CYS B O 1
ATOM 8423 N N . GLY B 1 434 ? -12.32 -20.203 -35.656 1 91.5 434 GLY B N 1
ATOM 8424 C CA . GLY B 1 434 ? -11.93 -20.797 -36.906 1 91.5 434 GLY B CA 1
ATOM 8425 C C . GLY B 1 434 ? -11.117 -19.875 -37.781 1 91.5 434 GLY B C 1
ATOM 8426 O O . GLY B 1 434 ? -10.828 -18.734 -37.406 1 91.5 434 GLY B O 1
ATOM 8427 N N . PRO B 1 435 ? -10.758 -20.406 -38.969 1 92.75 435 PRO B N 1
ATOM 8428 C CA . PRO B 1 435 ? -10 -19.531 -39.875 1 92.75 435 PRO B CA 1
ATOM 8429 C C . PRO B 1 435 ? -10.797 -18.297 -40.281 1 92.75 435 PRO B C 1
ATOM 8431 O O . PRO B 1 435 ? -11.898 -18.422 -40.812 1 92.75 435 PRO B O 1
ATOM 8434 N N . SER B 1 436 ? -10.242 -17.156 -40.062 1 90.62 436 SER B N 1
ATOM 8435 C CA . SER B 1 436 ? -10.938 -15.891 -40.281 1 90.62 436 SER B CA 1
ATOM 8436 C C . SER B 1 436 ? -11.156 -15.617 -41.75 1 90.62 436 SER B C 1
ATOM 8438 O O . SER B 1 436 ? -12.141 -14.984 -42.125 1 90.62 436 SER B O 1
ATOM 8440 N N . ASP B 1 437 ? -10.219 -16.016 -42.594 1 92.31 437 ASP B N 1
ATOM 8441 C CA . ASP B 1 437 ? -10.258 -15.703 -44.031 1 92.31 437 ASP B CA 1
ATOM 8442 C C . ASP B 1 437 ? -11.062 -16.766 -44.781 1 92.31 437 ASP B C 1
ATOM 8444 O O . ASP B 1 437 ? -11.391 -16.562 -45.969 1 92.31 437 ASP B O 1
ATOM 8448 N N . ALA B 1 438 ? -11.375 -17.875 -44.219 1 89.62 438 ALA B N 1
ATOM 8449 C CA . ALA B 1 438 ? -12.203 -18.922 -44.812 1 89.62 438 ALA B CA 1
ATOM 8450 C C . ALA B 1 438 ? -13.141 -19.531 -43.781 1 89.62 438 ALA B C 1
ATOM 8452 O O . ALA B 1 438 ? -12.93 -20.656 -43.312 1 89.62 438 ALA B O 1
ATOM 8453 N N . PRO B 1 439 ? -14.227 -18.844 -43.594 1 87.88 439 PRO B N 1
ATOM 8454 C CA . PRO B 1 439 ? -15.102 -19.25 -42.5 1 87.88 439 PRO B CA 1
ATOM 8455 C C . PRO B 1 439 ? -15.711 -20.641 -42.719 1 87.88 439 PRO B C 1
ATOM 8457 O O . PRO B 1 439 ? -16.188 -20.938 -43.812 1 87.88 439 PRO B O 1
ATOM 8460 N N . LEU B 1 440 ? -15.672 -21.422 -41.656 1 89.44 440 LEU B N 1
ATOM 8461 C CA . LEU B 1 440 ? -16.172 -22.781 -41.719 1 89.44 440 LEU B CA 1
ATOM 8462 C C . LEU B 1 440 ? -17.688 -22.812 -41.594 1 89.44 440 LEU B C 1
ATOM 8464 O O . LEU B 1 440 ? -18.328 -23.828 -41.875 1 89.44 440 LEU B O 1
ATOM 8468 N N . ALA B 1 441 ? -18.234 -21.75 -41.156 1 91.31 441 ALA B N 1
ATOM 8469 C CA . ALA B 1 441 ? -19.672 -21.562 -41 1 91.31 441 ALA B CA 1
ATOM 8470 C C . ALA B 1 441 ? -20.062 -20.094 -41.125 1 91.31 441 ALA B C 1
ATOM 8472 O O . ALA B 1 441 ? -19.188 -19.219 -41.125 1 91.31 441 ALA B O 1
ATOM 8473 N N . PRO B 1 442 ? -21.375 -19.812 -41.125 1 90.19 442 PRO B N 1
ATOM 8474 C CA . PRO B 1 442 ? -21.812 -18.438 -41.375 1 90.19 442 PRO B CA 1
ATOM 8475 C C . PRO B 1 442 ? -21.5 -17.5 -40.219 1 90.19 442 PRO B C 1
ATOM 8477 O O . PRO B 1 442 ? -21.266 -16.312 -40.406 1 90.19 442 PRO B O 1
ATOM 8480 N N . THR B 1 443 ? -21.562 -17.984 -38.969 1 88.81 443 THR B N 1
ATOM 8481 C CA . THR B 1 443 ? -21.266 -17.156 -37.812 1 88.81 443 THR B CA 1
ATOM 8482 C C . THR B 1 443 ? -19.969 -17.594 -37.125 1 88.81 443 THR B C 1
ATOM 8484 O O . THR B 1 443 ? -19.578 -18.766 -37.219 1 88.81 443 THR B O 1
ATOM 8487 N N . PRO B 1 444 ? -19.312 -16.641 -36.469 1 86.31 444 PRO B N 1
ATOM 8488 C CA . PRO B 1 444 ? -18.047 -16.969 -35.781 1 86.31 444 PRO B CA 1
ATOM 8489 C C . PRO B 1 444 ? -18.188 -18.094 -34.781 1 86.31 444 PRO B C 1
ATOM 8491 O O . PRO B 1 444 ? -17.312 -18.938 -34.656 1 86.31 444 PRO B O 1
ATOM 8494 N N . PHE B 1 445 ? -19.266 -18.172 -34.125 1 87.5 445 PHE B N 1
ATOM 8495 C CA . PHE B 1 445 ? -19.484 -19.203 -33.125 1 87.5 445 PHE B CA 1
ATOM 8496 C C . PHE B 1 445 ? -19.672 -20.562 -33.75 1 87.5 445 PHE B C 1
ATOM 8498 O O . PHE B 1 445 ? -19.141 -21.562 -33.281 1 87.5 445 PHE B O 1
ATOM 8505 N N . GLU B 1 446 ? -20.469 -20.516 -34.781 1 89.5 446 GLU B N 1
ATOM 8506 C CA . GLU B 1 446 ? -20.656 -21.766 -35.5 1 89.5 446 GLU B CA 1
ATOM 8507 C C . GLU B 1 446 ? -19.344 -22.25 -36.125 1 89.5 446 GLU B C 1
ATOM 8509 O O . GLU B 1 446 ? -19.078 -23.453 -36.156 1 89.5 446 GLU B O 1
ATOM 8514 N N . ALA B 1 447 ? -18.625 -21.281 -36.594 1 91.5 447 ALA B N 1
ATOM 8515 C CA . ALA B 1 447 ? -17.328 -21.609 -37.156 1 91.5 447 ALA B CA 1
ATOM 8516 C C . ALA B 1 447 ? -16.406 -22.219 -36.094 1 91.5 447 ALA B C 1
ATOM 8518 O O . ALA B 1 447 ? -15.688 -23.172 -36.344 1 91.5 447 ALA B O 1
ATOM 8519 N N . PHE B 1 448 ? -16.469 -21.656 -34.969 1 92.94 448 PHE B N 1
ATOM 8520 C CA . PHE B 1 448 ? -15.719 -22.141 -33.812 1 92.94 448 PHE B CA 1
ATOM 8521 C C . PHE B 1 448 ? -16.094 -23.578 -33.5 1 92.94 448 PHE B C 1
ATOM 8523 O O . PHE B 1 448 ? -15.211 -24.406 -33.25 1 92.94 448 PHE B O 1
ATOM 8530 N N . LEU B 1 449 ? -17.328 -23.875 -33.562 1 93.38 449 LEU B N 1
ATOM 8531 C CA . LEU B 1 449 ? -17.844 -25.188 -33.219 1 93.38 449 LEU B CA 1
ATOM 8532 C C . LEU B 1 449 ? -17.422 -26.219 -34.281 1 93.38 449 LEU B C 1
ATOM 8534 O O . LEU B 1 449 ? -17.359 -27.422 -33.969 1 93.38 449 LEU B O 1
ATOM 8538 N N . LYS B 1 450 ? -17.062 -25.797 -35.469 1 94.38 450 LYS B N 1
ATOM 8539 C CA . LYS B 1 450 ? -16.766 -26.703 -36.562 1 94.38 450 LYS B CA 1
ATOM 8540 C C . LYS B 1 450 ? -15.281 -26.984 -36.656 1 94.38 450 LYS B C 1
ATOM 8542 O O . LYS B 1 450 ? -14.852 -27.844 -37.438 1 94.38 450 LYS B O 1
ATOM 8547 N N . VAL B 1 451 ? -14.516 -26.391 -35.844 1 95.75 451 VAL B N 1
ATOM 8548 C CA . VAL B 1 451 ? -13.062 -26.516 -35.938 1 95.75 451 VAL B CA 1
ATOM 8549 C C . VAL B 1 451 ? -12.656 -27.969 -35.719 1 95.75 451 VAL B C 1
ATOM 8551 O O . VAL B 1 451 ? -11.789 -28.484 -36.438 1 95.75 451 VAL B O 1
ATOM 8554 N N . PRO B 1 452 ? -13.273 -28.703 -34.75 1 96 452 PRO B N 1
ATOM 8555 C CA . PRO B 1 452 ? -12.875 -30.109 -34.594 1 96 452 PRO B CA 1
ATOM 8556 C C . PRO B 1 452 ? -13.055 -30.922 -35.875 1 96 452 PRO B C 1
ATOM 8558 O O . PRO B 1 452 ? -12.18 -31.719 -36.219 1 96 452 PRO B O 1
ATOM 8561 N N . LYS B 1 453 ? -14.195 -30.719 -36.5 1 95.06 453 LYS B N 1
ATOM 8562 C CA . LYS B 1 453 ? -14.43 -31.422 -37.781 1 95.06 453 LYS B CA 1
ATOM 8563 C C . LYS B 1 453 ? -13.367 -31.062 -38.812 1 95.06 453 LYS B C 1
ATOM 8565 O O . LYS B 1 453 ? -12.898 -31.922 -39.531 1 95.06 453 LYS B O 1
ATOM 8570 N N . PHE B 1 454 ? -13.031 -29.891 -38.812 1 95.69 454 PHE B N 1
ATOM 8571 C CA . PHE B 1 454 ? -12.055 -29.391 -39.781 1 95.69 454 PHE B CA 1
ATOM 8572 C C . PHE B 1 454 ? -10.672 -29.969 -39.5 1 95.69 454 PHE B C 1
ATOM 8574 O O . PHE B 1 454 ? -9.914 -30.25 -40.438 1 95.69 454 PHE B O 1
ATOM 8581 N N . LEU B 1 455 ? -10.273 -30.125 -38.281 1 96.62 455 LEU B N 1
ATOM 8582 C CA . LEU B 1 455 ? -8.93 -30.516 -37.875 1 96.62 455 LEU B CA 1
ATOM 8583 C C . LEU B 1 455 ? -8.789 -32.031 -37.844 1 96.62 455 LEU B C 1
ATOM 8585 O O . LEU B 1 455 ? -7.68 -32.562 -37.688 1 96.62 455 LEU B O 1
ATOM 8589 N N . ARG B 1 456 ? -9.898 -32.75 -37.969 1 94.69 456 ARG B N 1
ATOM 8590 C CA . ARG B 1 456 ? -9.836 -34.188 -37.969 1 94.69 456 ARG B CA 1
ATOM 8591 C C . ARG B 1 456 ? -9.164 -34.719 -39.25 1 94.69 456 ARG B C 1
ATOM 8593 O O . ARG B 1 456 ? -9.461 -34.25 -40.344 1 94.69 456 ARG B O 1
ATOM 8600 N N . PRO B 1 457 ? -8.25 -35.688 -39.188 1 95.44 457 PRO B N 1
ATOM 8601 C CA . PRO B 1 457 ? -7.797 -36.438 -38 1 95.44 457 PRO B CA 1
ATOM 8602 C C . PRO B 1 457 ? -6.508 -35.875 -37.406 1 95.44 457 PRO B C 1
ATOM 8604 O O . PRO B 1 457 ? -5.816 -36.562 -36.656 1 95.44 457 PRO B O 1
ATOM 8607 N N . HIS B 1 458 ? -6.191 -34.688 -37.75 1 96.75 458 HIS B N 1
ATOM 8608 C CA . HIS B 1 458 ? -4.867 -34.156 -37.5 1 96.75 458 HIS B CA 1
ATOM 8609 C C . HIS B 1 458 ? -4.723 -33.719 -36.031 1 96.75 458 HIS B C 1
ATOM 8611 O O . HIS B 1 458 ? -3.607 -33.531 -35.531 1 96.75 458 HIS B O 1
ATOM 8617 N N . THR B 1 459 ? -5.793 -33.531 -35.281 1 97.31 459 THR B N 1
ATOM 8618 C CA . THR B 1 459 ? -5.777 -33.094 -33.875 1 97.31 459 THR B CA 1
ATOM 8619 C C . THR B 1 459 ? -6.543 -34.094 -33 1 97.31 459 THR B C 1
ATOM 8621 O O . THR B 1 459 ? -7.594 -34.594 -33.406 1 97.31 459 THR B O 1
ATOM 8624 N N . GLN B 1 460 ? -6.031 -34.344 -31.844 1 97.88 460 GLN B N 1
ATOM 8625 C CA . GLN B 1 460 ? -6.684 -35.25 -30.922 1 97.88 460 GLN B CA 1
ATOM 8626 C C . GLN B 1 460 ? -7.066 -34.562 -29.625 1 97.88 460 GLN B C 1
ATOM 8628 O O . GLN B 1 460 ? -8.008 -34.969 -28.938 1 97.88 460 GLN B O 1
ATOM 8633 N N . ILE B 1 461 ? -6.344 -33.531 -29.172 1 98.25 461 ILE B N 1
ATOM 8634 C CA . ILE B 1 461 ? -6.66 -32.719 -28 1 98.25 461 ILE B CA 1
ATOM 8635 C C . ILE B 1 461 ? -7.105 -31.344 -28.453 1 98.25 461 ILE B C 1
ATOM 8637 O O . ILE B 1 461 ? -6.281 -30.516 -28.844 1 98.25 461 ILE B O 1
ATOM 8641 N N . TYR B 1 462 ? -8.383 -31.141 -28.422 1 97.94 462 TYR B N 1
ATOM 8642 C CA . TYR B 1 462 ? -8.953 -29.828 -28.75 1 97.94 462 TYR B CA 1
ATOM 8643 C C . TYR B 1 462 ? -8.984 -28.938 -27.516 1 97.94 462 TYR B C 1
ATOM 8645 O O . TYR B 1 462 ? -9.781 -29.156 -26.594 1 97.94 462 TYR B O 1
ATOM 8653 N N . CYS B 1 463 ? -8.117 -27.938 -27.469 1 97.81 463 CYS B N 1
ATOM 8654 C CA . CYS B 1 463 ? -7.945 -27.047 -26.328 1 97.81 463 CYS B CA 1
ATOM 8655 C C . CYS B 1 463 ? -8.562 -25.688 -26.594 1 97.81 463 CYS B C 1
ATOM 8657 O O . CYS B 1 463 ? -8.023 -24.891 -27.375 1 97.81 463 CYS B O 1
ATOM 8659 N N . THR B 1 464 ? -9.633 -25.375 -25.922 1 96.5 464 THR B N 1
ATOM 8660 C CA . THR B 1 464 ? -10.391 -24.172 -26.234 1 96.5 464 THR B CA 1
ATOM 8661 C C . THR B 1 464 ? -10.281 -23.141 -25.109 1 96.5 464 THR B C 1
ATOM 8663 O O . THR B 1 464 ? -10.188 -23.516 -23.938 1 96.5 464 THR B O 1
ATOM 8666 N N . SER B 1 465 ? -10.352 -21.906 -25.5 1 94 465 SER B N 1
ATOM 8667 C CA . SER B 1 465 ? -10.328 -20.812 -24.547 1 94 465 SER B CA 1
ATOM 8668 C C . SER B 1 465 ? -11.656 -20.719 -23.781 1 94 465 SER B C 1
ATOM 8670 O O . SER B 1 465 ? -12.727 -20.75 -24.391 1 94 465 SER B O 1
ATOM 8672 N N . GLU B 1 466 ? -11.562 -20.5 -22.469 1 94.19 466 GLU B N 1
ATOM 8673 C CA . GLU B 1 466 ? -12.766 -20.328 -21.672 1 94.19 466 GLU B CA 1
ATOM 8674 C C . GLU B 1 466 ? -13.422 -18.969 -21.953 1 94.19 466 GLU B C 1
ATOM 8676 O O . GLU B 1 466 ? -14.602 -18.781 -21.656 1 94.19 466 GLU B O 1
ATOM 8681 N N . TRP B 1 467 ? -12.688 -18.094 -22.5 1 91.31 467 TRP B N 1
ATOM 8682 C CA . TRP B 1 467 ? -13.164 -16.75 -22.812 1 91.31 467 TRP B CA 1
ATOM 8683 C C . TRP B 1 467 ? -14.289 -16.812 -23.844 1 91.31 467 TRP B C 1
ATOM 8685 O O . TRP B 1 467 ? -15.227 -16 -23.797 1 91.31 467 TRP B O 1
ATOM 8695 N N . VAL B 1 468 ? -14.234 -17.734 -24.734 1 91.25 468 VAL B N 1
ATOM 8696 C CA . VAL B 1 468 ? -15.203 -17.844 -25.828 1 91.25 468 VAL B CA 1
ATOM 8697 C C . VAL B 1 468 ? -16.562 -18.266 -25.281 1 91.25 468 VAL B C 1
ATOM 8699 O O . VAL B 1 468 ? -17.594 -17.844 -25.781 1 91.25 468 VAL B O 1
ATOM 8702 N N . PHE B 1 469 ? -16.516 -19.031 -24.25 1 92.31 469 PHE B N 1
ATOM 8703 C CA . PHE B 1 469 ? -17.75 -19.594 -23.719 1 92.31 469 PHE B CA 1
ATOM 8704 C C . PHE B 1 469 ? -18.484 -18.578 -22.844 1 92.31 469 PHE B C 1
ATOM 8706 O O . PHE B 1 469 ? -19.703 -18.609 -22.75 1 92.31 469 PHE B O 1
ATOM 8713 N N . GLY B 1 470 ? -17.703 -17.672 -22.219 1 90.5 470 GLY B N 1
ATOM 8714 C CA . GLY B 1 470 ? -18.344 -16.781 -21.266 1 90.5 470 GLY B CA 1
ATOM 8715 C C . GLY B 1 470 ? -19.25 -17.516 -20.281 1 90.5 470 GLY B C 1
ATOM 8716 O O . GLY B 1 470 ? -18.812 -18.453 -19.625 1 90.5 470 GLY B O 1
ATOM 8717 N N . ASN B 1 471 ? -20.547 -17.156 -20.312 1 91.31 471 ASN B N 1
ATOM 8718 C CA . ASN B 1 471 ? -21.516 -17.797 -19.438 1 91.31 471 ASN B CA 1
ATOM 8719 C C . ASN B 1 471 ? -22.344 -18.828 -20.188 1 91.31 471 ASN B C 1
ATOM 8721 O O . ASN B 1 471 ? -23.312 -19.375 -19.641 1 91.31 471 ASN B O 1
ATOM 8725 N N . ARG B 1 472 ? -21.938 -19.156 -21.328 1 90.06 472 ARG B N 1
ATOM 8726 C CA . ARG B 1 472 ? -22.75 -20 -22.188 1 90.06 472 ARG B CA 1
ATOM 8727 C C . ARG B 1 472 ? -22.406 -21.484 -21.984 1 90.06 472 ARG B C 1
ATOM 8729 O O . ARG B 1 472 ? -21.641 -22.047 -22.766 1 90.06 472 ARG B O 1
ATOM 8736 N N . GLU B 1 473 ? -23.094 -22.094 -21.156 1 88.06 473 GLU B N 1
ATOM 8737 C CA . GLU B 1 473 ? -22.875 -23.516 -20.891 1 88.06 473 GLU B CA 1
ATOM 8738 C C . GLU B 1 473 ? -23.391 -24.375 -22.031 1 88.06 473 GLU B C 1
ATOM 8740 O O . GLU B 1 473 ? -22.906 -25.5 -22.25 1 88.06 473 GLU B O 1
ATOM 8745 N N . ASP B 1 474 ? -24.359 -23.859 -22.766 1 90.75 474 ASP B N 1
ATOM 8746 C CA . ASP B 1 474 ? -24.891 -24.562 -23.922 1 90.75 474 ASP B CA 1
ATOM 8747 C C . ASP B 1 474 ? -23.812 -24.719 -25 1 90.75 474 ASP B C 1
ATOM 8749 O O . ASP B 1 474 ? -23.766 -25.75 -25.688 1 90.75 474 ASP B O 1
ATOM 8753 N N . LEU B 1 475 ? -23.031 -23.703 -25.109 1 90.88 475 LEU B N 1
ATOM 8754 C CA . LEU B 1 475 ? -21.953 -23.766 -26.078 1 90.88 475 LEU B CA 1
ATOM 8755 C C . LEU B 1 475 ? -20.953 -24.875 -25.719 1 90.88 475 LEU B C 1
ATOM 8757 O O . LEU B 1 475 ? -20.359 -25.5 -26.609 1 90.88 475 LEU B O 1
ATOM 8761 N N . VAL B 1 476 ? -20.75 -25.078 -24.5 1 93.31 476 VAL B N 1
ATOM 8762 C CA . VAL B 1 476 ? -19.891 -26.156 -24.016 1 93.31 476 VAL B CA 1
ATOM 8763 C C . VAL B 1 476 ? -20.438 -27.5 -24.453 1 93.31 476 VAL B C 1
ATOM 8765 O O . VAL B 1 476 ? -19.703 -28.359 -24.953 1 93.31 476 VAL B O 1
ATOM 8768 N N . LYS B 1 477 ? -21.703 -27.641 -24.281 1 92.25 477 LYS B N 1
ATOM 8769 C CA . LYS B 1 477 ? -22.359 -28.875 -24.703 1 92.25 477 LYS B CA 1
ATOM 8770 C C . LYS B 1 477 ? -22.203 -29.109 -26.203 1 92.25 477 LYS B C 1
ATOM 8772 O O . LYS B 1 477 ? -22.016 -30.234 -26.656 1 92.25 477 LYS B O 1
ATOM 8777 N N . ASP B 1 478 ? -22.266 -28.031 -26.891 1 93.44 478 ASP B N 1
ATOM 8778 C CA . ASP B 1 478 ? -22.125 -28.109 -28.344 1 93.44 478 ASP B CA 1
ATOM 8779 C C . ASP B 1 478 ? -20.719 -28.578 -28.719 1 93.44 478 ASP B C 1
ATOM 8781 O O . ASP B 1 478 ? -20.547 -29.391 -29.641 1 93.44 478 ASP B O 1
ATOM 8785 N N . VAL B 1 479 ? -19.734 -28.078 -28.062 1 91.62 479 VAL B N 1
ATOM 8786 C CA . VAL B 1 479 ? -18.359 -28.453 -28.328 1 91.62 479 VAL B CA 1
ATOM 8787 C C . VAL B 1 479 ? -18.141 -29.938 -28.031 1 91.62 479 VAL B C 1
ATOM 8789 O O . VAL B 1 479 ? -17.562 -30.672 -28.828 1 91.62 479 VAL B O 1
ATOM 8792 N N . ILE B 1 480 ? -18.641 -30.375 -26.938 1 91 480 ILE B N 1
ATOM 8793 C CA . ILE B 1 480 ? -18.469 -31.766 -26.5 1 91 480 ILE B CA 1
ATOM 8794 C C . ILE B 1 480 ? -19.172 -32.719 -27.469 1 91 480 ILE B C 1
ATOM 8796 O O . ILE B 1 480 ? -18.656 -33.781 -27.781 1 91 480 ILE B O 1
ATOM 8800 N N . SER B 1 481 ? -20.297 -32.25 -28 1 92.5 481 SER B N 1
ATOM 8801 C CA . SER B 1 481 ? -21.062 -33.094 -28.922 1 92.5 481 SER B CA 1
ATOM 8802 C C . SER B 1 481 ? -20.344 -33.25 -30.25 1 92.5 481 SER B C 1
ATOM 8804 O O . SER B 1 481 ? -20.594 -34.219 -30.984 1 92.5 481 SER B O 1
ATOM 8806 N N . GLU B 1 482 ? -19.5 -32.344 -30.562 1 93.31 482 GLU B N 1
ATOM 8807 C CA . GLU B 1 482 ? -18.766 -32.375 -31.828 1 93.31 482 GLU B CA 1
ATOM 8808 C C . GLU B 1 482 ? -17.578 -33.344 -31.734 1 93.31 482 GLU B C 1
ATOM 8810 O O . GLU B 1 482 ? -17 -33.719 -32.75 1 93.31 482 GLU B O 1
ATOM 8815 N N . LEU B 1 483 ? -17.172 -33.75 -30.547 1 95.56 483 LEU B N 1
ATOM 8816 C CA . LEU B 1 483 ? -15.961 -34.562 -30.344 1 95.56 483 LEU B CA 1
ATOM 8817 C C . LEU B 1 483 ? -16.281 -36.031 -30.422 1 95.56 483 LEU B C 1
ATOM 8819 O O . LEU B 1 483 ? -17.438 -36.438 -30.266 1 95.56 483 LEU B O 1
ATOM 8823 N N . HIS B 1 484 ? -15.297 -36.812 -30.766 1 95.19 484 HIS B N 1
ATOM 8824 C CA . HIS B 1 484 ? -15.375 -38.25 -30.859 1 95.19 484 HIS B CA 1
ATOM 8825 C C . HIS B 1 484 ? -14.453 -38.906 -29.828 1 95.19 484 HIS B C 1
ATOM 8827 O O . HIS B 1 484 ? -13.375 -39.406 -30.188 1 95.19 484 HIS B O 1
ATOM 8833 N N . PRO B 1 485 ? -14.992 -39.031 -28.625 1 92.56 485 PRO B N 1
ATOM 8834 C CA . PRO B 1 485 ? -14.148 -39.625 -27.578 1 92.56 485 PRO B CA 1
ATOM 8835 C C . PRO B 1 485 ? -13.75 -41.062 -27.875 1 92.56 485 PRO B C 1
ATOM 8837 O O . PRO B 1 485 ? -12.68 -41.5 -27.438 1 92.56 485 PRO B O 1
ATOM 8840 N N . GLU B 1 486 ? -14.5 -41.75 -28.625 1 92.25 486 GLU B N 1
ATOM 8841 C CA . GLU B 1 486 ? -14.203 -43.156 -28.984 1 92.25 486 GLU B CA 1
ATOM 8842 C C . GLU B 1 486 ? -12.961 -43.25 -29.859 1 92.25 486 GLU B C 1
ATOM 8844 O O . GLU B 1 486 ? -12.289 -44.281 -29.891 1 92.25 486 GLU B O 1
ATOM 8849 N N . ASN B 1 487 ? -12.703 -42.094 -30.516 1 91.75 487 ASN B N 1
ATOM 8850 C CA . ASN B 1 487 ? -11.508 -42.031 -31.344 1 91.75 487 ASN B CA 1
ATOM 8851 C C . ASN B 1 487 ? -10.336 -41.406 -30.594 1 91.75 487 ASN B C 1
ATOM 8853 O O . ASN B 1 487 ? -9.336 -41.031 -31.203 1 91.75 487 ASN B O 1
ATOM 8857 N N . GLY B 1 488 ? -10.523 -41.281 -29.328 1 92.75 488 GLY B N 1
ATOM 8858 C CA . GLY B 1 488 ? -9.438 -40.75 -28.5 1 92.75 488 GLY B CA 1
ATOM 8859 C C . GLY B 1 488 ? -9.383 -39.25 -28.469 1 92.75 488 GLY B C 1
ATOM 8860 O O . GLY B 1 488 ? -8.398 -38.656 -28 1 92.75 488 GLY B O 1
ATOM 8861 N N . GLU B 1 489 ? -10.383 -38.562 -28.969 1 96.56 489 GLU B N 1
ATOM 8862 C CA . GLU B 1 489 ? -10.398 -37.094 -28.953 1 96.56 489 GLU B CA 1
ATOM 8863 C C . GLU B 1 489 ? -10.719 -36.562 -27.547 1 96.56 489 GLU B C 1
ATOM 8865 O O . GLU B 1 489 ? -11.547 -37.125 -26.844 1 96.56 489 GLU B O 1
ATOM 8870 N N . GLU B 1 490 ? -9.984 -35.562 -27.109 1 96.81 490 GLU B N 1
ATOM 8871 C CA . GLU B 1 490 ? -10.133 -34.969 -25.781 1 96.81 490 GLU B CA 1
ATOM 8872 C C . GLU B 1 490 ? -10.422 -33.469 -25.891 1 96.81 490 GLU B C 1
ATOM 8874 O O . GLU B 1 490 ? -10.094 -32.844 -26.891 1 96.81 490 GLU B O 1
ATOM 8879 N N . TRP B 1 491 ? -11.062 -32.969 -24.844 1 97.81 491 TRP B N 1
ATOM 8880 C CA . TRP B 1 491 ? -11.344 -31.531 -24.75 1 97.81 491 TRP B CA 1
ATOM 8881 C C . TRP B 1 491 ? -10.617 -30.922 -23.562 1 97.81 491 TRP B C 1
ATOM 8883 O O . TRP B 1 491 ? -10.844 -31.297 -22.406 1 97.81 491 TRP B O 1
ATOM 8893 N N . TRP B 1 492 ? -9.648 -30.062 -23.844 1 98.31 492 TRP B N 1
ATOM 8894 C CA . TRP B 1 492 ? -8.953 -29.266 -2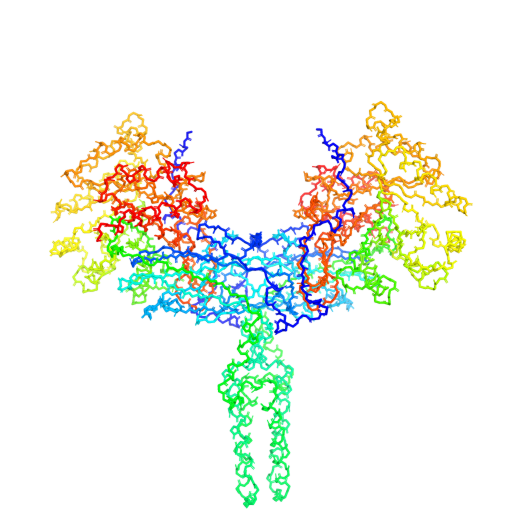2.844 1 98.31 492 TRP B CA 1
ATOM 8895 C C . TRP B 1 492 ? -9.406 -27.812 -22.891 1 98.31 492 TRP B C 1
ATOM 8897 O O . TRP B 1 492 ? -10.031 -27.375 -23.859 1 98.31 492 TRP B O 1
ATOM 8907 N N . THR B 1 493 ? -9.188 -27.078 -21.812 1 97.69 493 THR B N 1
ATOM 8908 C CA . THR B 1 493 ? -9.492 -25.656 -21.797 1 97.69 493 THR B CA 1
ATOM 8909 C C . THR B 1 493 ? -8.297 -24.844 -21.281 1 97.69 493 THR B C 1
ATOM 8911 O O . THR B 1 493 ? -7.332 -25.422 -20.781 1 97.69 493 THR B O 1
ATOM 8914 N N . TYR B 1 494 ? -8.305 -23.594 -21.5 1 97.44 494 TYR B N 1
ATOM 8915 C CA . TYR B 1 494 ? -7.281 -22.703 -20.969 1 97.44 494 TYR B CA 1
ATOM 8916 C C . TYR B 1 494 ? -7.852 -21.312 -20.703 1 97.44 494 TYR B C 1
ATOM 8918 O O . TYR B 1 494 ? -8.914 -20.969 -21.219 1 97.44 494 TYR B O 1
ATOM 8926 N N . VAL B 1 495 ? -7.227 -20.594 -19.734 1 96.81 495 VAL B N 1
ATOM 8927 C CA . VAL B 1 495 ? -7.461 -19.172 -19.516 1 96.81 495 VAL B CA 1
ATOM 8928 C C . VAL B 1 495 ? -6.199 -18.375 -19.844 1 96.81 495 VAL B C 1
ATOM 8930 O O . VAL B 1 495 ? -5.102 -18.938 -19.906 1 96.81 495 VAL B O 1
ATOM 8933 N N . CYS B 1 496 ? -6.332 -17.094 -20.172 1 93.81 496 CYS B N 1
ATOM 8934 C CA . CYS B 1 496 ? -5.23 -16.188 -20.469 1 93.81 496 CYS B CA 1
ATOM 8935 C C . CYS B 1 496 ? -5.621 -14.742 -20.172 1 93.81 496 CYS B C 1
ATOM 8937 O O . CYS B 1 496 ? -5.965 -14.406 -19.031 1 93.81 496 CYS B O 1
ATOM 8939 N N . MET B 1 497 ? -5.633 -13.883 -21.219 1 90.69 497 MET B N 1
ATOM 8940 C CA . MET B 1 497 ? -6.031 -12.492 -21.047 1 90.69 497 MET B CA 1
ATOM 8941 C C . MET B 1 497 ? -7.488 -12.398 -20.594 1 90.69 497 MET B C 1
ATOM 8943 O O . MET B 1 497 ? -7.867 -11.461 -19.906 1 90.69 497 MET B O 1
ATOM 8947 N N . GLY B 1 498 ? -8.188 -13.305 -21.047 1 91.31 498 GLY B N 1
ATOM 8948 C CA . GLY B 1 498 ? -9.57 -13.453 -20.625 1 91.31 498 GLY B CA 1
ATOM 8949 C C . GLY B 1 498 ? -9.906 -14.852 -20.141 1 91.31 498 GLY B C 1
ATOM 8950 O O . GLY B 1 498 ? -9.141 -15.789 -20.359 1 91.31 498 GLY B O 1
ATOM 8951 N N . PRO B 1 499 ? -11.062 -15.023 -19.5 1 92.88 499 PRO B N 1
ATOM 8952 C CA . PRO B 1 499 ? -12.047 -14 -19.172 1 92.88 499 PRO B CA 1
ATOM 8953 C C . PRO B 1 499 ? -11.609 -13.102 -18.016 1 92.88 499 PRO B C 1
ATOM 8955 O O . PRO B 1 499 ? -10.625 -13.406 -17.328 1 92.88 499 PRO B O 1
ATOM 8958 N N . SER B 1 500 ? -12.312 -11.984 -17.906 1 92.19 500 SER B N 1
ATOM 8959 C CA . SER B 1 500 ? -11.984 -11.047 -16.844 1 92.19 500 SER B CA 1
ATOM 8960 C C . SER B 1 500 ? -13 -11.117 -15.703 1 92.19 500 SER B C 1
ATOM 8962 O O . SER B 1 500 ? -13.961 -11.891 -15.773 1 92.19 500 SER B O 1
ATOM 8964 N N . ASP B 1 501 ? -12.742 -10.391 -14.656 1 92.44 501 ASP B N 1
ATOM 8965 C CA . ASP B 1 501 ? -13.656 -10.32 -13.516 1 92.44 501 ASP B CA 1
ATOM 8966 C C . ASP B 1 501 ? -15.086 -10.031 -13.969 1 92.44 501 ASP B C 1
ATOM 8968 O O . ASP B 1 501 ? -15.305 -9.133 -14.797 1 92.44 501 ASP B O 1
ATOM 8972 N N . PRO B 1 502 ? -15.977 -10.828 -13.531 1 94.69 502 PRO B N 1
ATOM 8973 C CA . PRO B 1 502 ? -15.953 -11.703 -12.359 1 94.69 502 PRO B CA 1
ATOM 8974 C C . PRO B 1 502 ? -15.664 -13.156 -12.711 1 94.69 502 PRO B C 1
ATOM 8976 O O . PRO B 1 502 ? -15.711 -14.031 -11.836 1 94.69 502 PRO B O 1
ATOM 8979 N N . HIS B 1 503 ? -15.391 -13.562 -13.969 1 96.81 503 HIS B N 1
ATOM 8980 C CA . HIS B 1 503 ? -15.141 -14.945 -14.367 1 96.81 503 HIS B CA 1
ATOM 8981 C C . HIS B 1 503 ? -13.867 -15.484 -13.727 1 96.81 503 HIS B C 1
ATOM 8983 O O . HIS B 1 503 ? -12.969 -14.719 -13.383 1 96.81 503 HIS B O 1
ATOM 8989 N N . PRO B 1 504 ? -13.805 -16.812 -13.523 1 97.62 504 PRO B N 1
ATOM 8990 C CA . PRO B 1 504 ? -12.594 -17.422 -12.969 1 97.62 504 PRO B CA 1
ATOM 8991 C C . PRO B 1 504 ? -11.359 -17.188 -13.844 1 97.62 504 PRO B C 1
ATOM 8993 O O . PRO B 1 504 ? -11.438 -17.328 -15.07 1 97.62 504 PRO B O 1
ATOM 8996 N N . ASN B 1 505 ? -10.336 -16.766 -13.32 1 98.19 505 ASN B N 1
ATOM 8997 C CA . ASN B 1 505 ? -9.023 -16.547 -13.93 1 98.19 505 ASN B CA 1
ATOM 8998 C C . ASN B 1 505 ? -7.945 -16.344 -12.867 1 98.19 505 ASN B C 1
ATOM 9000 O O . ASN B 1 505 ? -8.211 -16.469 -11.672 1 98.19 505 ASN B O 1
ATOM 9004 N N . TRP B 1 506 ? -6.762 -16.125 -13.266 1 98.25 506 TRP B N 1
ATOM 9005 C CA . TRP B 1 506 ? -5.664 -16.062 -12.305 1 98.25 506 TRP B CA 1
ATOM 9006 C C . TRP B 1 506 ? -4.953 -14.719 -12.375 1 98.25 506 TRP B C 1
ATOM 9008 O O . TRP B 1 506 ? -3.738 -14.641 -12.172 1 98.25 506 TRP B O 1
ATOM 9018 N N . HIS B 1 507 ? -5.656 -13.633 -12.688 1 97.5 507 HIS B N 1
ATOM 9019 C CA . HIS B 1 507 ? -5.074 -12.297 -12.703 1 97.5 507 HIS B CA 1
ATOM 9020 C C . HIS B 1 507 ? -4.762 -11.812 -11.289 1 97.5 507 HIS B C 1
ATOM 9022 O O . HIS B 1 507 ? -5.406 -12.234 -10.328 1 97.5 507 HIS B O 1
ATOM 9028 N N . LEU B 1 508 ? -3.797 -10.93 -11.234 1 96.38 508 LEU B N 1
ATOM 9029 C CA . LEU B 1 508 ? -3.438 -10.32 -9.953 1 96.38 508 LEU B CA 1
ATOM 9030 C C . LEU B 1 508 ? -4.629 -9.578 -9.352 1 96.38 508 LEU B C 1
ATOM 9032 O O . LEU B 1 508 ? -5.324 -8.844 -10.055 1 96.38 508 LEU B O 1
ATOM 9036 N N . GLY B 1 509 ? -4.883 -9.805 -8.07 1 95 509 GLY B N 1
ATOM 9037 C CA . GLY B 1 509 ? -5.895 -9.039 -7.359 1 95 509 GLY B CA 1
ATOM 9038 C C . GLY B 1 509 ? -7.25 -9.719 -7.332 1 95 509 GLY B C 1
ATOM 9039 O O . GLY B 1 509 ? -8.141 -9.312 -6.578 1 95 509 GLY B O 1
ATOM 9040 N N . MET B 1 510 ? -7.438 -10.773 -8.164 1 97.44 510 MET B N 1
ATOM 9041 C CA . MET B 1 510 ? -8.688 -11.523 -8.117 1 97.44 510 MET B CA 1
ATOM 9042 C C . MET B 1 510 ? -8.836 -12.234 -6.777 1 97.44 510 MET B C 1
ATOM 9044 O O . MET B 1 510 ? -7.848 -12.477 -6.082 1 97.44 510 MET B O 1
ATOM 9048 N N . ARG B 1 511 ? -10.078 -12.57 -6.449 1 96.88 511 ARG B N 1
ATOM 9049 C CA . ARG B 1 511 ? -10.344 -13.25 -5.188 1 96.88 511 ARG B CA 1
ATOM 9050 C C . ARG B 1 511 ? -9.758 -14.656 -5.195 1 96.88 511 ARG B C 1
ATOM 9052 O O . ARG B 1 511 ? -9.641 -15.281 -6.25 1 96.88 511 ARG B O 1
ATOM 9059 N N . GLY B 1 512 ? -9.445 -15.125 -3.975 1 98 512 GLY B N 1
ATOM 9060 C CA . GLY B 1 512 ? -8.898 -16.469 -3.863 1 98 512 GLY B CA 1
ATOM 9061 C C . GLY B 1 512 ? -9.844 -17.547 -4.379 1 98 512 GLY B C 1
ATOM 9062 O O . GLY B 1 512 ? -9.406 -18.516 -4.988 1 98 512 GLY B O 1
ATOM 9063 N N . THR B 1 513 ? -11.117 -17.359 -4.129 1 98.38 513 THR B N 1
ATOM 9064 C CA . THR B 1 513 ? -12.094 -18.312 -4.613 1 98.38 513 THR B CA 1
ATOM 9065 C C . THR B 1 513 ? -12.203 -18.266 -6.137 1 98.38 513 THR B C 1
ATOM 9067 O O . THR B 1 513 ? -12.477 -19.266 -6.781 1 98.38 513 THR B O 1
ATOM 9070 N N . GLN B 1 514 ? -11.992 -17.094 -6.656 1 97.62 514 GLN B N 1
ATOM 9071 C CA . GLN B 1 514 ? -11.984 -16.922 -8.102 1 97.62 514 GLN B CA 1
ATOM 9072 C C . GLN B 1 514 ? -10.844 -17.703 -8.75 1 97.62 514 GLN B C 1
ATOM 9074 O O . GLN B 1 514 ? -11.023 -18.312 -9.805 1 97.62 514 GLN B O 1
ATOM 9079 N N . HIS B 1 515 ? -9.695 -17.719 -8.156 1 98.31 515 HIS B N 1
ATOM 9080 C CA . HIS B 1 515 ? -8.547 -18.5 -8.617 1 98.31 515 HIS B CA 1
ATOM 9081 C C . HIS B 1 515 ? -8.852 -20 -8.602 1 98.31 515 HIS B C 1
ATOM 9083 O O . HIS B 1 515 ? -8.555 -20.703 -9.57 1 98.31 515 HIS B O 1
ATOM 9089 N N . ARG B 1 516 ? -9.461 -20.469 -7.543 1 98.25 516 ARG B N 1
ATOM 9090 C CA . ARG B 1 516 ? -9.781 -21.875 -7.391 1 98.25 516 ARG B CA 1
ATOM 9091 C C . ARG B 1 516 ? -10.883 -22.297 -8.352 1 98.25 516 ARG B C 1
ATOM 9093 O O . ARG B 1 516 ? -10.914 -23.438 -8.812 1 98.25 516 ARG B O 1
ATOM 9100 N N . ALA B 1 517 ? -11.742 -21.359 -8.664 1 98.5 517 ALA B N 1
ATOM 9101 C CA . ALA B 1 517 ? -12.945 -21.641 -9.453 1 98.5 517 ALA B CA 1
ATOM 9102 C C . ALA B 1 517 ? -12.578 -22.078 -10.875 1 98.5 517 ALA B C 1
ATOM 9104 O O . ALA B 1 517 ? -13.398 -22.672 -11.57 1 98.5 517 ALA B O 1
ATOM 9105 N N . VAL B 1 518 ? -11.367 -21.781 -11.32 1 98.5 518 VAL B N 1
ATOM 9106 C CA . VAL B 1 518 ? -10.945 -22.234 -12.641 1 98.5 518 VAL B CA 1
ATOM 9107 C C . VAL B 1 518 ? -11.062 -23.75 -12.727 1 98.5 518 VAL B C 1
ATOM 9109 O O . VAL B 1 518 ? -11.578 -24.281 -13.719 1 98.5 518 VAL B O 1
ATOM 9112 N N . MET B 1 519 ? -10.695 -24.453 -11.695 1 98.5 519 MET B N 1
ATOM 9113 C CA . MET B 1 519 ? -10.711 -25.922 -11.711 1 98.5 519 MET B CA 1
ATOM 9114 C C . MET B 1 519 ? -12.125 -26.453 -11.469 1 98.5 519 MET B C 1
ATOM 9116 O O . MET B 1 519 ? -12.492 -27.5 -11.977 1 98.5 519 MET B O 1
ATOM 9120 N N . TRP B 1 520 ? -12.93 -25.672 -10.672 1 98.44 520 TRP B N 1
ATOM 9121 C CA . TRP B 1 520 ? -14.328 -26.047 -10.508 1 98.44 520 TRP B CA 1
ATOM 9122 C C . TRP B 1 520 ? -15.07 -26 -11.844 1 98.44 520 TRP B C 1
ATOM 9124 O O . TRP B 1 520 ? -15.906 -26.875 -12.125 1 98.44 520 TRP B O 1
ATOM 9134 N N . ARG B 1 521 ? -14.703 -25.016 -12.594 1 97.69 521 ARG B N 1
ATOM 9135 C CA . ARG B 1 521 ? -15.32 -24.891 -13.914 1 97.69 521 ARG B CA 1
ATOM 9136 C C . ARG B 1 521 ? -14.93 -26.047 -14.812 1 97.69 521 ARG B C 1
ATOM 9138 O O . ARG B 1 521 ? -15.781 -26.641 -15.477 1 97.69 521 ARG B O 1
ATOM 9145 N N . VAL B 1 522 ? -13.656 -26.375 -14.836 1 97.56 522 VAL B N 1
ATOM 9146 C CA . VAL B 1 522 ? -13.172 -27.5 -15.633 1 97.56 522 VAL B CA 1
ATOM 9147 C C . VAL B 1 522 ? -13.922 -28.781 -15.234 1 97.56 522 VAL B C 1
ATOM 9149 O O . VAL B 1 522 ? -14.383 -29.531 -16.094 1 97.56 522 VAL B O 1
ATOM 9152 N N . TRP B 1 523 ? -14.109 -29 -13.961 1 97.38 523 TRP B N 1
ATOM 9153 C CA . TRP B 1 523 ? -14.812 -30.172 -13.453 1 97.38 523 TRP B CA 1
ATOM 9154 C C . TRP B 1 523 ? -16.266 -30.188 -13.922 1 97.38 523 TRP B C 1
ATOM 9156 O O . TRP B 1 523 ? -16.734 -31.172 -14.484 1 97.38 523 TRP B O 1
ATOM 9166 N N . LYS B 1 524 ? -16.938 -29.109 -13.688 1 96.75 524 LYS B N 1
ATOM 9167 C CA . LYS B 1 524 ? -18.359 -29.047 -13.992 1 96.75 524 LYS B CA 1
ATOM 9168 C C . LYS B 1 524 ? -18.609 -29.234 -15.484 1 96.75 524 LYS B C 1
ATOM 9170 O O . LYS B 1 524 ? -19.531 -29.953 -15.883 1 96.75 524 LYS B O 1
ATOM 9175 N N . GLU B 1 525 ? -17.75 -28.609 -16.266 1 95.56 525 GLU B N 1
ATOM 9176 C CA . GLU B 1 525 ? -18 -28.547 -17.703 1 95.56 525 GLU B CA 1
ATOM 9177 C C . GLU B 1 525 ? -17.453 -29.797 -18.406 1 95.56 525 GLU B C 1
ATOM 9179 O O . GLU B 1 525 ? -17.719 -30 -19.594 1 95.56 525 GLU B O 1
ATOM 9184 N N . GLY B 1 526 ? -16.672 -30.594 -17.719 1 94.25 526 GLY B N 1
ATOM 9185 C CA . GLY B 1 526 ? -16.266 -31.891 -18.234 1 94.25 526 GLY B CA 1
ATOM 9186 C C . GLY B 1 526 ? -14.945 -31.844 -18.969 1 94.25 526 GLY B C 1
ATOM 9187 O O . GLY B 1 526 ? -14.672 -32.688 -19.812 1 94.25 526 GLY B O 1
ATOM 9188 N N . GLY B 1 527 ? -14.148 -30.859 -18.734 1 95.44 527 GLY B N 1
ATOM 9189 C CA . GLY B 1 527 ? -12.812 -30.812 -19.312 1 95.44 527 GLY B CA 1
ATOM 9190 C C . GLY B 1 527 ? -11.922 -31.938 -18.828 1 95.44 527 GLY B C 1
ATOM 9191 O O . GLY B 1 527 ? -11.977 -32.344 -17.656 1 95.44 527 GLY B O 1
ATOM 9192 N N . THR B 1 528 ? -11.078 -32.438 -19.766 1 97.06 528 THR B N 1
ATOM 9193 C CA . THR B 1 528 ? -10.227 -33.594 -19.406 1 97.06 528 THR B CA 1
ATOM 9194 C C . THR B 1 528 ? -8.766 -33.156 -19.312 1 97.06 528 THR B C 1
ATOM 9196 O O . THR B 1 528 ? -7.887 -34 -19.094 1 97.06 528 THR B O 1
ATOM 9199 N N . GLY B 1 529 ? -8.492 -31.922 -19.422 1 98.19 529 GLY B N 1
ATOM 9200 C CA . GLY B 1 529 ? -7.172 -31.328 -19.297 1 98.19 529 GLY B CA 1
ATOM 9201 C C . GLY B 1 529 ? -7.195 -29.812 -19.281 1 98.19 529 GLY B C 1
ATOM 9202 O O . GLY B 1 529 ? -8.242 -29.203 -19.5 1 98.19 529 GLY B O 1
ATOM 9203 N N . PHE B 1 530 ? -6.098 -29.281 -18.938 1 98.75 530 PHE B N 1
ATOM 9204 C CA . PHE B 1 530 ? -6.008 -27.828 -18.828 1 98.75 530 PHE B CA 1
ATOM 9205 C C . PHE B 1 530 ? -4.633 -27.328 -19.266 1 98.75 530 PHE B C 1
ATOM 9207 O O . PHE B 1 530 ? -3.615 -27.953 -18.938 1 98.75 530 PHE B O 1
ATOM 9214 N N . LEU B 1 531 ? -4.645 -26.25 -20 1 98.44 531 LEU B N 1
ATOM 9215 C CA . LEU B 1 531 ? -3.395 -25.656 -20.469 1 98.44 531 LEU B CA 1
ATOM 9216 C C . LEU B 1 531 ? -3.258 -24.219 -19.984 1 98.44 531 LEU B C 1
ATOM 9218 O O . LEU B 1 531 ? -4.234 -23.469 -20 1 98.44 531 LEU B O 1
ATOM 9222 N N . TYR B 1 532 ? -2.121 -23.828 -19.469 1 98.06 532 TYR B N 1
ATOM 9223 C CA . TYR B 1 532 ? -1.767 -22.438 -19.219 1 98.06 532 TYR B CA 1
ATOM 9224 C C . TYR B 1 532 ? -0.5 -22.047 -19.969 1 98.06 532 TYR B C 1
ATOM 9226 O O . TYR B 1 532 ? 0.507 -22.766 -19.906 1 98.06 532 TYR B O 1
ATOM 9234 N N . TRP B 1 533 ? -0.55 -20.969 -20.625 1 95.38 533 TRP B N 1
ATOM 9235 C CA . TRP B 1 533 ? 0.423 -20.672 -21.656 1 95.38 533 TRP B CA 1
ATOM 9236 C C . TRP B 1 533 ? 1.772 -20.297 -21.062 1 95.38 533 TRP B C 1
ATOM 9238 O O . TRP B 1 533 ? 2.812 -20.453 -21.703 1 95.38 533 TRP B O 1
ATOM 9248 N N . GLY B 1 534 ? 1.686 -19.75 -19.812 1 96 534 GLY B N 1
ATOM 9249 C CA . GLY B 1 534 ? 2.93 -19.266 -19.234 1 96 534 GLY B CA 1
ATOM 9250 C C . GLY B 1 534 ? 2.883 -19.188 -17.719 1 96 534 GLY B C 1
ATOM 9251 O O . GLY B 1 534 ? 1.825 -18.922 -17.141 1 96 534 GLY B O 1
ATOM 9252 N N . ALA B 1 535 ? 4.109 -19.328 -17.109 1 98.06 535 ALA B N 1
ATOM 9253 C CA . ALA B 1 535 ? 4.18 -19.25 -15.656 1 98.06 535 ALA B CA 1
ATOM 9254 C C . ALA B 1 535 ? 5.277 -18.281 -15.211 1 98.06 535 ALA B C 1
ATOM 9256 O O . ALA B 1 535 ? 5.297 -17.859 -14.055 1 98.06 535 ALA B O 1
ATOM 9257 N N . ASN B 1 536 ? 6.242 -17.969 -16.062 1 97.69 536 ASN B N 1
ATOM 9258 C CA . ASN B 1 536 ? 7.348 -17.078 -15.727 1 97.69 536 ASN B CA 1
ATOM 9259 C C . ASN B 1 536 ? 7.488 -15.953 -16.75 1 97.69 536 ASN B C 1
ATOM 9261 O O . ASN B 1 536 ? 8.602 -15.484 -17.016 1 97.69 536 ASN B O 1
ATOM 9265 N N . CYS B 1 537 ? 6.363 -15.562 -17.344 1 95.44 537 CYS B N 1
ATOM 9266 C CA . CYS B 1 537 ? 6.41 -14.648 -18.484 1 95.44 537 CYS B CA 1
ATOM 9267 C C . CYS B 1 537 ? 6.328 -13.195 -18.016 1 95.44 537 CYS B C 1
ATOM 9269 O O . CYS B 1 537 ? 5.434 -12.461 -18.438 1 95.44 537 CYS B O 1
ATOM 9271 N N . TYR B 1 538 ? 7.273 -12.797 -17.172 1 91.19 538 TYR B N 1
ATOM 9272 C CA . TYR B 1 538 ? 7.484 -11.391 -16.844 1 91.19 538 TYR B CA 1
ATOM 9273 C C . TYR B 1 538 ? 8.219 -10.672 -17.969 1 91.19 538 TYR B C 1
ATOM 9275 O O . TYR B 1 538 ? 8.742 -11.312 -18.891 1 91.19 538 TYR B O 1
ATOM 9283 N N . GLU B 1 539 ? 8.305 -9.375 -17.828 1 92.38 539 GLU B N 1
ATOM 9284 C CA . GLU B 1 539 ? 9.023 -8.555 -18.797 1 92.38 539 GLU B CA 1
ATOM 9285 C C . GLU B 1 539 ? 10.516 -8.867 -18.797 1 92.38 539 GLU B C 1
ATOM 9287 O O . GLU B 1 539 ? 11.039 -9.391 -17.812 1 92.38 539 GLU B O 1
ATOM 9292 N N . LYS B 1 540 ? 11.172 -8.578 -19.875 1 92.94 540 LYS B N 1
ATOM 9293 C CA . LYS B 1 540 ? 12.578 -8.922 -20.047 1 92.94 540 LYS B CA 1
ATOM 9294 C C . LYS B 1 540 ? 13.453 -8.211 -19.031 1 92.94 540 LYS B C 1
ATOM 9296 O O . LYS B 1 540 ? 13.242 -7.031 -18.734 1 92.94 540 LYS B O 1
ATOM 9301 N N . ALA B 1 541 ? 14.352 -8.906 -18.422 1 92.56 541 ALA B N 1
ATOM 9302 C CA . ALA B 1 541 ? 15.414 -8.422 -17.547 1 92.56 541 ALA B CA 1
ATOM 9303 C C . ALA B 1 541 ? 16.688 -9.258 -17.719 1 92.56 541 ALA B C 1
ATOM 9305 O O . ALA B 1 541 ? 16.625 -10.383 -18.219 1 92.56 541 ALA B O 1
ATOM 9306 N N . THR B 1 542 ? 17.797 -8.734 -17.375 1 92.19 542 THR B N 1
ATOM 9307 C CA . THR B 1 542 ? 19.062 -9.422 -17.594 1 92.19 542 THR B CA 1
ATOM 9308 C C . THR B 1 542 ? 19.75 -9.719 -16.266 1 92.19 542 THR B C 1
ATOM 9310 O O . THR B 1 542 ? 20.906 -10.156 -16.234 1 92.19 542 THR B O 1
ATOM 9313 N N . VAL B 1 543 ? 19.031 -9.383 -15.195 1 92.06 543 VAL B N 1
ATOM 9314 C CA . VAL B 1 543 ? 19.531 -9.648 -13.852 1 92.06 543 VAL B CA 1
ATOM 9315 C C . VAL B 1 543 ? 18.453 -10.359 -13.039 1 92.06 543 VAL B C 1
ATOM 9317 O O . VAL B 1 543 ? 17.297 -9.961 -13.062 1 92.06 543 VAL B O 1
ATOM 9320 N N . PRO B 1 544 ? 18.859 -11.445 -12.289 1 93.81 544 PRO B N 1
ATOM 9321 C CA . PRO B 1 544 ? 17.859 -12.211 -11.555 1 93.81 544 PRO B CA 1
ATOM 9322 C C . PRO B 1 544 ? 17.109 -11.375 -10.523 1 93.81 544 PRO B C 1
ATOM 9324 O O . PRO B 1 544 ? 15.922 -11.617 -10.273 1 93.81 544 PRO B O 1
ATOM 9327 N N . SER B 1 545 ? 17.797 -10.297 -9.977 1 94.5 545 SER B N 1
ATOM 9328 C CA . SER B 1 545 ? 17.234 -9.531 -8.875 1 94.5 545 SER B CA 1
ATOM 9329 C C . SER B 1 545 ? 16.5 -8.289 -9.383 1 94.5 545 SER B C 1
ATOM 9331 O O . SER B 1 545 ? 16.078 -7.445 -8.594 1 94.5 545 SER B O 1
ATOM 9333 N N . ALA B 1 546 ? 16.297 -8.148 -10.68 1 94.94 546 ALA B N 1
ATOM 9334 C CA . ALA B 1 546 ? 15.609 -6.996 -11.258 1 94.94 546 ALA B CA 1
ATOM 9335 C C . ALA B 1 546 ? 14.156 -6.941 -10.797 1 94.94 546 ALA B C 1
ATOM 9337 O O . ALA B 1 546 ? 13.531 -7.977 -10.562 1 94.94 546 ALA B O 1
ATOM 9338 N N . GLU B 1 547 ? 13.648 -5.777 -10.711 1 95.12 547 GLU B N 1
ATOM 9339 C CA . GLU B 1 547 ? 12.234 -5.582 -10.383 1 95.12 547 GLU B CA 1
ATOM 9340 C C . GLU B 1 547 ? 11.336 -6.387 -11.32 1 95.12 547 GLU B C 1
ATOM 9342 O O . GLU B 1 547 ? 11.594 -6.465 -12.523 1 95.12 547 GLU B O 1
ATOM 9347 N N . ILE B 1 548 ? 10.289 -6.953 -10.766 1 95.88 548 ILE B N 1
ATOM 9348 C CA . ILE B 1 548 ? 9.328 -7.691 -11.57 1 95.88 548 ILE B CA 1
ATOM 9349 C C . ILE B 1 548 ? 8.414 -6.715 -12.312 1 95.88 548 ILE B C 1
ATOM 9351 O O . ILE B 1 548 ? 7.754 -5.879 -11.688 1 95.88 548 ILE B O 1
ATOM 9355 N N . ARG B 1 549 ? 8.383 -6.777 -13.578 1 93.19 549 ARG B N 1
ATOM 9356 C CA . ARG B 1 549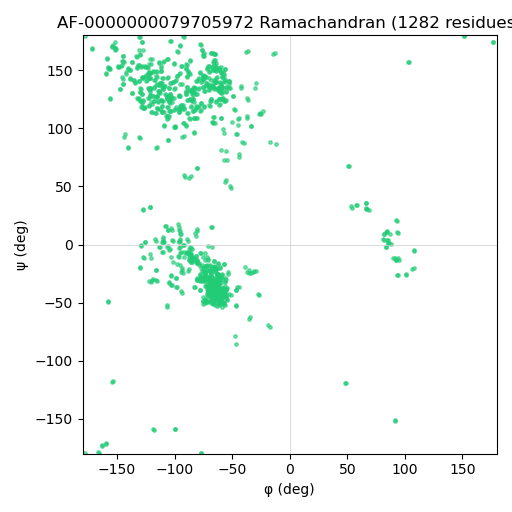 ? 7.453 -6.035 -14.422 1 93.19 549 ARG B CA 1
ATOM 9357 C C . ARG B 1 549 ? 6.641 -6.977 -15.297 1 93.19 549 ARG B C 1
ATOM 9359 O O . ARG B 1 549 ? 7.141 -8.016 -15.734 1 93.19 549 ARG B O 1
ATOM 9366 N N . PHE B 1 550 ? 5.465 -6.648 -15.484 1 93.19 550 PHE B N 1
ATOM 9367 C CA . PHE B 1 550 ? 4.586 -7.469 -16.312 1 93.19 550 PHE B CA 1
ATOM 9368 C C . PHE B 1 550 ? 4.578 -6.98 -17.75 1 93.19 550 PHE B C 1
ATOM 9370 O O . PHE B 1 550 ? 4.82 -5.801 -18.016 1 93.19 550 PHE B O 1
ATOM 9377 N N . ARG B 1 551 ? 4.305 -7.852 -18.625 1 90.56 551 ARG B N 1
ATOM 9378 C CA . ARG B 1 551 ? 4.316 -7.531 -20.047 1 90.56 551 ARG B CA 1
ATOM 9379 C C . ARG B 1 551 ? 3.189 -6.566 -20.406 1 90.56 551 ARG B C 1
ATOM 9381 O O . ARG B 1 551 ? 2.072 -6.699 -19.891 1 90.56 551 ARG B O 1
ATOM 9388 N N . ARG B 1 552 ? 3.479 -5.617 -21.172 1 86.56 552 ARG B N 1
ATOM 9389 C CA . ARG B 1 552 ? 2.504 -4.613 -21.594 1 86.56 552 ARG B CA 1
ATOM 9390 C C . ARG B 1 552 ? 1.376 -5.25 -22.406 1 86.56 552 ARG B C 1
ATOM 9392 O O . ARG B 1 552 ? 1.617 -6.137 -23.219 1 86.56 552 ARG B O 1
ATOM 9399 N N . GLY B 1 553 ? 0.242 -4.832 -22.188 1 85 553 GLY B N 1
ATOM 9400 C CA . GLY B 1 553 ? -0.902 -5.312 -22.953 1 85 553 GLY B CA 1
ATOM 9401 C C . GLY B 1 553 ? -1.596 -6.492 -22.297 1 85 553 GLY B C 1
ATOM 9402 O O . GLY B 1 553 ? -2.686 -6.891 -22.719 1 85 553 GLY B O 1
ATOM 9403 N N . LEU B 1 554 ? -0.984 -7.086 -21.328 1 91.5 554 LEU B N 1
ATOM 9404 C CA . LEU B 1 554 ? -1.585 -8.203 -20.609 1 91.5 554 LEU B CA 1
ATOM 9405 C C . LEU B 1 554 ? -2.041 -7.762 -19.219 1 91.5 554 LEU B C 1
ATOM 9407 O O . LEU B 1 554 ? -1.418 -6.898 -18.609 1 91.5 554 LEU B O 1
ATOM 9411 N N . PRO B 1 555 ? -3.152 -8.32 -18.812 1 93.38 555 PRO B N 1
ATOM 9412 C CA . PRO B 1 555 ? -3.484 -8.07 -17.406 1 93.38 555 PRO B CA 1
ATOM 9413 C C . PRO B 1 555 ? -2.377 -8.508 -16.453 1 93.38 555 PRO B C 1
ATOM 9415 O O . PRO B 1 555 ? -1.743 -9.539 -16.656 1 93.38 555 PRO B O 1
ATOM 9418 N N . PRO B 1 556 ? -2.139 -7.719 -15.438 1 94.19 556 PRO B N 1
ATOM 9419 C CA . PRO B 1 556 ? -1.103 -8.125 -14.484 1 94.19 556 PRO B CA 1
ATOM 9420 C C . PRO B 1 556 ? -1.349 -9.516 -13.906 1 94.19 556 PRO B C 1
ATOM 9422 O O . PRO B 1 556 ? -2.469 -9.828 -13.492 1 94.19 556 PRO B O 1
ATOM 9425 N N . GLY B 1 557 ? -0.325 -10.305 -13.922 1 95.06 557 GLY B N 1
ATOM 9426 C CA . GLY B 1 557 ? -0.413 -11.656 -13.391 1 95.06 557 GLY B CA 1
ATOM 9427 C C . GLY B 1 557 ? -0.573 -12.711 -14.469 1 95.06 557 GLY B C 1
ATOM 9428 O O . GLY B 1 557 ? -0.319 -13.898 -14.234 1 95.06 557 GLY B O 1
ATOM 9429 N N . ASP B 1 558 ? -1.132 -12.344 -15.609 1 96.25 558 ASP B N 1
ATOM 9430 C CA . ASP B 1 558 ? -1.28 -13.289 -16.703 1 96.25 558 ASP B CA 1
ATOM 9431 C C . ASP B 1 558 ? 0.078 -13.812 -17.172 1 96.25 558 ASP B C 1
ATOM 9433 O O . ASP B 1 558 ? 0.953 -13.023 -17.547 1 96.25 558 ASP B O 1
ATOM 9437 N N . GLY B 1 559 ? 0.225 -15.078 -17.094 1 96.44 559 GLY B N 1
ATOM 9438 C CA . GLY B 1 559 ? 1.449 -15.711 -17.547 1 96.44 559 GLY B CA 1
ATOM 9439 C C . GLY B 1 559 ? 2.551 -15.711 -16.516 1 96.44 559 GLY B C 1
ATOM 9440 O O . GLY B 1 559 ? 3.691 -16.078 -16.797 1 96.44 559 GLY B O 1
ATOM 9441 N N . VAL B 1 560 ? 2.27 -15.211 -15.289 1 97.62 560 VAL B N 1
ATOM 9442 C CA . VAL B 1 560 ? 3.254 -15.148 -14.211 1 97.62 560 VAL B CA 1
ATOM 9443 C C . VAL B 1 560 ? 2.678 -15.773 -12.945 1 97.62 560 VAL B C 1
ATOM 9445 O O . VAL B 1 560 ? 1.705 -15.266 -12.383 1 97.62 560 VAL B O 1
ATOM 9448 N N . LEU B 1 561 ? 3.336 -16.844 -12.469 1 98.62 561 LEU B N 1
ATOM 9449 C CA . LEU B 1 561 ? 2.777 -17.547 -11.312 1 98.62 561 LEU B CA 1
ATOM 9450 C C . LEU B 1 561 ? 3.82 -17.688 -10.211 1 98.62 561 LEU B C 1
ATOM 9452 O O . LEU B 1 561 ? 3.5 -18.125 -9.102 1 98.62 561 LEU B O 1
ATOM 9456 N N . TYR B 1 562 ? 5.031 -17.406 -10.484 1 98.56 562 TYR B N 1
ATOM 9457 C CA . TYR B 1 562 ? 6.109 -17.406 -9.508 1 98.56 562 TYR B CA 1
ATOM 9458 C C . TYR B 1 562 ? 7.203 -16.422 -9.906 1 98.56 562 TYR B C 1
ATOM 9460 O O . TYR B 1 562 ? 7.184 -15.875 -11.008 1 98.56 562 TYR B O 1
ATOM 9468 N N . TYR B 1 563 ? 8.109 -16.125 -9.008 1 97.94 563 TYR B N 1
ATOM 9469 C CA . TYR B 1 563 ? 9.086 -15.047 -9.164 1 97.94 563 TYR B CA 1
ATOM 9470 C C . TYR B 1 563 ? 10.492 -15.531 -8.844 1 97.94 563 TYR B C 1
ATOM 9472 O O . TYR B 1 563 ? 10.672 -16.5 -8.094 1 97.94 563 TYR B O 1
ATOM 9480 N N . PRO B 1 564 ? 11.531 -14.828 -9.453 1 96.69 564 PRO B N 1
ATOM 9481 C CA . PRO B 1 564 ? 12.898 -15.133 -9.023 1 96.69 564 PRO B CA 1
ATOM 9482 C C . PRO B 1 564 ? 13.125 -14.828 -7.543 1 96.69 564 PRO B C 1
ATOM 9484 O O . PRO B 1 564 ? 12.75 -13.75 -7.066 1 96.69 564 PRO B O 1
ATOM 9487 N N . GLY B 1 565 ? 13.734 -15.773 -6.852 1 95.88 565 GLY B N 1
ATOM 9488 C CA . GLY B 1 565 ? 13.992 -15.586 -5.43 1 95.88 565 GLY B CA 1
ATOM 9489 C C . GLY B 1 565 ? 14.898 -14.406 -5.137 1 95.88 565 GLY B C 1
ATOM 9490 O O . GLY B 1 565 ? 14.766 -13.758 -4.098 1 95.88 565 GLY B O 1
ATOM 9491 N N . GLU B 1 566 ? 15.766 -14.008 -6.07 1 93.75 566 GLU B N 1
ATOM 9492 C CA . GLU B 1 566 ? 16.797 -12.984 -5.91 1 93.75 566 GLU B CA 1
ATOM 9493 C C . GLU B 1 566 ? 16.172 -11.594 -5.781 1 93.75 566 GLU B C 1
ATOM 9495 O O . GLU B 1 566 ? 16.828 -10.656 -5.328 1 93.75 566 GLU B O 1
ATOM 9500 N N . VAL B 1 567 ? 14.93 -11.469 -6.191 1 95.38 567 VAL B N 1
ATOM 9501 C CA . VAL B 1 567 ? 14.242 -10.188 -6.086 1 95.38 567 VAL B CA 1
ATOM 9502 C C . VAL B 1 567 ? 13.961 -9.867 -4.617 1 95.38 567 VAL B C 1
ATOM 9504 O O . VAL B 1 567 ? 13.938 -8.703 -4.223 1 95.38 567 VAL B O 1
ATOM 9507 N N . PHE B 1 568 ? 13.82 -10.93 -3.775 1 94.38 568 PHE B N 1
ATOM 9508 C CA . PHE B 1 568 ? 13.297 -10.742 -2.428 1 94.38 568 PHE B CA 1
ATOM 9509 C C . PHE B 1 568 ? 14.352 -11.094 -1.383 1 94.38 568 PHE B C 1
ATOM 9511 O O . PHE B 1 568 ? 14.211 -10.742 -0.21 1 94.38 568 PHE B O 1
ATOM 9518 N N . SER B 1 569 ? 15.289 -11.875 -1.78 1 89.62 569 SER B N 1
ATOM 9519 C CA . SER B 1 569 ? 16.312 -12.344 -0.856 1 89.62 569 SER B CA 1
ATOM 9520 C C . SER B 1 569 ? 17.562 -12.812 -1.603 1 89.62 569 SER B C 1
ATOM 9522 O O . SER B 1 569 ? 17.672 -12.609 -2.814 1 89.62 569 SER B O 1
ATOM 9524 N N . SER B 1 570 ? 18.469 -13.438 -0.81 1 85.69 570 SER B N 1
ATOM 9525 C CA . SER B 1 570 ? 19.688 -13.977 -1.415 1 85.69 570 SER B CA 1
ATOM 9526 C C . SER B 1 570 ? 19.453 -15.375 -1.962 1 85.69 570 SER B C 1
ATOM 9528 O O . SER B 1 570 ? 20.328 -15.945 -2.625 1 85.69 570 SER B O 1
ATOM 9530 N N . SER B 1 571 ? 18.266 -15.836 -1.731 1 89.06 571 SER B N 1
ATOM 9531 C CA . SER B 1 571 ? 17.953 -17.188 -2.172 1 89.06 571 SER B CA 1
ATOM 9532 C C . SER B 1 571 ? 17.734 -17.25 -3.68 1 89.06 571 SER B C 1
ATOM 9534 O O . SER B 1 571 ? 17.125 -16.344 -4.254 1 89.06 571 SER B O 1
ATOM 9536 N N . LYS B 1 572 ? 18.141 -18.359 -4.316 1 91.94 572 LYS B N 1
ATOM 9537 C CA . LYS B 1 572 ? 17.906 -18.594 -5.742 1 91.94 572 LYS B CA 1
ATOM 9538 C C . LYS B 1 572 ? 16.641 -19.406 -5.977 1 91.94 572 LYS B C 1
ATOM 9540 O O . LYS B 1 572 ? 16.219 -19.594 -7.121 1 91.94 572 LYS B O 1
ATOM 9545 N N . GLN B 1 573 ? 16.078 -19.859 -4.914 1 94.19 573 GLN B N 1
ATOM 9546 C CA . GLN B 1 573 ? 14.836 -20.625 -5.055 1 94.19 573 GLN B CA 1
ATOM 9547 C C . GLN B 1 573 ? 13.68 -19.719 -5.473 1 94.19 573 GLN B C 1
ATOM 9549 O O . GLN B 1 573 ? 13.516 -18.625 -4.93 1 94.19 573 GLN B O 1
ATOM 9554 N N . PRO B 1 574 ? 12.898 -20.156 -6.473 1 97.81 574 PRO B N 1
ATOM 9555 C CA . PRO B 1 574 ? 11.75 -19.344 -6.867 1 97.81 574 PRO B CA 1
ATOM 9556 C C . PRO B 1 574 ? 10.797 -19.062 -5.711 1 97.81 574 PRO B C 1
ATOM 9558 O O . PRO B 1 574 ? 10.773 -19.812 -4.73 1 97.81 574 PRO B O 1
ATOM 9561 N N . VAL B 1 575 ? 10.156 -17.953 -5.82 1 97.62 575 VAL B N 1
ATOM 9562 C CA . VAL B 1 575 ? 9.133 -17.547 -4.863 1 97.62 575 VAL B CA 1
ATOM 9563 C C . VAL B 1 575 ? 7.742 -17.734 -5.477 1 97.62 575 VAL B C 1
ATOM 9565 O O . VAL B 1 575 ? 7.449 -17.188 -6.543 1 97.62 575 VAL B O 1
ATOM 9568 N N . ALA B 1 576 ? 6.934 -18.516 -4.785 1 98.62 576 ALA B N 1
ATOM 9569 C CA . ALA B 1 576 ? 5.594 -18.781 -5.293 1 98.62 576 ALA B CA 1
ATOM 9570 C C . ALA B 1 576 ? 4.699 -17.547 -5.156 1 98.62 576 ALA B C 1
ATOM 9572 O O . ALA B 1 576 ? 4.926 -16.703 -4.285 1 98.62 576 ALA B O 1
ATOM 9573 N N . SER B 1 577 ? 3.748 -17.422 -6.02 1 98.56 577 SER B N 1
ATOM 9574 C CA . SER B 1 577 ? 2.641 -16.5 -5.812 1 98.56 577 SER B CA 1
ATOM 9575 C C . SER B 1 577 ? 1.519 -17.141 -5.008 1 98.56 577 SER B C 1
ATOM 9577 O O . SER B 1 577 ? 1.409 -18.375 -4.957 1 98.56 577 SER B O 1
ATOM 9579 N N . LEU B 1 578 ? 0.713 -16.297 -4.414 1 98.06 578 LEU B N 1
ATOM 9580 C CA . LEU B 1 578 ? -0.496 -16.812 -3.77 1 98.06 578 LEU B CA 1
ATOM 9581 C C . LEU B 1 578 ? -1.407 -17.484 -4.781 1 98.06 578 LEU B C 1
ATOM 9583 O O . LEU B 1 578 ? -2.104 -18.453 -4.449 1 98.06 578 LEU B O 1
ATOM 9587 N N . ARG B 1 579 ? -1.394 -17.031 -5.988 1 98.69 579 ARG B N 1
ATOM 9588 C CA . ARG B 1 579 ? -2.217 -17.594 -7.051 1 98.69 579 ARG B CA 1
ATOM 9589 C C . ARG B 1 579 ? -1.785 -19.031 -7.367 1 98.69 579 ARG B C 1
ATOM 9591 O O . ARG B 1 579 ? -2.627 -19.906 -7.559 1 98.69 579 ARG B O 1
ATOM 9598 N N . LEU B 1 580 ? -0.449 -19.219 -7.406 1 98.88 580 LEU B N 1
ATOM 9599 C CA . LEU B 1 580 ? 0.056 -20.562 -7.656 1 98.88 580 LEU B CA 1
ATOM 9600 C C . LEU B 1 580 ? -0.407 -21.531 -6.57 1 98.88 580 LEU B C 1
ATOM 9602 O O . LEU B 1 580 ? -0.8 -22.656 -6.867 1 98.88 580 LEU B O 1
ATOM 9606 N N . GLU B 1 581 ? -0.381 -21.094 -5.32 1 98.81 581 GLU B N 1
ATOM 9607 C CA . GLU B 1 581 ? -0.88 -21.922 -4.219 1 98.81 581 GLU B CA 1
ATOM 9608 C C . GLU B 1 581 ? -2.371 -22.203 -4.371 1 98.81 581 GLU B C 1
ATOM 9610 O O . GLU B 1 581 ? -2.832 -23.312 -4.074 1 98.81 581 GLU B O 1
ATOM 9615 N N . ARG B 1 582 ? -3.061 -21.234 -4.789 1 98.81 582 ARG B N 1
ATOM 9616 C CA . ARG B 1 582 ? -4.504 -21.391 -4.934 1 98.81 582 ARG B CA 1
ATOM 9617 C C . ARG B 1 582 ? -4.848 -22.281 -6.129 1 98.81 582 ARG B C 1
ATOM 9619 O O . ARG B 1 582 ? -5.855 -22.984 -6.117 1 98.81 582 ARG B O 1
ATOM 9626 N N . ILE B 1 583 ? -3.988 -22.25 -7.172 1 98.81 583 ILE B N 1
ATOM 9627 C CA . ILE B 1 583 ? -4.117 -23.188 -8.281 1 98.81 583 ILE B CA 1
ATOM 9628 C C . ILE B 1 583 ? -3.957 -24.609 -7.762 1 98.81 583 ILE B C 1
ATOM 9630 O O . ILE B 1 583 ? -4.762 -25.484 -8.086 1 98.81 583 ILE B O 1
ATOM 9634 N N . LEU B 1 584 ? -2.938 -24.812 -6.941 1 98.88 584 LEU B N 1
ATOM 9635 C CA . LEU B 1 584 ? -2.752 -26.125 -6.328 1 98.88 584 LEU B CA 1
ATOM 9636 C C . LEU B 1 584 ? -4.008 -26.562 -5.578 1 98.88 584 LEU B C 1
ATOM 9638 O O . LEU B 1 584 ? -4.453 -27.703 -5.707 1 98.88 584 LEU B O 1
ATOM 9642 N N . SER B 1 585 ? -4.574 -25.641 -4.816 1 98.69 585 SER B N 1
ATOM 9643 C CA . SER B 1 585 ? -5.785 -25.953 -4.062 1 98.69 585 SER B CA 1
ATOM 9644 C C . SER B 1 585 ? -6.926 -26.359 -4.992 1 98.69 585 SER B C 1
ATOM 9646 O O . SER B 1 585 ? -7.68 -27.281 -4.691 1 98.69 585 SER B O 1
ATOM 9648 N N . GLY B 1 586 ? -7.039 -25.641 -6.062 1 98.62 586 GLY B N 1
ATOM 9649 C CA . GLY B 1 586 ? -8.062 -26 -7.035 1 98.62 586 GLY B CA 1
ATOM 9650 C C . GLY B 1 586 ? -7.863 -27.375 -7.633 1 98.62 586 GLY B C 1
ATOM 9651 O O . GLY B 1 586 ? -8.828 -28.125 -7.809 1 98.62 586 GLY B O 1
ATOM 9652 N N . LEU B 1 587 ? -6.633 -27.688 -7.957 1 98.75 587 LEU B N 1
ATOM 9653 C CA . LEU B 1 587 ? -6.312 -29 -8.523 1 98.75 587 LEU B CA 1
ATOM 9654 C C . LEU B 1 587 ? -6.578 -30.109 -7.504 1 98.75 587 LEU B C 1
ATOM 9656 O O . LEU B 1 587 ? -6.984 -31.203 -7.875 1 98.75 587 LEU B O 1
ATOM 9660 N N . GLN B 1 588 ? -6.363 -29.828 -6.25 1 98.5 588 GLN B N 1
ATOM 9661 C CA . GLN B 1 588 ? -6.668 -30.781 -5.199 1 98.5 588 GLN B CA 1
ATOM 9662 C C . GLN B 1 588 ? -8.18 -30.953 -5.027 1 98.5 588 GLN B C 1
ATOM 9664 O O . GLN B 1 588 ? -8.656 -32.062 -4.754 1 98.5 588 GLN B O 1
ATOM 9669 N N . ASP B 1 589 ? -8.93 -29.859 -5.156 1 98.5 589 ASP B N 1
ATOM 9670 C CA . ASP B 1 589 ? -10.383 -29.969 -5.152 1 98.5 589 ASP B CA 1
ATOM 9671 C C . ASP B 1 589 ? -10.867 -30.938 -6.23 1 98.5 589 ASP B C 1
ATOM 9673 O O . ASP B 1 589 ? -11.82 -31.688 -6.012 1 98.5 589 ASP B O 1
ATOM 9677 N N . PHE B 1 590 ? -10.227 -30.875 -7.363 1 98.38 590 PHE B N 1
ATOM 9678 C CA . PHE B 1 590 ? -10.57 -31.766 -8.469 1 98.38 590 PHE B CA 1
ATOM 9679 C C . PHE B 1 590 ? -10.461 -33.219 -8.047 1 98.38 590 PHE B C 1
ATOM 9681 O O . PHE B 1 590 ? -11.328 -34.031 -8.375 1 98.38 590 PHE B O 1
ATOM 9688 N N . GLU B 1 591 ? -9.422 -33.594 -7.324 1 98.25 591 GLU B N 1
ATOM 9689 C CA . GLU B 1 591 ? -9.211 -34.938 -6.855 1 98.25 591 GLU B CA 1
ATOM 9690 C C . GLU B 1 591 ? -10.289 -35.344 -5.855 1 98.25 591 GLU B C 1
ATOM 9692 O O . GLU B 1 591 ? -10.719 -36.5 -5.832 1 98.25 591 GLU B O 1
ATOM 9697 N N . TYR B 1 592 ? -10.719 -34.406 -4.992 1 97.88 592 TYR B N 1
ATOM 9698 C CA . TYR B 1 592 ? -11.805 -34.688 -4.055 1 97.88 592 TYR B CA 1
ATOM 9699 C C . TYR B 1 592 ? -13.094 -35 -4.789 1 97.88 592 TYR B C 1
ATOM 9701 O O . TYR B 1 592 ? -13.797 -35.969 -4.445 1 97.88 592 TYR B O 1
ATOM 9709 N N . LEU B 1 593 ? -13.375 -34.219 -5.77 1 98.06 593 LEU B N 1
ATOM 9710 C CA . LEU B 1 593 ? -14.594 -34.438 -6.547 1 98.06 593 LEU B CA 1
ATOM 9711 C C . LEU B 1 593 ? -14.523 -35.75 -7.32 1 98.06 593 LEU B C 1
ATOM 9713 O O . LEU B 1 593 ? -15.531 -36.438 -7.434 1 98.06 593 LEU B O 1
ATOM 9717 N N . LYS B 1 594 ? -13.375 -36.031 -7.852 1 97.56 594 LYS B N 1
ATOM 9718 C CA . LYS B 1 594 ? -13.195 -37.312 -8.555 1 97.56 594 LYS B CA 1
ATOM 9719 C C . LYS B 1 594 ? -13.414 -38.5 -7.625 1 97.56 594 LYS B C 1
ATOM 9721 O O . LYS B 1 594 ? -14.047 -39.469 -8.008 1 97.56 594 LYS B O 1
ATOM 9726 N N . LEU B 1 595 ? -12.867 -38.406 -6.43 1 97.06 595 LEU B N 1
ATOM 9727 C CA . LEU B 1 595 ? -13.094 -39.438 -5.426 1 97.06 595 LEU B CA 1
ATOM 9728 C C . LEU B 1 595 ? -14.586 -39.625 -5.156 1 97.06 595 LEU B C 1
ATOM 9730 O O . LEU B 1 595 ? -15.102 -40.75 -5.176 1 97.06 595 LEU B O 1
ATOM 9734 N N . TYR B 1 596 ? -15.266 -38.531 -4.891 1 97.56 596 TYR B N 1
ATOM 9735 C CA . TYR B 1 596 ? -16.703 -38.562 -4.609 1 97.56 596 TYR B CA 1
ATOM 9736 C C . TYR B 1 596 ? -17.469 -39.156 -5.781 1 97.56 596 TYR B C 1
ATOM 9738 O O . TYR B 1 596 ? -18.375 -40 -5.59 1 97.56 596 TYR B O 1
ATOM 9746 N N . ALA B 1 597 ? -17.109 -38.781 -6.973 1 97.56 597 ALA B N 1
ATOM 9747 C CA . ALA B 1 597 ? -17.766 -39.281 -8.188 1 97.56 597 ALA B CA 1
ATOM 9748 C C . ALA B 1 597 ? -17.531 -40.781 -8.359 1 97.56 597 ALA B C 1
ATOM 9750 O O . ALA B 1 597 ? -18.406 -41.469 -8.883 1 97.56 597 ALA B O 1
ATOM 9751 N N . SER B 1 598 ? -16.375 -41.219 -8.016 1 96.44 598 SER B N 1
ATOM 9752 C CA . SER B 1 598 ? -16.062 -42.656 -8.148 1 96.44 598 SER B CA 1
ATOM 9753 C C . SER B 1 598 ? -16.969 -43.5 -7.266 1 96.44 598 SER B C 1
ATOM 9755 O O . SER B 1 598 ? -17.25 -44.656 -7.582 1 96.44 598 SER B O 1
ATOM 9757 N N . ARG B 1 599 ? -17.469 -42.938 -6.223 1 95.75 599 ARG B N 1
ATOM 9758 C CA . ARG B 1 599 ? -18.297 -43.688 -5.27 1 95.75 599 ARG B CA 1
ATOM 9759 C C . ARG B 1 599 ? -19.781 -43.438 -5.535 1 95.75 599 ARG B C 1
ATOM 9761 O O . ARG B 1 599 ? -20.609 -44.344 -5.391 1 95.75 599 ARG B O 1
ATOM 9768 N N . TYR B 1 600 ? -20.094 -42.219 -5.918 1 96.44 600 TYR B N 1
ATOM 9769 C CA . TYR B 1 600 ? -21.516 -41.875 -5.945 1 96.44 600 TYR B CA 1
ATOM 9770 C C . TYR B 1 600 ? -21.938 -41.438 -7.344 1 96.44 600 TYR B C 1
ATOM 9772 O O . TYR B 1 600 ? -23.125 -41.219 -7.602 1 96.44 600 TYR B O 1
ATOM 9780 N N . GLY B 1 601 ? -21.016 -41.281 -8.211 1 96.62 601 GLY B N 1
ATOM 9781 C CA . GLY B 1 601 ? -21.328 -40.875 -9.57 1 96.62 601 GLY B CA 1
ATOM 9782 C C . GLY B 1 601 ? -21.031 -39.406 -9.844 1 96.62 601 GLY B C 1
ATOM 9783 O O . GLY B 1 601 ? -21.047 -38.594 -8.922 1 96.62 601 GLY B O 1
ATOM 9784 N N . LYS B 1 602 ? -20.844 -39.156 -11.102 1 96.19 602 LYS B N 1
ATOM 9785 C CA . LYS B 1 602 ? -20.516 -37.812 -11.539 1 96.19 602 LYS B CA 1
ATOM 9786 C C . LYS B 1 602 ? -21.656 -36.844 -11.266 1 96.19 602 LYS B C 1
ATOM 9788 O O . LYS B 1 602 ? -21.422 -35.688 -10.844 1 96.19 602 LYS B O 1
ATOM 9793 N N . GLU B 1 603 ? -22.891 -37.219 -11.445 1 96.69 603 GLU B N 1
ATOM 9794 C CA . GLU B 1 603 ? -24.047 -36.375 -11.242 1 96.69 603 GLU B CA 1
ATOM 9795 C C . GLU B 1 603 ? -24.172 -35.969 -9.773 1 96.69 603 GLU B C 1
ATOM 9797 O O . GLU B 1 603 ? -24.516 -34.812 -9.477 1 96.69 603 GLU B O 1
ATOM 9802 N N . GLU B 1 604 ? -23.906 -36.844 -8.93 1 97.12 604 GLU B N 1
ATOM 9803 C CA . GLU B 1 604 ? -23.969 -36.562 -7.5 1 97.12 604 GLU B CA 1
ATOM 9804 C C . GLU B 1 604 ? -22.859 -35.594 -7.094 1 97.12 604 GLU B C 1
ATOM 9806 O O . GLU B 1 604 ? -23.062 -34.75 -6.215 1 97.12 604 GLU B O 1
ATOM 9811 N N . ALA B 1 605 ? -21.719 -35.781 -7.656 1 97.56 605 ALA B N 1
ATOM 9812 C CA . ALA B 1 605 ? -20.625 -34.875 -7.379 1 97.56 605 ALA B CA 1
ATOM 9813 C C . ALA B 1 605 ? -20.953 -33.438 -7.836 1 97.56 605 ALA B C 1
ATOM 9815 O O . ALA B 1 605 ? -20.609 -32.469 -7.164 1 97.56 605 ALA B O 1
ATOM 9816 N N . LEU B 1 606 ? -21.609 -33.344 -8.984 1 96.94 606 LEU B N 1
ATOM 9817 C CA . LEU B 1 606 ? -22.062 -32.062 -9.492 1 96.94 606 LEU B CA 1
ATOM 9818 C C . LEU B 1 606 ? -23.109 -31.438 -8.57 1 96.94 606 LEU B C 1
ATOM 9820 O O . LEU B 1 606 ? -23.078 -30.234 -8.305 1 96.94 606 LEU B O 1
ATOM 9824 N N . THR B 1 607 ? -23.984 -32.25 -8.117 1 97.19 607 THR B N 1
ATOM 9825 C CA . THR B 1 607 ? -25.016 -31.781 -7.191 1 97.19 607 THR B CA 1
ATOM 9826 C C . THR B 1 607 ? -24.391 -31.281 -5.887 1 97.19 607 THR B C 1
ATOM 9828 O O . THR B 1 607 ? -24.844 -30.297 -5.316 1 97.19 607 THR B O 1
ATOM 9831 N N . LEU B 1 608 ? -23.375 -31.984 -5.441 1 97.44 608 LEU B N 1
ATOM 9832 C CA . LEU B 1 608 ? -22.672 -31.594 -4.227 1 97.44 608 LEU B CA 1
ATOM 9833 C C . LEU B 1 608 ? -22.062 -30.203 -4.387 1 97.44 608 LEU B C 1
ATOM 9835 O O . LEU B 1 608 ? -22.172 -29.375 -3.484 1 97.44 608 LEU B O 1
ATOM 9839 N N . LEU B 1 609 ? -21.422 -30.031 -5.523 1 96.81 609 LEU B N 1
ATOM 9840 C CA . LEU B 1 609 ? -20.812 -28.75 -5.844 1 96.81 609 LEU B CA 1
ATOM 9841 C C . LEU B 1 609 ? -21.859 -27.625 -5.801 1 96.81 609 LEU B C 1
ATOM 9843 O O . LEU B 1 609 ? -21.594 -26.562 -5.242 1 96.81 609 LEU B O 1
ATOM 9847 N N . GLU B 1 610 ? -23 -27.844 -6.301 1 96.25 610 GLU B N 1
ATOM 9848 C CA . GLU B 1 610 ? -24.078 -26.859 -6.363 1 96.25 610 GLU B CA 1
ATOM 9849 C C . GLU B 1 610 ? -24.734 -26.672 -4.996 1 96.25 610 GLU B C 1
ATOM 9851 O O . GLU B 1 610 ? -25 -25.531 -4.578 1 96.25 610 GLU B O 1
ATOM 9856 N N . LYS B 1 611 ? -25 -27.703 -4.348 1 96.81 611 LYS B N 1
ATOM 9857 C CA . LYS B 1 611 ? -25.688 -27.672 -3.059 1 96.81 611 LYS B CA 1
ATOM 9858 C C . LYS B 1 611 ? -24.875 -26.922 -2.014 1 96.81 611 LYS B C 1
ATOM 9860 O O . LYS B 1 611 ? -25.438 -26.234 -1.153 1 96.81 611 LYS B O 1
ATOM 9865 N N . THR B 1 612 ? -23.578 -27.078 -2.049 1 97.75 612 THR B N 1
ATOM 9866 C CA . THR B 1 612 ? -22.719 -26.422 -1.069 1 97.75 612 THR B CA 1
ATOM 9867 C C . THR B 1 612 ? -22.484 -24.969 -1.449 1 97.75 612 THR B C 1
ATOM 9869 O O . THR B 1 612 ? -21.969 -24.188 -0.648 1 97.75 612 THR B O 1
ATOM 9872 N N . GLY B 1 613 ? -22.828 -24.625 -2.691 1 97.62 613 GLY B N 1
ATOM 9873 C CA . GLY B 1 613 ? -22.688 -23.25 -3.158 1 97.62 613 GLY B CA 1
ATOM 9874 C C . GLY B 1 613 ? -21.281 -22.938 -3.66 1 97.62 613 GLY B C 1
ATOM 9875 O O . GLY B 1 613 ? -20.938 -21.781 -3.9 1 97.62 613 GLY B O 1
ATOM 9876 N N . VAL B 1 614 ? -20.5 -23.922 -3.826 1 98.31 614 VAL B N 1
ATOM 9877 C CA . VAL B 1 614 ? -19.109 -23.719 -4.223 1 98.31 614 VAL B CA 1
ATOM 9878 C C . VAL B 1 614 ? -19.047 -23.188 -5.652 1 98.31 614 VAL B C 1
ATOM 9880 O O . VAL B 1 614 ? -18.391 -22.172 -5.926 1 98.31 614 VAL B O 1
ATOM 9883 N N . TYR B 1 615 ? -19.797 -23.828 -6.547 1 98 615 TYR B N 1
ATOM 9884 C CA . TYR B 1 615 ? -19.734 -23.422 -7.949 1 98 615 TYR B CA 1
ATOM 9885 C C . TYR B 1 615 ? -21.016 -23.828 -8.68 1 98 615 TYR B C 1
ATOM 9887 O O . TYR B 1 615 ? -21.375 -25 -8.719 1 98 615 TYR B O 1
ATOM 9895 N N . LEU B 1 616 ? -21.641 -22.859 -9.297 1 96.75 616 LEU B N 1
ATOM 9896 C CA . LEU B 1 616 ? -22.828 -23.094 -10.109 1 96.75 616 LEU B CA 1
ATOM 9897 C C . LEU B 1 616 ? -22.562 -22.766 -11.578 1 96.75 616 LEU B C 1
ATOM 9899 O O . LEU B 1 616 ? -23.188 -23.328 -12.469 1 96.75 616 LEU B O 1
ATOM 9903 N N . GLY B 1 617 ? -21.688 -21.812 -11.727 1 95.19 617 GLY B N 1
ATOM 9904 C CA . GLY B 1 617 ? -21.328 -21.344 -13.055 1 95.19 617 GLY B CA 1
ATOM 9905 C C . GLY B 1 617 ? -20.25 -20.266 -13.031 1 95.19 617 GLY B C 1
ATOM 9906 O O . GLY B 1 617 ? -19.781 -19.875 -11.969 1 95.19 617 GLY B O 1
ATOM 9907 N N . PRO B 1 618 ? -19.859 -19.766 -14.211 1 94.69 618 PRO B N 1
ATOM 9908 C CA . PRO B 1 618 ? -18.719 -18.875 -14.297 1 94.69 618 PRO B CA 1
ATOM 9909 C C . PRO B 1 618 ? -18.922 -17.562 -13.531 1 94.69 618 PRO B C 1
ATOM 9911 O O . PRO B 1 618 ? -17.969 -16.953 -13.062 1 94.69 618 PRO B O 1
ATOM 9914 N N . GLU B 1 619 ? -20.156 -17.109 -13.352 1 95.69 619 GLU B N 1
ATOM 9915 C CA . GLU B 1 619 ? -20.406 -15.875 -12.625 1 95.69 619 GLU B CA 1
ATOM 9916 C C . GLU B 1 619 ? -21.078 -16.141 -11.281 1 95.69 619 GLU B C 1
ATOM 9918 O O . GLU B 1 619 ? -21.484 -15.211 -10.586 1 95.69 619 GLU B O 1
ATOM 9923 N N . ARG B 1 620 ? -21.281 -17.391 -10.992 1 95.94 620 ARG B N 1
ATOM 9924 C CA . ARG B 1 620 ? -21.984 -17.781 -9.773 1 95.94 620 ARG B CA 1
ATOM 9925 C C . ARG B 1 620 ? -21.203 -18.828 -9 1 95.94 620 ARG B C 1
ATOM 9927 O O . ARG B 1 620 ? -21.422 -20.031 -9.172 1 95.94 620 ARG B O 1
ATOM 9934 N N . TYR B 1 621 ? -20.406 -18.469 -8.125 1 97.31 621 TYR B N 1
ATOM 9935 C CA . TYR B 1 621 ? -19.625 -19.312 -7.234 1 97.31 621 TYR B CA 1
ATOM 9936 C C . TYR B 1 621 ? -19.328 -18.594 -5.918 1 97.31 621 TYR B C 1
ATOM 9938 O O . TYR B 1 621 ? -19.594 -17.391 -5.785 1 97.31 621 TYR B O 1
ATOM 9946 N N . THR B 1 622 ? -18.859 -19.234 -5 1 98 622 THR B N 1
ATOM 9947 C CA . THR B 1 622 ? -18.797 -18.734 -3.633 1 98 622 THR B CA 1
ATOM 9948 C C . THR B 1 622 ? -17.719 -17.656 -3.5 1 98 622 THR B C 1
ATOM 9950 O O . THR B 1 622 ? -16.672 -17.75 -4.129 1 98 622 THR B O 1
ATOM 9953 N N . HIS B 1 623 ? -18.016 -16.719 -2.67 1 96.44 623 HIS B N 1
ATOM 9954 C CA . HIS B 1 623 ? -17.016 -15.719 -2.256 1 96.44 623 HIS B CA 1
ATOM 9955 C C . HIS B 1 623 ? -16.375 -16.094 -0.926 1 96.44 623 HIS B C 1
ATOM 9957 O O . HIS B 1 623 ? -15.352 -15.539 -0.542 1 96.44 623 HIS B O 1
ATOM 9963 N N . GLU B 1 624 ? -16.984 -17.109 -0.313 1 96.5 624 GLU B N 1
ATOM 9964 C CA . GLU B 1 624 ? -16.578 -17.453 1.049 1 96.5 624 GLU B CA 1
ATOM 9965 C C . GLU B 1 624 ? -15.859 -18.797 1.091 1 96.5 624 GLU B C 1
ATOM 9967 O O . GLU B 1 624 ? -16.25 -19.75 0.398 1 96.5 624 GLU B O 1
ATOM 9972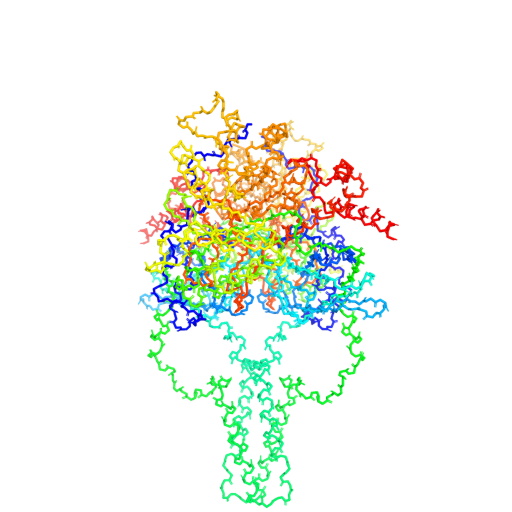 N N . HIS B 1 625 ? -14.875 -18.859 1.951 1 97.88 625 HIS B N 1
ATOM 9973 C CA . HIS B 1 625 ? -14.094 -20.094 2.102 1 97.88 625 HIS B CA 1
ATOM 9974 C C . HIS B 1 625 ? -14.93 -21.203 2.732 1 97.88 625 HIS B C 1
ATOM 9976 O O . HIS B 1 625 ? -14.688 -22.375 2.482 1 97.88 625 HIS B O 1
ATOM 9982 N N . MET B 1 626 ? -15.914 -20.844 3.492 1 97.25 626 MET B N 1
ATOM 9983 C CA . MET B 1 626 ? -16.703 -21.812 4.266 1 97.25 626 MET B CA 1
ATOM 9984 C C . MET B 1 626 ? -17.375 -22.828 3.348 1 97.25 626 MET B C 1
ATOM 9986 O O . MET B 1 626 ? -17.5 -24 3.697 1 97.25 626 MET B O 1
ATOM 9990 N N . ALA B 1 627 ? -17.859 -22.359 2.232 1 98.38 627 ALA B N 1
ATOM 9991 C CA . ALA B 1 627 ? -18.484 -23.266 1.281 1 98.38 627 ALA B CA 1
ATOM 9992 C C . ALA B 1 627 ? -17.531 -24.391 0.865 1 98.38 627 ALA B C 1
ATOM 9994 O O . ALA B 1 627 ? -17.953 -25.531 0.679 1 98.38 627 ALA B O 1
ATOM 9995 N N . ILE B 1 628 ? -16.266 -24.109 0.695 1 98.56 628 ILE B N 1
ATOM 9996 C CA . ILE B 1 628 ? -15.25 -25.078 0.307 1 98.56 628 ILE B CA 1
ATOM 9997 C C . ILE B 1 628 ? -15.047 -26.094 1.436 1 98.56 628 ILE B C 1
ATOM 9999 O O . ILE B 1 628 ? -14.977 -27.297 1.194 1 98.56 628 ILE B O 1
ATOM 10003 N N . ASP B 1 629 ? -15.023 -25.578 2.658 1 97.62 629 ASP B N 1
ATOM 10004 C CA . ASP B 1 629 ? -14.875 -26.453 3.822 1 97.62 629 ASP B CA 1
ATOM 10005 C C . ASP B 1 629 ? -16.047 -27.438 3.922 1 97.62 629 ASP B C 1
ATOM 10007 O O . ASP B 1 629 ? -15.836 -28.609 4.238 1 97.62 629 ASP B O 1
ATOM 10011 N N . ILE B 1 630 ? -17.203 -26.922 3.65 1 97.75 630 ILE B N 1
ATOM 10012 C CA . ILE B 1 630 ? -18.391 -27.766 3.738 1 97.75 630 ILE B CA 1
ATOM 10013 C C . ILE B 1 630 ? -18.344 -28.859 2.676 1 97.75 630 ILE B C 1
ATOM 10015 O O . ILE B 1 630 ? -18.609 -30.031 2.969 1 97.75 630 ILE B O 1
ATOM 10019 N N . MET B 1 631 ? -17.969 -28.484 1.474 1 98.19 631 MET B N 1
ATOM 10020 C CA . MET B 1 631 ? -17.875 -29.469 0.397 1 98.19 631 MET B CA 1
ATOM 10021 C C . MET B 1 631 ? -16.844 -30.547 0.738 1 98.19 631 MET B C 1
ATOM 10023 O O . MET B 1 631 ? -17.141 -31.75 0.645 1 98.19 631 MET B O 1
ATOM 10027 N N . ARG B 1 632 ? -15.672 -30.188 1.136 1 97.19 632 ARG B N 1
ATOM 10028 C CA . ARG B 1 632 ? -14.602 -31.125 1.466 1 97.19 632 ARG B CA 1
ATOM 10029 C C . ARG B 1 632 ? -14.961 -31.969 2.684 1 97.19 632 ARG B C 1
ATOM 10031 O O . ARG B 1 632 ? -14.648 -33.156 2.738 1 97.19 632 ARG B O 1
ATOM 10038 N N . GLY B 1 633 ? -15.625 -31.312 3.662 1 96.5 633 GLY B N 1
ATOM 10039 C CA . GLY B 1 633 ? -16.109 -32.031 4.824 1 96.5 633 GLY B CA 1
ATOM 10040 C C . GLY B 1 633 ? -17.109 -33.125 4.473 1 96.5 633 GLY B C 1
ATOM 10041 O O . GLY B 1 633 ? -17.078 -34.219 5.035 1 96.5 633 GLY B O 1
ATOM 10042 N N . GLU B 1 634 ? -17.969 -32.781 3.564 1 96.62 634 GLU B N 1
ATOM 10043 C CA . GLU B 1 634 ? -18.969 -33.75 3.121 1 96.62 634 GLU B CA 1
ATOM 10044 C C . GLU B 1 634 ? -18.312 -34.906 2.393 1 96.62 634 GLU B C 1
ATOM 10046 O O . GLU B 1 634 ? -18.703 -36.062 2.572 1 96.62 634 GLU B O 1
ATOM 10051 N N . ILE B 1 635 ? -17.375 -34.656 1.563 1 97.12 635 ILE B N 1
ATOM 10052 C CA . ILE B 1 635 ? -16.656 -35.719 0.856 1 97.12 635 ILE B CA 1
ATOM 10053 C C . ILE B 1 635 ? -15.914 -36.594 1.86 1 97.12 635 ILE B C 1
ATOM 10055 O O . ILE B 1 635 ? -15.961 -37.812 1.766 1 97.12 635 ILE B O 1
ATOM 10059 N N . PHE B 1 636 ? -15.289 -36.062 2.828 1 94.25 636 PHE B N 1
ATOM 10060 C CA . PHE B 1 636 ? -14.602 -36.75 3.902 1 94.25 636 PHE B CA 1
ATOM 10061 C C . PHE B 1 636 ? -15.555 -37.688 4.648 1 94.25 636 PHE B C 1
ATOM 10063 O O . PHE B 1 636 ? -15.266 -38.875 4.84 1 94.25 636 PHE B O 1
ATOM 10070 N N . SER B 1 637 ? -16.688 -37.125 5.008 1 94.25 637 SER B N 1
ATOM 10071 C CA . SER B 1 637 ? -17.641 -37.875 5.809 1 94.25 637 SER B CA 1
ATOM 10072 C C . SER B 1 637 ? -18.266 -39.031 5 1 94.25 637 SER B C 1
ATOM 10074 O O . SER B 1 637 ? -18.484 -40.125 5.523 1 94.25 637 SER B O 1
ATOM 10076 N N . SER B 1 638 ? -18.5 -38.75 3.797 1 93.94 638 SER B N 1
ATOM 10077 C CA . SER B 1 638 ? -19.188 -39.719 2.943 1 93.94 638 SER B CA 1
ATOM 10078 C C . SER B 1 638 ? -18.234 -40.812 2.477 1 93.94 638 SER B C 1
ATOM 10080 O O . SER B 1 638 ? -18.641 -41.938 2.246 1 93.94 638 SER B O 1
ATOM 10082 N N . CYS B 1 639 ? -16.969 -40.531 2.342 1 89.25 639 CYS B N 1
ATOM 10083 C CA . CYS B 1 639 ? -16.047 -41.5 1.736 1 89.25 639 CYS B CA 1
ATOM 10084 C C . CYS B 1 639 ? -15.211 -42.188 2.799 1 89.25 639 CYS B C 1
ATOM 10086 O O . CYS B 1 639 ? -14.477 -43.125 2.494 1 89.25 639 CYS B O 1
ATOM 10088 N N . ARG B 1 640 ? -15.195 -41.75 4.059 1 81.44 640 ARG B N 1
ATOM 10089 C CA . ARG B 1 640 ? -14.508 -42.438 5.145 1 81.44 640 ARG B CA 1
ATOM 10090 C C . ARG B 1 640 ? -15.211 -43.75 5.492 1 81.44 640 ARG B C 1
ATOM 10092 O O . ARG B 1 640 ? -14.57 -44.688 5.938 1 81.44 640 ARG B O 1
ATOM 10099 N N . SER B 1 641 ? -16.547 -43.781 5.602 1 58.41 641 SER B N 1
ATOM 10100 C CA . SER B 1 641 ? -17.359 -44.938 6.039 1 58.41 641 SER B CA 1
ATOM 10101 C C . SER B 1 641 ? -17.141 -46.156 5.148 1 58.41 641 SER B C 1
ATOM 10103 O O . SER B 1 641 ? -17.359 -47.281 5.582 1 58.41 641 SER B O 1
ATOM 10105 N N . CYS B 1 642 ? -16.75 -46.031 3.912 1 46.19 642 CYS B N 1
ATOM 10106 C CA . CYS B 1 642 ? -16.734 -47.25 3.123 1 46.19 642 CYS B CA 1
ATOM 10107 C C . CYS B 1 642 ? -15.406 -47.969 3.27 1 46.19 642 CYS B C 1
ATOM 10109 O O . CYS B 1 642 ? -15.164 -49 2.6 1 46.19 642 CYS B O 1
ATOM 10111 N N . SER B 1 643 ? -14.375 -47.375 3.947 1 40.88 643 SER B N 1
ATOM 10112 C CA . SER B 1 643 ? -13.281 -48.312 4.172 1 40.88 643 SER B CA 1
ATOM 10113 C C . SER B 1 643 ? -13.523 -49.156 5.422 1 40.88 643 SER B C 1
ATOM 10115 O O . SER B 1 643 ? -14.039 -48.656 6.422 1 40.88 643 SER B O 1
#

Solvent-accessible surface area (backbone atoms only — not comparable to full-atom values): 67338 Å² total; per-residue (Å²): 127,84,72,65,79,70,86,78,68,64,56,83,71,70,55,61,67,70,67,78,78,46,84,78,50,90,67,82,63,70,77,84,51,56,41,86,80,40,47,22,65,65,37,32,43,52,26,63,45,59,66,43,60,85,67,43,45,76,52,76,85,59,76,68,60,75,44,79,47,76,39,40,16,52,32,71,47,58,36,28,41,37,39,28,48,43,34,27,54,18,65,42,95,35,10,32,28,32,37,42,34,54,48,48,27,37,30,91,89,65,52,69,44,43,57,77,78,20,35,46,51,18,38,53,36,54,56,92,84,30,65,28,37,37,43,76,48,58,74,53,58,29,77,46,80,36,43,60,64,29,32,45,39,33,40,38,38,39,47,36,51,74,81,55,76,58,44,60,28,41,32,40,38,40,35,34,44,41,56,52,56,48,70,53,39,52,30,5,33,43,51,66,52,32,43,46,47,45,50,51,50,48,51,35,41,64,54,55,62,81,46,85,92,55,57,56,72,57,46,48,50,37,47,52,53,32,44,51,50,49,48,49,54,52,64,25,82,64,33,47,81,72,57,58,74,60,57,73,74,62,71,67,58,51,48,58,56,54,68,25,38,39,74,45,47,38,35,37,38,33,46,94,44,70,53,65,68,42,42,89,50,31,33,36,36,20,34,43,53,60,49,49,27,40,22,64,64,35,52,89,81,35,75,63,31,54,51,51,50,49,53,55,46,55,56,40,39,76,51,60,26,15,47,25,37,34,44,76,55,73,94,49,33,36,51,30,23,48,48,85,50,56,64,89,39,71,66,22,51,56,57,68,63,36,58,43,49,41,38,38,35,47,49,77,56,77,82,58,89,52,90,83,53,67,77,58,41,50,53,55,40,49,62,54,42,65,73,41,89,57,40,84,32,42,31,32,53,63,42,57,48,48,52,32,54,67,46,48,50,50,47,42,52,54,33,47,56,51,36,71,75,32,76,82,63,36,24,38,40,42,34,79,47,34,29,69,83,55,63,76,37,97,44,70,66,54,9,39,56,43,38,60,68,69,42,54,85,46,49,27,31,46,26,34,43,50,44,74,41,63,82,42,63,66,56,52,53,52,46,58,68,62,54,48,58,92,78,62,37,43,45,26,33,28,60,61,84,34,39,53,88,76,33,39,39,68,46,64,81,60,52,32,46,33,34,23,37,42,40,53,48,36,59,75,75,61,45,62,30,36,45,34,81,34,31,51,49,52,43,66,44,64,32,54,20,35,53,87,43,63,39,80,93,49,55,56,36,48,28,40,36,45,41,60,17,28,27,52,19,67,45,80,57,68,24,44,21,51,62,43,54,30,42,30,47,17,56,51,49,48,53,53,43,49,54,43,18,76,75,64,30,63,68,50,36,52,47,46,34,42,74,43,43,43,44,76,47,55,85,42,51,38,88,53,67,63,30,53,52,51,45,53,48,49,46,49,62,65,60,56,71,77,105,129,83,74,65,79,70,87,77,68,62,56,83,71,70,58,61,65,69,68,79,80,46,84,79,50,88,65,81,62,71,76,82,53,55,40,86,80,38,47,22,65,65,37,33,44,52,27,62,45,60,66,43,59,83,66,42,46,78,53,76,84,58,76,67,60,75,44,80,46,77,40,41,16,53,33,70,47,57,35,28,42,37,39,29,47,42,35,27,54,19,66,42,94,34,9,33,27,33,35,41,34,55,50,49,26,37,30,91,87,65,54,71,43,43,57,77,77,19,34,48,50,17,38,53,37,54,56,92,84,30,65,29,37,37,43,78,49,57,73,52,58,28,77,47,80,35,43,61,64,30,33,45,39,33,41,35,38,40,47,35,49,73,82,54,76,60,42,58,28,40,32,40,38,40,34,35,45,42,56,52,56,52,70,57,41,54,31,5,32,43,52,66,50,32,44,47,46,46,50,50,50,48,52,36,40,63,55,54,62,80,46,85,93,55,56,55,70,56,47,50,50,37,47,52,54,34,46,53,50,48,49,50,55,52,64,25,81,65,34,47,82,73,58,58,74,63,58,74,76,62,71,67,58,52,49,58,56,55,68,25,38,38,74,45,45,39,35,36,39,32,45,93,44,68,53,63,70,43,42,89,53,31,31,35,34,21,34,46,52,62,50,50,27,39,21,66,64,36,52,89,80,35,74,64,31,55,51,52,51,50,51,56,46,55,57,40,38,76,49,60,27,16,46,25,35,32,45,76,54,73,94,50,33,36,50,29,22,47,48,84,48,58,65,88,39,70,67,22,51,56,57,66,63,36,57,43,48,40,39,39,36,46,50,78,57,77,82,59,91,52,89,81,53,66,77,59,40,50,53,54,40,48,60,54,43,67,72,40,89,57,40,84,33,43,31,32,52,60,44,57,50,48,50,33,54,68,47,48,49,49,47,41,52,53,33,47,57,52,35,72,75,33,76,84,63,36,25,38,40,41,35,79,47,35,29,70,83,55,62,75,36,96,42,70,66,55,10,37,56,41,38,62,67,68,42,53,86,46,49,27,31,46,26,34,43,50,44,75,42,62,83,40,62,65,57,52,53,52,48,58,68,61,53,49,59,91,77,62,35,44,46,25,34,29,60,59,82,35,42,52,88,77,34,40,39,67,44,64,80,59,53,33,44,33,35,22,38,45,40,53,47,35,59,73,74,61,45,62,28,35,44,35,81,34,32,51,47,51,43,65,42,66,33,53,20,36,52,87,44,65,38,78,96,49,57,56,38,49,28,39,37,44,41,60,15,29,29,52,20,68,45,79,56,68,24,44,22,51,62,44,54,30,42,30,47,16,56,50,49,48,53,52,44,49,55,43,18,73,76,64,30,64,68,50,37,52,47,44,36,43,73,44,42,43,45,76,48,54,84,41,50,39,89,54,66,62,32,51,53,51,45,54,50,48,46,49,62,66,60,54,70,79,106

Sequence (1286 aa):
MAVPPVEGVAGGGTAYGWNDGGLNVSNPLKGSIDPTEVPTADLVHVWCLPSTANVGPQEVPRNLEPVNLLAARNERESVQLAIRPKVSWSGSSVAGVVQVQCCDLCSASGDRLIVGQSLKLRRVVPILGVPDALVPLDLPISQISLQPGETTAVWVSIDVPNEQPPGLYEGEIIINATKADTESSSQCLGKAEKHQLFTELRNCLDALEPIDGKPLDEVVERVKSSTTSLRKVLLSSSFSEFFSDNGPVDMMDEDAISNLSVRVKLSLTVWDFIIPTTPSLPAVFGISDTVIEDRFGVGHGSSEWYDALEQHFKWLLQYRISPYFCRWGDSMRVLTYTSPWPADHPKSDEYFSDPRLAAYAVPHSPVVSCNDAAKDYLQKEIEILRTKSHWKKAYFYLWDEPLNMEQYESLCNMASEVHAYAPDARVLTTYYCGPSDAPLAPTPFEAFLKVPKFLRPHTQIYCTSEWVFGNREDLVKDVISELHPENGEEWWTYVCMGPSDPHPNWHLGMRGTQHRAVMWRVWKEGGTGFLYWGANCYEKATVPSAEIRFRRGLPPGDGVLYYPGEVFSSSKQPVASLRLERILSGLQDFEYLKLYASRYGKEEALTLLEKTGVYLGPERYTHEHMAIDIMRGEIFSSCRSCSMAVPPVEGVAGGGTAYGWNDGGLNVSNPLKGSIDPTEVPTADLVHVWCLPSTANVGPQEVPRNLEPVNLLAARNERESVQLAIRPKVSWSGSSVAGVVQVQCCDLCSASGDRLIVGQSLKLRRVVPILGVPDALVPLDLPISQISLQPGETTAVWVSIDVPNEQPPGLYEGEIIINATKADTESSSQCLGKAEKHQLFTELRNCLDALEPIDGKPLDEVVERVKSSTTSLRKVLLSSSFSEFFSDNGPVDMMDEDAISNLSVRVKLSLTVWDFIIPTTPSLPAVFGISDTVIEDRFGVGHGSSEWYDALEQHFKWLLQYRISPYFCRWGDSMRVLTYTSPWPADHPKSDEYFSDPRLAAYAVPHSPVVSCNDAAKDYLQKEIEILRTKSHWKKAYFYLWDEPLNMEQYESLCNMASEVHAYAPDARVLTTYYCGPSDAPLAPTPFEAFLKVPKFLRPHTQIYCTSEWVFGNREDLVKDVISELHPENGEEWWTYVCMGPSDPHPNWHLGMRGTQHRAVMWRVWKEGGTGFLYWGANCYEKATVPSAEIRFRRGLPPGDGVLYYPGEVFSSSKQPVASLRLERILSGLQDFEYLKLYASRYGKEEALTLLEKTGVYLGPERYTHEHMAIDIMRGEIFSSCRSCS

InterPro domains:
  IPR025150 Glycoside hydrolase 123, catalytic domain [PF13320] (486-595)

Radius of gyration: 36.81 Å; Cα contacts (8 Å, |Δi|>4): 2634; chains: 2; bounding box: 102×98×90 Å

Organism: Gossypium tomentosum (NCBI:txid34277)